Protein AF-A0A4V1S7K8-F1 (afdb_monomer_lite)

Foldseek 3Di:
DDDDDDDDDPPDPPDPQAAAAEFAEEEEEEPQLQVVQPHPLSSQQVLLLLQLVLQVVCVVVSVNYHYDHLYYHYFPDDDDDDPPAADLVPPPDPDDPRVCRQVVVCQVSQGLAYEYEHADDDPYDFDDNPPPQDRYGYDYSVCSSVQNFDQQLADPDDPDDSPNRVFASFARGRDDDDDDDPDDADPDQPDDDPNDGGDDDDDDDDDHDPDDPPPPDDDRRNHVSSSPGDHFAAAAPCVQWQWKWFAQDDWFAQAFQRWTATPRVRDWIKTKWFDDWIRPNQWIWWAKDFLPPRTIWIWGAWPQFLVAQKKKKKWWKAFQAFWAQWFQKWFDPAPQFIFTWTCAHGRANQKIWTWGHDPDIWIDMGSRHDDHPDIKIWMWIWHHPDPAKIKIWIDILLRTNDMTTDRGGSNSGGRHTIIGQHDSDSRTMGTRMTIGMMTMGNHGDHSSNSNNVSQVPGDDDDWPWEARAAQDVQGFQQAALGRIPVSGGAAQVTEYEHEQYEGEDHQEAEAEERHHVEYEYQHHEDEYHYAEEYEYEYAHYEYHHPHYEYYDPYQYEYEYEHAYEYAYQEYEYECPRYEYEDQHAYAYAHEYEFYDEEYEQNHQPQRYQYAYAADPQHQGEYEYAELRSLYHQHPAADQRSYEAQNYEYEYPAAYEDARARYHYEQEQQGYEYAYEAPYEYEYQYEYYFPQPDPDQPVDPDVPTDHTQAYEYDYAEEYEFAHLHHQTHAEYEYCEHEDEDAENGDDNSQEAQHEYEDQYEYHYHYLAHHEHNHEYAHAYEYEAHDAYEYEYAYQYQYAEEYEYHEHEDEQRHDAAAARADALRYQEYEWDAHYEYEYAAQRHGHDNLPRAHEYEFAANYEYEYEAQHEYEHAHYEYHNYEYAYDHHYHLQFRYEHQDLRGEYHYPAAYEYQGAQHADNDQNYAYEYEPPYEYHYNYEHEHGPPNHFGEYHYHYAEEYEAQEAYATAYEYEQAYHEYEYNEEYHLYHYEFEAHYEYEAAYEYNHEYEYDANGEYCYHPVAYEYEYEYEYEYEANYEYEKEQQELDQDPGRIHAYEYEHYEYYPRYEYEYHQQHVNGPFDLPDPSLVAKDKHWRYFYPFHHDDHDYDHYAAHNVRHGCVVFFDWDWDDDGTTIMIMTDGDDALLLVVLCVQPPPCSVPCCQNNQQHQNCPLPHGNVLCQQLVHRSNDNDPVQFKDWPPPDQFTKIKHFGPPSPPQKDKFKWKDLDPPGDTDGDPFPWDFPDQDPRITMITGPHGPDDPGDMDIHIDIDGND

pLDDT: mean 83.21, std 19.21, range [21.55, 98.88]

Secondary structure (DSSP, 8-state):
-PPP-------------PPPEEEEEEEEE-HHHHHHTTSHHHHHHHHHHHHHHHHHHHHHTT--EEEEEEEEEE--S-SS--SSSSGGGTSSSTT-HHHHHHHHHHHHTT-SEEEEE-PPPTTPPP-----SSPSEEEE-GGGGGG------SS-SSSS--GGGGSS--------------SS-----TT-EETTEE---------PPPS--TTSS----SHHHHH--S----PPP-GGGEEEEEE--PPSEEE-TT-EEE-TTTSS-EEEEESB-EEE-SSSEEEEEE-TTS-B-EEEEPTTSSTT-SSEEEEEEEEEEE--TT-EEEEEEBTBTEEEEEES-BTTBTT-EEEEEEESEEEEEEE-----TT-EEEEEEEEEEEETTEEEEEEEETTEEEEEEEESS-GGG----EEEES--SSTTSPEEEEEEEEEEEESS---HHHHHHHHHH-SSPPPPSEEB-SPPPTT---SSSSTTBTTSS---TT-EEE-TTS-EE--SSS--EE--SSEEEEESSEEEE--SS-EEEEEEEEEEESSSEEEEE-SSS-EEEEEEEEE-SSEEEEEE-SS-EEE-SEEEES-EEEEEESEEEE-S--TEE-S-EEE-SSS-EEEEESSGGGG-SPPSS-EEEEEEESSEEEEESS-EEE--TTEEEEE-TT-EEEEEPTT-EEEE-SPEE-S---S----S--TTSPPTT-EEEESSSEEEE--S-B---S-EEE-SSEEEEEET--SGGGEE-S-EEESSEEEEEESS-EEE-SPEESS--EEE-SSSEEEE-S-----S-EEE-SEEEEE-PPP-SS--TTTT-S-EEE-TTEEEEE-TT-SS-SSSTT---EEEETT-EEEEPTT--EE-SEEEEEB-EEEESSPPPTT-SEEE-STT-EEEEEE-EEE--SSEEE-STT-EEEE-TT-EEEE-S-B--BTTTB---EEEESSSEEEE-SB----SPEEE-SSEEEESSB--SS-EEE-TT-EEEES-EE-S-EEEPTT-EEEEBSSSEEEEE-S-EEE-TT-EEEEEB-SS--STTSBEEEEESEEEE-TT-EEEEEE--TT----TTSGGGGS-EEEEEEE-SEEEE-PEEEEEEEETTS--GGGTEEEEEEE-SSEEEEEEEE---HHHHHHHHHHGGGTT-TTTTSTT--SS-SS--HHHHHHHT--TTS--GGGS-EE-TTSSEEEEEEE--TT-TTEEEEEEEESSSSS--EE--S--EEEEEETTEEEEEEEEETT-SS--EEEEEEEE--

Structure (mmCIF, N/CA/C/O backbone):
data_AF-A0A4V1S7K8-F1
#
_entry.id   AF-A0A4V1S7K8-F1
#
loop_
_atom_site.group_PDB
_atom_site.id
_atom_site.type_symbol
_atom_site.label_atom_id
_atom_site.label_alt_id
_atom_site.label_comp_id
_atom_site.label_asym_id
_atom_site.label_entity_id
_atom_site.label_seq_id
_atom_site.pdbx_PDB_ins_code
_atom_site.Cartn_x
_atom_site.Cartn_y
_atom_site.Cartn_z
_atom_site.occupancy
_atom_site.B_iso_or_equiv
_atom_site.auth_seq_id
_atom_site.auth_comp_id
_atom_site.auth_asym_id
_atom_site.auth_atom_id
_atom_site.pdbx_PDB_model_num
ATOM 1 N N . MET A 1 1 ? -30.780 25.090 -18.021 1.00 28.34 1 MET A N 1
ATOM 2 C CA . MET A 1 1 ? -29.941 26.241 -18.429 1.00 28.34 1 MET A CA 1
ATOM 3 C C . MET A 1 1 ? -28.507 25.753 -18.573 1.00 28.34 1 MET A C 1
ATOM 5 O O . MET A 1 1 ? -28.071 24.972 -17.741 1.00 28.34 1 MET A O 1
ATOM 9 N N . LYS A 1 2 ? -27.842 26.122 -19.673 1.00 21.55 2 LYS A N 1
ATOM 10 C CA . LYS A 1 2 ? -26.495 25.679 -20.081 1.00 21.55 2 LYS A CA 1
ATOM 11 C C . LYS A 1 2 ? -25.410 26.123 -19.083 1.00 21.55 2 LYS A C 1
ATOM 13 O O . LYS A 1 2 ? -25.476 27.278 -18.666 1.00 21.55 2 LYS A O 1
ATOM 18 N N . PRO A 1 3 ? -24.364 25.320 -18.814 1.00 25.69 3 PRO A N 1
ATOM 19 C CA . PRO A 1 3 ? -23.077 25.842 -18.389 1.00 25.69 3 PRO A CA 1
ATOM 20 C C . PRO A 1 3 ? -22.149 26.021 -19.600 1.00 25.69 3 PRO A C 1
ATOM 22 O O . PRO A 1 3 ? -22.038 25.160 -20.473 1.00 25.69 3 PRO A O 1
ATOM 25 N N . ILE A 1 4 ? -21.507 27.183 -19.637 1.00 27.53 4 ILE A N 1
ATOM 26 C CA . ILE A 1 4 ? -20.377 27.525 -20.497 1.00 27.53 4 ILE A CA 1
ATOM 27 C C . ILE A 1 4 ? -19.124 26.967 -19.815 1.00 27.53 4 ILE A C 1
ATOM 29 O O . ILE A 1 4 ? -18.824 27.353 -18.689 1.00 27.53 4 ILE A O 1
ATOM 33 N N . PHE A 1 5 ? -18.398 26.080 -20.495 1.00 24.73 5 PHE A N 1
ATOM 34 C CA . PHE A 1 5 ? -17.022 25.718 -20.161 1.00 24.73 5 PHE A CA 1
ATOM 35 C C . PHE A 1 5 ? -16.119 26.251 -21.272 1.00 24.73 5 PHE A C 1
ATOM 37 O O . PHE A 1 5 ? -16.191 25.799 -22.412 1.00 24.73 5 PHE A O 1
ATOM 44 N N . LEU A 1 6 ? -15.277 27.223 -20.926 1.00 25.62 6 LEU A N 1
ATOM 45 C CA . LEU A 1 6 ? -14.125 27.625 -21.719 1.00 25.62 6 LEU A CA 1
ATOM 46 C C . LEU A 1 6 ? -12.957 27.845 -20.753 1.00 25.62 6 LEU A C 1
ATOM 48 O O . LEU A 1 6 ? -12.843 28.898 -20.138 1.00 25.62 6 LEU A O 1
ATOM 52 N N . PHE A 1 7 ? -12.108 26.832 -20.618 1.00 23.03 7 PHE A N 1
ATOM 53 C CA . PHE A 1 7 ? -10.706 26.997 -20.250 1.00 23.03 7 PHE A CA 1
ATOM 54 C C . PHE A 1 7 ? -9.919 25.991 -21.090 1.00 23.03 7 PHE A C 1
ATOM 56 O O . PHE A 1 7 ? -9.991 24.784 -20.869 1.00 23.03 7 PHE A O 1
ATOM 63 N N . LEU A 1 8 ? -9.231 26.505 -22.112 1.00 25.12 8 LEU A N 1
ATOM 64 C CA . LEU A 1 8 ? -8.219 25.766 -22.854 1.00 25.12 8 LEU A CA 1
ATOM 65 C C . LEU A 1 8 ? -7.056 25.467 -21.899 1.00 25.12 8 LEU A C 1
ATOM 67 O O . LEU A 1 8 ? -6.291 26.367 -21.560 1.00 25.12 8 LEU A O 1
ATOM 71 N N . ALA A 1 9 ? -6.905 24.206 -21.499 1.00 24.98 9 ALA A N 1
ATOM 72 C CA . ALA A 1 9 ? -5.618 23.684 -21.069 1.00 24.98 9 ALA A CA 1
ATOM 73 C C . ALA A 1 9 ? -4.877 23.208 -22.321 1.00 24.98 9 ALA A C 1
ATOM 75 O O . ALA A 1 9 ? -5.261 22.236 -22.969 1.00 24.98 9 ALA A O 1
ATOM 76 N N . LEU A 1 10 ? -3.825 23.939 -22.671 1.00 23.64 10 LEU A N 1
ATOM 77 C CA . LEU A 1 10 ? -2.829 23.552 -23.655 1.00 23.64 10 LEU A CA 1
ATOM 78 C C . LEU A 1 10 ? -1.983 22.412 -23.053 1.00 23.64 10 LEU A C 1
ATOM 80 O O . LEU A 1 10 ? -0.860 22.628 -22.609 1.00 23.64 10 LEU A O 1
ATOM 84 N N . SER A 1 11 ? -2.534 21.199 -22.975 1.00 22.08 11 SER A N 1
ATOM 85 C CA . SER A 1 11 ? -1.739 19.993 -22.748 1.00 22.08 11 SER A CA 1
ATOM 86 C C . SER A 1 11 ? -1.067 19.638 -24.069 1.00 22.08 11 SER A C 1
ATOM 88 O O . SER A 1 11 ? -1.681 19.036 -24.953 1.00 22.08 11 SER A O 1
ATOM 90 N N . ALA A 1 12 ? 0.187 20.057 -24.227 1.00 23.00 12 ALA A N 1
ATOM 91 C CA . ALA A 1 12 ? 1.062 19.478 -25.229 1.00 23.00 12 ALA A CA 1
ATOM 92 C C . ALA A 1 12 ? 1.043 17.954 -25.036 1.00 23.00 12 ALA A C 1
ATOM 94 O O . ALA A 1 12 ? 1.386 17.457 -23.964 1.00 23.00 12 ALA A O 1
ATOM 95 N N . PHE A 1 13 ? 0.589 17.233 -26.061 1.00 22.64 13 PHE A N 1
ATOM 96 C CA . PHE A 1 13 ? 0.745 15.790 -26.182 1.00 22.64 13 PHE A CA 1
ATOM 97 C C . PHE A 1 13 ? 2.244 15.471 -26.162 1.00 22.64 13 PHE A C 1
ATOM 99 O O . PHE A 1 13 ? 2.896 15.412 -27.203 1.00 22.64 13 PHE A O 1
ATOM 106 N N . VAL A 1 14 ? 2.810 15.276 -24.974 1.00 22.30 14 VAL A N 1
ATOM 107 C CA . VAL A 1 14 ? 4.036 14.500 -24.827 1.00 22.30 14 VAL A CA 1
ATOM 108 C C . VAL A 1 14 ? 3.588 13.056 -25.001 1.00 22.30 14 VAL A C 1
ATOM 110 O O . VAL A 1 14 ? 3.098 12.430 -24.064 1.00 22.30 14 VAL A O 1
ATOM 113 N N . SER A 1 15 ? 3.649 12.562 -26.240 1.00 22.80 15 SER A N 1
ATOM 114 C CA . SER A 1 15 ? 3.518 11.125 -26.477 1.00 22.80 15 SER A CA 1
ATOM 115 C C . SER A 1 15 ? 4.595 10.423 -25.646 1.00 22.80 15 SER A C 1
ATOM 117 O O . SER A 1 15 ? 5.742 10.885 -25.666 1.00 22.80 15 SER A O 1
ATOM 119 N N . PRO A 1 16 ? 4.272 9.345 -24.910 1.00 25.67 16 PRO A N 1
ATOM 120 C CA . PRO A 1 16 ? 5.308 8.508 -24.335 1.00 25.67 16 PRO A CA 1
ATOM 121 C C . PRO A 1 16 ? 6.162 8.014 -25.503 1.00 25.67 16 PRO A C 1
ATOM 123 O O . PRO A 1 16 ? 5.674 7.334 -26.402 1.00 25.67 16 PRO A O 1
ATOM 126 N N . VAL A 1 17 ? 7.427 8.425 -25.540 1.00 26.92 17 VAL A N 1
ATOM 127 C CA . VAL A 1 17 ? 8.394 7.847 -26.468 1.00 26.92 17 VAL A CA 1
ATOM 128 C C . VAL A 1 17 ? 8.598 6.416 -25.980 1.00 26.92 17 VAL A C 1
ATOM 130 O O . VAL A 1 17 ? 9.296 6.189 -24.992 1.00 26.92 17 VAL A O 1
ATOM 133 N N . PHE A 1 18 ? 7.891 5.468 -26.598 1.00 35.84 18 PHE A N 1
ATOM 134 C CA . PHE A 1 18 ? 8.078 4.044 -26.349 1.00 35.84 18 PHE A CA 1
ATOM 135 C C . PHE A 1 18 ? 9.550 3.692 -26.593 1.00 35.84 18 PHE A C 1
ATOM 137 O O . PHE A 1 18 ? 10.191 4.267 -27.476 1.00 35.84 18 PHE A O 1
ATOM 144 N N . ALA A 1 19 ? 10.105 2.792 -25.776 1.00 39.09 19 ALA A N 1
ATOM 145 C CA . ALA A 1 19 ? 11.486 2.353 -25.933 1.00 39.09 19 ALA A CA 1
ATOM 146 C C . ALA A 1 19 ? 11.677 1.806 -27.354 1.00 39.09 19 ALA A C 1
ATOM 148 O O . ALA A 1 19 ? 11.007 0.851 -27.745 1.00 39.09 19 ALA A O 1
ATOM 149 N N . ALA A 1 20 ? 12.548 2.454 -28.127 1.00 51.62 20 ALA A N 1
ATOM 150 C CA . ALA A 1 20 ? 12.859 2.025 -29.478 1.00 51.62 20 ALA A CA 1
ATOM 151 C C . ALA A 1 20 ? 13.471 0.620 -29.440 1.00 51.62 20 ALA A C 1
ATOM 153 O O . ALA A 1 20 ? 14.330 0.351 -28.602 1.00 51.62 20 ALA A O 1
ATOM 154 N N . ALA A 1 21 ? 13.010 -0.263 -30.320 1.00 55.75 21 ALA A N 1
ATOM 155 C CA . ALA A 1 21 ? 13.601 -1.580 -30.509 1.00 55.75 21 ALA A CA 1
ATOM 156 C C . ALA A 1 21 ? 14.238 -1.624 -31.894 1.00 55.75 21 ALA A C 1
ATOM 158 O O . ALA A 1 21 ? 13.578 -1.301 -32.879 1.00 55.75 21 ALA A O 1
ATOM 159 N N . GLU A 1 22 ? 15.503 -2.005 -31.980 1.00 66.00 22 GLU A N 1
ATOM 160 C CA . GLU A 1 22 ? 16.214 -2.226 -33.232 1.00 66.00 22 GLU A CA 1
ATOM 161 C C . GLU A 1 22 ? 16.497 -3.721 -33.403 1.00 66.00 22 GLU A C 1
ATOM 163 O O . GLU A 1 22 ? 17.024 -4.343 -32.487 1.00 66.00 22 GLU A O 1
ATOM 168 N N . ALA A 1 23 ? 16.173 -4.292 -34.566 1.00 69.50 23 ALA A N 1
ATOM 169 C CA . ALA A 1 23 ? 16.540 -5.665 -34.926 1.00 69.50 23 ALA A CA 1
ATOM 170 C C . ALA A 1 23 ? 17.452 -5.685 -36.160 1.00 69.50 23 ALA A C 1
ATOM 172 O O . ALA A 1 23 ? 17.212 -4.953 -37.128 1.00 69.50 23 ALA A O 1
ATOM 173 N N . ASP A 1 24 ? 18.467 -6.546 -36.146 1.00 75.62 24 ASP A N 1
ATOM 174 C CA . ASP A 1 24 ? 19.368 -6.783 -37.270 1.00 75.62 24 ASP A CA 1
ATOM 175 C C . ASP A 1 24 ? 18.796 -7.896 -38.186 1.00 75.62 24 ASP A C 1
ATOM 177 O O . ASP A 1 24 ? 18.644 -9.051 -37.795 1.00 75.62 24 ASP A O 1
ATOM 181 N N . LEU A 1 25 ? 18.451 -7.547 -39.430 1.00 79.06 25 LEU A N 1
ATOM 182 C CA . LEU A 1 25 ? 17.822 -8.426 -40.424 1.00 79.06 25 LEU A CA 1
ATOM 183 C C . LEU A 1 25 ? 18.822 -8.878 -41.492 1.00 79.06 25 LEU A C 1
ATOM 185 O O . LEU A 1 25 ? 19.308 -8.052 -42.263 1.00 79.06 25 LEU A O 1
ATOM 189 N N . LEU A 1 26 ? 19.063 -10.181 -41.630 1.00 84.81 26 LEU A N 1
ATOM 190 C CA . LEU A 1 26 ? 19.673 -10.711 -42.849 1.00 84.81 26 LEU A CA 1
ATOM 191 C C . LEU A 1 26 ? 18.600 -10.822 -43.938 1.00 84.81 26 LEU A C 1
ATOM 193 O O . LEU A 1 26 ? 17.587 -11.494 -43.737 1.00 84.81 26 LEU A O 1
ATOM 197 N N . VAL A 1 27 ? 18.831 -10.211 -45.101 1.00 85.62 27 VAL A N 1
ATOM 198 C CA . VAL A 1 27 ? 18.004 -10.457 -46.289 1.00 85.62 27 VAL A CA 1
ATOM 199 C C . VAL A 1 27 ? 18.727 -11.446 -47.191 1.00 85.62 27 VAL A C 1
ATOM 201 O O . VAL A 1 27 ? 19.685 -11.109 -47.881 1.00 85.62 27 VAL A O 1
ATOM 204 N N . ALA A 1 28 ? 18.266 -12.684 -47.172 1.00 84.56 28 ALA A N 1
ATOM 205 C CA . ALA A 1 28 ? 18.730 -13.729 -48.053 1.00 84.56 28 ALA A CA 1
ATOM 206 C C . ALA A 1 28 ? 17.822 -13.855 -49.287 1.00 84.56 28 ALA A C 1
ATOM 208 O O . ALA A 1 28 ? 16.632 -13.547 -49.239 1.00 84.56 28 ALA A O 1
ATOM 209 N N . TYR A 1 29 ? 18.371 -14.306 -50.406 1.00 82.50 29 TYR A N 1
ATOM 210 C CA . TYR A 1 29 ? 17.615 -14.517 -51.639 1.00 82.50 29 TYR A CA 1
ATOM 211 C C . TYR A 1 29 ? 18.268 -15.575 -52.526 1.00 82.50 29 TYR A C 1
ATOM 213 O O . TYR A 1 29 ? 19.425 -15.942 -52.321 1.00 82.50 29 TYR A O 1
ATOM 221 N N . ASP A 1 30 ? 17.530 -16.082 -53.508 1.00 79.56 30 ASP A N 1
ATOM 222 C CA . ASP A 1 30 ? 18.048 -17.013 -54.511 1.00 79.56 30 ASP A CA 1
ATOM 223 C C . ASP A 1 30 ? 18.144 -16.378 -55.910 1.00 79.56 30 ASP A C 1
ATOM 225 O O . ASP A 1 30 ? 17.763 -15.225 -56.138 1.00 79.56 30 ASP A O 1
ATOM 229 N N . ASN A 1 31 ? 18.645 -17.160 -56.871 1.00 81.62 31 ASN A N 1
ATOM 230 C CA . ASN A 1 31 ? 18.717 -16.762 -58.278 1.00 81.62 31 ASN A CA 1
ATOM 231 C C . ASN A 1 31 ? 17.364 -16.353 -58.867 1.00 81.62 31 ASN A C 1
ATOM 233 O O . ASN A 1 31 ? 17.322 -15.493 -59.736 1.00 81.62 31 ASN A O 1
ATOM 237 N N . SER A 1 32 ? 16.249 -16.934 -58.415 1.00 74.75 32 SER A N 1
ATOM 238 C CA . SER A 1 32 ? 14.942 -16.611 -58.992 1.00 74.75 32 SER A CA 1
ATOM 239 C C . SER A 1 32 ? 14.516 -15.174 -58.688 1.00 74.75 32 SER A C 1
ATOM 241 O O . SER A 1 32 ? 13.896 -14.528 -59.535 1.00 74.75 32 SER A O 1
ATOM 243 N N . PHE A 1 33 ? 14.874 -14.655 -57.508 1.00 79.50 33 PHE A N 1
ATOM 244 C CA . PHE A 1 33 ? 14.660 -13.250 -57.191 1.00 79.50 33 PHE A CA 1
ATOM 245 C C . PHE A 1 33 ? 15.642 -12.369 -57.952 1.00 79.50 33 PHE A C 1
ATOM 247 O O . PHE A 1 33 ? 15.203 -11.449 -58.640 1.00 79.50 33 PHE A O 1
ATOM 254 N N . SER A 1 34 ? 16.944 -12.662 -57.870 1.00 84.75 34 SER A N 1
ATOM 255 C CA . SER A 1 34 ? 17.947 -11.771 -58.445 1.00 84.75 34 SER A CA 1
ATOM 256 C C . SER A 1 34 ? 17.913 -11.722 -59.970 1.00 84.75 34 SER A C 1
ATOM 258 O O . SER A 1 34 ? 17.909 -10.629 -60.531 1.00 84.75 34 SER A O 1
ATOM 260 N N . ASP A 1 35 ? 17.738 -12.847 -60.664 1.00 84.38 35 ASP A N 1
ATOM 261 C CA . ASP A 1 35 ? 17.567 -12.861 -62.123 1.00 84.38 35 ASP A CA 1
ATOM 262 C C . ASP A 1 35 ? 16.275 -12.128 -62.538 1.00 84.38 35 ASP A C 1
ATOM 264 O O . ASP A 1 35 ? 16.256 -11.395 -63.529 1.00 84.38 35 ASP A O 1
ATOM 268 N N . GLY A 1 36 ? 15.203 -12.265 -61.746 1.00 79.00 36 GLY A N 1
ATOM 269 C CA . GLY A 1 36 ? 13.905 -11.628 -61.994 1.00 79.00 36 GLY A CA 1
ATOM 270 C C . GLY A 1 36 ? 13.909 -10.102 -61.864 1.00 79.00 36 GLY A C 1
ATOM 271 O O . GLY A 1 36 ? 13.056 -9.438 -62.454 1.00 79.00 36 GLY A O 1
ATOM 272 N N . VAL A 1 37 ? 14.872 -9.541 -61.129 1.00 80.31 37 VAL A N 1
ATOM 273 C CA . VAL A 1 37 ? 15.047 -8.088 -60.960 1.00 80.31 37 VAL A CA 1
ATOM 274 C C . VAL A 1 37 ? 16.286 -7.549 -61.682 1.00 80.31 37 VAL A C 1
ATOM 276 O O . VAL A 1 37 ? 16.614 -6.372 -61.548 1.00 80.31 37 VAL A O 1
ATOM 279 N N . GLY A 1 38 ? 16.950 -8.372 -62.499 1.00 82.38 38 GLY A N 1
ATOM 280 C CA . GLY A 1 38 ? 18.072 -7.950 -63.341 1.00 82.38 38 GLY A CA 1
ATOM 281 C C . GLY A 1 38 ? 19.441 -7.950 -62.652 1.00 82.38 38 GLY A C 1
ATOM 282 O O . GLY A 1 38 ? 20.323 -7.211 -63.081 1.00 82.38 38 GLY A O 1
ATOM 283 N N . GLY A 1 39 ? 19.625 -8.761 -61.611 1.00 85.69 39 GLY A N 1
ATOM 284 C CA . GLY A 1 39 ? 20.901 -9.018 -60.943 1.00 85.69 39 GLY A CA 1
ATOM 285 C C . GLY A 1 39 ? 20.844 -8.875 -59.421 1.00 85.69 39 GLY A C 1
ATOM 286 O O . GLY A 1 39 ? 19.876 -8.371 -58.850 1.00 85.69 39 GLY A O 1
ATOM 287 N N . ASP A 1 40 ? 21.920 -9.308 -58.763 1.00 84.88 40 ASP A N 1
ATOM 288 C CA . ASP A 1 40 ? 22.053 -9.302 -57.299 1.00 84.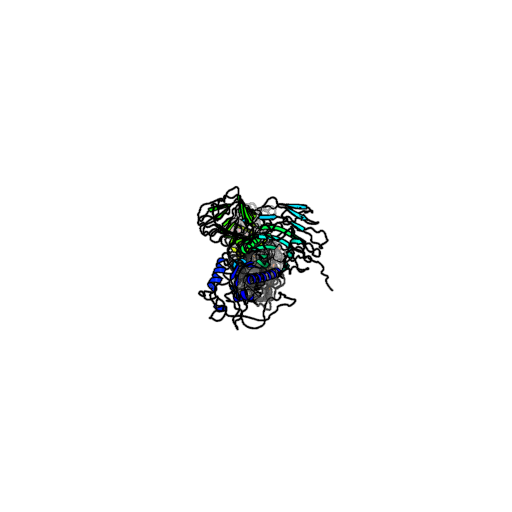88 40 ASP A CA 1
ATOM 289 C C . ASP A 1 40 ? 22.010 -7.870 -56.730 1.00 84.88 40 ASP A C 1
ATOM 291 O O . ASP A 1 40 ? 21.284 -7.603 -55.777 1.00 84.88 40 ASP A O 1
ATOM 295 N N . ASP A 1 41 ? 22.656 -6.905 -57.392 1.00 82.44 41 ASP A N 1
ATOM 296 C CA . ASP A 1 41 ? 22.646 -5.496 -56.965 1.00 82.44 41 ASP A CA 1
ATOM 297 C C . ASP A 1 41 ? 21.226 -4.898 -56.916 1.00 82.44 41 ASP A C 1
ATOM 299 O O . ASP A 1 41 ? 20.884 -4.125 -56.018 1.00 82.44 41 ASP A O 1
ATOM 303 N N . ASN A 1 42 ? 20.368 -5.262 -57.877 1.00 81.88 42 ASN A N 1
ATOM 304 C CA . ASN A 1 42 ? 18.976 -4.811 -57.897 1.00 81.88 42 ASN A CA 1
ATOM 305 C C . ASN A 1 42 ? 18.148 -5.491 -56.804 1.00 81.88 42 ASN A C 1
ATOM 307 O O . ASN A 1 42 ? 17.291 -4.841 -56.205 1.00 81.88 42 ASN A O 1
ATOM 311 N N . ALA A 1 43 ? 18.420 -6.765 -56.511 1.00 82.25 43 ALA A N 1
ATOM 312 C CA . ALA A 1 43 ? 17.785 -7.478 -55.408 1.00 82.25 43 ALA A CA 1
ATOM 313 C C . ALA A 1 43 ? 18.075 -6.797 -54.061 1.00 82.25 43 ALA A C 1
ATOM 315 O O . ALA A 1 43 ? 17.151 -6.573 -53.277 1.00 82.25 43 ALA A O 1
ATOM 316 N N . GLU A 1 44 ? 19.324 -6.394 -53.822 1.00 86.25 44 GLU A N 1
ATOM 317 C CA . GLU A 1 44 ? 19.734 -5.699 -52.596 1.00 86.25 44 GLU A CA 1
ATOM 318 C C . GLU A 1 44 ? 19.111 -4.305 -52.471 1.00 86.25 44 GLU A C 1
ATOM 320 O O . GLU A 1 44 ? 18.598 -3.955 -51.410 1.00 86.25 44 GLU A O 1
ATOM 325 N N . VAL A 1 45 ? 19.082 -3.521 -53.554 1.00 81.75 45 VAL A N 1
ATOM 326 C CA . VAL A 1 45 ? 18.447 -2.191 -53.564 1.00 81.75 45 VAL A CA 1
ATOM 327 C C . VAL A 1 45 ? 16.940 -2.282 -53.316 1.00 81.75 45 VAL A C 1
ATOM 329 O O . VAL A 1 45 ? 16.387 -1.520 -52.520 1.00 81.75 45 VAL A O 1
ATOM 332 N N . ILE A 1 46 ? 16.255 -3.222 -53.972 1.00 79.25 46 ILE A N 1
ATOM 333 C CA . ILE A 1 46 ? 14.822 -3.458 -53.745 1.00 79.25 46 ILE A CA 1
ATOM 334 C C . ILE A 1 46 ? 14.589 -3.845 -52.284 1.00 79.25 46 ILE A C 1
ATOM 336 O O . ILE A 1 46 ? 13.648 -3.349 -51.655 1.00 79.25 46 ILE A O 1
ATOM 340 N N . ALA A 1 47 ? 15.468 -4.681 -51.730 1.00 79.62 47 ALA A N 1
ATOM 341 C CA . ALA A 1 47 ? 15.375 -5.100 -50.347 1.00 79.62 47 ALA A CA 1
ATOM 342 C C . ALA A 1 47 ? 15.581 -3.941 -49.355 1.00 79.62 47 ALA A C 1
ATOM 344 O O . ALA A 1 47 ? 14.746 -3.738 -48.468 1.00 79.62 47 ALA A O 1
ATOM 345 N N . ALA A 1 48 ? 16.634 -3.140 -49.541 1.00 79.50 48 ALA A N 1
ATOM 346 C CA . ALA A 1 48 ? 16.905 -1.927 -48.771 1.00 79.50 48 ALA A CA 1
ATOM 347 C C . ALA A 1 48 ? 15.720 -0.960 -48.778 1.00 79.50 48 ALA A C 1
ATOM 349 O O . ALA A 1 48 ? 15.279 -0.498 -47.724 1.00 79.50 48 ALA A O 1
ATOM 350 N N . ASN A 1 49 ? 15.172 -0.682 -49.961 1.00 77.69 49 ASN A N 1
ATOM 351 C CA . ASN A 1 49 ? 14.069 0.258 -50.123 1.00 77.69 49 ASN A CA 1
ATOM 352 C C . ASN A 1 49 ? 12.789 -0.237 -49.436 1.00 77.69 49 ASN A C 1
ATOM 354 O O . ASN A 1 49 ? 12.085 0.556 -48.806 1.00 77.69 49 ASN A O 1
ATOM 358 N N . ALA A 1 50 ? 12.508 -1.542 -49.482 1.00 75.62 50 ALA A N 1
ATOM 359 C CA . ALA A 1 50 ? 11.380 -2.124 -48.760 1.00 75.62 50 ALA A CA 1
ATOM 360 C C . ALA A 1 50 ? 11.560 -2.038 -47.231 1.00 75.62 50 ALA A C 1
ATOM 362 O O . ALA A 1 50 ? 10.623 -1.654 -46.527 1.00 75.62 50 ALA A O 1
ATOM 363 N N . VAL A 1 51 ? 12.763 -2.305 -46.706 1.00 75.25 51 VAL A N 1
ATOM 364 C CA . VAL A 1 51 ? 13.065 -2.148 -45.270 1.00 75.25 51 VAL A CA 1
ATOM 365 C C . VAL A 1 51 ? 12.982 -0.682 -44.840 1.00 75.25 51 VAL A C 1
ATOM 367 O O . VAL A 1 51 ? 12.393 -0.372 -43.804 1.00 75.25 51 VAL A O 1
ATOM 370 N N . ALA A 1 52 ? 13.495 0.247 -45.645 1.00 73.00 52 ALA A N 1
ATOM 371 C CA . ALA A 1 52 ? 13.383 1.676 -45.379 1.00 73.00 52 ALA A CA 1
ATOM 372 C C . ALA A 1 52 ? 11.925 2.164 -45.389 1.00 73.00 52 ALA A C 1
ATOM 374 O O . ALA A 1 52 ? 11.545 2.972 -44.540 1.00 73.00 52 ALA A O 1
ATOM 375 N N . GLY A 1 53 ? 11.096 1.644 -46.299 1.00 70.00 53 GLY A N 1
ATOM 376 C CA . GLY A 1 53 ? 9.650 1.863 -46.296 1.00 70.00 53 GLY A CA 1
ATOM 377 C C . GLY A 1 53 ? 8.993 1.354 -45.009 1.00 70.00 53 GLY A C 1
ATOM 378 O O . GLY A 1 53 ? 8.228 2.086 -44.382 1.00 70.00 53 GLY A O 1
ATOM 379 N N . SER A 1 54 ? 9.360 0.150 -44.560 1.00 68.81 54 SER A N 1
ATOM 380 C CA . SER A 1 54 ? 8.895 -0.438 -43.293 1.00 68.81 54 SER A CA 1
ATOM 381 C C . SER A 1 54 ? 9.306 0.409 -42.076 1.00 68.81 54 SER A C 1
ATOM 383 O O . SER A 1 54 ? 8.481 0.738 -41.223 1.00 68.81 54 SER A O 1
ATOM 385 N N . ASN A 1 55 ? 10.554 0.880 -42.033 1.00 69.00 55 ASN A N 1
ATOM 386 C CA . ASN A 1 55 ? 11.047 1.795 -40.999 1.00 69.00 55 ASN A CA 1
ATOM 387 C C . ASN A 1 55 ? 10.318 3.145 -41.004 1.00 69.00 55 ASN A C 1
ATOM 389 O O . ASN A 1 55 ? 10.006 3.684 -39.945 1.00 69.00 55 ASN A O 1
ATOM 393 N N . ALA A 1 56 ? 10.011 3.695 -42.181 1.00 63.28 56 ALA A N 1
ATOM 394 C CA . ALA A 1 56 ? 9.249 4.935 -42.295 1.00 63.28 56 ALA A CA 1
ATOM 395 C C . ALA A 1 56 ? 7.804 4.773 -41.798 1.00 63.28 56 ALA A C 1
ATOM 397 O O . ALA A 1 56 ? 7.265 5.695 -41.184 1.00 63.28 56 ALA A O 1
ATOM 398 N N . ILE A 1 57 ? 7.186 3.609 -42.027 1.00 58.69 57 ILE A N 1
ATOM 399 C CA . ILE A 1 57 ? 5.875 3.266 -41.461 1.00 58.69 57 ILE A CA 1
ATOM 400 C C . ILE A 1 57 ? 5.970 3.216 -39.934 1.00 58.69 57 ILE A C 1
ATOM 402 O O . ILE A 1 57 ? 5.182 3.892 -39.277 1.00 58.69 57 ILE A O 1
ATOM 406 N N . ASN A 1 58 ? 6.971 2.524 -39.379 1.00 58.75 58 ASN A N 1
ATOM 407 C CA . ASN A 1 58 ? 7.189 2.449 -37.929 1.00 58.75 58 ASN A CA 1
ATOM 408 C C . ASN A 1 58 ? 7.420 3.825 -37.277 1.00 58.75 58 ASN A C 1
ATOM 410 O O . ASN A 1 58 ? 6.846 4.145 -36.232 1.00 58.75 58 ASN A O 1
ATOM 414 N N . ALA A 1 59 ? 8.212 4.684 -37.924 1.00 57.16 59 ALA A N 1
ATOM 415 C CA . ALA A 1 59 ? 8.450 6.050 -37.468 1.00 57.16 59 ALA A CA 1
ATOM 416 C C . ALA A 1 59 ? 7.161 6.893 -37.458 1.00 57.16 59 ALA A C 1
ATOM 418 O O . ALA A 1 59 ? 6.946 7.683 -36.541 1.00 57.16 59 ALA A O 1
ATOM 419 N N . ARG A 1 60 ? 6.275 6.705 -38.449 1.00 53.41 60 ARG A N 1
ATOM 420 C CA . ARG A 1 60 ? 4.962 7.375 -38.519 1.00 53.41 60 ARG A CA 1
ATOM 421 C C . ARG A 1 60 ? 3.946 6.796 -37.535 1.00 53.41 60 ARG A C 1
ATOM 423 O O . ARG A 1 60 ? 3.070 7.532 -37.095 1.00 53.41 60 ARG A O 1
ATOM 430 N N . SER A 1 61 ? 4.052 5.512 -37.187 1.00 49.22 61 SER A N 1
ATOM 431 C CA . SER A 1 61 ? 3.192 4.859 -36.194 1.00 49.22 61 SER A CA 1
ATOM 432 C C . SER A 1 61 ? 3.658 5.060 -34.754 1.00 49.22 61 SER A C 1
ATOM 434 O O . SER A 1 61 ? 3.024 4.531 -33.842 1.00 49.22 61 SER A O 1
ATOM 436 N N . SER A 1 62 ? 4.741 5.815 -34.520 1.00 47.84 62 SER A N 1
ATOM 437 C CA . SER A 1 62 ? 5.296 6.095 -33.184 1.00 47.84 62 SER A CA 1
ATOM 438 C C . SER A 1 62 ? 5.630 4.836 -32.365 1.00 47.84 62 SER A C 1
ATOM 440 O O . SER A 1 62 ? 5.714 4.892 -31.143 1.00 47.84 62 SER A O 1
ATOM 442 N N . THR A 1 63 ? 5.855 3.701 -33.038 1.00 49.31 63 THR A N 1
ATOM 443 C CA . THR A 1 63 ? 6.149 2.407 -32.394 1.00 49.31 63 THR A CA 1
ATOM 444 C C . THR A 1 63 ? 7.568 2.348 -31.837 1.00 49.31 63 THR A C 1
ATOM 446 O O . THR A 1 63 ? 7.855 1.516 -30.987 1.00 49.31 63 THR A O 1
ATOM 449 N N . GLY A 1 64 ? 8.473 3.197 -32.337 1.00 51.25 64 GLY A N 1
ATOM 450 C CA . GLY A 1 64 ? 9.893 3.176 -31.980 1.00 51.25 64 GLY A CA 1
ATOM 451 C C . GLY A 1 64 ? 10.666 1.978 -32.550 1.00 51.25 64 GLY A C 1
ATOM 452 O O . GLY A 1 64 ? 11.881 1.926 -32.401 1.00 51.25 64 GLY A O 1
ATOM 453 N N . ALA A 1 65 ? 10.004 1.031 -33.220 1.00 57.78 65 ALA A N 1
ATOM 454 C CA . ALA A 1 65 ? 10.656 -0.126 -33.821 1.00 57.78 65 ALA A CA 1
ATOM 455 C C . ALA A 1 65 ? 11.429 0.260 -35.094 1.00 57.78 65 ALA A C 1
ATOM 457 O O . ALA A 1 65 ? 10.937 1.021 -35.930 1.00 57.78 65 ALA A O 1
ATOM 458 N N . ARG A 1 66 ? 12.625 -0.298 -35.270 1.00 65.94 66 ARG A N 1
ATOM 459 C CA . ARG A 1 66 ? 13.466 -0.116 -36.452 1.00 65.94 66 ARG A CA 1
ATOM 460 C C . ARG A 1 66 ? 14.122 -1.437 -36.837 1.00 65.94 66 ARG A C 1
ATOM 462 O O . ARG A 1 66 ? 14.478 -2.255 -35.999 1.00 65.94 66 ARG A O 1
ATOM 469 N N . ILE A 1 67 ? 14.315 -1.629 -38.128 1.00 70.81 67 ILE A N 1
ATOM 470 C CA . ILE A 1 67 ? 15.095 -2.721 -38.693 1.00 70.81 67 ILE A CA 1
ATOM 471 C C . ILE A 1 67 ? 16.365 -2.122 -39.256 1.00 70.81 67 ILE A C 1
ATOM 473 O O . ILE A 1 67 ? 16.330 -1.117 -39.972 1.00 70.81 67 ILE A O 1
ATOM 477 N N . ARG A 1 68 ? 17.481 -2.776 -38.990 1.00 75.06 68 ARG A N 1
ATOM 478 C CA . ARG A 1 68 ? 18.723 -2.524 -39.703 1.00 75.06 68 ARG A CA 1
ATOM 479 C C . ARG A 1 68 ? 19.021 -3.754 -40.520 1.00 75.06 68 ARG A C 1
ATOM 481 O O . ARG A 1 68 ? 18.925 -4.867 -40.022 1.00 75.06 68 ARG A O 1
ATOM 488 N N . ILE A 1 69 ? 19.403 -3.574 -41.772 1.00 80.00 69 ILE A N 1
ATOM 489 C CA . ILE A 1 69 ? 19.882 -4.715 -42.541 1.00 80.00 69 ILE A CA 1
ATOM 490 C C . ILE A 1 69 ? 21.226 -5.141 -41.926 1.00 80.00 69 ILE A C 1
ATOM 492 O O . ILE A 1 69 ? 22.113 -4.323 -41.694 1.00 80.00 69 ILE A O 1
ATOM 496 N N . ALA A 1 70 ? 21.371 -6.404 -41.559 1.00 77.81 70 ALA A N 1
ATOM 497 C CA . ALA A 1 70 ? 22.616 -6.973 -41.049 1.00 77.81 70 ALA A CA 1
ATOM 498 C C . ALA A 1 70 ? 23.553 -7.346 -42.205 1.00 77.81 70 ALA A C 1
ATOM 500 O O . ALA A 1 70 ? 24.774 -7.312 -42.070 1.00 77.81 70 ALA A O 1
ATOM 501 N N . GLY A 1 71 ? 22.963 -7.679 -43.353 1.00 83.44 71 GLY A N 1
ATOM 502 C CA . GLY A 1 71 ? 23.649 -8.006 -44.591 1.00 83.44 71 GLY A CA 1
ATOM 503 C C . GLY A 1 71 ? 22.699 -8.628 -45.610 1.00 83.44 71 GLY A C 1
ATOM 504 O O . GLY A 1 71 ? 21.527 -8.888 -45.317 1.00 83.44 71 GLY A O 1
ATOM 505 N N . TYR A 1 72 ? 23.248 -8.887 -46.790 1.00 86.69 72 TYR A N 1
ATOM 506 C CA . TYR A 1 72 ? 22.598 -9.624 -47.864 1.00 86.69 72 TYR A CA 1
ATOM 507 C C . TYR A 1 72 ? 23.282 -10.971 -48.054 1.00 86.69 72 TYR A C 1
ATOM 509 O O . TYR A 1 72 ? 24.495 -11.078 -47.851 1.00 86.69 72 TYR A O 1
ATOM 517 N N . HIS A 1 73 ? 22.519 -11.996 -48.426 1.00 88.44 73 HIS A N 1
ATOM 518 C CA . HIS A 1 73 ? 23.083 -13.310 -48.726 1.00 88.44 73 HIS A CA 1
ATOM 519 C C . HIS A 1 73 ? 22.373 -13.979 -49.897 1.00 88.44 73 HIS A C 1
ATOM 521 O O . HIS A 1 73 ? 21.225 -14.408 -49.775 1.00 88.44 73 HIS A O 1
ATOM 527 N N . LYS A 1 74 ? 23.066 -14.119 -51.026 1.00 88.00 74 LYS A N 1
ATOM 528 C CA . LYS A 1 74 ? 22.598 -14.993 -52.099 1.00 88.00 74 LYS A CA 1
ATOM 529 C C . LYS A 1 74 ? 22.942 -16.435 -51.745 1.00 88.00 74 LYS A C 1
ATOM 531 O O . LYS A 1 74 ? 24.117 -16.753 -51.572 1.00 88.00 74 LYS A O 1
ATOM 536 N N . THR A 1 75 ? 21.941 -17.306 -51.659 1.00 78.44 75 THR A N 1
ATOM 537 C CA . THR A 1 75 ? 22.197 -18.728 -51.389 1.00 78.44 75 THR A CA 1
ATOM 538 C C . THR A 1 75 ? 22.993 -19.379 -52.525 1.00 78.44 75 THR A C 1
ATOM 540 O O . THR A 1 75 ? 22.804 -19.077 -53.704 1.00 78.44 75 THR A O 1
ATOM 543 N N . THR A 1 76 ? 23.896 -20.284 -52.157 1.00 73.75 76 THR A N 1
ATOM 544 C CA . THR A 1 76 ? 24.776 -21.023 -53.075 1.00 73.75 76 THR A CA 1
ATOM 545 C C . THR A 1 76 ? 24.129 -22.278 -53.677 1.00 73.75 76 THR A C 1
ATOM 547 O O . THR A 1 76 ? 24.673 -22.867 -54.615 1.00 73.75 76 THR A O 1
ATOM 550 N N . GLY A 1 77 ? 22.956 -22.688 -53.181 1.00 62.38 77 GLY A N 1
ATOM 551 C CA . GLY A 1 77 ? 22.209 -23.836 -53.693 1.00 62.38 77 GLY A CA 1
ATOM 552 C C . GLY A 1 77 ? 21.439 -23.515 -54.983 1.00 62.38 77 GLY A C 1
ATOM 553 O O . GLY A 1 77 ? 20.695 -22.542 -55.049 1.00 62.38 77 GLY A O 1
ATOM 554 N N . GLN A 1 78 ? 21.611 -24.337 -56.026 1.00 52.88 78 GLN A N 1
ATOM 555 C CA . GLN A 1 78 ? 21.098 -24.052 -57.374 1.00 52.88 78 GLN A CA 1
ATOM 556 C C . GLN A 1 78 ? 19.565 -23.929 -57.468 1.00 52.88 78 GLN A C 1
ATOM 558 O O . GLN A 1 78 ? 18.839 -24.837 -57.079 1.00 52.88 78 GLN A O 1
ATOM 563 N N . GLY A 1 79 ? 19.120 -22.836 -58.101 1.00 52.16 79 GLY A N 1
ATOM 564 C CA . GLY A 1 79 ? 17.950 -22.687 -58.981 1.00 52.16 79 GLY A CA 1
ATOM 565 C C . GLY A 1 79 ? 16.750 -23.633 -58.843 1.00 52.16 79 GLY A C 1
ATOM 566 O O . GLY A 1 79 ? 16.334 -24.215 -59.844 1.00 52.16 79 GLY A O 1
ATOM 567 N N . GLY A 1 80 ? 16.129 -23.720 -57.665 1.00 51.28 80 GLY A N 1
ATOM 568 C CA . GLY A 1 80 ? 14.731 -24.141 -57.549 1.00 51.28 80 GLY A CA 1
ATOM 569 C C . GLY A 1 80 ? 14.409 -25.163 -56.458 1.00 51.28 80 GLY A C 1
ATOM 570 O O . GLY A 1 80 ? 15.024 -26.215 -56.379 1.00 51.28 80 GLY A O 1
ATOM 571 N N . ARG A 1 81 ? 13.333 -24.837 -55.723 1.00 56.16 81 ARG A N 1
ATOM 572 C CA . ARG A 1 81 ? 12.264 -25.709 -55.184 1.00 56.16 81 ARG A CA 1
ATOM 573 C C . ARG A 1 81 ? 12.707 -26.985 -54.449 1.00 56.16 81 ARG A C 1
ATOM 575 O O . ARG A 1 81 ? 13.158 -27.937 -55.077 1.00 56.16 81 ARG A O 1
ATOM 582 N N . SER A 1 82 ? 12.422 -27.088 -53.146 1.00 42.94 82 SER A N 1
ATOM 583 C CA . SER A 1 82 ? 12.531 -28.386 -52.462 1.00 42.94 82 SER A CA 1
ATOM 584 C C . SER A 1 82 ? 11.497 -29.407 -52.949 1.00 42.94 82 SER A C 1
ATOM 586 O O . SER A 1 82 ? 10.405 -29.078 -53.415 1.00 42.94 82 SER A O 1
ATOM 588 N N . SER A 1 83 ? 11.860 -30.677 -52.795 1.00 42.41 83 SER A N 1
ATOM 589 C CA . SER A 1 83 ? 11.078 -31.867 -53.131 1.00 42.41 83 SER A CA 1
ATOM 590 C C . SER A 1 83 ? 10.042 -32.274 -52.066 1.00 42.41 83 SER A C 1
ATOM 592 O O . SER A 1 83 ? 9.423 -33.327 -52.211 1.00 42.41 83 SER A O 1
ATOM 594 N N . LEU A 1 84 ? 9.846 -31.482 -50.998 1.00 42.41 84 LEU A N 1
ATOM 595 C CA . LEU A 1 84 ? 9.138 -31.903 -49.772 1.00 42.41 84 LEU A CA 1
ATOM 596 C C . LEU A 1 84 ? 7.935 -31.026 -49.351 1.00 42.41 84 LEU A C 1
ATOM 598 O O . LEU A 1 84 ? 7.564 -31.019 -48.181 1.00 42.41 84 LEU A O 1
ATOM 602 N N . GLY A 1 85 ? 7.268 -30.345 -50.288 1.00 42.31 85 GLY A N 1
ATOM 603 C CA . GLY A 1 85 ? 5.900 -29.837 -50.071 1.00 42.31 85 GLY A CA 1
ATOM 604 C C . GLY A 1 85 ? 5.769 -28.525 -49.283 1.00 42.31 85 GLY A C 1
ATOM 605 O O . GLY A 1 85 ? 5.032 -28.463 -48.299 1.00 42.31 85 GLY A O 1
ATOM 606 N N . GLY A 1 86 ? 6.405 -27.456 -49.770 1.00 49.31 86 GLY A N 1
ATOM 607 C CA . GLY A 1 86 ? 6.175 -26.078 -49.318 1.00 49.31 86 GLY A CA 1
ATOM 608 C C . GLY A 1 86 ? 7.047 -25.579 -48.155 1.00 49.31 86 GLY A C 1
ATOM 609 O O . GLY A 1 86 ? 7.590 -26.344 -47.357 1.00 49.31 86 GLY A O 1
ATOM 610 N N . PHE A 1 87 ? 7.150 -24.245 -48.054 1.00 50.00 87 PHE A N 1
ATOM 611 C CA . PHE A 1 87 ? 8.078 -23.495 -47.187 1.00 50.00 87 PHE A CA 1
ATOM 612 C C . PHE A 1 87 ? 8.019 -23.835 -45.678 1.00 50.00 87 PHE A C 1
ATOM 614 O O . PHE A 1 87 ? 8.994 -23.609 -44.965 1.00 50.00 87 PHE A O 1
ATOM 621 N N . VAL A 1 88 ? 6.914 -24.409 -45.173 1.00 43.78 88 VAL A N 1
ATOM 622 C CA . VAL A 1 88 ? 6.742 -24.785 -43.749 1.00 43.78 88 VAL A CA 1
ATOM 623 C C . VAL A 1 88 ? 7.575 -26.020 -43.366 1.00 43.78 88 VAL A C 1
ATOM 625 O O . VAL A 1 88 ? 7.974 -26.166 -42.214 1.00 43.78 88 VAL A O 1
ATOM 628 N N . GLY A 1 89 ? 7.889 -26.897 -44.326 1.00 46.66 89 GLY A N 1
ATOM 629 C CA . GLY A 1 89 ? 8.738 -28.070 -44.088 1.00 46.66 89 GLY A CA 1
ATOM 630 C C . GLY A 1 89 ? 10.239 -27.758 -44.019 1.00 46.66 89 GLY A C 1
ATOM 631 O O . GLY A 1 89 ? 10.996 -28.583 -43.515 1.00 46.66 89 GLY A O 1
ATOM 632 N N . TRP A 1 90 ? 10.669 -26.583 -44.508 1.00 49.44 90 TRP A N 1
ATOM 633 C CA . TRP A 1 90 ? 12.086 -26.247 -44.728 1.00 49.44 90 TRP A CA 1
ATOM 634 C C . TRP A 1 90 ? 12.808 -25.759 -43.469 1.00 49.44 90 TRP A C 1
ATOM 636 O O . TRP A 1 90 ? 13.978 -26.066 -43.295 1.00 49.44 90 TRP A O 1
ATOM 646 N N . MET A 1 91 ? 12.141 -25.017 -42.574 1.00 47.53 91 MET A N 1
ATOM 647 C CA . MET A 1 91 ? 12.824 -24.420 -41.408 1.00 47.53 91 MET A CA 1
ATOM 648 C C . MET A 1 91 ? 12.754 -25.263 -40.124 1.00 47.53 91 MET A C 1
ATOM 650 O O . MET A 1 91 ? 13.335 -24.879 -39.113 1.00 47.53 91 MET A O 1
ATOM 654 N N . GLY A 1 92 ? 12.001 -26.371 -40.127 1.00 43.41 92 GLY A N 1
ATOM 655 C CA . GLY A 1 92 ? 11.792 -27.223 -38.947 1.00 43.41 92 GLY A CA 1
ATOM 656 C C . GLY A 1 92 ? 12.716 -28.443 -38.851 1.00 43.41 92 GLY A C 1
ATOM 657 O O . GLY A 1 92 ? 12.805 -29.041 -37.783 1.00 43.41 92 GLY A O 1
ATOM 658 N N . ASN A 1 93 ? 13.402 -28.820 -39.936 1.00 46.12 93 ASN A N 1
ATOM 659 C CA . ASN A 1 93 ? 14.283 -29.989 -39.980 1.00 46.12 93 ASN A CA 1
ATOM 660 C C . ASN A 1 93 ? 15.737 -29.560 -40.218 1.00 46.12 93 ASN A C 1
ATOM 662 O O . ASN A 1 93 ? 16.103 -29.176 -41.325 1.00 46.12 93 ASN A O 1
ATOM 666 N N . TYR A 1 94 ? 16.574 -29.669 -39.183 1.00 44.59 94 TYR A N 1
ATOM 667 C CA . TYR A 1 94 ? 18.032 -29.596 -39.310 1.00 44.59 94 TYR A CA 1
ATOM 668 C C . TYR A 1 94 ? 18.521 -30.704 -40.261 1.00 44.59 94 TYR A C 1
ATOM 670 O O . TYR A 1 94 ? 18.263 -31.882 -40.003 1.00 44.59 94 TYR A O 1
ATOM 678 N N . GLY A 1 95 ? 19.215 -30.342 -41.346 1.00 46.88 95 GLY A N 1
ATOM 679 C CA . GLY A 1 95 ? 19.762 -31.297 -42.324 1.00 46.88 95 GLY A CA 1
ATOM 680 C C . GLY A 1 95 ? 19.449 -31.013 -43.799 1.00 46.88 95 GLY A C 1
ATOM 681 O O . GLY A 1 95 ? 19.813 -31.826 -44.649 1.00 46.88 95 GLY A O 1
ATOM 682 N N . ASP A 1 96 ? 18.794 -29.894 -44.118 1.00 54.59 96 ASP A N 1
ATOM 683 C CA . ASP A 1 96 ? 18.665 -29.396 -45.490 1.00 54.59 96 ASP A CA 1
ATOM 684 C C . ASP A 1 96 ? 19.828 -28.433 -45.820 1.00 54.59 96 ASP A C 1
ATOM 686 O O . ASP A 1 96 ? 19.934 -27.342 -45.256 1.00 54.59 96 ASP A O 1
ATOM 690 N N . GLY A 1 97 ? 20.692 -28.825 -46.764 1.00 56.50 97 GLY A N 1
ATOM 691 C CA . GLY A 1 97 ? 21.878 -28.056 -47.160 1.00 56.50 97 GLY A CA 1
ATOM 692 C C . GLY A 1 97 ? 21.587 -26.663 -47.741 1.00 56.50 97 GLY A C 1
ATOM 693 O O . GLY A 1 97 ? 22.502 -25.845 -47.806 1.00 56.50 97 GLY A O 1
ATOM 694 N N . TYR A 1 98 ? 20.339 -26.363 -48.129 1.00 57.59 98 TYR A N 1
ATOM 695 C CA . TYR A 1 98 ? 19.925 -25.026 -48.578 1.00 57.59 98 TYR A CA 1
ATOM 696 C C . TYR A 1 98 ? 19.720 -24.043 -47.406 1.00 57.59 98 TYR A C 1
ATOM 698 O O . TYR A 1 98 ? 19.971 -22.845 -47.553 1.00 57.59 98 TYR A O 1
ATOM 706 N N . LEU A 1 99 ? 19.287 -24.533 -46.236 1.00 58.28 99 LEU A N 1
ATOM 707 C CA . LEU A 1 99 ? 19.007 -23.706 -45.054 1.00 58.28 99 LEU A CA 1
ATOM 708 C C . LEU A 1 99 ? 20.255 -23.486 -44.188 1.00 58.28 99 LEU A C 1
ATOM 710 O O . LEU A 1 99 ? 20.369 -22.441 -43.544 1.00 58.28 99 LEU A O 1
ATOM 714 N N . ASP A 1 100 ? 21.193 -24.436 -44.195 1.00 68.19 100 ASP A N 1
ATOM 715 C CA . ASP A 1 100 ? 22.455 -24.335 -43.454 1.00 68.19 100 ASP A CA 1
ATOM 716 C C . ASP A 1 100 ? 23.306 -23.153 -43.943 1.00 68.19 100 ASP A C 1
ATOM 718 O O . ASP A 1 100 ? 23.878 -22.439 -43.127 1.00 68.19 100 ASP A O 1
ATOM 722 N N . ASP A 1 101 ? 23.329 -22.882 -45.253 1.00 76.56 101 ASP A N 1
ATOM 723 C CA . ASP A 1 101 ? 24.047 -21.746 -45.853 1.00 76.56 101 ASP A CA 1
ATOM 724 C C . ASP A 1 101 ? 23.459 -20.392 -45.403 1.00 76.56 101 ASP A C 1
ATOM 726 O O . ASP A 1 101 ? 24.168 -19.523 -44.896 1.00 76.56 101 ASP A O 1
ATOM 730 N N . VAL A 1 102 ? 22.133 -20.232 -45.496 1.00 76.94 102 VAL A N 1
ATOM 731 C CA . VAL A 1 102 ? 21.434 -19.003 -45.075 1.00 76.94 102 VAL A CA 1
ATOM 732 C C . VAL A 1 102 ? 21.501 -18.808 -43.558 1.00 76.94 102 VAL A C 1
ATOM 734 O O . VAL A 1 102 ? 21.701 -17.690 -43.081 1.00 76.94 102 VAL A O 1
ATOM 737 N N . THR A 1 103 ? 21.353 -19.886 -42.787 1.00 73.94 103 THR A N 1
ATOM 738 C CA . THR A 1 103 ? 21.428 -19.841 -41.323 1.00 73.94 103 THR A CA 1
ATOM 739 C C . THR A 1 103 ? 22.847 -19.541 -40.856 1.00 73.94 103 THR A C 1
ATOM 741 O O . THR A 1 103 ? 23.023 -18.665 -40.014 1.00 73.94 103 THR A O 1
ATOM 744 N N . ALA A 1 104 ? 23.864 -20.166 -41.456 1.00 78.56 104 ALA A N 1
ATOM 745 C CA . ALA A 1 104 ? 25.262 -19.862 -41.171 1.00 78.56 104 ALA A CA 1
ATOM 746 C C . ALA A 1 104 ? 25.617 -18.419 -41.548 1.00 78.56 104 ALA A C 1
ATOM 748 O O . ALA A 1 104 ? 26.308 -17.747 -40.784 1.00 78.56 104 ALA A O 1
ATOM 749 N N . ALA A 1 105 ? 25.115 -17.907 -42.678 1.00 82.19 105 ALA A N 1
ATOM 750 C CA . ALA A 1 105 ? 25.283 -16.505 -43.051 1.00 82.19 105 ALA A CA 1
ATOM 751 C C . ALA A 1 105 ? 24.612 -15.561 -42.039 1.00 82.19 105 ALA A C 1
ATOM 753 O O . ALA A 1 105 ? 25.192 -14.540 -41.670 1.00 82.19 105 ALA A O 1
ATOM 754 N N . ALA A 1 106 ? 23.423 -15.908 -41.539 1.00 78.38 106 ALA A N 1
ATOM 755 C CA . ALA A 1 106 ? 22.721 -15.127 -40.524 1.00 78.38 106 ALA A CA 1
ATOM 756 C C . ALA A 1 106 ? 23.461 -15.131 -39.182 1.00 78.38 106 ALA A C 1
ATOM 758 O O . ALA A 1 106 ? 23.664 -14.070 -38.590 1.00 78.38 106 ALA A O 1
ATOM 759 N N . ASP A 1 107 ? 23.916 -16.299 -38.726 1.00 76.75 107 ASP A N 1
ATOM 760 C CA . ASP A 1 107 ? 24.712 -16.460 -37.507 1.00 76.75 107 ASP A CA 1
ATOM 761 C C . ASP A 1 107 ? 26.048 -15.713 -37.608 1.00 76.75 107 ASP A C 1
ATOM 763 O O . ASP A 1 107 ? 26.430 -14.992 -36.686 1.00 76.75 107 ASP A O 1
ATOM 767 N N . ALA A 1 108 ? 26.727 -15.794 -38.757 1.00 80.50 108 ALA A N 1
ATOM 768 C CA . ALA A 1 108 ? 27.981 -15.086 -39.018 1.00 80.50 108 ALA A CA 1
ATOM 769 C C . ALA A 1 108 ? 27.826 -13.557 -39.038 1.00 80.50 108 ALA A C 1
ATOM 771 O O . ALA A 1 108 ? 28.812 -12.835 -38.889 1.00 80.50 108 ALA A O 1
ATOM 772 N N . ARG A 1 109 ? 26.601 -13.055 -39.222 1.00 78.88 109 ARG A N 1
ATOM 773 C CA . ARG A 1 109 ? 26.252 -11.631 -39.144 1.00 78.88 109 ARG A CA 1
ATOM 774 C C . ARG A 1 109 ? 25.616 -11.245 -37.808 1.00 78.88 109 ARG A C 1
ATOM 776 O O . ARG A 1 109 ? 25.378 -10.062 -37.582 1.00 78.88 109 ARG A O 1
ATOM 783 N N . GLY A 1 110 ? 25.357 -12.212 -36.926 1.00 73.81 110 GLY A N 1
ATOM 784 C CA . GLY A 1 110 ? 24.618 -11.988 -35.687 1.00 73.81 110 GLY A CA 1
ATOM 785 C C . GLY A 1 110 ? 23.211 -11.449 -35.942 1.00 73.81 110 GLY A C 1
ATOM 786 O O . GLY A 1 110 ? 22.739 -10.636 -35.163 1.00 73.81 110 GLY A O 1
ATOM 787 N N . ALA A 1 111 ? 22.581 -11.841 -37.055 1.00 76.81 111 ALA A N 1
ATOM 788 C CA . ALA A 1 111 ? 21.266 -11.347 -37.441 1.00 76.81 111 ALA A CA 1
ATOM 789 C C . ALA A 1 111 ? 20.171 -11.946 -36.550 1.00 76.81 111 ALA A C 1
ATOM 791 O O . ALA A 1 111 ? 20.062 -13.169 -36.399 1.00 76.81 111 ALA A O 1
ATOM 792 N N . ASP A 1 112 ? 19.343 -11.072 -35.999 1.00 69.25 112 ASP A N 1
ATOM 793 C CA . ASP A 1 112 ? 18.202 -11.371 -35.136 1.00 69.25 112 ASP A CA 1
ATOM 794 C C . ASP A 1 112 ? 17.033 -11.968 -35.915 1.00 69.25 112 ASP A C 1
ATOM 796 O O . ASP A 1 112 ? 16.286 -12.813 -35.411 1.00 69.25 112 ASP A O 1
ATOM 800 N N . LEU A 1 113 ? 16.901 -11.522 -37.164 1.00 75.19 113 LEU A N 1
ATOM 801 C CA . LEU A 1 113 ? 15.850 -11.884 -38.098 1.00 75.19 113 LEU A CA 1
ATOM 802 C C . LEU A 1 113 ? 16.458 -12.299 -39.437 1.00 75.19 113 LEU A C 1
ATOM 804 O O . LEU A 1 113 ? 17.497 -11.784 -39.853 1.00 75.19 113 LEU A O 1
ATOM 808 N N . VAL A 1 114 ? 15.777 -13.192 -40.149 1.00 76.94 114 VAL A N 1
ATOM 809 C CA . VAL A 1 114 ? 16.162 -13.614 -41.499 1.00 76.94 114 VAL A CA 1
ATOM 810 C C . VAL A 1 114 ? 14.952 -13.564 -42.423 1.00 76.94 114 VAL A C 1
ATOM 812 O O . VAL A 1 114 ? 13.947 -14.226 -42.175 1.00 76.94 114 VAL A O 1
ATOM 815 N N . SER A 1 115 ? 15.055 -12.805 -43.511 1.00 77.94 115 SER A N 1
ATOM 816 C CA . SER A 1 115 ? 14.074 -12.783 -44.598 1.00 77.94 115 SER A CA 1
ATOM 817 C C . SER A 1 115 ? 14.663 -13.486 -45.809 1.00 77.94 115 SER A C 1
ATOM 819 O O . SER A 1 115 ? 15.733 -13.091 -46.251 1.00 77.94 115 SER A O 1
ATOM 821 N N . PHE A 1 116 ? 13.999 -14.504 -46.349 1.00 77.19 116 PHE A N 1
ATOM 822 C CA . PHE A 1 116 ? 14.454 -15.233 -47.532 1.00 77.19 116 PHE A CA 1
ATOM 823 C C . PHE A 1 116 ? 13.528 -14.996 -48.734 1.00 77.19 116 PHE A C 1
ATOM 825 O O . PHE A 1 116 ? 12.328 -15.244 -48.645 1.00 77.19 116 PHE A O 1
ATOM 832 N N . VAL A 1 117 ? 14.058 -14.524 -49.866 1.00 77.19 117 VAL A N 1
ATOM 833 C CA . VAL A 1 117 ? 13.268 -14.178 -51.064 1.00 77.19 117 VAL A CA 1
ATOM 834 C C . VAL A 1 117 ? 13.520 -15.160 -52.202 1.00 77.19 117 VAL A C 1
ATOM 836 O O . VAL A 1 117 ? 14.644 -15.282 -52.682 1.00 77.19 117 VAL A O 1
ATOM 839 N N . CYS A 1 118 ? 12.466 -15.834 -52.663 1.00 71.56 118 CYS A N 1
ATOM 840 C CA . CYS A 1 118 ? 12.525 -16.767 -53.793 1.00 71.56 118 CYS A CA 1
ATOM 841 C C . CYS A 1 118 ? 11.142 -16.959 -54.438 1.00 71.56 118 CYS A C 1
ATOM 843 O O . CYS A 1 118 ? 10.107 -16.755 -53.804 1.00 71.56 118 CYS A O 1
ATOM 845 N N . ALA A 1 119 ? 11.084 -17.337 -55.714 1.00 67.62 119 ALA A N 1
ATOM 846 C CA . ALA A 1 119 ? 9.833 -17.557 -56.434 1.00 67.62 119 ALA A CA 1
ATOM 847 C C . ALA A 1 119 ? 9.098 -18.821 -55.930 1.00 67.62 119 ALA A C 1
ATOM 849 O O . ALA A 1 119 ? 9.702 -19.895 -55.881 1.00 67.62 119 ALA A O 1
ATOM 850 N N . PRO A 1 120 ? 7.788 -18.744 -55.610 1.00 56.66 120 PRO A N 1
ATOM 851 C CA . PRO A 1 120 ? 7.020 -19.911 -55.169 1.00 56.66 120 PRO A CA 1
ATOM 852 C C . PRO A 1 120 ? 6.794 -20.918 -56.312 1.00 56.66 120 PRO A C 1
ATOM 854 O O . PRO A 1 120 ? 6.758 -20.543 -57.490 1.00 56.66 120 PRO A O 1
ATOM 857 N N . ALA A 1 121 ? 6.591 -22.204 -55.995 1.00 53.00 121 ALA A N 1
ATOM 858 C CA . ALA A 1 121 ? 6.101 -23.161 -56.988 1.00 53.00 121 ALA A CA 1
ATOM 859 C C . ALA A 1 121 ? 4.618 -22.900 -57.329 1.00 53.00 121 ALA A C 1
ATOM 861 O O . ALA A 1 121 ? 3.874 -22.290 -56.560 1.00 53.00 121 ALA A O 1
ATOM 862 N N . ALA A 1 122 ? 4.161 -23.368 -58.495 1.00 47.34 122 ALA A N 1
ATOM 863 C CA . ALA A 1 122 ? 2.761 -23.232 -58.896 1.00 47.34 122 ALA A CA 1
ATOM 864 C C . ALA A 1 122 ? 1.844 -23.966 -57.896 1.00 47.34 122 ALA A C 1
ATOM 866 O O . ALA A 1 122 ? 1.880 -25.191 -57.815 1.00 47.34 122 ALA A O 1
ATOM 867 N N . GLY A 1 123 ? 1.033 -23.211 -57.149 1.00 46.44 123 GLY A N 1
ATOM 868 C CA . GLY A 1 123 ? 0.134 -23.736 -56.112 1.00 46.44 123 GLY A CA 1
ATOM 869 C C . GLY A 1 123 ? 0.655 -23.614 -54.674 1.00 46.44 123 GLY A C 1
ATOM 870 O O . GLY A 1 123 ? -0.105 -23.878 -53.747 1.00 46.44 123 GLY A O 1
ATOM 871 N N . GLU A 1 124 ? 1.897 -23.169 -54.465 1.00 49.56 124 GLU A N 1
ATOM 872 C CA . GLU A 1 124 ? 2.454 -22.918 -53.131 1.00 49.56 124 GLU A CA 1
ATOM 873 C C . GLU A 1 124 ? 2.252 -21.445 -52.733 1.00 49.56 124 GLU A C 1
ATOM 875 O O . GLU A 1 124 ? 2.651 -20.526 -53.448 1.00 49.56 124 GLU A O 1
ATOM 880 N N . GLY A 1 125 ? 1.589 -21.204 -51.597 1.00 48.41 125 GLY A N 1
ATOM 881 C CA . GLY A 1 125 ? 1.487 -19.870 -50.995 1.00 48.41 125 GLY A CA 1
ATOM 882 C C . GLY A 1 125 ? 2.736 -19.522 -50.183 1.00 48.41 125 GLY A C 1
ATOM 883 O O . GLY A 1 125 ? 3.476 -20.415 -49.770 1.00 48.41 125 GLY A O 1
ATOM 884 N N . ALA A 1 126 ? 2.957 -18.230 -49.917 1.00 47.22 126 ALA A N 1
ATOM 885 C CA . ALA A 1 126 ? 3.954 -17.801 -48.938 1.00 47.22 126 ALA A CA 1
ATOM 886 C C . ALA A 1 126 ? 3.674 -18.504 -47.598 1.00 47.22 126 ALA A C 1
ATOM 888 O O . ALA A 1 126 ? 2.525 -18.541 -47.150 1.00 47.22 126 ALA A O 1
ATOM 889 N N . ALA A 1 127 ? 4.695 -19.094 -46.981 1.00 46.03 127 ALA A N 1
ATOM 890 C CA . ALA A 1 127 ? 4.533 -19.808 -45.723 1.00 46.03 127 ALA A CA 1
ATOM 891 C C . ALA A 1 127 ? 5.606 -19.387 -44.718 1.00 46.03 127 ALA A C 1
ATOM 893 O O . ALA A 1 127 ? 6.758 -19.154 -45.082 1.00 46.03 127 ALA A O 1
ATOM 894 N N . ALA A 1 128 ? 5.207 -19.290 -43.451 1.00 44.12 128 ALA A N 1
ATOM 895 C CA . ALA A 1 128 ? 6.108 -19.155 -42.315 1.00 44.12 128 ALA A CA 1
ATOM 896 C C . ALA A 1 128 ? 6.115 -20.451 -41.509 1.00 44.12 128 ALA A C 1
ATOM 898 O O . ALA A 1 128 ? 5.087 -21.116 -41.373 1.00 44.12 128 ALA A O 1
ATOM 899 N N . VAL A 1 129 ? 7.255 -20.772 -40.902 1.00 38.50 129 VAL A N 1
ATOM 900 C CA . VAL A 1 129 ? 7.276 -21.690 -39.763 1.00 38.50 129 VAL A CA 1
ATOM 901 C C . VAL A 1 129 ? 6.962 -20.871 -38.516 1.00 38.50 129 VAL A C 1
ATOM 903 O O . VAL A 1 129 ? 7.803 -20.150 -37.982 1.00 38.50 129 VAL A O 1
ATOM 906 N N . ALA A 1 130 ? 5.708 -20.955 -38.076 1.00 39.16 130 ALA A N 1
ATOM 907 C CA . ALA A 1 130 ? 5.241 -20.342 -36.843 1.00 39.16 130 ALA A CA 1
ATOM 908 C C . ALA A 1 130 ? 5.603 -21.236 -35.648 1.00 39.16 130 ALA A C 1
ATOM 910 O O . ALA A 1 130 ? 4.783 -22.007 -35.161 1.00 39.16 130 ALA A O 1
ATOM 911 N N . ASN A 1 131 ? 6.836 -21.110 -35.157 1.00 40.25 131 ASN A N 1
ATOM 912 C CA . ASN A 1 131 ? 7.090 -21.295 -33.731 1.00 40.25 131 ASN A CA 1
ATOM 913 C C . ASN A 1 131 ? 7.269 -19.889 -33.159 1.00 40.25 131 ASN A C 1
ATOM 915 O O . ASN A 1 131 ? 8.331 -19.280 -33.288 1.00 40.25 131 ASN A O 1
ATOM 919 N N . GLN A 1 132 ? 6.168 -19.299 -32.699 1.00 44.00 132 GLN A N 1
ATOM 920 C CA . GLN A 1 132 ? 6.133 -17.884 -32.341 1.00 44.00 132 GLN A CA 1
ATOM 921 C C . GLN A 1 132 ? 6.884 -17.655 -31.021 1.00 44.00 132 GLN A C 1
ATOM 923 O O . GLN A 1 132 ? 6.591 -18.359 -30.049 1.00 44.00 132 GLN A O 1
ATOM 928 N N . PRO A 1 133 ? 7.823 -16.682 -30.951 1.00 49.00 133 PRO A N 1
ATOM 929 C CA . PRO A 1 133 ? 8.280 -15.746 -31.995 1.00 49.00 133 PRO A CA 1
ATOM 930 C C . PRO A 1 133 ? 9.409 -16.311 -32.900 1.00 49.00 133 PRO A C 1
ATOM 932 O O . PRO A 1 133 ? 10.508 -16.638 -32.436 1.00 49.00 133 PRO A O 1
ATOM 935 N N . GLY A 1 134 ? 9.163 -16.374 -34.217 1.00 52.28 134 GLY A N 1
ATOM 936 C CA . GLY A 1 134 ? 10.048 -17.022 -35.201 1.00 52.28 134 GLY A CA 1
ATOM 937 C C . GLY A 1 134 ? 11.185 -16.128 -35.719 1.00 52.28 134 GLY A C 1
ATOM 938 O O . GLY A 1 134 ? 10.978 -14.951 -35.993 1.00 52.28 134 GLY A O 1
ATOM 939 N N . ARG A 1 135 ? 12.399 -16.684 -35.844 1.00 65.25 135 ARG A N 1
ATOM 940 C CA . ARG A 1 135 ? 13.624 -16.010 -36.333 1.00 65.25 135 ARG A CA 1
ATOM 941 C C . ARG A 1 135 ? 13.681 -15.837 -37.863 1.00 65.25 135 ARG A C 1
ATOM 943 O O . ARG A 1 135 ? 14.393 -14.955 -38.331 1.00 65.25 135 ARG A O 1
ATOM 950 N N . TYR A 1 136 ? 12.951 -16.642 -38.640 1.00 67.31 136 TYR A N 1
ATOM 951 C CA . TYR A 1 136 ? 13.038 -16.627 -40.107 1.00 67.31 136 TYR A CA 1
ATOM 952 C C . TYR A 1 136 ? 11.664 -16.508 -40.782 1.00 67.31 136 TYR A C 1
ATOM 954 O O . TYR A 1 136 ? 10.667 -17.024 -40.274 1.00 67.31 136 TYR A O 1
ATOM 962 N N . ALA A 1 137 ? 11.630 -15.860 -41.946 1.00 66.50 137 ALA A N 1
ATOM 963 C CA . ALA A 1 137 ? 10.468 -15.745 -42.824 1.00 66.50 137 ALA A CA 1
ATOM 964 C C . ALA A 1 137 ? 10.887 -15.867 -44.297 1.00 66.50 137 ALA A C 1
ATOM 966 O O . ALA A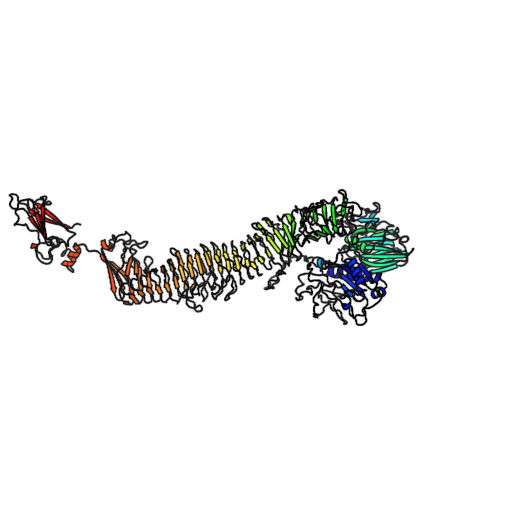 1 137 ? 11.986 -15.452 -44.661 1.00 66.50 137 ALA A O 1
ATOM 967 N N . ALA A 1 138 ? 10.007 -16.397 -45.150 1.00 67.44 138 ALA A N 1
ATOM 968 C CA . ALA A 1 138 ? 10.244 -16.523 -46.588 1.00 67.44 138 ALA A CA 1
ATOM 969 C C . ALA A 1 138 ? 9.130 -15.861 -47.417 1.00 67.44 138 ALA A C 1
ATOM 971 O O . ALA A 1 138 ? 7.951 -15.930 -47.054 1.00 67.44 138 ALA A O 1
ATOM 972 N N . TYR A 1 139 ? 9.500 -15.237 -48.541 1.00 66.44 139 TYR A N 1
ATOM 973 C CA . TYR A 1 139 ? 8.610 -14.442 -49.392 1.00 66.44 139 TYR A CA 1
ATOM 974 C C . TYR A 1 139 ? 8.820 -14.714 -50.883 1.00 66.44 139 TYR A C 1
ATOM 976 O O . TYR A 1 139 ? 9.945 -14.878 -51.351 1.00 66.44 139 TYR A O 1
ATOM 984 N N . GLY A 1 140 ? 7.727 -14.636 -51.646 1.00 64.88 140 GLY A N 1
ATOM 985 C CA . GLY A 1 140 ? 7.791 -14.461 -53.097 1.00 64.88 140 GLY A CA 1
ATOM 986 C C . GLY A 1 140 ? 8.337 -13.075 -53.486 1.00 64.88 140 GLY A C 1
ATOM 987 O O . GLY A 1 140 ? 8.103 -12.118 -52.741 1.00 64.88 140 GLY A O 1
ATOM 988 N N . PRO A 1 141 ? 8.964 -12.906 -54.672 1.00 66.38 141 PRO A N 1
ATOM 989 C CA . PRO A 1 141 ? 9.483 -11.619 -55.151 1.00 66.38 141 PRO A CA 1
ATOM 990 C C . PRO A 1 141 ? 8.468 -10.470 -55.082 1.00 66.38 141 PRO A C 1
ATOM 992 O O . PRO A 1 141 ? 8.787 -9.366 -54.655 1.00 66.38 141 PRO A O 1
ATOM 995 N N . GLY A 1 142 ? 7.210 -10.745 -55.441 1.00 61.34 142 GLY A N 1
ATOM 996 C CA . GLY A 1 142 ? 6.121 -9.764 -55.418 1.00 61.34 142 GLY A CA 1
ATOM 997 C C . GLY A 1 142 ? 5.516 -9.497 -54.037 1.00 61.34 142 GLY A C 1
ATOM 998 O O . GLY A 1 142 ? 4.567 -8.725 -53.951 1.00 61.34 142 GLY A O 1
ATOM 999 N N . SER A 1 143 ? 6.017 -10.131 -52.974 1.00 59.00 143 SER A N 1
ATOM 1000 C CA . SER A 1 143 ? 5.478 -10.049 -51.608 1.00 59.00 143 SER A CA 1
ATOM 1001 C C . SER A 1 143 ? 6.522 -9.634 -50.572 1.00 59.00 143 SER A C 1
ATOM 1003 O O . SER A 1 143 ? 6.183 -9.511 -49.403 1.00 59.00 143 SER A O 1
ATOM 1005 N N . PHE A 1 144 ? 7.772 -9.368 -50.966 1.00 62.66 144 PHE A N 1
ATOM 1006 C CA . PHE A 1 144 ? 8.821 -8.926 -50.039 1.00 62.66 144 PHE A CA 1
ATOM 1007 C C . PHE A 1 144 ? 8.492 -7.590 -49.344 1.00 62.66 144 PHE A C 1
ATOM 1009 O O . PHE A 1 144 ? 8.884 -7.354 -48.204 1.00 62.66 144 PHE A O 1
ATOM 1016 N N . TRP A 1 145 ? 7.698 -6.730 -49.985 1.00 54.88 145 TRP A N 1
ATOM 1017 C CA . TRP A 1 145 ? 7.172 -5.509 -49.363 1.00 54.88 145 TRP A CA 1
ATOM 1018 C C . TRP A 1 145 ? 6.242 -5.795 -48.168 1.00 54.88 145 TRP A C 1
ATOM 1020 O O . TRP A 1 145 ? 6.029 -4.911 -47.343 1.00 54.88 145 TRP A O 1
ATOM 1030 N N . ALA A 1 146 ? 5.718 -7.024 -48.048 1.00 52.00 146 ALA A N 1
ATOM 1031 C CA . ALA A 1 146 ? 4.896 -7.486 -46.933 1.00 52.00 146 ALA A CA 1
ATOM 1032 C C . ALA A 1 146 ? 5.712 -7.876 -45.690 1.00 52.00 146 ALA A C 1
ATOM 1034 O O . ALA A 1 146 ? 5.126 -8.372 -44.731 1.00 52.00 146 ALA A O 1
ATOM 1035 N N . ASN A 1 147 ? 7.020 -7.576 -45.644 1.00 52.19 147 ASN A N 1
ATOM 1036 C CA . ASN A 1 147 ? 7.758 -7.395 -44.386 1.00 52.19 147 ASN A CA 1
ATOM 1037 C C . ASN A 1 147 ? 7.196 -6.171 -43.612 1.00 52.19 147 ASN A C 1
ATOM 1039 O O . ASN A 1 147 ? 7.908 -5.227 -43.258 1.00 52.19 147 ASN A O 1
ATOM 1043 N N . ILE A 1 148 ? 5.884 -6.158 -43.374 1.00 48.78 148 ILE A N 1
ATOM 1044 C CA . ILE A 1 148 ? 5.229 -5.304 -42.401 1.00 48.78 148 ILE A CA 1
ATOM 1045 C C . ILE A 1 148 ? 5.529 -5.966 -41.069 1.00 48.78 148 ILE A C 1
ATOM 1047 O O . ILE A 1 148 ? 4.906 -6.950 -40.670 1.00 48.78 148 ILE A O 1
ATOM 1051 N N . ILE A 1 149 ? 6.541 -5.435 -40.402 1.00 52.31 149 ILE A N 1
ATOM 1052 C CA . ILE A 1 149 ? 6.828 -5.787 -39.024 1.00 52.31 149 ILE A CA 1
ATOM 1053 C C . ILE A 1 149 ? 5.734 -5.145 -38.184 1.00 52.31 149 ILE A C 1
ATOM 1055 O O . ILE A 1 149 ? 5.732 -3.939 -37.942 1.00 52.31 149 ILE A O 1
ATOM 1059 N N . ALA A 1 150 ? 4.754 -5.958 -37.807 1.00 44.84 150 ALA A N 1
ATOM 1060 C CA . ALA A 1 150 ? 3.697 -5.554 -36.909 1.00 44.84 150 ALA A CA 1
ATOM 1061 C C . ALA A 1 150 ? 4.166 -5.763 -35.467 1.00 44.84 150 ALA A C 1
ATOM 1063 O O . ALA A 1 150 ? 4.478 -6.876 -35.047 1.00 44.84 150 ALA A O 1
ATOM 1064 N N . HIS A 1 151 ? 4.149 -4.677 -34.701 1.00 40.97 151 HIS A N 1
ATOM 1065 C CA . HIS A 1 151 ? 3.770 -4.753 -33.302 1.00 40.97 151 HIS A CA 1
ATOM 1066 C C . HIS A 1 151 ? 2.319 -5.243 -33.268 1.00 40.97 151 HIS A C 1
ATOM 1068 O O . HIS A 1 151 ? 1.419 -4.520 -33.703 1.00 40.97 151 HIS A O 1
ATOM 1074 N N . GLU A 1 152 ? 2.071 -6.462 -32.799 1.00 35.62 152 GLU A N 1
ATOM 1075 C CA . GLU A 1 152 ? 0.733 -6.745 -32.299 1.00 35.62 152 GLU A CA 1
ATOM 1076 C C . GLU A 1 152 ? 0.577 -5.947 -31.007 1.00 35.62 152 GLU A C 1
ATOM 1078 O O . GLU A 1 152 ? 1.278 -6.207 -30.027 1.00 35.62 152 GLU A O 1
ATOM 1083 N N . THR A 1 153 ? -0.365 -5.002 -30.983 1.00 35.09 153 THR A N 1
ATOM 1084 C CA . THR A 1 153 ? -1.040 -4.654 -29.732 1.00 35.09 153 THR A CA 1
ATOM 1085 C C . THR A 1 153 ? -1.831 -5.892 -29.302 1.00 35.09 153 THR A C 1
ATOM 1087 O O . THR A 1 153 ? -3.026 -6.007 -29.548 1.00 35.09 153 THR A O 1
ATOM 1090 N N . GLY A 1 154 ? -1.122 -6.877 -28.754 1.00 34.78 154 GLY A N 1
ATOM 1091 C CA . GLY A 1 154 ? -1.670 -8.115 -28.210 1.00 34.78 154 GLY A CA 1
ATOM 1092 C C . GLY A 1 154 ? -0.972 -9.305 -28.829 1.00 34.78 154 GLY A C 1
ATOM 1093 O O . GLY A 1 154 ? -1.505 -9.904 -29.750 1.00 34.78 154 GLY A O 1
ATOM 1094 N N . GLY A 1 155 ? 0.230 -9.613 -28.339 1.00 33.09 155 GLY A N 1
ATOM 1095 C CA . GLY A 1 155 ? 0.998 -10.747 -28.831 1.00 33.09 155 GLY A CA 1
ATOM 1096 C C . GLY A 1 155 ? 0.218 -12.055 -28.729 1.00 33.09 155 GLY A C 1
ATOM 1097 O O . GLY A 1 155 ? -0.299 -12.407 -27.668 1.00 33.09 155 GLY A O 1
ATOM 1098 N N . HIS A 1 156 ? 0.222 -12.826 -29.806 1.00 32.91 156 HIS A N 1
ATOM 1099 C CA . HIS A 1 156 ? -0.026 -14.257 -29.740 1.00 32.91 156 HIS A CA 1
ATOM 1100 C C . HIS A 1 156 ? 1.121 -14.958 -28.991 1.00 32.91 156 HIS A C 1
ATOM 1102 O O . HIS A 1 156 ? 2.077 -15.441 -29.587 1.00 32.91 156 HIS A O 1
ATOM 1108 N N . ASN A 1 157 ? 1.033 -14.995 -27.658 1.00 33.41 157 ASN A N 1
ATOM 1109 C CA . ASN A 1 157 ? 1.447 -16.134 -26.834 1.00 33.41 157 ASN A CA 1
ATOM 1110 C C . ASN A 1 157 ? 0.881 -15.994 -25.406 1.00 33.41 157 ASN A C 1
ATOM 1112 O O . ASN A 1 157 ? 0.943 -14.919 -24.821 1.00 33.41 157 ASN A O 1
ATOM 1116 N N . TYR A 1 158 ? 0.375 -17.111 -24.860 1.00 34.69 158 TYR A N 1
ATOM 1117 C CA . TYR A 1 158 ? -0.280 -17.327 -23.544 1.00 34.69 158 TYR A CA 1
ATOM 1118 C C . TYR A 1 158 ? -1.821 -17.297 -23.457 1.00 34.69 158 TYR A C 1
ATOM 1120 O O . TYR A 1 158 ? -2.362 -17.263 -22.356 1.00 34.69 158 TYR A O 1
ATOM 1128 N N . GLY A 1 159 ? -2.561 -17.416 -24.563 1.00 34.06 159 GLY A N 1
ATOM 1129 C CA . GLY A 1 159 ? -3.991 -17.768 -24.488 1.00 34.06 159 GLY A CA 1
ATOM 1130 C C . GLY A 1 159 ? -4.928 -16.716 -23.867 1.00 34.06 159 GLY A C 1
ATOM 1131 O O . GLY A 1 159 ? -5.972 -17.090 -23.336 1.00 34.06 159 GLY A O 1
ATOM 1132 N N . CYS A 1 160 ? -4.602 -15.422 -23.947 1.00 32.16 160 CYS A N 1
ATOM 1133 C CA . CYS A 1 160 ? -5.521 -14.314 -23.647 1.00 32.16 160 CYS A CA 1
ATOM 1134 C C . CYS A 1 160 ? -5.858 -13.489 -24.909 1.00 32.16 160 CYS A C 1
ATOM 1136 O O . CYS A 1 160 ? -5.173 -13.599 -25.924 1.00 32.16 160 CYS A O 1
ATOM 1138 N N . ASP A 1 161 ? -6.966 -12.734 -24.870 1.00 38.47 161 ASP A N 1
ATOM 1139 C CA . ASP A 1 161 ? -7.528 -12.011 -26.022 1.00 38.47 161 ASP A CA 1
ATOM 1140 C C . ASP A 1 161 ? -6.789 -10.698 -26.373 1.00 38.47 161 ASP A C 1
ATOM 1142 O O . ASP A 1 161 ? -5.964 -10.187 -25.612 1.00 38.47 161 ASP A O 1
ATOM 1146 N N . HIS A 1 162 ? -7.105 -10.137 -27.548 1.00 36.69 162 HIS A N 1
ATOM 1147 C CA . HIS A 1 162 ? -6.467 -8.949 -28.139 1.00 36.69 162 HIS A CA 1
ATOM 1148 C C . HIS A 1 162 ? -6.487 -7.665 -27.279 1.00 36.69 162 HIS A C 1
ATOM 1150 O O . HIS A 1 162 ? -5.857 -6.689 -27.672 1.00 36.69 162 HIS A O 1
ATOM 1156 N N . ARG A 1 163 ? -7.166 -7.604 -26.121 1.00 37.56 163 ARG A N 1
ATOM 1157 C CA . ARG A 1 163 ? -7.124 -6.399 -25.263 1.00 37.56 163 ARG A CA 1
ATOM 1158 C C . ARG A 1 163 ? -5.811 -6.249 -24.493 1.00 37.56 163 ARG A C 1
ATOM 1160 O O . ARG A 1 163 ? -5.504 -5.158 -24.034 1.00 37.56 163 ARG A O 1
ATOM 1167 N N . GLY A 1 164 ? -5.031 -7.322 -24.351 1.00 36.16 164 GLY A N 1
ATOM 1168 C CA . GLY A 1 164 ? -3.833 -7.350 -23.507 1.00 36.16 164 GLY A CA 1
ATOM 1169 C C . GLY A 1 164 ? -2.570 -6.698 -24.075 1.00 36.16 164 GLY A C 1
ATOM 1170 O O . GLY A 1 164 ? -1.563 -6.675 -23.371 1.00 36.16 164 GLY A O 1
ATOM 1171 N N . GLY A 1 165 ? -2.563 -6.197 -25.315 1.00 36.50 165 GLY A N 1
ATOM 1172 C CA . GLY A 1 165 ? -1.368 -5.529 -25.846 1.00 36.50 165 GLY A CA 1
ATOM 1173 C C . GLY A 1 165 ? -1.537 -4.088 -26.279 1.00 36.50 165 GLY A C 1
ATOM 1174 O O . GLY A 1 165 ? -0.610 -3.550 -26.870 1.00 36.50 165 GLY A O 1
ATOM 1175 N N . ASP A 1 166 ? -2.626 -3.433 -25.883 1.00 34.50 166 ASP A N 1
ATOM 1176 C CA . ASP A 1 166 ? -2.635 -1.969 -25.805 1.00 34.50 166 ASP A CA 1
ATOM 1177 C C . ASP A 1 166 ? -1.598 -1.445 -24.778 1.00 34.50 166 ASP A C 1
ATOM 1179 O O . ASP A 1 166 ? -1.136 -0.312 -24.899 1.00 34.50 166 ASP A O 1
ATOM 1183 N N . ASP A 1 167 ? -1.154 -2.288 -23.829 1.00 37.06 167 ASP A N 1
ATOM 1184 C CA . ASP A 1 167 ? -0.346 -1.870 -22.674 1.00 37.06 167 ASP A CA 1
ATOM 1185 C C . ASP A 1 167 ? 1.156 -2.233 -22.727 1.00 37.06 167 ASP A C 1
ATOM 1187 O O . ASP A 1 167 ? 1.903 -1.775 -21.864 1.00 37.06 167 ASP A O 1
ATOM 1191 N N . ASN A 1 168 ? 1.651 -3.048 -23.680 1.00 36.19 168 ASN A N 1
ATOM 1192 C CA . ASN A 1 168 ? 3.060 -3.488 -23.648 1.00 36.19 168 ASN A CA 1
ATOM 1193 C C . ASN A 1 168 ? 3.656 -3.914 -25.020 1.00 36.19 168 ASN A C 1
ATOM 1195 O O . ASN A 1 168 ? 3.313 -4.991 -25.521 1.00 36.19 168 ASN A O 1
ATOM 1199 N N . PRO A 1 169 ? 4.604 -3.149 -25.607 1.00 38.03 169 PRO A N 1
ATOM 1200 C CA . PRO A 1 169 ? 5.293 -3.532 -26.836 1.00 38.03 169 PRO A CA 1
ATOM 1201 C C . PRO A 1 169 ? 6.401 -4.550 -26.574 1.00 38.03 169 PRO A C 1
ATOM 1203 O O . PRO A 1 169 ? 7.558 -4.197 -26.356 1.00 38.03 169 PRO A O 1
ATOM 1206 N N . LYS A 1 170 ? 6.047 -5.841 -26.575 1.00 45.62 170 LYS A N 1
ATOM 1207 C CA . LYS A 1 170 ? 6.960 -6.899 -26.105 1.00 45.62 170 LYS A CA 1
ATOM 1208 C C . LYS A 1 170 ? 7.902 -7.498 -27.160 1.00 45.62 170 LYS A C 1
ATOM 1210 O O . LYS A 1 170 ? 8.885 -8.105 -26.754 1.00 45.62 170 LYS A O 1
ATOM 1215 N N . THR A 1 171 ? 7.683 -7.348 -28.474 1.00 42.97 171 THR A N 1
ATOM 1216 C CA . THR A 1 171 ? 8.528 -8.016 -29.499 1.00 42.97 171 THR A CA 1
ATOM 1217 C C . THR A 1 171 ? 8.473 -7.360 -30.885 1.00 42.97 171 THR A C 1
ATOM 1219 O O . THR A 1 171 ? 7.391 -7.003 -31.346 1.00 42.97 171 THR A O 1
ATOM 1222 N N . ILE A 1 172 ? 9.609 -7.309 -31.598 1.00 47.31 172 ILE A N 1
ATOM 1223 C CA . ILE A 1 172 ? 9.655 -7.190 -33.069 1.00 47.31 172 ILE A CA 1
ATOM 1224 C C . ILE A 1 172 ? 9.423 -8.593 -33.647 1.00 47.31 172 ILE A C 1
ATOM 1226 O O . ILE A 1 172 ? 10.199 -9.503 -33.363 1.00 47.31 172 ILE A O 1
ATOM 1230 N N . MET A 1 173 ? 8.365 -8.788 -34.438 1.00 50.00 173 MET A N 1
ATOM 1231 C CA . MET A 1 173 ? 8.072 -10.072 -35.090 1.00 50.00 173 MET A CA 1
ATOM 1232 C C . MET A 1 173 ? 7.994 -9.918 -36.611 1.00 50.00 173 MET A C 1
ATOM 1234 O O . MET A 1 173 ? 7.459 -8.933 -37.121 1.00 50.00 173 MET A O 1
ATOM 1238 N N . MET A 1 174 ? 8.496 -10.916 -37.343 1.00 47.72 174 MET A N 1
ATOM 1239 C CA . MET A 1 174 ? 8.193 -11.072 -38.766 1.00 47.72 174 MET A CA 1
ATOM 1240 C C . MET A 1 174 ? 6.864 -11.813 -38.892 1.00 47.72 174 MET A C 1
ATOM 1242 O O . MET A 1 174 ? 6.749 -12.965 -38.476 1.00 47.72 174 MET A O 1
ATOM 1246 N N . HIS A 1 175 ? 5.851 -11.142 -39.435 1.00 47.12 175 HIS A N 1
ATOM 1247 C CA . HIS A 1 175 ? 4.531 -11.726 -39.628 1.00 47.12 175 HIS A CA 1
ATOM 1248 C C . HIS A 1 175 ? 4.396 -12.258 -41.059 1.00 47.12 175 HIS A C 1
ATOM 1250 O O . HIS A 1 175 ? 4.611 -11.518 -42.015 1.00 47.12 175 HIS A O 1
ATOM 1256 N N . ASN A 1 176 ? 3.983 -13.517 -41.215 1.00 41.97 176 ASN A N 1
ATOM 1257 C CA . ASN A 1 176 ? 3.459 -14.026 -42.481 1.00 41.97 176 ASN A CA 1
ATOM 1258 C C . ASN A 1 176 ? 2.193 -14.841 -42.185 1.00 41.97 176 ASN A C 1
ATOM 1260 O O . ASN A 1 176 ? 2.251 -15.842 -41.467 1.00 41.97 176 ASN A O 1
ATOM 1264 N N . TYR A 1 177 ? 1.041 -14.393 -42.686 1.00 44.41 177 TYR A N 1
ATOM 1265 C CA . TYR A 1 177 ? -0.217 -15.125 -42.538 1.00 44.41 177 TYR A CA 1
ATOM 1266 C C . TYR A 1 177 ? -0.239 -16.301 -43.523 1.00 44.41 177 TYR A C 1
ATOM 1268 O O . TYR A 1 177 ? -0.075 -16.122 -44.728 1.00 44.41 177 TYR A O 1
ATOM 1276 N N . CYS A 1 178 ? -0.437 -17.517 -43.008 1.00 33.25 178 CYS A N 1
ATOM 1277 C CA . CYS A 1 178 ? -0.481 -18.730 -43.819 1.00 33.25 178 CYS A CA 1
ATOM 1278 C C . CYS A 1 178 ? -1.732 -18.777 -44.715 1.00 33.25 178 CYS A C 1
ATOM 1280 O O . CYS A 1 178 ? -2.851 -18.709 -44.213 1.00 33.25 178 CYS A O 1
ATOM 1282 N N . GLY A 1 179 ? -1.531 -19.052 -46.009 1.00 33.53 179 GLY A N 1
ATOM 1283 C CA . GLY A 1 179 ? -2.455 -19.881 -46.793 1.00 33.53 179 GLY A CA 1
ATOM 1284 C C . GLY A 1 179 ? -3.235 -19.208 -47.927 1.00 33.53 179 GLY A C 1
ATOM 1285 O O . GLY A 1 179 ? -4.271 -18.596 -47.712 1.00 33.53 179 GLY A O 1
ATOM 1286 N N . GLY A 1 180 ? -2.761 -19.455 -49.154 1.00 35.91 180 GLY A N 1
ATOM 1287 C CA . GLY A 1 180 ? -3.547 -19.781 -50.354 1.00 35.91 180 GLY A CA 1
ATOM 1288 C C . GLY A 1 180 ? -4.905 -19.106 -50.567 1.00 35.91 180 GLY A C 1
ATOM 1289 O O . GLY A 1 180 ? -5.939 -19.643 -50.187 1.00 35.91 180 GLY A O 1
ATOM 1290 N N . GLY A 1 181 ? -4.919 -18.012 -51.322 1.00 33.28 181 GLY A N 1
ATOM 1291 C CA . GLY A 1 181 ? -6.144 -17.436 -51.870 1.00 33.28 181 GLY A CA 1
ATOM 1292 C C . GLY A 1 181 ? -5.967 -15.960 -52.178 1.00 33.28 181 GLY A C 1
ATOM 1293 O O . GLY A 1 181 ? -5.479 -15.201 -51.354 1.00 33.28 181 GLY A O 1
ATOM 1294 N N . SER A 1 182 ? -6.330 -15.562 -53.394 1.00 32.91 182 SER A N 1
ATOM 1295 C CA . SER A 1 182 ? -6.377 -14.168 -53.838 1.00 32.91 182 SER A CA 1
ATOM 1296 C C . SER A 1 182 ? -7.065 -13.274 -52.792 1.00 32.91 182 SER A C 1
ATOM 1298 O O . SER A 1 182 ? -8.215 -13.552 -52.465 1.00 32.91 182 SER A O 1
ATOM 1300 N N . GLN A 1 183 ? -6.390 -12.181 -52.398 1.00 33.91 183 GLN A N 1
ATOM 1301 C CA . GLN A 1 183 ? -6.803 -11.017 -51.576 1.00 33.91 183 GLN A CA 1
ATOM 1302 C C . GLN A 1 183 ? -6.054 -10.945 -50.228 1.00 33.91 183 GLN A C 1
ATOM 1304 O O . GLN A 1 183 ? -6.183 -11.813 -49.373 1.00 33.91 183 GLN A O 1
ATOM 1309 N N . GLY A 1 184 ? -5.238 -9.897 -50.057 1.00 33.66 184 GLY A N 1
ATOM 1310 C CA . GLY A 1 184 ? -4.435 -9.661 -48.853 1.00 33.66 184 GLY A CA 1
ATOM 1311 C C . GLY A 1 184 ? -5.278 -9.130 -47.692 1.00 33.66 184 GLY A C 1
ATOM 1312 O O . GLY A 1 184 ? -5.993 -8.141 -47.846 1.00 33.66 184 GLY A O 1
ATOM 1313 N N . PHE A 1 185 ? -5.175 -9.770 -46.527 1.00 36.16 185 PHE A N 1
ATOM 1314 C CA . PHE A 1 185 ? -5.885 -9.399 -45.301 1.00 36.16 185 PHE A CA 1
ATOM 1315 C C . PHE A 1 185 ? -4.889 -8.847 -44.260 1.00 36.16 185 PHE A C 1
ATOM 1317 O O . PHE A 1 185 ? -3.883 -9.490 -43.977 1.00 36.16 185 PHE A O 1
ATOM 1324 N N . PHE A 1 186 ? -5.165 -7.665 -43.687 1.00 39.66 186 PHE A N 1
ATOM 1325 C CA . PHE A 1 186 ? -4.331 -6.988 -42.672 1.00 39.66 186 PHE A CA 1
ATOM 1326 C C . PHE A 1 186 ? -5.210 -6.439 -41.525 1.00 39.66 186 PHE A C 1
ATOM 1328 O O . PHE A 1 186 ? -6.322 -5.972 -41.782 1.00 39.66 186 PHE A O 1
ATOM 1335 N N . SER A 1 187 ? -4.737 -6.480 -40.269 1.00 31.78 187 SER A N 1
ATOM 1336 C CA . SER A 1 187 ? -5.547 -6.237 -39.053 1.00 31.78 187 SER A CA 1
ATOM 1337 C C . SER A 1 187 ? -5.218 -4.970 -38.237 1.00 31.78 187 SER A C 1
ATOM 1339 O O . SER A 1 187 ? -5.716 -4.836 -37.122 1.00 31.78 187 SER A O 1
ATOM 1341 N N . ASN A 1 188 ? -4.472 -3.986 -38.763 1.00 36.28 188 ASN A N 1
ATOM 1342 C CA . ASN A 1 188 ? -4.324 -2.687 -38.079 1.00 36.28 188 ASN A CA 1
ATOM 1343 C C . ASN A 1 188 ? -5.334 -1.646 -38.616 1.00 36.28 188 ASN A C 1
ATOM 1345 O O . ASN A 1 188 ? -5.197 -1.217 -39.764 1.00 36.28 188 ASN A O 1
ATOM 1349 N N . PRO A 1 189 ? -6.305 -1.168 -37.807 1.00 35.25 189 PRO A N 1
ATOM 1350 C CA . PRO A 1 189 ? -7.335 -0.230 -38.261 1.00 35.25 189 PRO A CA 1
ATOM 1351 C C . PRO A 1 189 ? -6.828 1.191 -38.577 1.00 35.25 189 PRO A C 1
ATOM 1353 O O . PRO A 1 189 ? -7.613 1.985 -39.104 1.00 35.25 189 PRO A O 1
ATOM 1356 N N . ASN A 1 190 ? -5.560 1.512 -38.285 1.00 34.72 190 ASN A N 1
ATOM 1357 C CA . ASN A 1 190 ? -4.971 2.851 -38.422 1.00 34.72 190 ASN A CA 1
ATOM 1358 C C . ASN A 1 190 ? -3.946 2.989 -39.563 1.00 34.72 190 ASN A C 1
ATOM 1360 O O . ASN A 1 190 ? -3.345 4.054 -39.705 1.00 34.72 190 ASN A O 1
ATOM 1364 N N . ILE A 1 191 ? -3.740 1.960 -40.392 1.00 40.00 191 ILE A N 1
ATOM 1365 C CA . ILE A 1 191 ? -2.817 2.041 -41.534 1.00 40.00 191 ILE A CA 1
ATOM 1366 C C . ILE A 1 191 ? -3.584 2.428 -42.803 1.00 40.00 191 ILE A C 1
ATOM 1368 O O . ILE A 1 191 ? -4.535 1.762 -43.219 1.00 40.00 191 ILE A O 1
ATOM 1372 N N . TRP A 1 192 ? -3.139 3.524 -43.419 1.00 36.44 192 TRP A N 1
ATOM 1373 C CA . TRP A 1 192 ? -3.706 4.100 -44.635 1.00 36.44 192 TRP A CA 1
ATOM 1374 C C . TRP A 1 192 ? -2.666 4.064 -45.754 1.00 36.44 192 TRP A C 1
ATOM 1376 O O . TRP A 1 192 ? -1.560 4.577 -45.588 1.00 36.44 192 TRP A O 1
ATOM 1386 N N . LEU A 1 193 ? -3.028 3.494 -46.905 1.00 35.88 193 LEU A N 1
ATOM 1387 C CA . LEU A 1 193 ? -2.207 3.503 -48.120 1.00 35.88 193 LEU A CA 1
ATOM 1388 C C . LEU A 1 193 ? -3.056 4.013 -49.287 1.00 35.88 193 LEU A C 1
ATOM 1390 O O . LEU A 1 193 ? -4.176 3.551 -49.495 1.00 35.88 193 LEU A O 1
ATOM 1394 N N . ASN A 1 194 ? -2.542 4.999 -50.028 1.00 31.41 194 ASN A N 1
ATOM 1395 C CA . ASN A 1 194 ? -3.225 5.637 -51.165 1.00 31.41 194 ASN A CA 1
ATOM 1396 C C . ASN A 1 194 ? -4.667 6.099 -50.864 1.00 31.41 194 ASN A C 1
ATOM 1398 O O . ASN A 1 194 ? -5.562 5.968 -51.695 1.00 31.41 194 ASN A O 1
ATOM 1402 N N . GLY A 1 195 ? -4.909 6.620 -49.656 1.00 31.09 195 GLY A N 1
ATOM 1403 C CA . GLY A 1 195 ? -6.228 7.115 -49.237 1.00 31.09 195 GLY A CA 1
ATOM 1404 C C . GLY A 1 195 ? -7.255 6.027 -48.896 1.00 31.09 195 GLY A C 1
ATOM 1405 O O . GLY A 1 195 ? -8.365 6.361 -48.487 1.00 31.09 195 GLY A O 1
ATOM 1406 N N . GLY A 1 196 ? -6.895 4.744 -49.011 1.00 31.75 196 GLY A N 1
ATOM 1407 C CA . GLY A 1 196 ? -7.702 3.609 -48.570 1.00 31.75 196 GLY A CA 1
ATOM 1408 C C . GLY A 1 196 ? -7.292 3.123 -47.179 1.00 31.75 196 GLY A C 1
ATOM 1409 O O . GLY A 1 196 ? -6.107 2.942 -46.892 1.00 31.75 196 GLY A O 1
ATOM 1410 N N . ARG A 1 197 ? -8.284 2.901 -46.314 1.00 38.59 197 ARG A N 1
ATOM 1411 C CA . ARG A 1 197 ? -8.117 2.267 -45.001 1.00 38.59 197 ARG A CA 1
ATOM 1412 C C . ARG A 1 197 ? -8.083 0.749 -45.178 1.00 38.59 197 ARG A C 1
ATOM 1414 O O . ARG A 1 197 ? -9.006 0.185 -45.761 1.00 38.59 197 ARG A O 1
ATOM 1421 N N . LEU A 1 198 ? -7.040 0.090 -44.680 1.00 39.97 198 LEU A N 1
ATOM 1422 C CA . LEU A 1 198 ? -6.920 -1.368 -44.749 1.00 39.97 198 LEU A CA 1
ATOM 1423 C C . LEU A 1 198 ? -7.702 -2.000 -43.580 1.00 39.97 198 LEU A C 1
ATOM 1425 O O . LEU A 1 198 ? -7.326 -1.833 -42.424 1.00 39.97 198 LEU A O 1
ATOM 1429 N N . GLN A 1 199 ? -8.823 -2.679 -43.858 1.00 36.53 199 GLN A N 1
ATOM 1430 C CA . GLN A 1 199 ? -9.671 -3.343 -42.851 1.00 36.53 199 GLN A CA 1
ATOM 1431 C C . GLN A 1 199 ? -9.994 -4.789 -43.263 1.00 36.53 199 GLN A C 1
ATOM 1433 O O . GLN A 1 199 ? -10.482 -5.011 -44.368 1.00 36.53 199 GLN A O 1
ATOM 1438 N N . GLY A 1 200 ? -9.792 -5.756 -42.359 1.00 34.94 200 GLY A N 1
ATOM 1439 C CA . GLY A 1 200 ? -10.235 -7.149 -42.510 1.00 34.94 200 GLY A CA 1
ATOM 1440 C C . GLY A 1 200 ? -10.936 -7.688 -41.253 1.00 34.94 200 GLY A C 1
ATOM 1441 O O . GLY A 1 200 ? -10.609 -7.289 -40.138 1.00 34.94 200 GLY A O 1
ATOM 1442 N N . THR A 1 201 ? -11.914 -8.585 -41.434 1.00 34.19 201 THR A N 1
ATOM 1443 C CA . THR A 1 201 ? -12.742 -9.211 -40.381 1.00 34.19 201 THR A CA 1
ATOM 1444 C C . THR A 1 201 ? -12.528 -10.737 -40.369 1.00 34.19 201 THR A C 1
ATOM 1446 O O . THR A 1 201 ? -13.126 -11.420 -41.198 1.00 34.19 201 THR A O 1
ATOM 1449 N N . GLY A 1 202 ? -11.705 -11.319 -39.482 1.00 33.84 202 GLY A N 1
ATOM 1450 C CA . GLY A 1 202 ? -11.601 -12.792 -39.418 1.00 33.84 202 GLY A CA 1
ATOM 1451 C C . GLY A 1 202 ? -10.616 -13.399 -38.407 1.00 33.84 202 GLY A C 1
ATOM 1452 O O . GLY A 1 202 ? -9.531 -12.874 -38.198 1.00 33.84 202 GLY A O 1
ATOM 1453 N N . THR A 1 203 ? -11.029 -14.521 -37.804 1.00 35.22 203 THR A N 1
ATOM 1454 C CA . THR A 1 203 ? -10.425 -15.287 -36.691 1.00 35.22 203 THR A CA 1
ATOM 1455 C C . THR A 1 203 ? -9.564 -16.467 -37.169 1.00 35.22 203 THR A C 1
ATOM 1457 O O . THR A 1 203 ? -10.087 -17.337 -37.865 1.00 35.22 203 THR A O 1
ATOM 1460 N N . CYS A 1 204 ? -8.296 -16.563 -36.745 1.00 32.00 204 CYS A N 1
ATOM 1461 C CA . CYS A 1 204 ? -7.410 -17.708 -37.024 1.00 32.00 204 CYS A CA 1
ATOM 1462 C C . CYS A 1 204 ? -6.828 -18.295 -35.721 1.00 32.00 204 CYS A C 1
ATOM 1464 O O . CYS A 1 204 ? -6.010 -17.659 -35.067 1.00 32.00 204 CYS A O 1
ATOM 1466 N N . LEU A 1 205 ? -7.232 -19.518 -35.354 1.00 28.28 205 LEU A N 1
ATOM 1467 C CA . LEU A 1 205 ? -6.652 -20.327 -34.269 1.00 28.28 205 LEU A CA 1
ATOM 1468 C C . LEU A 1 205 ? -6.226 -21.682 -34.856 1.00 28.28 205 LEU A C 1
ATOM 1470 O O . LEU A 1 205 ? -7.070 -22.538 -35.114 1.00 28.28 205 LEU A O 1
ATOM 1474 N N . GLY A 1 206 ? -4.924 -21.864 -35.089 1.00 26.81 206 GLY A N 1
ATOM 1475 C CA . GLY A 1 206 ? -4.305 -23.153 -35.413 1.00 26.81 206 GLY A CA 1
ATOM 1476 C C . GLY A 1 206 ? -3.490 -23.657 -34.220 1.00 26.81 206 GLY A C 1
ATOM 1477 O O . GLY A 1 206 ? -2.802 -22.871 -33.578 1.00 26.81 206 GLY A O 1
ATOM 1478 N N . ALA A 1 207 ? -3.615 -24.944 -33.894 1.00 26.70 207 ALA A N 1
ATOM 1479 C CA . ALA A 1 207 ? -3.073 -25.573 -32.688 1.00 26.70 207 ALA A CA 1
ATOM 1480 C C . ALA A 1 207 ? -1.554 -25.367 -32.504 1.00 26.70 207 ALA A C 1
ATOM 1482 O O . ALA A 1 207 ? -0.762 -25.676 -33.392 1.00 26.70 207 ALA A O 1
ATOM 1483 N N . ALA A 1 208 ? -1.165 -24.887 -31.320 1.00 28.97 208 ALA A N 1
ATOM 1484 C CA . ALA A 1 208 ? 0.224 -24.703 -30.913 1.00 28.97 208 ALA A CA 1
ATOM 1485 C C . ALA A 1 208 ? 0.948 -26.053 -30.763 1.00 28.97 208 ALA A C 1
ATOM 1487 O O . ALA A 1 208 ? 0.473 -26.956 -30.069 1.00 28.97 208 ALA A O 1
ATOM 1488 N N . VAL A 1 209 ? 2.114 -26.180 -31.400 1.00 27.17 209 VAL A N 1
ATOM 1489 C CA . VAL A 1 209 ? 3.022 -27.322 -31.244 1.00 27.17 209 VAL A CA 1
ATOM 1490 C C . VAL A 1 209 ? 3.775 -27.168 -29.920 1.00 27.17 209 VAL A C 1
ATOM 1492 O O . VAL A 1 209 ? 4.382 -26.138 -29.640 1.00 27.17 209 VAL A O 1
ATOM 1495 N N . ASN A 1 210 ? 3.706 -28.201 -29.086 1.00 26.38 210 ASN A N 1
ATOM 1496 C CA . ASN A 1 210 ? 4.345 -28.268 -27.776 1.00 26.38 210 ASN A CA 1
ATOM 1497 C C . ASN A 1 210 ? 5.867 -28.475 -27.951 1.00 26.38 210 ASN A C 1
ATOM 1499 O O . ASN A 1 210 ? 6.262 -29.495 -28.514 1.00 26.38 210 ASN A O 1
ATOM 1503 N N . GLY A 1 211 ? 6.707 -27.538 -27.482 1.00 30.59 211 GLY A N 1
ATOM 1504 C CA . GLY A 1 211 ? 8.169 -27.730 -27.388 1.00 30.59 211 GLY A CA 1
ATOM 1505 C C . GLY A 1 211 ? 9.103 -26.709 -28.065 1.00 30.59 211 GLY A C 1
ATOM 1506 O O . GLY A 1 211 ? 10.246 -27.056 -28.336 1.00 30.59 211 GLY A O 1
ATOM 1507 N N . GLY A 1 212 ? 8.674 -25.474 -28.355 1.00 27.98 212 GLY A N 1
ATOM 1508 C CA . GLY A 1 212 ? 9.560 -24.433 -28.906 1.00 27.98 212 GLY A CA 1
ATOM 1509 C C . GLY A 1 212 ? 10.484 -23.768 -27.876 1.00 27.98 212 GLY A C 1
ATOM 1510 O O . GLY A 1 212 ? 10.055 -23.507 -26.756 1.00 27.98 212 GLY A O 1
ATOM 1511 N N . ASP A 1 213 ? 11.711 -23.444 -28.299 1.00 30.61 213 ASP A N 1
ATOM 1512 C CA . ASP A 1 213 ? 12.902 -22.904 -27.594 1.00 30.61 213 ASP A CA 1
ATOM 1513 C C . ASP A 1 213 ? 12.727 -21.678 -26.659 1.00 30.61 213 ASP A C 1
ATOM 1515 O O . ASP A 1 213 ? 13.693 -21.111 -26.152 1.00 30.61 213 ASP A O 1
ATOM 1519 N N . ASN A 1 214 ? 11.496 -21.243 -26.394 1.00 34.50 214 ASN A N 1
ATOM 1520 C CA . ASN A 1 214 ? 11.178 -20.053 -25.609 1.00 34.50 214 ASN A CA 1
ATOM 1521 C C . ASN A 1 214 ? 10.836 -20.333 -24.136 1.00 34.50 214 ASN A C 1
ATOM 1523 O O . ASN A 1 214 ? 10.456 -19.416 -23.409 1.00 34.50 214 ASN A O 1
ATOM 1527 N N . SER A 1 215 ? 10.992 -21.568 -23.651 1.00 28.83 215 SER A N 1
ATOM 1528 C CA . SER A 1 215 ? 10.698 -21.904 -22.251 1.00 28.83 215 SER A CA 1
ATOM 1529 C C . SER A 1 215 ? 11.729 -21.381 -21.241 1.00 28.83 215 SER A C 1
ATOM 1531 O O . SER A 1 215 ? 11.548 -21.611 -20.048 1.00 28.83 215 SER A O 1
ATOM 1533 N N . TYR A 1 216 ? 12.808 -20.709 -21.672 1.00 30.91 216 TYR A N 1
ATOM 1534 C CA . TYR A 1 216 ? 13.913 -20.362 -20.765 1.00 30.91 216 TYR A CA 1
ATOM 1535 C C . TYR A 1 216 ? 14.536 -18.963 -20.889 1.00 30.91 216 TYR A C 1
ATOM 1537 O O . TYR A 1 216 ? 15.425 -18.639 -20.101 1.00 30.91 216 TYR A O 1
ATOM 1545 N N . LEU A 1 217 ? 14.077 -18.095 -21.797 1.00 33.22 217 LEU A N 1
ATOM 1546 C CA . LEU A 1 217 ? 14.629 -16.740 -21.935 1.00 33.22 217 LEU A CA 1
ATOM 1547 C C . LEU A 1 217 ? 13.507 -15.699 -21.983 1.00 33.22 217 LEU A C 1
ATOM 1549 O O . LEU A 1 217 ? 12.903 -15.428 -23.014 1.00 33.22 217 LEU A O 1
ATOM 1553 N N . ILE A 1 218 ? 13.221 -15.128 -20.812 1.00 38.16 218 ILE A N 1
ATOM 1554 C CA . ILE A 1 218 ? 12.156 -14.150 -20.576 1.00 38.16 218 ILE A CA 1
ATOM 1555 C C . ILE A 1 218 ? 12.797 -12.758 -20.599 1.00 38.16 218 ILE A C 1
ATOM 1557 O O . ILE A 1 218 ? 13.159 -12.210 -19.557 1.00 38.16 218 ILE A O 1
ATOM 1561 N N . SER A 1 219 ? 13.005 -12.220 -21.799 1.00 34.84 219 SER A N 1
ATOM 1562 C CA . SER A 1 219 ? 13.291 -10.797 -21.983 1.00 34.84 219 SER A CA 1
ATOM 1563 C C . SER A 1 219 ? 11.981 -10.060 -22.263 1.00 34.84 219 SER A C 1
ATOM 1565 O O . SER A 1 219 ? 11.199 -10.480 -23.111 1.00 34.84 219 SER A O 1
ATOM 1567 N N . THR A 1 220 ? 11.716 -8.992 -21.519 1.00 35.97 220 THR A N 1
ATOM 1568 C CA . THR A 1 220 ? 10.477 -8.189 -21.554 1.00 35.97 220 THR A CA 1
ATOM 1569 C C . THR A 1 220 ? 10.677 -6.814 -22.190 1.00 35.97 220 THR A C 1
ATOM 1571 O O . THR A 1 220 ? 9.724 -6.045 -22.285 1.00 35.97 220 THR A O 1
ATOM 1574 N N . THR A 1 221 ? 11.891 -6.496 -22.647 1.00 42.44 221 THR A N 1
ATOM 1575 C CA . THR A 1 221 ? 12.123 -5.369 -23.552 1.00 42.44 221 THR A CA 1
ATOM 1576 C C . THR A 1 221 ? 12.115 -5.885 -24.985 1.00 42.44 221 THR A C 1
ATOM 1578 O O . THR A 1 221 ? 12.753 -6.896 -25.289 1.00 42.44 221 THR A O 1
ATOM 1581 N N . ALA A 1 222 ? 11.428 -5.176 -25.886 1.00 46.31 222 ALA A N 1
ATOM 1582 C CA . ALA A 1 222 ? 11.453 -5.497 -27.312 1.00 46.31 222 ALA A CA 1
ATOM 1583 C C . ALA A 1 222 ? 12.893 -5.592 -27.858 1.00 46.31 222 ALA A C 1
ATOM 1585 O O . ALA A 1 222 ? 13.156 -6.433 -28.713 1.00 46.31 222 ALA A O 1
ATOM 1586 N N . GLN A 1 223 ? 13.832 -4.820 -27.291 1.00 48.91 223 GLN A N 1
ATOM 1587 C CA . GLN A 1 223 ? 15.257 -4.891 -27.623 1.00 48.91 223 GLN A CA 1
ATOM 1588 C C . GLN A 1 223 ? 15.911 -6.222 -27.218 1.00 48.91 223 GLN A C 1
ATOM 1590 O O . GLN A 1 223 ? 16.620 -6.812 -28.016 1.00 48.91 223 GLN A O 1
ATOM 1595 N N . GLY A 1 224 ? 15.659 -6.759 -26.020 1.00 50.50 224 GLY A N 1
ATOM 1596 C CA . GLY A 1 224 ? 16.306 -8.010 -25.607 1.00 50.50 224 GLY A CA 1
ATOM 1597 C C . GLY A 1 224 ? 15.714 -9.274 -26.249 1.00 50.50 224 GLY A C 1
ATOM 1598 O O . GLY A 1 224 ? 16.318 -10.335 -26.137 1.00 50.50 224 GLY A O 1
ATOM 1599 N N . VAL A 1 225 ? 14.534 -9.189 -26.880 1.00 48.72 225 VAL A N 1
ATOM 1600 C CA . VAL A 1 225 ? 14.017 -10.247 -27.774 1.00 48.72 225 VAL A CA 1
ATOM 1601 C C . VAL A 1 225 ? 14.518 -10.056 -29.207 1.00 48.72 225 VAL A C 1
ATOM 1603 O O . VAL A 1 225 ? 14.696 -11.050 -29.914 1.00 48.72 225 VAL A O 1
ATOM 1606 N N . ALA A 1 226 ? 14.762 -8.809 -29.629 1.00 51.00 226 ALA A N 1
ATOM 1607 C CA . ALA A 1 226 ? 15.483 -8.531 -30.863 1.00 51.00 226 ALA A CA 1
ATOM 1608 C C . ALA A 1 226 ? 16.898 -9.123 -30.770 1.00 51.00 226 ALA A C 1
ATOM 1610 O O . ALA A 1 226 ? 17.189 -10.022 -31.538 1.00 51.00 226 ALA A O 1
ATOM 1611 N N . ASP A 1 227 ? 17.680 -8.798 -29.738 1.00 56.12 227 ASP A N 1
ATOM 1612 C CA . ASP A 1 227 ? 19.088 -9.202 -29.573 1.00 56.12 227 ASP A CA 1
ATOM 1613 C C . ASP A 1 227 ? 19.295 -10.674 -29.124 1.00 56.12 227 ASP A C 1
ATOM 1615 O O . ASP A 1 227 ? 20.037 -10.961 -28.178 1.00 56.12 227 ASP A O 1
ATOM 1619 N N . ARG A 1 228 ? 18.627 -11.647 -29.763 1.00 58.31 228 ARG A N 1
ATOM 1620 C CA . ARG A 1 228 ? 18.815 -13.085 -29.464 1.00 58.31 228 ARG A CA 1
ATOM 1621 C C . ARG A 1 228 ? 20.193 -13.596 -29.882 1.00 58.31 228 ARG A C 1
ATOM 1623 O O . ARG A 1 228 ? 20.676 -14.566 -29.298 1.00 58.31 228 ARG A O 1
ATOM 1630 N N . ASN A 1 229 ? 20.818 -12.959 -30.871 1.00 61.44 229 ASN A N 1
ATOM 1631 C CA . ASN A 1 229 ? 22.126 -13.349 -31.380 1.00 61.44 229 ASN A CA 1
ATOM 1632 C C . ASN A 1 229 ? 23.200 -12.348 -30.963 1.00 61.44 229 ASN A C 1
ATOM 1634 O O . ASN A 1 229 ? 22.955 -11.159 -30.777 1.00 61.44 229 ASN A O 1
ATOM 1638 N N . ASN A 1 230 ? 24.435 -12.832 -30.802 1.00 59.62 230 ASN A N 1
ATOM 1639 C CA . ASN A 1 230 ? 25.545 -11.934 -30.522 1.00 59.62 230 ASN A CA 1
ATOM 1640 C C . ASN A 1 230 ? 25.822 -11.106 -31.781 1.00 59.62 230 ASN A C 1
ATOM 1642 O O . ASN A 1 230 ? 26.407 -11.612 -32.739 1.00 59.62 230 ASN A O 1
ATOM 1646 N N . ARG A 1 231 ? 25.403 -9.841 -31.751 1.00 62.72 231 ARG A N 1
ATOM 1647 C CA . ARG A 1 231 ? 25.613 -8.859 -32.814 1.00 62.72 231 ARG A CA 1
ATOM 1648 C C . ARG A 1 231 ? 27.048 -8.900 -33.333 1.00 62.72 231 ARG A C 1
ATOM 1650 O O . ARG A 1 231 ? 28.004 -8.831 -32.557 1.00 62.72 231 ARG A O 1
ATOM 1657 N N . VAL A 1 232 ? 27.195 -8.965 -34.652 1.00 70.38 232 VAL A N 1
ATOM 1658 C CA . VAL A 1 232 ? 28.499 -8.856 -35.311 1.00 70.38 232 VAL A CA 1
ATOM 1659 C C . VAL A 1 232 ? 28.683 -7.418 -35.769 1.00 70.38 232 VAL A C 1
ATOM 1661 O O . VAL A 1 232 ? 27.888 -6.868 -36.530 1.00 70.38 232 VAL A O 1
ATOM 1664 N N . ILE A 1 233 ? 29.725 -6.773 -35.253 1.00 71.56 233 ILE A N 1
ATOM 1665 C CA . ILE A 1 233 ? 29.966 -5.345 -35.451 1.00 71.56 233 ILE A CA 1
ATOM 1666 C C . ILE A 1 233 ? 31.110 -5.175 -36.444 1.00 71.56 233 ILE A C 1
ATOM 1668 O O . ILE A 1 233 ? 32.157 -5.807 -36.324 1.00 71.56 233 ILE A O 1
ATOM 1672 N N . THR A 1 234 ? 30.901 -4.312 -37.436 1.00 79.38 234 THR A N 1
ATOM 1673 C CA . THR A 1 234 ? 31.956 -3.884 -38.360 1.00 79.38 234 THR A CA 1
ATOM 1674 C C . THR A 1 234 ? 32.588 -2.603 -37.831 1.00 79.38 234 THR A C 1
ATOM 1676 O O . THR A 1 234 ? 31.876 -1.702 -37.386 1.00 79.38 234 THR A O 1
ATOM 1679 N N . ALA A 1 235 ? 33.920 -2.524 -37.861 1.00 76.94 235 ALA A N 1
ATOM 1680 C CA . ALA A 1 235 ? 34.639 -1.330 -37.430 1.00 76.94 235 ALA A CA 1
ATOM 1681 C C . ALA A 1 235 ? 34.391 -0.168 -38.408 1.00 76.94 235 ALA A C 1
ATOM 1683 O O . ALA A 1 235 ? 34.399 -0.396 -39.624 1.00 76.94 235 ALA A O 1
ATOM 1684 N N . PRO A 1 236 ? 34.229 1.075 -37.916 1.00 80.31 236 PRO A N 1
ATOM 1685 C CA . PRO A 1 236 ? 34.280 2.257 -38.769 1.00 80.31 236 PRO A CA 1
ATOM 1686 C C . PRO A 1 236 ? 35.605 2.308 -39.541 1.00 80.31 236 PRO A C 1
ATOM 1688 O O . PRO A 1 236 ? 36.671 2.083 -38.965 1.00 80.31 236 PRO A O 1
ATOM 1691 N N . LYS A 1 237 ? 35.562 2.621 -40.841 1.00 85.81 237 LYS A N 1
ATOM 1692 C CA . LYS A 1 237 ? 36.760 2.652 -41.703 1.00 85.81 237 LYS A CA 1
ATOM 1693 C C . LYS A 1 237 ? 37.272 4.077 -41.911 1.00 85.81 237 LYS A C 1
ATOM 1695 O O . LYS A 1 237 ? 37.229 4.631 -43.012 1.00 85.81 237 LYS A O 1
ATOM 1700 N N . LEU A 1 238 ? 37.718 4.684 -40.814 1.00 81.38 238 LEU A N 1
ATOM 1701 C CA . LEU A 1 238 ? 38.139 6.089 -40.780 1.00 81.38 238 LEU A CA 1
ATOM 1702 C C . LEU A 1 238 ? 39.574 6.326 -41.269 1.00 81.38 238 LEU A C 1
ATOM 1704 O O . LEU A 1 238 ? 39.895 7.433 -41.680 1.00 81.38 238 LEU A O 1
ATOM 1708 N N . ASP A 1 239 ? 40.423 5.300 -41.263 1.00 81.81 239 ASP A N 1
ATOM 1709 C CA . ASP A 1 239 ? 41.804 5.341 -41.770 1.00 81.81 239 ASP A CA 1
ATOM 1710 C C . ASP A 1 239 ? 41.889 5.678 -43.269 1.00 81.81 239 ASP A C 1
ATOM 1712 O O . ASP A 1 239 ? 42.885 6.222 -43.740 1.00 81.81 239 ASP A O 1
ATOM 1716 N N . SER A 1 240 ? 40.825 5.378 -44.015 1.00 88.88 240 SER A N 1
ATOM 1717 C CA . SER A 1 240 ? 40.698 5.699 -45.439 1.00 88.88 240 SER A CA 1
ATOM 1718 C C . SER A 1 240 ? 40.199 7.118 -45.733 1.00 88.88 240 SER A C 1
ATOM 1720 O O . SER A 1 240 ? 40.191 7.528 -46.897 1.00 88.88 240 SER A O 1
ATOM 1722 N N . VAL A 1 241 ? 39.769 7.868 -44.708 1.00 90.69 241 VAL A N 1
ATOM 1723 C CA . VAL A 1 241 ? 39.264 9.237 -44.862 1.00 90.69 241 VAL A CA 1
ATOM 1724 C C . VAL A 1 241 ? 40.441 10.168 -45.134 1.00 90.69 241 VAL A C 1
ATOM 1726 O O . VAL A 1 241 ? 41.330 10.339 -44.307 1.00 90.69 241 VAL A O 1
ATOM 1729 N N . VAL A 1 242 ? 40.427 10.797 -46.303 1.00 93.31 242 VAL A N 1
ATOM 1730 C CA . VAL A 1 242 ? 41.474 11.699 -46.801 1.00 93.31 242 VAL A CA 1
ATOM 1731 C C . VAL A 1 242 ? 41.070 13.174 -46.751 1.00 93.31 242 VAL A C 1
ATOM 1733 O O . VAL A 1 242 ? 41.942 14.036 -46.838 1.00 93.31 242 VAL A O 1
ATOM 1736 N N . ARG A 1 243 ? 39.772 13.481 -46.597 1.00 93.94 243 ARG A N 1
ATOM 1737 C CA . ARG A 1 243 ? 39.241 14.836 -46.345 1.00 93.94 243 ARG A CA 1
ATOM 1738 C C . ARG A 1 243 ? 38.108 14.781 -45.325 1.00 93.94 243 ARG A C 1
ATOM 1740 O O . ARG A 1 243 ? 37.274 13.880 -45.405 1.00 93.94 243 ARG A O 1
ATOM 1747 N N . ARG A 1 244 ? 38.022 15.763 -44.427 1.00 93.06 244 ARG A N 1
ATOM 1748 C CA . ARG A 1 244 ? 36.942 15.872 -43.437 1.00 93.06 244 ARG A CA 1
ATOM 1749 C C . ARG A 1 244 ? 36.647 17.323 -43.059 1.00 93.06 244 ARG A C 1
ATOM 1751 O O . ARG A 1 244 ? 37.532 18.023 -42.579 1.00 93.06 244 ARG A O 1
ATOM 1758 N N . TRP A 1 245 ? 35.393 17.749 -43.190 1.00 94.44 245 TRP A N 1
ATOM 1759 C CA . TRP A 1 245 ? 34.918 19.059 -42.729 1.00 94.44 245 TRP A CA 1
ATOM 1760 C C . TRP A 1 245 ? 33.796 18.900 -41.711 1.00 94.44 245 TRP A C 1
ATOM 1762 O O . TRP A 1 245 ? 32.764 18.312 -42.028 1.00 94.44 245 TRP A O 1
ATOM 1772 N N . SER A 1 246 ? 33.988 19.470 -40.521 1.00 91.75 246 SER A N 1
ATOM 1773 C CA . SER A 1 246 ? 33.007 19.470 -39.430 1.00 91.75 246 SER A CA 1
ATOM 1774 C C . SER A 1 246 ? 32.416 20.864 -39.230 1.00 91.75 246 SER A C 1
ATOM 1776 O O . SER A 1 246 ? 33.144 21.861 -39.167 1.00 91.75 246 SER A O 1
ATOM 1778 N N . PHE A 1 247 ? 31.094 20.933 -39.086 1.00 93.56 247 PHE A N 1
ATOM 1779 C CA . PHE A 1 247 ? 30.343 22.187 -38.972 1.00 93.56 247 PHE A CA 1
ATOM 1780 C C . PHE A 1 247 ? 29.811 22.435 -37.546 1.00 93.56 247 PHE A C 1
ATOM 1782 O O . PHE A 1 247 ? 28.746 23.016 -37.348 1.00 93.56 247 PHE A O 1
ATOM 1789 N N . ASN A 1 248 ? 30.538 21.961 -36.532 1.00 87.50 248 ASN A N 1
ATOM 1790 C CA . ASN A 1 248 ? 30.165 21.984 -35.111 1.00 87.50 248 ASN A CA 1
ATOM 1791 C C . ASN A 1 248 ? 30.603 23.248 -34.354 1.00 87.50 248 ASN A C 1
ATOM 1793 O O . ASN A 1 248 ? 30.819 23.213 -33.143 1.00 87.50 248 ASN A O 1
ATOM 1797 N N . GLN A 1 249 ? 30.772 24.369 -35.051 1.00 92.12 249 GLN A N 1
ATOM 1798 C CA . GLN A 1 249 ? 31.108 25.633 -34.407 1.00 92.12 249 GLN A CA 1
ATOM 1799 C C . GLN A 1 249 ? 29.961 26.077 -33.488 1.00 92.12 249 GLN A C 1
ATOM 1801 O O . GLN A 1 249 ? 28.794 25.747 -33.720 1.00 92.12 249 GLN A O 1
ATOM 1806 N N . ALA A 1 250 ? 30.298 26.836 -32.442 1.00 90.56 250 ALA A N 1
ATOM 1807 C CA . ALA A 1 250 ? 29.324 27.363 -31.490 1.00 90.56 250 ALA A CA 1
ATOM 1808 C C . ALA A 1 250 ? 28.186 28.120 -32.198 1.00 90.56 250 ALA A C 1
ATOM 1810 O O . ALA A 1 250 ? 28.393 28.744 -33.240 1.00 90.56 250 ALA A O 1
ATOM 1811 N N . ALA A 1 251 ? 26.981 28.062 -31.627 1.00 93.75 251 ALA A N 1
ATOM 1812 C CA . ALA A 1 251 ? 25.793 28.637 -32.248 1.00 93.75 251 ALA A CA 1
ATOM 1813 C C . ALA A 1 251 ? 25.955 30.145 -32.523 1.00 93.75 251 ALA A C 1
ATOM 1815 O O . ALA A 1 251 ? 26.369 30.903 -31.645 1.00 93.75 251 ALA A O 1
ATOM 1816 N N . GLY A 1 252 ? 25.620 30.584 -33.739 1.00 94.69 252 GLY A N 1
ATOM 1817 C CA . GLY A 1 252 ? 25.860 31.961 -34.182 1.00 94.69 252 GLY A CA 1
ATOM 1818 C C . GLY A 1 252 ? 25.722 32.162 -35.693 1.00 94.69 252 GLY A C 1
ATOM 1819 O O . GLY A 1 252 ? 25.352 31.247 -36.424 1.00 94.69 252 GLY A O 1
ATOM 1820 N N . ALA A 1 253 ? 26.001 33.372 -36.182 1.00 94.75 253 ALA A N 1
ATOM 1821 C CA . ALA A 1 253 ? 25.946 33.685 -37.613 1.00 94.75 253 ALA A CA 1
ATOM 1822 C C . ALA A 1 253 ? 27.151 33.105 -38.380 1.00 94.75 253 ALA A C 1
ATOM 1824 O O . ALA A 1 253 ? 28.275 33.150 -37.887 1.00 94.75 253 ALA A O 1
ATOM 1825 N N . ALA A 1 254 ? 26.920 32.627 -39.606 1.00 95.94 254 ALA A N 1
ATOM 1826 C CA . ALA A 1 254 ? 27.951 32.151 -40.531 1.00 95.94 254 ALA A CA 1
ATOM 1827 C C . ALA A 1 254 ? 27.899 32.983 -41.832 1.00 95.94 254 ALA A C 1
ATOM 1829 O O . ALA A 1 254 ? 27.249 32.583 -42.801 1.00 95.94 254 ALA A O 1
ATOM 1830 N N . PRO A 1 255 ? 28.498 34.189 -41.860 1.00 95.88 255 PRO A N 1
ATOM 1831 C CA . PRO A 1 255 ? 28.437 35.074 -43.024 1.00 95.88 255 PRO A CA 1
ATOM 1832 C C . PRO A 1 255 ? 29.143 34.482 -44.255 1.00 95.88 255 PRO A C 1
ATOM 1834 O O . PRO A 1 255 ? 29.992 33.594 -44.142 1.00 95.88 255 PRO A O 1
ATOM 1837 N N . ALA A 1 256 ? 28.824 35.010 -45.441 1.00 96.12 256 ALA A N 1
ATOM 1838 C CA . ALA A 1 256 ? 29.521 34.663 -46.681 1.00 96.12 256 ALA A CA 1
ATOM 1839 C C . ALA A 1 256 ? 31.043 34.836 -46.522 1.00 96.12 256 ALA A C 1
ATOM 1841 O O . ALA A 1 256 ? 31.504 35.823 -45.952 1.00 96.12 256 ALA A O 1
ATOM 1842 N N . GLY A 1 257 ? 31.817 33.878 -47.027 1.00 95.44 257 GLY A N 1
ATOM 1843 C CA . GLY A 1 257 ? 33.270 33.822 -46.862 1.00 95.44 257 GLY A CA 1
ATOM 1844 C C . GLY A 1 257 ? 33.744 33.102 -45.595 1.00 95.44 257 GLY A C 1
ATOM 1845 O O . GLY A 1 257 ? 34.948 32.930 -45.432 1.00 95.44 257 GLY A O 1
ATOM 1846 N N . THR A 1 258 ? 32.843 32.642 -44.717 1.00 96.94 258 THR A N 1
ATOM 1847 C CA . THR A 1 258 ? 33.220 31.779 -43.582 1.00 96.94 258 THR A CA 1
ATOM 1848 C C . THR A 1 258 ? 33.857 30.494 -44.106 1.00 96.94 258 THR A C 1
ATOM 1850 O O . THR A 1 258 ? 33.252 29.809 -44.929 1.00 96.94 258 THR A O 1
ATOM 1853 N N . THR A 1 259 ? 35.064 30.166 -43.643 1.00 95.31 259 THR A N 1
ATOM 1854 C CA . THR A 1 259 ? 35.834 29.003 -44.104 1.00 95.31 259 THR A CA 1
ATOM 1855 C C . THR A 1 259 ? 35.890 27.897 -43.053 1.00 95.31 259 THR A C 1
ATOM 1857 O O . THR A 1 259 ? 35.881 28.158 -41.851 1.00 95.31 259 THR A O 1
ATOM 1860 N N . PHE A 1 260 ? 35.973 26.654 -43.523 1.00 93.19 260 PHE A N 1
ATOM 1861 C CA . PHE A 1 260 ? 36.162 25.452 -42.720 1.00 93.19 260 PHE A CA 1
ATOM 1862 C C . PHE A 1 260 ? 37.375 24.704 -43.238 1.00 93.19 260 PHE A C 1
ATOM 1864 O O . PHE A 1 260 ? 37.405 24.284 -44.398 1.00 93.19 260 PHE A O 1
ATOM 1871 N N . THR A 1 261 ? 38.366 24.523 -42.378 1.00 93.62 261 THR A N 1
ATOM 1872 C CA . THR A 1 261 ? 39.564 23.766 -42.722 1.00 93.62 261 THR A CA 1
ATOM 1873 C C . THR A 1 261 ? 39.279 22.272 -42.673 1.00 93.62 261 THR A C 1
ATOM 1875 O O . THR A 1 261 ? 38.664 21.779 -41.730 1.00 93.62 261 THR A O 1
ATOM 1878 N N . ASP A 1 262 ? 39.747 21.559 -43.692 1.00 92.38 262 ASP A N 1
ATOM 1879 C CA . ASP A 1 262 ? 39.791 20.103 -43.719 1.00 92.38 262 ASP A CA 1
ATOM 1880 C C . ASP A 1 262 ? 40.689 19.592 -42.588 1.00 92.38 262 ASP A C 1
ATOM 1882 O O . ASP A 1 262 ? 41.893 19.858 -42.580 1.00 92.38 262 ASP A O 1
ATOM 1886 N N . SER A 1 263 ? 40.120 18.843 -41.646 1.00 89.12 263 SER A N 1
ATOM 1887 C CA . SER A 1 263 ? 40.844 18.360 -40.471 1.00 89.12 263 SER A CA 1
ATOM 1888 C C . SER A 1 263 ? 41.841 17.239 -40.778 1.00 89.12 263 SER A C 1
ATOM 1890 O O . SER A 1 263 ? 42.642 16.913 -39.909 1.00 89.12 263 SER A O 1
ATOM 1892 N N . VAL A 1 264 ? 41.793 16.629 -41.971 1.00 87.94 264 VAL A N 1
ATOM 1893 C CA . VAL A 1 264 ? 42.733 15.571 -42.378 1.00 87.94 264 VAL A CA 1
ATOM 1894 C C . VAL A 1 264 ? 43.940 16.158 -43.105 1.00 87.94 264 VAL A C 1
ATOM 1896 O O . VAL A 1 264 ? 45.074 15.905 -42.712 1.00 87.94 264 VAL A O 1
ATOM 1899 N N . SER A 1 265 ? 43.729 16.972 -44.146 1.00 87.25 265 SER A N 1
ATOM 1900 C CA . SER A 1 265 ? 44.850 17.575 -44.892 1.00 87.25 265 SER A CA 1
ATOM 1901 C C . SER A 1 265 ? 45.393 18.877 -44.302 1.00 87.25 265 SER A C 1
ATOM 1903 O O . SER A 1 265 ? 46.442 19.353 -44.740 1.00 87.25 265 SER A O 1
ATOM 1905 N N . GLY A 1 266 ? 44.643 19.519 -43.402 1.00 86.06 266 GLY A N 1
ATOM 1906 C CA . GLY A 1 266 ? 44.979 20.806 -42.792 1.00 86.06 266 GLY A CA 1
ATOM 1907 C C . GLY A 1 266 ? 44.947 22.019 -43.731 1.00 86.06 266 GLY A C 1
ATOM 1908 O O . GLY A 1 266 ? 45.227 23.127 -43.281 1.00 86.06 266 GLY A O 1
ATOM 1909 N N . THR A 1 267 ? 44.638 21.849 -45.023 1.00 86.19 267 THR A N 1
ATOM 1910 C CA . THR A 1 267 ? 44.847 22.902 -46.043 1.00 86.19 267 THR A CA 1
ATOM 1911 C C . THR A 1 267 ? 43.661 23.144 -46.974 1.00 86.19 267 THR A C 1
ATOM 1913 O O . THR A 1 267 ? 43.501 24.256 -47.474 1.00 86.19 267 THR A O 1
ATOM 1916 N N . ALA A 1 268 ? 42.804 22.150 -47.215 1.00 90.38 268 ALA A N 1
ATOM 1917 C CA . ALA A 1 268 ? 41.646 22.313 -48.091 1.00 90.38 268 ALA A CA 1
ATOM 1918 C C . ALA A 1 268 ? 40.480 23.021 -47.373 1.00 90.38 268 ALA A C 1
ATOM 1920 O O . ALA A 1 268 ? 40.108 22.639 -46.264 1.00 90.38 268 ALA A O 1
ATOM 1921 N N . LEU A 1 269 ? 39.877 24.036 -48.001 1.00 94.00 269 LEU A N 1
ATOM 1922 C CA . LEU A 1 269 ? 38.832 24.860 -47.381 1.00 94.00 269 LEU A CA 1
ATOM 1923 C C . LEU A 1 269 ? 37.451 24.592 -47.987 1.00 94.00 269 LEU A C 1
ATOM 1925 O O . LEU A 1 269 ? 37.268 24.730 -49.196 1.00 94.00 269 LEU A O 1
ATOM 1929 N N . ALA A 1 270 ? 36.463 24.303 -47.142 1.00 96.12 270 ALA A N 1
ATOM 1930 C CA . ALA A 1 270 ? 35.061 24.524 -47.484 1.00 96.12 270 ALA A CA 1
ATOM 1931 C C . ALA A 1 270 ? 34.691 25.974 -47.142 1.00 96.12 270 ALA A C 1
ATOM 1933 O O . ALA A 1 270 ? 35.218 26.532 -46.185 1.00 96.12 270 ALA A O 1
ATOM 1934 N N . THR A 1 271 ? 33.819 26.622 -47.911 1.00 97.19 271 THR A N 1
ATOM 1935 C CA . THR A 1 271 ? 33.463 28.036 -47.707 1.00 97.19 271 THR A CA 1
ATOM 1936 C C . THR A 1 271 ? 31.960 28.247 -47.813 1.00 97.19 271 THR A C 1
ATOM 1938 O O . THR A 1 271 ? 31.326 27.751 -48.744 1.00 97.19 271 THR A O 1
ATOM 1941 N N . VAL A 1 272 ? 31.383 29.018 -46.891 1.00 97.94 272 VAL A N 1
ATOM 1942 C CA . VAL A 1 272 ? 30.003 29.503 -47.003 1.00 97.94 272 VAL A CA 1
ATOM 1943 C C . VAL A 1 272 ? 29.934 30.559 -48.096 1.00 97.94 272 VAL A C 1
ATOM 1945 O O . VAL A 1 272 ? 30.651 31.557 -48.060 1.00 97.94 272 VAL A O 1
ATOM 1948 N N . GLN A 1 273 ? 29.043 30.364 -49.052 1.00 96.56 273 GLN A N 1
ATOM 1949 C CA . GLN A 1 273 ? 28.724 31.325 -50.102 1.00 96.56 273 GLN A CA 1
ATOM 1950 C C . GLN A 1 273 ? 27.278 31.783 -49.926 1.00 96.56 273 GLN A C 1
ATOM 1952 O O . GLN A 1 273 ? 26.469 31.003 -49.444 1.00 96.56 273 GLN A O 1
ATOM 1957 N N . GLY A 1 274 ? 26.933 33.010 -50.327 1.00 94.69 274 GLY A N 1
ATOM 1958 C CA . GLY A 1 274 ? 25.573 33.555 -50.165 1.00 94.69 274 GLY A CA 1
ATOM 1959 C C . GLY A 1 274 ? 25.217 33.952 -48.722 1.00 94.69 274 GLY A C 1
ATOM 1960 O O . GLY A 1 274 ? 26.049 33.887 -47.819 1.00 94.69 274 GLY A O 1
ATOM 1961 N N . ALA A 1 275 ? 23.986 34.419 -48.501 1.00 94.94 275 ALA A N 1
ATOM 1962 C CA . ALA A 1 275 ? 23.569 35.040 -47.238 1.00 94.94 275 ALA A CA 1
ATOM 1963 C C . ALA A 1 275 ? 22.638 34.160 -46.382 1.00 94.94 275 ALA A C 1
ATOM 1965 O O . ALA A 1 275 ? 21.838 33.381 -46.900 1.00 94.94 275 ALA A O 1
ATOM 1966 N N . GLY A 1 276 ? 22.707 34.343 -45.057 1.00 94.88 276 GLY A N 1
ATOM 1967 C CA . GLY A 1 276 ? 21.725 33.813 -44.102 1.00 94.88 276 GLY A CA 1
ATOM 1968 C C . GLY A 1 276 ? 22.043 32.454 -43.471 1.00 94.88 276 GLY A C 1
ATOM 1969 O O . GLY A 1 276 ? 21.146 31.863 -42.876 1.00 94.88 276 GLY A O 1
ATOM 1970 N N . ALA A 1 277 ? 23.277 31.947 -43.576 1.00 96.88 277 ALA A N 1
ATOM 1971 C CA . ALA A 1 277 ? 23.667 30.733 -42.860 1.00 96.88 277 ALA A CA 1
ATOM 1972 C C . ALA A 1 277 ? 23.944 30.990 -41.366 1.00 96.88 277 ALA A C 1
ATOM 1974 O O . ALA A 1 277 ? 24.405 32.066 -40.970 1.00 96.88 277 ALA A O 1
ATOM 1975 N N . THR A 1 278 ? 23.693 29.979 -40.534 1.00 97.44 278 THR A N 1
ATOM 1976 C CA . THR A 1 278 ? 23.900 30.027 -39.078 1.00 97.44 278 THR A CA 1
ATOM 1977 C C . THR A 1 278 ? 24.439 28.705 -38.546 1.00 97.44 278 THR A C 1
ATOM 1979 O O . THR A 1 278 ? 23.961 27.643 -38.942 1.00 97.44 278 THR A O 1
ATOM 1982 N N . PHE A 1 279 ? 25.358 28.759 -37.589 1.00 96.44 279 PHE A N 1
ATOM 1983 C CA . PHE A 1 279 ? 25.753 27.612 -36.782 1.00 96.44 279 PHE A CA 1
ATOM 1984 C C . PHE A 1 279 ? 24.726 27.315 -35.699 1.00 96.44 279 PHE A C 1
ATOM 1986 O O . PHE A 1 279 ? 24.184 28.225 -35.069 1.00 96.44 279 PHE A O 1
ATOM 1993 N N . THR A 1 280 ? 24.508 26.031 -35.442 1.00 93.00 280 THR A N 1
ATOM 1994 C CA . THR A 1 280 ? 23.612 25.548 -34.381 1.00 93.00 280 THR A CA 1
ATOM 1995 C C . THR A 1 280 ? 24.360 24.984 -33.173 1.00 93.00 280 THR A C 1
ATOM 1997 O O . THR A 1 280 ? 23.722 24.513 -32.236 1.00 93.00 280 THR A O 1
ATOM 2000 N N . GLY A 1 281 ? 25.697 24.980 -33.184 1.00 87.50 281 GLY A N 1
ATOM 2001 C CA . GLY A 1 281 ? 26.516 24.209 -32.239 1.00 87.50 281 GLY A CA 1
ATOM 2002 C C . GLY A 1 281 ? 26.804 22.779 -32.708 1.00 87.50 281 GLY A C 1
ATOM 2003 O O . GLY A 1 281 ? 27.757 22.163 -32.250 1.00 87.50 281 GLY A O 1
ATOM 2004 N N . THR A 1 282 ? 25.999 22.240 -33.630 1.00 86.69 282 THR A N 1
ATOM 2005 C CA . THR A 1 282 ? 26.113 20.851 -34.122 1.00 86.69 282 THR A CA 1
ATOM 2006 C C . THR A 1 282 ? 26.065 20.737 -35.648 1.00 86.69 282 THR A C 1
ATOM 2008 O O . THR A 1 282 ? 26.180 19.640 -36.189 1.00 86.69 282 THR A O 1
ATOM 2011 N N . GLY A 1 283 ? 25.922 21.856 -36.355 1.00 93.94 283 GLY A N 1
ATOM 2012 C CA . GLY A 1 283 ? 25.914 21.910 -37.809 1.00 93.94 283 GLY A CA 1
ATOM 2013 C C . GLY A 1 283 ? 25.820 23.341 -38.340 1.00 93.94 283 GLY A C 1
ATOM 2014 O O . GLY A 1 283 ? 25.555 24.291 -37.596 1.00 93.94 283 GLY A O 1
ATOM 2015 N N . LEU A 1 284 ? 25.992 23.474 -39.653 1.00 97.31 284 LEU A N 1
ATOM 2016 C CA . LEU A 1 284 ? 25.772 24.692 -40.424 1.00 97.31 284 LEU A CA 1
ATOM 2017 C C . LEU A 1 284 ? 24.399 24.623 -41.095 1.00 97.31 284 LEU A C 1
ATOM 2019 O O . LEU A 1 284 ? 24.182 23.829 -42.011 1.00 97.31 284 LEU A O 1
ATOM 2023 N N . ARG A 1 285 ? 23.480 25.485 -40.666 1.00 97.44 285 ARG A N 1
ATOM 2024 C CA . ARG A 1 285 ? 22.160 25.646 -41.275 1.00 97.44 285 ARG A CA 1
ATOM 2025 C C . ARG A 1 285 ? 22.209 26.671 -42.397 1.00 97.44 285 ARG A C 1
ATOM 2027 O O . ARG A 1 285 ? 22.630 27.804 -42.177 1.00 97.44 285 ARG A O 1
ATOM 2034 N N . ILE A 1 286 ? 21.721 26.283 -43.569 1.00 97.31 286 ILE A N 1
ATOM 2035 C CA . ILE A 1 286 ? 21.480 27.153 -44.717 1.00 97.31 286 ILE A CA 1
ATOM 2036 C C . ILE A 1 286 ? 19.971 27.416 -44.878 1.00 97.31 286 ILE A C 1
ATOM 2038 O O . ILE A 1 286 ? 19.161 26.521 -44.627 1.00 97.31 286 ILE A O 1
ATOM 2042 N N . PRO A 1 287 ? 19.563 28.638 -45.264 1.00 95.50 287 PRO A N 1
ATOM 2043 C CA . PRO A 1 287 ? 18.181 29.098 -45.087 1.00 95.50 287 PRO A CA 1
ATOM 2044 C C . PRO A 1 287 ? 17.201 28.624 -46.174 1.00 95.50 287 PRO A C 1
ATOM 2046 O O . PRO A 1 287 ? 15.988 28.723 -45.990 1.00 95.50 287 PRO A O 1
ATOM 2049 N N . GLY A 1 288 ? 17.703 28.113 -47.302 1.00 93.56 288 GLY A N 1
ATOM 2050 C CA . GLY A 1 288 ? 16.918 27.881 -48.516 1.00 93.56 288 GLY A CA 1
ATOM 2051 C C . GLY A 1 288 ? 16.445 29.166 -49.200 1.00 93.56 288 GLY A C 1
ATOM 2052 O O . GLY A 1 288 ? 16.667 30.277 -48.719 1.00 93.56 288 GLY A O 1
ATOM 2053 N N . GLY A 1 289 ? 15.817 29.018 -50.365 1.00 92.00 289 GLY A N 1
ATOM 2054 C CA . GLY A 1 289 ? 15.328 30.138 -51.174 1.00 92.00 289 GLY A CA 1
ATOM 2055 C C . GLY A 1 289 ? 15.230 29.783 -52.656 1.00 92.00 289 GLY A C 1
ATOM 2056 O O . GLY A 1 289 ? 15.728 28.745 -53.081 1.00 92.00 289 GLY A O 1
ATOM 2057 N N . THR A 1 290 ? 14.582 30.626 -53.461 1.00 90.81 290 THR A N 1
ATOM 2058 C CA . THR A 1 290 ? 14.490 30.417 -54.919 1.00 90.81 290 THR A CA 1
ATOM 2059 C C . THR A 1 290 ? 15.871 30.500 -55.581 1.00 90.81 290 THR A C 1
ATOM 2061 O O . THR A 1 290 ? 16.770 31.141 -55.046 1.00 90.81 290 THR A O 1
ATOM 2064 N N . GLY A 1 291 ? 16.062 29.907 -56.765 1.00 79.12 291 GLY A N 1
ATOM 2065 C CA . GLY A 1 291 ? 17.374 29.844 -57.442 1.00 79.12 291 GLY A CA 1
ATOM 2066 C C . GLY A 1 291 ? 18.070 31.191 -57.713 1.00 79.12 291 GLY A C 1
ATOM 2067 O O . GLY A 1 291 ? 19.274 31.226 -57.957 1.00 79.12 291 GLY A O 1
ATOM 2068 N N . ALA A 1 292 ? 17.349 32.313 -57.603 1.00 82.25 292 ALA A N 1
ATOM 2069 C CA . ALA A 1 292 ? 17.874 33.674 -57.740 1.00 82.25 292 ALA A CA 1
ATOM 2070 C C . ALA A 1 292 ? 18.015 34.444 -56.406 1.00 82.25 292 ALA A C 1
ATOM 2072 O O . ALA A 1 292 ? 18.393 35.613 -56.418 1.00 82.25 292 ALA A O 1
ATOM 2073 N N . SER A 1 293 ? 17.704 33.837 -55.255 1.00 87.69 293 SER A N 1
ATOM 2074 C CA . SER A 1 293 ? 17.587 34.552 -53.974 1.00 87.69 293 SER A CA 1
ATOM 2075 C C . SER A 1 293 ? 18.920 34.955 -53.333 1.00 87.69 293 SER A C 1
ATOM 2077 O O . SER A 1 293 ? 18.919 35.720 -52.371 1.00 87.69 293 SER A O 1
ATOM 2079 N N . GLY A 1 294 ? 20.051 34.418 -53.805 1.00 90.31 294 GLY A N 1
ATOM 2080 C CA . GLY A 1 294 ? 21.360 34.612 -53.165 1.00 90.31 294 GLY A CA 1
ATOM 2081 C C . GLY A 1 294 ? 21.490 33.935 -51.791 1.00 90.31 294 GLY A C 1
ATOM 2082 O O . GLY A 1 294 ? 22.355 34.319 -50.998 1.00 90.31 294 GLY A O 1
ATOM 2083 N N . ALA A 1 295 ? 20.629 32.952 -51.498 1.00 95.69 295 ALA A N 1
ATOM 2084 C CA . ALA A 1 295 ? 20.652 32.193 -50.250 1.00 95.69 295 ALA A CA 1
ATOM 2085 C C . ALA A 1 295 ? 21.971 31.431 -50.063 1.00 95.69 295 ALA A C 1
ATOM 2087 O O . ALA A 1 295 ? 22.660 31.088 -51.030 1.00 95.69 295 ALA A O 1
ATOM 2088 N N . ALA A 1 296 ? 22.325 31.185 -48.800 1.00 97.38 296 ALA A N 1
ATOM 2089 C CA . ALA A 1 296 ? 23.587 30.546 -48.487 1.00 97.38 296 ALA A CA 1
ATOM 2090 C C . ALA A 1 296 ? 23.666 29.077 -48.943 1.00 97.38 296 ALA A C 1
ATOM 2092 O O . ALA A 1 296 ? 22.680 28.344 -48.900 1.00 97.38 296 ALA A O 1
ATOM 2093 N N . TYR A 1 297 ? 24.864 28.651 -49.341 1.00 97.50 297 TYR A N 1
ATOM 2094 C CA . TYR A 1 297 ? 25.233 27.277 -49.692 1.00 97.50 297 TYR A CA 1
ATOM 2095 C C . TYR A 1 297 ? 26.706 27.022 -49.334 1.00 97.50 297 TYR A C 1
ATOM 2097 O O . TYR A 1 297 ? 27.448 27.964 -49.041 1.00 97.50 297 TYR A O 1
ATOM 2105 N N . VAL A 1 298 ? 27.147 25.762 -49.354 1.00 97.88 298 VAL A N 1
ATOM 2106 C CA . VAL A 1 298 ? 28.549 25.412 -49.056 1.00 97.88 298 VAL A CA 1
ATOM 2107 C C . VAL A 1 298 ? 29.293 25.091 -50.345 1.00 97.88 298 VAL A C 1
ATOM 2109 O O . VAL A 1 298 ? 28.858 24.244 -51.121 1.00 97.88 298 VAL A O 1
ATOM 2112 N N . GLN A 1 299 ? 30.427 25.755 -50.555 1.00 97.50 299 GLN A N 1
ATOM 2113 C CA . GLN A 1 299 ? 31.395 25.455 -51.605 1.00 97.50 299 GLN A CA 1
ATOM 2114 C C . GLN A 1 299 ? 32.511 24.578 -51.035 1.00 97.50 299 GLN A C 1
ATOM 2116 O O . GLN A 1 299 ? 33.210 24.998 -50.116 1.00 97.50 299 GLN A O 1
ATOM 2121 N N . LEU A 1 300 ? 32.716 23.399 -51.612 1.00 97.44 300 LEU A N 1
ATOM 2122 C CA . LEU A 1 300 ? 33.884 22.549 -51.385 1.00 97.44 300 LEU A CA 1
ATOM 2123 C C . LEU A 1 300 ? 34.971 22.835 -52.448 1.00 97.44 300 LEU A C 1
ATOM 2125 O O . LEU A 1 300 ? 34.658 23.408 -53.499 1.00 97.44 300 LEU A O 1
ATOM 2129 N N . PRO A 1 301 ? 36.244 22.462 -52.206 1.00 95.44 301 PRO A N 1
ATOM 2130 C CA . PRO A 1 301 ? 37.333 22.672 -53.165 1.00 95.44 301 PRO A CA 1
ATOM 2131 C C . PRO A 1 301 ? 37.068 22.016 -54.526 1.00 95.44 301 PRO A C 1
ATOM 2133 O O . PRO A 1 301 ? 36.456 20.952 -54.576 1.00 95.44 301 PRO A O 1
ATOM 2136 N N . ALA A 1 302 ? 37.561 22.610 -55.616 1.00 93.75 302 ALA A N 1
ATOM 2137 C CA . ALA A 1 302 ? 37.566 21.984 -56.944 1.00 93.75 302 ALA A CA 1
ATOM 2138 C C . ALA A 1 302 ? 38.555 20.802 -57.004 1.00 93.75 302 ALA A C 1
ATOM 2140 O O . ALA A 1 302 ? 39.541 20.792 -56.263 1.00 93.75 302 ALA A O 1
ATOM 2141 N N . GLY A 1 303 ? 38.320 19.828 -57.889 1.00 92.56 303 GLY A N 1
ATOM 2142 C CA . GLY A 1 303 ? 39.176 18.636 -57.995 1.00 92.56 303 GLY A CA 1
ATOM 2143 C C . GLY A 1 303 ? 39.094 17.710 -56.773 1.00 92.56 303 GLY A C 1
ATOM 2144 O O . GLY A 1 303 ? 40.053 17.008 -56.451 1.00 92.56 303 GLY A O 1
ATOM 2145 N N . LEU A 1 304 ? 37.978 17.758 -56.040 1.00 93.31 304 LEU A N 1
ATOM 2146 C CA . 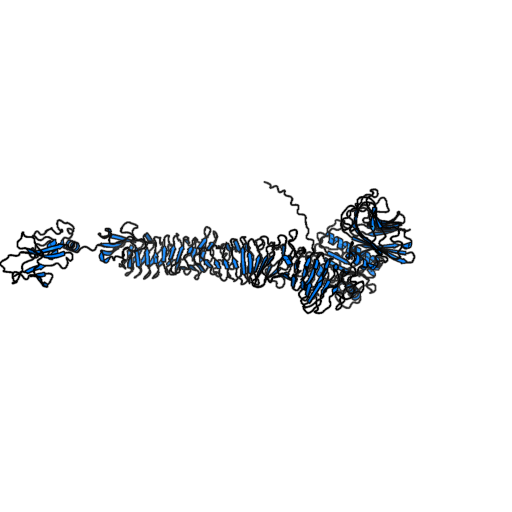LEU A 1 304 ? 37.728 16.992 -54.825 1.00 93.31 304 LEU A CA 1
ATOM 2147 C C . LEU A 1 304 ? 37.677 15.479 -55.061 1.00 93.31 304 LEU A C 1
ATOM 2149 O O . LEU A 1 304 ? 38.121 14.733 -54.190 1.00 93.31 304 LEU A O 1
ATOM 2153 N N . ILE A 1 305 ? 37.116 15.030 -56.186 1.00 93.38 305 ILE A N 1
ATOM 2154 C CA . ILE A 1 305 ? 36.827 13.614 -56.458 1.00 93.38 305 ILE A CA 1
ATOM 2155 C C . ILE A 1 305 ? 37.604 13.050 -57.653 1.00 93.38 305 ILE A C 1
ATOM 2157 O O . ILE A 1 305 ? 37.865 11.848 -57.687 1.00 93.38 305 ILE A O 1
ATOM 2161 N N . SER A 1 306 ? 38.023 13.888 -58.605 1.00 93.19 306 SER A N 1
ATOM 2162 C CA . SER A 1 306 ? 38.688 13.436 -59.838 1.00 93.19 306 SER A CA 1
ATOM 2163 C C . SER A 1 306 ? 40.081 12.828 -59.621 1.00 93.19 306 SER A C 1
ATOM 2165 O O . SER A 1 306 ? 40.572 12.089 -60.470 1.00 93.19 306 SER A O 1
ATOM 2167 N N . GLY A 1 307 ? 40.714 13.068 -58.468 1.00 91.38 307 GLY A N 1
ATOM 2168 C CA . GLY A 1 307 ? 42.033 12.519 -58.128 1.00 91.38 307 GLY A CA 1
ATOM 2169 C C . GLY A 1 307 ? 42.057 11.037 -57.727 1.00 91.38 307 GLY A C 1
ATOM 2170 O O . GLY A 1 307 ? 43.139 10.506 -57.479 1.00 91.38 307 GLY A O 1
ATOM 2171 N N . TYR A 1 308 ? 40.906 10.363 -57.633 1.00 93.94 308 TYR A N 1
ATOM 2172 C CA . TYR A 1 308 ? 40.812 9.002 -57.095 1.00 93.94 308 TYR A CA 1
ATOM 2173 C C . TYR A 1 308 ? 40.369 7.972 -58.138 1.00 93.94 308 TYR A C 1
ATOM 2175 O O . TYR A 1 308 ? 39.617 8.271 -59.058 1.00 93.94 308 TYR A O 1
ATOM 2183 N N . THR A 1 309 ? 40.811 6.721 -57.974 1.00 94.38 309 THR A N 1
ATOM 2184 C CA . THR A 1 309 ? 40.318 5.580 -58.772 1.00 94.38 309 THR A CA 1
ATOM 2185 C C . THR A 1 309 ? 39.029 5.000 -58.193 1.00 94.38 309 THR A C 1
ATOM 2187 O O . THR A 1 309 ? 38.106 4.683 -58.935 1.00 94.38 309 THR A O 1
ATOM 2190 N N . ASN A 1 310 ? 38.971 4.890 -56.867 1.00 96.12 310 ASN A N 1
ATOM 2191 C CA . ASN A 1 310 ? 37.788 4.525 -56.099 1.00 96.12 310 ASN A CA 1
ATOM 2192 C C . ASN A 1 310 ? 37.616 5.568 -55.002 1.00 96.12 310 ASN A C 1
ATOM 2194 O O . ASN A 1 310 ? 38.618 6.040 -54.463 1.00 96.12 310 ASN A O 1
ATOM 2198 N N . MET A 1 311 ? 36.385 5.922 -54.650 1.00 96.31 311 MET A N 1
ATOM 2199 C CA . MET A 1 311 ? 36.168 6.911 -53.599 1.00 96.31 311 MET A CA 1
ATOM 2200 C C . MET A 1 311 ? 34.827 6.754 -52.901 1.00 96.31 311 MET A C 1
ATOM 2202 O O . MET A 1 311 ? 33.929 6.080 -53.402 1.00 96.31 311 MET A O 1
ATOM 2206 N N . THR A 1 312 ? 34.715 7.387 -51.739 1.00 98.06 312 THR A N 1
ATOM 2207 C CA . THR A 1 312 ? 33.462 7.528 -51.000 1.00 98.06 312 THR A CA 1
ATOM 2208 C C . THR A 1 312 ? 33.313 8.966 -50.538 1.00 98.06 312 THR A C 1
ATOM 2210 O O . THR A 1 312 ? 34.255 9.529 -49.990 1.00 98.06 312 THR A O 1
ATOM 2213 N N . LEU A 1 313 ? 32.141 9.552 -50.738 1.00 97.56 313 LEU A N 1
ATOM 2214 C CA . LEU A 1 313 ? 31.729 10.838 -50.192 1.00 97.56 313 LEU A CA 1
ATOM 2215 C C . LEU A 1 313 ? 30.619 10.590 -49.174 1.00 97.56 313 LEU A C 1
ATOM 2217 O O . LEU A 1 313 ? 29.581 10.062 -49.547 1.00 97.56 313 LEU A O 1
ATOM 2221 N N . GLU A 1 314 ? 30.807 10.994 -47.924 1.00 97.56 314 GLU A N 1
ATOM 2222 C CA . GLU A 1 314 ? 29.801 10.902 -46.859 1.00 97.56 314 GLU A CA 1
ATOM 2223 C C . GLU A 1 314 ? 29.370 12.312 -46.441 1.00 97.56 314 GLU A C 1
ATOM 2225 O O . GLU A 1 314 ? 30.213 13.187 -46.241 1.00 97.56 314 GLU A O 1
ATOM 2230 N N . VAL A 1 315 ? 28.067 12.550 -46.298 1.00 97.38 315 VAL A N 1
ATOM 2231 C CA . VAL A 1 315 ? 27.472 13.836 -45.918 1.00 97.38 315 VAL A CA 1
ATOM 2232 C C . VAL A 1 315 ? 26.364 13.597 -44.897 1.00 97.38 315 VAL A C 1
ATOM 2234 O O . VAL A 1 315 ? 25.378 12.918 -45.182 1.00 97.38 315 VAL A O 1
ATOM 2237 N N . TRP A 1 316 ? 26.476 14.212 -43.721 1.00 97.25 316 TRP A N 1
ATOM 2238 C CA . TRP A 1 316 ? 25.383 14.249 -42.748 1.00 97.25 316 TRP A CA 1
ATOM 2239 C C . TRP A 1 316 ? 24.573 15.519 -42.952 1.00 97.25 316 TRP A C 1
ATOM 2241 O O . TRP A 1 316 ? 25.072 16.621 -42.702 1.00 97.25 316 TRP A O 1
ATOM 2251 N N . ALA A 1 317 ? 23.334 15.362 -43.412 1.00 96.12 317 ALA A N 1
ATOM 2252 C CA . ALA A 1 317 ? 22.461 16.477 -43.745 1.00 96.12 317 ALA A CA 1
ATOM 2253 C C . ALA A 1 317 ? 21.037 16.273 -43.222 1.00 96.12 317 ALA A C 1
ATOM 2255 O O . ALA A 1 317 ? 20.470 15.180 -43.266 1.00 96.12 317 ALA A O 1
ATOM 2256 N N . LYS A 1 318 ? 20.444 17.372 -42.765 1.00 93.56 318 LYS A N 1
ATOM 2257 C CA . LYS A 1 318 ? 19.083 17.468 -42.248 1.00 93.56 318 LYS A CA 1
ATOM 2258 C C . LYS A 1 318 ? 18.301 18.465 -43.089 1.00 93.56 318 LYS A C 1
ATOM 2260 O O . LYS A 1 318 ? 18.525 19.667 -42.974 1.00 93.56 318 LYS A O 1
ATOM 2265 N N . THR A 1 319 ? 17.358 18.000 -43.901 1.00 93.69 319 THR A N 1
ATOM 2266 C CA . THR A 1 319 ? 16.455 18.903 -44.631 1.00 93.69 319 THR A CA 1
ATOM 2267 C C . THR A 1 319 ? 15.442 19.493 -43.655 1.00 93.69 319 THR A C 1
ATOM 2269 O O . THR A 1 319 ? 14.662 18.758 -43.061 1.00 93.69 319 THR A O 1
ATOM 2272 N N . ILE A 1 320 ? 15.446 20.811 -43.462 1.00 94.69 320 ILE A N 1
ATOM 2273 C CA . ILE A 1 320 ? 14.562 21.509 -42.514 1.00 94.69 320 ILE A CA 1
ATOM 2274 C C . ILE A 1 320 ? 13.183 21.742 -43.133 1.00 94.69 320 ILE A C 1
ATOM 2276 O O . ILE A 1 320 ? 12.165 21.571 -42.468 1.00 94.69 320 ILE A O 1
ATOM 2280 N N . SER A 1 321 ? 13.141 22.112 -44.413 1.00 93.56 321 SER A N 1
ATOM 2281 C CA . SER A 1 321 ? 11.904 22.205 -45.190 1.00 93.56 321 SER A CA 1
ATOM 2282 C C . SER A 1 321 ? 12.159 21.877 -46.656 1.00 93.56 321 SER A C 1
ATOM 2284 O O . SER A 1 321 ? 13.268 22.063 -47.164 1.00 93.56 321 SER A O 1
ATOM 2286 N N . VAL A 1 322 ? 11.131 21.368 -47.337 1.00 92.75 322 VAL A N 1
ATOM 2287 C CA . VAL A 1 322 ? 11.229 21.028 -48.756 1.00 92.75 322 VAL A CA 1
ATOM 2288 C C . VAL A 1 322 ? 11.351 22.285 -49.610 1.00 92.75 322 VAL A C 1
ATOM 2290 O O . VAL A 1 322 ? 10.701 23.297 -49.358 1.00 92.75 322 VAL A O 1
ATOM 2293 N N . GLN A 1 323 ? 12.203 22.214 -50.625 1.00 94.38 323 GLN A N 1
ATOM 2294 C CA . GLN A 1 323 ? 12.460 23.289 -51.574 1.00 94.38 323 GLN A CA 1
ATOM 2295 C C . GLN A 1 323 ? 12.467 22.687 -52.979 1.00 94.38 323 GLN A C 1
ATOM 2297 O O . GLN A 1 323 ? 12.958 21.571 -53.160 1.00 94.38 323 GLN A O 1
ATOM 2302 N N . ASN A 1 324 ? 11.908 23.411 -53.954 1.00 95.12 324 ASN A N 1
ATOM 2303 C CA . ASN A 1 324 ? 11.725 22.916 -55.319 1.00 95.12 324 ASN A CA 1
ATOM 2304 C C . ASN A 1 324 ? 13.056 22.449 -55.928 1.00 95.12 324 ASN A C 1
ATOM 2306 O O . ASN A 1 324 ? 13.928 23.280 -56.174 1.00 95.12 324 ASN A O 1
ATOM 2310 N N . TRP A 1 325 ? 13.204 21.144 -56.170 1.00 95.06 325 TRP A N 1
ATOM 2311 C CA . TRP A 1 325 ? 14.419 20.545 -56.735 1.00 95.06 325 TRP A CA 1
ATOM 2312 C C . TRP A 1 325 ? 15.708 20.850 -55.949 1.00 95.06 325 TRP A C 1
ATOM 2314 O O . TRP A 1 325 ? 16.809 20.825 -56.499 1.00 95.06 325 TRP A O 1
ATOM 2324 N N . ALA A 1 326 ? 15.622 21.121 -54.647 1.00 93.81 326 ALA A N 1
ATOM 2325 C CA . ALA A 1 326 ? 16.816 21.421 -53.865 1.00 93.81 326 ALA A CA 1
ATOM 2326 C C . ALA A 1 326 ? 17.799 20.242 -53.807 1.00 93.81 326 ALA A C 1
ATOM 2328 O O . ALA A 1 326 ? 17.407 19.074 -53.787 1.00 93.81 326 ALA A O 1
ATOM 2329 N N . ARG A 1 327 ? 19.098 20.552 -53.768 1.00 95.19 327 ARG A N 1
ATOM 2330 C CA . ARG A 1 327 ? 20.183 19.559 -53.748 1.00 95.19 327 ARG A CA 1
ATOM 2331 C C . ARG A 1 327 ? 20.647 19.258 -52.332 1.00 95.19 327 ARG A C 1
ATOM 2333 O O . ARG A 1 327 ? 20.804 20.180 -51.538 1.00 95.19 327 ARG A O 1
ATOM 2340 N N . VAL A 1 328 ? 20.927 17.987 -52.050 1.00 95.94 328 VAL A N 1
ATOM 2341 C CA . VAL A 1 328 ? 21.811 17.617 -50.934 1.00 95.94 328 VAL A CA 1
ATOM 2342 C C . VAL A 1 328 ? 23.245 17.953 -51.342 1.00 95.94 328 VAL A C 1
ATOM 2344 O O . VAL A 1 328 ? 23.945 18.674 -50.635 1.00 95.94 328 VAL A O 1
ATOM 2347 N N . LEU A 1 329 ? 23.640 17.516 -52.541 1.00 97.06 329 LEU A N 1
ATOM 2348 C CA . LEU A 1 329 ? 24.914 17.854 -53.171 1.00 97.06 329 LEU A CA 1
ATOM 2349 C C . LEU A 1 329 ? 24.784 17.908 -54.697 1.00 97.06 329 LEU A C 1
ATOM 2351 O O . LEU A 1 329 ? 23.924 17.241 -55.281 1.00 97.06 329 LEU A O 1
ATOM 2355 N N . ASP A 1 330 ? 25.650 18.697 -55.323 1.00 97.06 330 ASP A N 1
ATOM 2356 C CA . ASP A 1 330 ? 25.764 18.838 -56.774 1.00 97.06 330 ASP A CA 1
ATOM 2357 C C . ASP A 1 330 ? 27.220 19.178 -57.119 1.00 97.06 330 ASP A C 1
ATOM 2359 O O . ASP A 1 330 ? 27.702 20.272 -56.806 1.00 97.06 330 ASP A O 1
ATOM 2363 N N . PHE A 1 331 ? 27.946 18.207 -57.679 1.00 97.38 331 PHE A N 1
ATOM 2364 C CA . PHE A 1 331 ? 29.339 18.365 -58.103 1.00 97.38 331 PHE A CA 1
ATOM 2365 C C . PHE A 1 331 ? 29.372 18.419 -59.623 1.00 97.38 331 PHE A C 1
ATOM 2367 O O . PHE A 1 331 ? 29.038 17.435 -60.284 1.00 97.38 331 PHE A O 1
ATOM 2374 N N . ASN A 1 332 ? 29.731 19.572 -60.184 1.00 95.75 332 ASN A N 1
ATOM 2375 C CA . ASN A 1 332 ? 29.496 19.857 -61.594 1.00 95.75 332 ASN A CA 1
ATOM 2376 C C . ASN A 1 332 ? 30.567 20.727 -62.257 1.00 95.75 332 ASN A C 1
ATOM 2378 O O . ASN A 1 332 ? 31.374 21.396 -61.615 1.00 95.75 332 ASN A O 1
ATOM 2382 N N . ASN A 1 333 ? 30.486 20.784 -63.582 1.00 95.00 333 ASN A N 1
ATOM 2383 C CA . ASN A 1 333 ? 31.036 21.855 -64.403 1.00 95.00 333 ASN A CA 1
ATOM 2384 C C . ASN A 1 333 ? 29.911 22.395 -65.299 1.00 95.00 333 ASN A C 1
ATOM 2386 O O . ASN A 1 333 ? 29.858 22.143 -66.507 1.00 95.00 333 ASN A O 1
ATOM 2390 N N . GLY A 1 334 ? 28.945 23.062 -64.661 1.00 91.44 334 GLY A N 1
ATOM 2391 C CA . GLY A 1 334 ? 27.687 23.476 -65.280 1.00 91.44 334 GLY A CA 1
ATOM 2392 C C . GLY A 1 334 ? 26.725 22.305 -65.517 1.00 91.44 334 GLY A C 1
ATOM 2393 O O . GLY A 1 334 ? 26.926 21.195 -65.041 1.00 91.44 334 GLY A O 1
ATOM 2394 N N . THR A 1 335 ? 25.666 22.526 -66.296 1.00 92.50 335 THR A N 1
ATOM 2395 C CA . THR A 1 335 ? 24.620 21.513 -66.572 1.00 92.50 335 THR A CA 1
ATOM 2396 C C . THR A 1 335 ? 25.022 20.472 -67.631 1.00 92.50 335 THR A C 1
ATOM 2398 O O . THR A 1 335 ? 24.239 19.587 -67.994 1.00 92.50 335 THR A O 1
ATOM 2401 N N . GLY A 1 336 ? 26.241 20.582 -68.168 1.00 90.12 336 GLY A N 1
ATOM 2402 C CA . GLY A 1 336 ? 26.801 19.645 -69.140 1.00 90.12 336 GLY A CA 1
ATOM 2403 C C . GLY A 1 336 ? 27.388 18.392 -68.496 1.00 90.12 336 GLY A C 1
ATOM 2404 O O . GLY A 1 336 ? 27.248 17.317 -69.072 1.00 90.12 336 GLY A O 1
ATOM 2405 N N . ASN A 1 337 ? 27.996 18.531 -67.311 1.00 93.69 337 ASN A N 1
ATOM 2406 C CA . ASN A 1 337 ? 28.674 17.449 -66.600 1.00 93.69 337 ASN A CA 1
ATOM 2407 C C . ASN A 1 337 ? 28.447 17.583 -65.092 1.00 93.69 337 ASN A C 1
ATOM 2409 O O . ASN A 1 337 ? 28.781 18.630 -64.534 1.00 93.69 337 ASN A O 1
ATOM 2413 N N . TYR A 1 338 ? 27.890 16.561 -64.445 1.00 95.88 338 TYR A N 1
ATOM 2414 C CA . TYR A 1 338 ? 27.581 16.592 -63.015 1.00 95.88 338 TYR A CA 1
ATOM 2415 C C . TYR A 1 338 ? 27.350 15.204 -62.415 1.00 95.88 338 TYR A C 1
ATOM 2417 O O . TYR A 1 338 ? 27.048 14.243 -63.118 1.00 95.88 338 TYR A O 1
ATOM 2425 N N . ILE A 1 339 ? 27.460 15.133 -61.093 1.00 96.88 339 ILE A N 1
ATOM 2426 C CA . ILE A 1 339 ? 26.890 14.095 -60.243 1.00 96.88 339 ILE A CA 1
ATOM 2427 C C . ILE A 1 339 ? 26.072 14.822 -59.181 1.00 96.88 339 ILE A C 1
ATOM 2429 O O . ILE A 1 339 ? 26.573 15.727 -58.508 1.00 96.88 339 ILE A O 1
ATOM 2433 N N . LEU A 1 340 ? 24.793 14.478 -59.073 1.00 96.56 340 LEU A N 1
ATOM 2434 C CA . LEU A 1 340 ? 23.879 15.143 -58.153 1.00 96.56 340 LEU A CA 1
ATOM 2435 C C . LEU A 1 340 ? 23.075 14.145 -57.338 1.00 96.56 340 LEU A C 1
ATOM 2437 O O . LEU A 1 340 ? 22.753 13.047 -57.795 1.00 96.56 340 LEU A O 1
ATOM 2441 N N . LEU A 1 341 ? 22.704 14.592 -56.142 1.00 97.25 341 LEU A N 1
ATOM 2442 C CA . LEU A 1 341 ? 21.663 13.984 -55.331 1.00 97.25 341 LEU A CA 1
ATOM 2443 C C . LEU A 1 341 ? 20.686 15.078 -54.895 1.00 97.25 341 LEU A C 1
ATOM 2445 O O . LEU A 1 341 ? 21.033 15.981 -54.124 1.00 97.25 341 LEU A O 1
ATOM 2449 N N . SER A 1 342 ? 19.454 15.019 -55.398 1.00 95.50 342 SER A N 1
ATOM 2450 C CA . SER A 1 342 ? 18.401 15.951 -54.986 1.00 95.50 342 SER A CA 1
ATOM 2451 C C . SER A 1 342 ? 17.796 15.536 -53.643 1.00 95.50 342 SER A C 1
ATOM 2453 O O . SER A 1 342 ? 17.521 14.359 -53.440 1.00 95.50 342 SER A O 1
ATOM 2455 N N . GLY A 1 343 ? 17.475 16.492 -52.772 1.00 89.81 343 GLY A N 1
ATOM 2456 C CA . GLY A 1 343 ? 16.678 16.234 -51.567 1.00 89.81 343 GLY A CA 1
ATOM 2457 C C . GLY A 1 343 ? 15.180 16.047 -51.846 1.00 89.81 343 GLY A C 1
ATOM 2458 O O . GLY A 1 343 ? 14.483 15.469 -51.017 1.00 89.81 343 GLY A O 1
ATOM 2459 N N . ALA A 1 344 ? 14.693 16.534 -52.993 1.00 92.44 344 ALA A N 1
ATOM 2460 C CA . ALA A 1 344 ? 13.334 16.329 -53.494 1.00 92.44 344 ALA A CA 1
ATOM 2461 C C . ALA A 1 344 ? 13.303 16.444 -55.033 1.00 92.44 344 ALA A C 1
ATOM 2463 O O . ALA A 1 344 ? 13.980 17.324 -55.575 1.00 92.44 344 ALA A O 1
ATOM 2464 N N . ARG A 1 345 ? 12.485 15.649 -55.742 1.00 93.56 345 ARG A N 1
ATOM 2465 C CA . ARG A 1 345 ? 12.064 15.989 -57.118 1.00 93.56 345 ARG A CA 1
ATOM 2466 C C . ARG A 1 345 ? 10.849 16.911 -57.025 1.00 93.56 345 ARG A C 1
ATOM 2468 O O . ARG A 1 345 ? 9.806 16.535 -56.493 1.00 93.56 345 ARG A O 1
ATOM 2475 N N . GLY A 1 346 ? 10.976 18.145 -57.506 1.00 93.06 346 GLY A N 1
ATOM 2476 C CA . GLY A 1 346 ? 9.962 19.166 -57.243 1.00 93.06 346 GLY A CA 1
ATOM 2477 C C . GLY A 1 346 ? 9.864 19.454 -55.743 1.00 93.06 346 GLY A C 1
ATOM 2478 O O . GLY A 1 346 ? 10.869 19.774 -55.114 1.00 93.06 346 GLY A O 1
ATOM 2479 N N . THR A 1 347 ? 8.668 19.335 -55.165 1.00 92.06 347 THR A N 1
ATOM 2480 C CA . THR A 1 347 ? 8.390 19.674 -53.757 1.00 92.06 347 THR A CA 1
ATOM 2481 C C . THR A 1 347 ? 7.962 18.480 -52.895 1.00 92.06 347 THR A C 1
ATOM 2483 O O . THR A 1 347 ? 7.406 18.692 -51.819 1.00 92.06 347 THR A O 1
ATOM 2486 N N . ASP A 1 348 ? 8.196 17.240 -53.335 1.00 91.25 348 ASP A N 1
ATOM 2487 C CA . ASP A 1 348 ? 7.900 16.035 -52.545 1.00 91.25 348 ASP A CA 1
ATOM 2488 C C . ASP A 1 348 ? 9.186 15.405 -51.991 1.00 91.25 348 ASP A C 1
ATOM 2490 O O . ASP A 1 348 ? 9.993 14.855 -52.743 1.00 91.25 348 ASP A O 1
ATOM 2494 N N . LEU A 1 349 ? 9.357 15.461 -50.662 1.00 88.06 349 LEU A N 1
ATOM 2495 C CA . LEU A 1 349 ? 10.504 14.869 -49.959 1.00 88.06 349 LEU A CA 1
ATOM 2496 C C . LEU A 1 349 ? 10.557 13.350 -50.060 1.00 88.06 349 LEU A C 1
ATOM 2498 O O . LEU A 1 349 ? 11.614 12.792 -49.799 1.00 88.06 349 LEU A O 1
ATOM 2502 N N . ASN A 1 350 ? 9.469 12.669 -50.415 1.00 87.12 350 ASN A N 1
ATOM 2503 C CA . ASN A 1 350 ? 9.511 11.223 -50.614 1.00 87.12 350 ASN A CA 1
ATOM 2504 C C . ASN A 1 350 ? 10.107 10.843 -51.964 1.00 87.12 350 ASN A C 1
ATOM 2506 O O . ASN A 1 350 ? 10.251 9.662 -52.212 1.00 87.12 350 ASN A O 1
ATOM 2510 N N . THR A 1 351 ? 10.454 11.808 -52.816 1.00 90.06 351 THR A N 1
ATOM 2511 C CA . THR A 1 351 ? 11.019 11.531 -54.134 1.00 90.06 351 THR A CA 1
ATOM 2512 C C . THR A 1 351 ? 12.398 12.155 -54.259 1.00 90.06 351 THR A C 1
ATOM 2514 O O . THR A 1 351 ? 12.566 13.336 -53.980 1.00 90.06 351 THR A O 1
ATOM 2517 N N . GLN A 1 352 ? 13.403 11.408 -54.695 1.00 93.12 352 GLN A N 1
ATOM 2518 C CA . GLN A 1 352 ? 14.755 11.916 -54.927 1.00 93.12 352 GLN A CA 1
ATOM 2519 C C . GLN A 1 352 ? 15.273 11.432 -56.274 1.00 93.12 352 GLN A C 1
ATOM 2521 O O . GLN A 1 352 ? 14.837 10.414 -56.804 1.00 93.12 352 GLN A O 1
ATOM 2526 N N . ARG A 1 353 ? 16.219 12.183 -56.825 1.00 95.06 353 ARG A N 1
ATOM 2527 C CA . ARG A 1 353 ? 16.936 11.865 -58.047 1.00 95.06 353 ARG A CA 1
ATOM 2528 C C . ARG A 1 353 ? 18.416 11.735 -57.750 1.00 95.06 353 ARG A C 1
ATOM 2530 O O . ARG A 1 353 ? 19.028 12.669 -57.223 1.00 95.06 353 ARG A O 1
ATOM 2537 N N . PHE A 1 354 ? 18.960 10.595 -58.147 1.00 97.00 354 PHE A N 1
ATOM 2538 C CA . PHE A 1 354 ? 20.383 10.351 -58.256 1.00 97.00 354 PHE A CA 1
ATOM 2539 C C . PHE A 1 354 ? 20.752 10.315 -59.735 1.00 97.00 354 PHE A C 1
ATOM 2541 O O . PHE A 1 354 ? 20.221 9.510 -60.498 1.00 97.00 354 PHE A O 1
ATOM 2548 N N . GLU A 1 355 ? 21.609 11.231 -60.174 1.00 96.94 355 GLU A N 1
ATOM 2549 C CA . GLU A 1 355 ? 21.880 11.393 -61.600 1.00 96.94 355 GLU A CA 1
ATOM 2550 C C . GLU A 1 355 ? 23.333 11.760 -61.859 1.00 96.94 355 GLU A C 1
ATOM 2552 O O . GLU A 1 355 ? 23.896 12.637 -61.200 1.00 96.94 355 GLU A O 1
ATOM 2557 N N . SER A 1 356 ? 23.910 11.100 -62.859 1.00 95.88 356 SER A N 1
ATOM 2558 C CA . SER A 1 356 ? 25.241 11.376 -63.371 1.00 95.88 356 SER A CA 1
ATOM 2559 C C . SER A 1 356 ? 25.177 11.754 -64.844 1.00 95.88 356 SER A C 1
ATOM 2561 O O . SER A 1 356 ? 24.442 11.151 -65.629 1.00 95.88 356 SER A O 1
ATOM 2563 N N . LYS A 1 357 ? 25.990 12.730 -65.236 1.00 94.56 357 LYS A N 1
ATOM 2564 C CA . LYS A 1 357 ? 26.193 13.113 -66.626 1.00 94.56 357 LYS A CA 1
ATOM 2565 C C . LYS A 1 357 ? 27.659 13.440 -66.873 1.00 94.56 357 LYS A C 1
ATOM 2567 O O . LYS A 1 357 ? 28.212 14.341 -66.253 1.00 94.56 357 LYS A O 1
ATOM 2572 N N . ASN A 1 358 ? 28.262 12.734 -67.820 1.00 90.88 358 ASN A N 1
ATOM 2573 C CA . ASN A 1 358 ? 29.547 13.070 -68.434 1.00 90.88 358 ASN A CA 1
ATOM 2574 C C . ASN A 1 358 ? 29.543 12.431 -69.831 1.00 90.88 358 ASN A C 1
ATOM 2576 O O . ASN A 1 358 ? 29.898 11.266 -70.001 1.00 90.88 358 ASN A O 1
ATOM 2580 N N . GLY A 1 359 ? 28.963 13.145 -70.799 1.00 87.31 359 GLY A N 1
ATOM 2581 C CA . GLY A 1 359 ? 28.466 12.562 -72.050 1.00 87.31 359 GLY A CA 1
ATOM 2582 C C . GLY A 1 359 ? 26.984 12.177 -71.950 1.00 87.31 359 GLY A C 1
ATOM 2583 O O . GLY A 1 359 ? 26.119 13.040 -72.106 1.00 87.31 359 GLY A O 1
ATOM 2584 N N . ALA A 1 360 ? 26.683 10.898 -71.702 1.00 89.94 360 ALA A N 1
ATOM 2585 C CA . ALA A 1 360 ? 25.310 10.412 -71.523 1.00 89.94 360 ALA A CA 1
ATOM 2586 C C . ALA A 1 360 ? 24.782 10.699 -70.106 1.00 89.94 360 ALA A C 1
ATOM 2588 O O . ALA A 1 360 ? 25.541 10.649 -69.137 1.00 89.94 360 ALA A O 1
ATOM 2589 N N . THR A 1 361 ? 23.483 10.985 -69.994 1.00 94.56 361 THR A N 1
ATOM 2590 C CA . THR A 1 361 ? 22.793 11.102 -68.702 1.00 94.56 361 THR A CA 1
ATOM 2591 C C . THR A 1 361 ? 22.337 9.720 -68.246 1.00 94.56 361 THR A C 1
ATOM 2593 O O . THR A 1 361 ? 21.644 9.027 -68.990 1.00 94.56 361 THR A O 1
ATOM 2596 N N . VAL A 1 362 ? 22.703 9.345 -67.023 1.00 95.50 362 VAL A N 1
ATOM 2597 C CA . VAL A 1 362 ? 22.239 8.131 -66.346 1.00 95.50 362 VAL A CA 1
ATOM 2598 C C . VAL A 1 362 ? 21.523 8.561 -65.072 1.00 95.50 362 VAL A C 1
ATOM 2600 O O . VAL A 1 362 ? 22.113 9.235 -64.226 1.00 95.50 362 VAL A O 1
ATOM 2603 N N . THR A 1 363 ? 20.254 8.186 -64.949 1.00 94.50 363 THR A N 1
ATOM 2604 C CA . THR A 1 363 ? 19.357 8.651 -63.886 1.00 94.50 363 THR A CA 1
ATOM 2605 C C . THR A 1 363 ? 18.732 7.460 -63.184 1.00 94.50 363 THR A C 1
ATOM 2607 O O . THR A 1 363 ? 18.204 6.566 -63.845 1.00 94.50 363 THR A O 1
ATOM 2610 N N . LEU A 1 364 ? 18.707 7.499 -61.855 1.00 92.62 364 LEU A N 1
ATOM 2611 C CA . LEU A 1 364 ? 17.841 6.654 -61.051 1.00 92.62 364 LEU A CA 1
ATOM 2612 C C . LEU A 1 364 ? 17.066 7.522 -60.065 1.00 92.62 364 LEU A C 1
ATOM 2614 O O . LEU A 1 364 ? 17.633 8.341 -59.339 1.00 92.62 364 LEU A O 1
ATOM 2618 N N . ASP A 1 365 ? 15.756 7.331 -60.051 1.00 90.88 365 ASP A N 1
ATOM 2619 C CA . ASP A 1 365 ? 14.886 7.981 -59.089 1.00 90.88 365 ASP A CA 1
ATOM 2620 C C . ASP A 1 365 ? 14.585 7.021 -57.938 1.00 90.88 365 ASP A C 1
ATOM 2622 O O . ASP A 1 365 ? 14.464 5.813 -58.134 1.00 90.88 365 ASP A O 1
ATOM 2626 N N . SER A 1 366 ? 14.465 7.574 -56.738 1.00 85.94 366 SER A N 1
ATOM 2627 C CA . SER A 1 366 ? 14.048 6.846 -55.549 1.00 85.94 366 SER A CA 1
ATOM 2628 C C . SER A 1 366 ? 12.799 7.490 -54.978 1.00 85.94 366 SER A C 1
ATOM 2630 O O . SER A 1 366 ? 12.694 8.716 -54.938 1.00 85.94 366 SER A O 1
ATOM 2632 N N . ASP A 1 367 ? 11.871 6.657 -54.521 1.00 84.38 367 ASP A N 1
ATOM 2633 C CA . ASP A 1 367 ? 10.687 7.090 -53.783 1.00 84.38 367 ASP A CA 1
ATOM 2634 C C . ASP A 1 367 ? 10.838 6.777 -52.279 1.00 84.38 367 ASP A C 1
ATOM 2636 O O . ASP A 1 367 ? 9.869 6.505 -51.560 1.00 84.38 367 ASP A O 1
ATOM 2640 N N . ILE A 1 368 ? 12.088 6.751 -51.797 1.00 81.62 368 ILE A N 1
ATOM 2641 C CA . ILE A 1 368 ? 12.390 6.428 -50.409 1.00 81.62 368 ILE A CA 1
ATOM 2642 C C . ILE A 1 368 ? 11.877 7.566 -49.495 1.00 81.62 368 ILE A C 1
ATOM 2644 O O . ILE A 1 368 ? 12.233 8.739 -49.680 1.00 81.62 368 ILE A O 1
ATOM 2648 N N . PRO A 1 369 ? 11.037 7.273 -48.481 1.00 81.69 369 PRO A N 1
ATOM 2649 C CA . PRO A 1 369 ? 10.462 8.319 -47.639 1.00 81.69 369 PRO A CA 1
ATOM 2650 C C . PRO A 1 369 ? 11.534 9.132 -46.904 1.00 81.69 369 PRO A C 1
ATOM 2652 O O . PRO A 1 369 ? 12.482 8.557 -46.358 1.00 81.69 369 PRO A O 1
ATOM 2655 N N . THR A 1 370 ? 11.368 10.458 -46.848 1.00 80.94 370 THR A N 1
ATOM 2656 C CA . THR A 1 370 ? 12.281 11.375 -46.139 1.00 80.94 370 THR A CA 1
ATOM 2657 C C . THR A 1 370 ? 11.484 12.344 -45.271 1.00 80.94 370 THR A C 1
ATOM 2659 O O . THR A 1 370 ? 10.640 13.095 -45.756 1.00 80.94 370 THR A O 1
ATOM 2662 N N . ALA A 1 371 ? 11.756 12.334 -43.966 1.00 83.69 371 ALA A N 1
ATOM 2663 C CA . ALA A 1 371 ? 11.152 13.256 -43.006 1.00 83.69 371 ALA A CA 1
ATOM 2664 C C . ALA A 1 371 ? 11.982 14.541 -42.844 1.00 83.69 371 ALA A C 1
ATOM 2666 O O . ALA A 1 371 ? 13.199 14.481 -42.666 1.00 83.69 371 ALA A O 1
ATOM 2667 N N . ALA A 1 372 ? 11.316 15.698 -42.855 1.00 86.75 372 ALA A N 1
ATOM 2668 C CA . ALA A 1 372 ? 11.945 16.976 -42.530 1.00 86.75 372 ALA A CA 1
ATOM 2669 C C . ALA A 1 372 ? 12.397 17.018 -41.055 1.00 86.75 372 ALA A C 1
ATOM 2671 O O . ALA A 1 372 ? 11.765 16.428 -40.183 1.00 86.75 372 ALA A O 1
ATOM 2672 N N . GLY A 1 373 ? 13.494 17.718 -40.770 1.00 84.62 373 GLY A N 1
ATOM 2673 C CA . GLY A 1 373 ? 14.073 17.858 -39.430 1.00 84.62 373 GLY A CA 1
ATOM 2674 C C . GLY A 1 373 ? 14.923 16.671 -38.958 1.00 84.62 373 GLY A C 1
ATOM 2675 O O . GLY A 1 373 ? 15.610 16.797 -37.944 1.00 84.62 373 GLY A O 1
ATOM 2676 N N . VAL A 1 374 ? 14.948 15.561 -39.705 1.00 85.88 374 VAL A N 1
ATOM 2677 C CA . VAL A 1 374 ? 15.758 14.371 -39.401 1.00 85.88 374 VAL A CA 1
ATOM 2678 C C . VAL A 1 374 ? 17.126 14.462 -40.079 1.00 85.88 374 VAL A C 1
ATOM 2680 O O . VAL A 1 374 ? 17.224 14.844 -41.243 1.00 85.88 374 VAL A O 1
ATOM 2683 N N . MET A 1 375 ? 18.185 14.135 -39.334 1.00 89.19 375 MET A N 1
ATOM 2684 C CA . MET A 1 375 ? 19.540 14.003 -39.873 1.00 89.19 375 MET A CA 1
ATOM 2685 C C . MET A 1 375 ? 19.679 12.637 -40.540 1.00 89.19 375 MET A C 1
ATOM 2687 O O . MET A 1 375 ? 19.477 11.624 -39.876 1.00 89.19 375 MET A O 1
ATOM 2691 N N . TYR A 1 376 ? 20.063 12.618 -41.811 1.00 90.25 376 TYR A N 1
ATOM 2692 C CA . TYR A 1 376 ? 20.397 11.390 -42.530 1.00 90.25 376 TYR A CA 1
ATOM 2693 C C . TYR A 1 376 ? 21.880 11.375 -42.887 1.00 90.25 376 TYR A C 1
ATOM 2695 O O . TYR A 1 376 ? 22.485 12.427 -43.122 1.00 90.25 376 TYR A O 1
ATOM 2703 N N . HIS A 1 377 ? 22.448 10.175 -42.955 1.00 93.62 377 HIS A N 1
ATOM 2704 C CA . HIS A 1 377 ? 23.768 9.943 -43.524 1.00 93.62 377 HIS A CA 1
ATOM 2705 C C . HIS A 1 377 ? 23.622 9.613 -45.013 1.00 93.62 377 HIS A C 1
ATOM 2707 O O . HIS A 1 377 ? 23.161 8.530 -45.365 1.00 93.62 377 HIS A O 1
ATOM 2713 N N . TYR A 1 378 ? 24.000 10.540 -45.889 1.00 95.44 378 TYR A N 1
ATOM 2714 C CA . TYR A 1 378 ? 24.042 10.328 -47.334 1.00 95.44 378 TYR A CA 1
ATOM 2715 C C . TYR A 1 378 ? 25.461 9.954 -47.741 1.00 95.44 378 TYR A C 1
ATOM 2717 O O . TYR A 1 378 ? 26.379 10.734 -47.505 1.00 95.44 378 TYR A O 1
ATOM 2725 N N . ALA A 1 379 ? 25.644 8.803 -48.380 1.00 96.94 379 ALA A N 1
ATOM 2726 C CA . ALA A 1 379 ? 26.949 8.395 -48.881 1.00 96.94 379 ALA A CA 1
ATOM 2727 C C . ALA A 1 379 ? 26.900 8.055 -50.373 1.00 96.94 379 ALA A C 1
ATOM 2729 O O . ALA A 1 379 ? 25.974 7.394 -50.826 1.00 96.94 379 ALA A O 1
ATOM 2730 N N . LEU A 1 380 ? 27.891 8.505 -51.140 1.00 97.38 380 LEU A N 1
ATOM 2731 C CA . LEU A 1 380 ? 28.087 8.154 -52.544 1.00 97.38 380 LEU A CA 1
ATOM 2732 C C . LEU A 1 380 ? 29.432 7.450 -52.694 1.00 97.38 380 LEU A C 1
ATOM 2734 O O . LEU A 1 380 ? 30.463 8.042 -52.382 1.00 97.38 380 LEU A O 1
ATOM 2738 N N . THR A 1 381 ? 29.446 6.218 -53.190 1.00 97.38 381 THR A N 1
ATOM 2739 C CA . THR A 1 381 ? 30.684 5.526 -53.563 1.00 97.38 381 THR A CA 1
ATOM 2740 C C . THR A 1 381 ? 30.869 5.556 -55.070 1.00 97.38 381 THR A C 1
ATOM 2742 O O . THR A 1 381 ? 29.896 5.513 -55.820 1.00 97.38 381 THR A O 1
ATOM 2745 N N . PHE A 1 382 ? 32.120 5.596 -55.517 1.00 97.38 382 PHE A N 1
ATOM 2746 C CA . PHE A 1 382 ? 32.493 5.276 -56.886 1.00 97.38 382 PHE A CA 1
ATOM 2747 C C . PHE A 1 382 ? 33.480 4.115 -56.878 1.00 97.38 382 PHE A C 1
ATOM 2749 O O . PHE A 1 382 ? 34.558 4.224 -56.286 1.00 97.38 382 PHE A O 1
ATOM 2756 N N . ALA A 1 383 ? 33.123 3.030 -57.557 1.00 95.94 383 ALA A N 1
ATOM 2757 C CA . ALA A 1 383 ? 33.995 1.889 -57.795 1.00 95.94 383 ALA A CA 1
ATOM 2758 C C . ALA A 1 383 ? 34.348 1.812 -59.284 1.00 95.94 383 ALA A C 1
ATOM 2760 O O . ALA A 1 383 ? 33.464 1.785 -60.141 1.00 95.94 383 ALA A O 1
ATOM 2761 N N . SER A 1 384 ? 35.638 1.771 -59.604 1.00 94.19 384 SER A N 1
ATOM 2762 C CA . SER A 1 384 ? 36.103 1.543 -60.971 1.00 94.19 384 SER A CA 1
ATOM 2763 C C . SER A 1 384 ? 35.764 0.116 -61.411 1.00 94.19 384 SER A C 1
ATOM 2765 O O . SER A 1 384 ? 36.107 -0.845 -60.724 1.00 94.19 384 SER A O 1
ATOM 2767 N N . THR A 1 385 ? 35.103 -0.024 -62.561 1.00 90.25 385 THR A N 1
ATOM 2768 C CA . THR A 1 385 ? 34.737 -1.325 -63.156 1.00 90.25 385 THR A CA 1
ATOM 2769 C C . THR A 1 385 ? 35.586 -1.658 -64.386 1.00 90.25 385 THR A C 1
ATOM 2771 O O . THR A 1 385 ? 35.456 -2.733 -64.967 1.00 90.25 385 THR A O 1
ATOM 2774 N N . GLY A 1 386 ? 36.480 -0.747 -64.779 1.00 86.56 386 GLY A N 1
ATOM 2775 C CA . GLY A 1 386 ? 37.353 -0.859 -65.941 1.00 86.56 386 GLY A CA 1
ATOM 2776 C C . GLY A 1 386 ? 38.179 0.414 -66.147 1.00 86.56 386 GLY A C 1
ATOM 2777 O O . GLY A 1 386 ? 38.082 1.371 -65.385 1.00 86.56 386 GLY A O 1
ATOM 2778 N N . ALA A 1 387 ? 39.004 0.461 -67.198 1.00 83.19 387 ALA A N 1
ATOM 2779 C CA . ALA A 1 387 ? 39.896 1.605 -67.445 1.00 83.19 387 ALA A CA 1
ATOM 2780 C C . ALA A 1 387 ? 39.152 2.935 -67.711 1.00 83.19 387 ALA A C 1
ATOM 2782 O O . ALA A 1 387 ? 39.681 4.012 -67.435 1.00 83.19 387 ALA A O 1
ATOM 2783 N N . SER A 1 388 ? 37.928 2.864 -68.239 1.00 87.94 388 SER A N 1
ATOM 2784 C CA . SER A 1 388 ? 37.096 4.019 -68.602 1.00 87.94 388 SER A CA 1
ATOM 2785 C C . SER A 1 388 ? 35.629 3.834 -68.206 1.00 87.94 388 SER A C 1
ATOM 2787 O O . SER A 1 388 ? 34.750 4.435 -68.815 1.00 87.94 388 SER A O 1
ATOM 2789 N N . THR A 1 389 ? 35.350 2.971 -67.232 1.00 92.88 389 THR A N 1
ATOM 2790 C CA . THR A 1 389 ? 33.999 2.694 -66.735 1.00 92.88 389 THR A CA 1
ATOM 2791 C C . THR A 1 389 ? 34.023 2.642 -65.218 1.00 92.88 389 THR A C 1
ATOM 2793 O O . THR A 1 389 ? 35.026 2.268 -64.606 1.00 92.88 389 THR A O 1
ATOM 2796 N N . GLY A 1 390 ? 32.908 2.989 -64.597 1.00 93.81 390 GLY A N 1
ATOM 2797 C CA . GLY A 1 390 ? 32.756 2.833 -63.162 1.00 93.81 390 GLY A CA 1
ATOM 2798 C C . GLY A 1 390 ? 31.305 2.835 -62.743 1.00 93.81 390 GLY A C 1
ATOM 2799 O O . GLY A 1 390 ? 30.405 3.020 -63.560 1.00 93.81 390 GLY A O 1
ATOM 2800 N N . ARG A 1 391 ? 31.098 2.616 -61.452 1.00 94.38 391 ARG A N 1
ATOM 2801 C CA . ARG A 1 391 ? 29.784 2.556 -60.834 1.00 94.38 391 ARG A CA 1
ATOM 2802 C C . ARG A 1 391 ? 29.710 3.544 -59.694 1.00 94.38 391 ARG A C 1
ATOM 2804 O O . ARG A 1 391 ? 30.487 3.451 -58.746 1.00 94.38 391 ARG A O 1
ATOM 2811 N N . TRP A 1 392 ? 28.735 4.435 -59.768 1.00 95.88 392 TRP A N 1
ATOM 2812 C CA . TRP A 1 392 ? 28.297 5.206 -58.618 1.00 95.88 392 TRP A CA 1
ATOM 2813 C C . TRP A 1 392 ? 27.268 4.415 -57.821 1.00 95.88 392 TRP A C 1
ATOM 2815 O O . TRP A 1 392 ? 26.353 3.858 -58.416 1.00 95.88 392 TRP A O 1
ATOM 2825 N N . THR A 1 393 ? 27.361 4.411 -56.496 1.00 93.81 393 THR A N 1
ATOM 2826 C CA . THR A 1 393 ? 26.325 3.841 -55.622 1.00 93.81 393 THR A CA 1
ATOM 2827 C C . THR A 1 393 ? 25.956 4.849 -54.546 1.00 93.81 393 THR A C 1
ATOM 2829 O O . THR A 1 393 ? 26.826 5.359 -53.845 1.00 93.81 393 THR A O 1
ATOM 2832 N N . TRP A 1 394 ? 24.669 5.148 -54.419 1.00 94.25 394 TRP A N 1
ATOM 2833 C CA . TRP A 1 394 ? 24.113 5.977 -53.360 1.00 94.25 394 TRP A CA 1
ATOM 2834 C C . TRP A 1 394 ? 23.627 5.099 -52.208 1.00 94.25 394 TRP A C 1
ATOM 2836 O O . TRP A 1 394 ? 22.873 4.150 -52.411 1.00 94.25 394 TRP A O 1
ATOM 2846 N N . PHE A 1 395 ? 24.028 5.463 -50.994 1.00 92.12 395 PHE A N 1
ATOM 2847 C CA . PHE A 1 395 ? 23.587 4.892 -49.735 1.00 92.12 395 PHE A CA 1
ATOM 2848 C C . PHE A 1 395 ? 22.908 5.945 -48.853 1.00 92.12 395 PHE A C 1
ATOM 2850 O O . PHE A 1 395 ? 23.286 7.124 -48.849 1.00 92.12 395 PHE A O 1
ATOM 2857 N N . ARG A 1 396 ? 21.948 5.503 -48.038 1.00 89.00 396 ARG A N 1
ATOM 2858 C CA . ARG A 1 396 ? 21.343 6.294 -46.964 1.00 89.00 396 ARG A CA 1
ATOM 2859 C C . ARG A 1 396 ? 21.366 5.499 -45.665 1.00 89.00 396 ARG A C 1
ATOM 2861 O O . ARG A 1 396 ? 20.912 4.363 -45.632 1.00 89.00 396 ARG A O 1
ATOM 2868 N N . ASP A 1 397 ? 21.932 6.082 -44.613 1.00 84.19 397 ASP A N 1
ATOM 2869 C CA . ASP A 1 397 ? 22.107 5.458 -43.290 1.00 84.19 397 ASP A CA 1
ATOM 2870 C C . ASP A 1 397 ? 22.856 4.110 -43.320 1.00 84.19 397 ASP A C 1
ATOM 2872 O O . ASP A 1 397 ? 22.725 3.285 -42.419 1.00 84.19 397 ASP A O 1
ATOM 2876 N N . GLY A 1 398 ? 23.687 3.915 -44.349 1.00 84.31 398 GLY A N 1
ATOM 2877 C CA . GLY A 1 398 ? 24.455 2.692 -44.574 1.00 84.31 398 GLY A CA 1
ATOM 2878 C C . GLY A 1 398 ? 23.812 1.692 -45.533 1.00 84.31 398 GLY A C 1
ATOM 2879 O O . GLY A 1 398 ? 24.497 0.760 -45.925 1.00 84.31 398 GLY A O 1
ATOM 2880 N N . ASP A 1 399 ? 22.561 1.880 -45.961 1.00 83.06 399 ASP A N 1
ATOM 2881 C CA . ASP A 1 399 ? 21.875 0.977 -46.896 1.00 83.06 399 ASP A CA 1
ATOM 2882 C C . ASP A 1 399 ? 21.903 1.509 -48.331 1.00 83.06 399 ASP A C 1
ATOM 2884 O O . ASP A 1 399 ? 21.745 2.710 -48.548 1.00 83.06 399 ASP A O 1
ATOM 2888 N N . ALA A 1 400 ? 22.118 0.627 -49.312 1.00 85.31 400 ALA A N 1
ATOM 2889 C CA . ALA A 1 400 ? 22.167 0.993 -50.727 1.00 85.31 400 ALA A CA 1
ATOM 2890 C C . ALA A 1 400 ? 20.772 1.389 -51.233 1.00 85.31 400 ALA A C 1
ATOM 2892 O O . ALA A 1 400 ? 19.810 0.652 -51.047 1.00 85.31 400 ALA A O 1
ATOM 2893 N N . VAL A 1 401 ? 20.664 2.541 -51.892 1.00 86.88 401 VAL A N 1
ATOM 2894 C CA . VAL A 1 401 ? 19.395 3.090 -52.403 1.00 86.88 401 VAL A CA 1
ATOM 2895 C C . VAL A 1 401 ? 19.323 3.023 -53.925 1.00 86.88 401 VAL A C 1
ATOM 2897 O O . VAL A 1 401 ? 18.254 2.795 -54.486 1.00 86.88 401 VAL A O 1
ATOM 2900 N N . ALA A 1 402 ? 20.446 3.272 -54.597 1.00 88.88 402 ALA A N 1
ATOM 2901 C CA . ALA A 1 402 ? 20.525 3.399 -56.046 1.00 88.88 402 ALA A CA 1
ATOM 2902 C C . ALA A 1 402 ? 21.961 3.195 -56.530 1.00 88.88 402 ALA A C 1
ATOM 2904 O O . ALA A 1 402 ? 22.903 3.527 -55.812 1.00 88.88 402 ALA A O 1
ATOM 2905 N N . TRP A 1 403 ? 22.141 2.763 -57.775 1.00 90.38 403 TRP A N 1
ATOM 2906 C CA . TRP A 1 403 ? 23.442 2.775 -58.439 1.00 90.38 403 TRP A CA 1
ATOM 2907 C C . TRP A 1 403 ? 23.320 3.230 -59.896 1.00 90.38 403 TRP A C 1
ATOM 2909 O O . TRP A 1 403 ? 22.251 3.150 -60.497 1.00 90.38 403 TRP A O 1
ATOM 2919 N N . LEU A 1 404 ? 24.416 3.754 -60.444 1.00 93.25 404 LEU A N 1
ATOM 2920 C CA . LEU A 1 404 ? 24.532 4.234 -61.820 1.00 93.25 404 LEU A CA 1
ATOM 2921 C C . LEU A 1 404 ? 25.822 3.670 -62.418 1.00 93.25 404 LEU A C 1
ATOM 2923 O O . LEU A 1 404 ? 26.916 4.043 -61.985 1.00 93.25 404 LEU A O 1
ATOM 2927 N N . ASP A 1 405 ? 25.703 2.808 -63.425 1.00 92.06 405 ASP A N 1
ATOM 2928 C CA . ASP A 1 405 ? 26.845 2.432 -64.258 1.00 92.06 405 ASP A CA 1
ATOM 2929 C C . ASP A 1 405 ? 27.126 3.539 -65.268 1.00 92.06 405 ASP A C 1
ATOM 2931 O O . ASP A 1 405 ? 26.239 3.993 -65.994 1.00 92.06 405 ASP A O 1
ATOM 2935 N N . VAL A 1 406 ? 28.376 3.992 -65.304 1.00 93.94 406 VAL A N 1
ATOM 2936 C CA . VAL A 1 406 ? 28.803 5.119 -66.127 1.00 93.94 406 VAL A CA 1
ATOM 2937 C C . VAL A 1 406 ? 29.980 4.745 -67.019 1.00 93.94 406 VAL A C 1
ATOM 2939 O O . VAL A 1 406 ? 30.895 4.015 -66.633 1.00 93.94 406 VAL A O 1
ATOM 2942 N N . ALA A 1 407 ? 29.978 5.293 -68.232 1.00 94.06 407 ALA A N 1
ATOM 2943 C CA . ALA A 1 407 ? 31.014 5.072 -69.240 1.00 94.06 407 ALA A CA 1
ATOM 2944 C C . ALA A 1 407 ? 32.170 6.087 -69.130 1.00 94.06 407 ALA A C 1
ATOM 2946 O O . ALA A 1 407 ? 32.629 6.627 -70.136 1.00 94.06 407 ALA A O 1
ATOM 2947 N N . TYR A 1 408 ? 32.601 6.392 -67.903 1.00 93.69 408 TYR A N 1
ATOM 2948 C CA . TYR A 1 408 ? 33.764 7.238 -67.637 1.00 93.69 408 TYR A CA 1
ATOM 2949 C C . TYR A 1 408 ? 34.483 6.811 -66.348 1.00 93.69 408 TYR A C 1
ATOM 2951 O O . TYR A 1 408 ? 33.906 6.142 -65.492 1.00 93.69 408 TYR A O 1
ATOM 2959 N N . SER A 1 409 ? 35.743 7.230 -66.191 1.00 93.12 409 SER A N 1
ATOM 2960 C CA . SER A 1 409 ? 36.490 7.135 -64.928 1.00 93.12 409 SER A CA 1
ATOM 2961 C C . SER A 1 409 ? 36.540 8.492 -64.220 1.00 93.12 409 SER A C 1
ATOM 2963 O O . SER A 1 409 ? 36.488 9.539 -64.875 1.00 93.12 409 SER A O 1
ATOM 2965 N N . LEU A 1 410 ? 36.679 8.505 -62.891 1.00 93.50 410 LEU A N 1
ATOM 2966 C CA . LEU A 1 410 ? 36.741 9.749 -62.106 1.00 93.50 410 LEU A CA 1
ATOM 2967 C C . LEU A 1 410 ? 37.837 10.718 -62.564 1.00 93.50 410 LEU A C 1
ATOM 2969 O O . LEU A 1 410 ? 37.606 11.921 -62.556 1.00 93.50 410 LEU A O 1
ATOM 2973 N N . ALA A 1 411 ? 38.975 10.211 -63.047 1.00 91.69 411 ALA A N 1
ATOM 2974 C CA . ALA A 1 411 ? 40.066 11.032 -63.580 1.00 91.69 411 ALA A CA 1
ATOM 2975 C C . ALA A 1 411 ? 39.638 11.954 -64.737 1.00 91.69 411 ALA A C 1
ATOM 2977 O O . ALA A 1 411 ? 40.272 12.975 -64.989 1.00 91.69 411 ALA A O 1
ATOM 2978 N N . THR A 1 412 ? 38.565 11.595 -65.446 1.00 91.50 412 THR A N 1
ATOM 2979 C CA . THR A 1 412 ? 38.003 12.372 -66.564 1.00 91.50 412 THR A CA 1
ATOM 2980 C C . THR A 1 412 ? 36.776 13.197 -66.174 1.00 91.50 412 THR A C 1
ATOM 2982 O O . THR A 1 412 ? 36.201 13.878 -67.022 1.00 91.50 412 THR A O 1
ATOM 2985 N N . PHE A 1 413 ? 36.341 13.130 -64.914 1.00 92.31 413 PHE A N 1
ATOM 2986 C CA . PHE A 1 413 ? 35.151 13.821 -64.439 1.00 92.31 413 PHE A CA 1
ATOM 2987 C C . PHE A 1 413 ? 35.492 15.265 -64.017 1.00 92.31 413 PHE A C 1
ATOM 2989 O O . PHE A 1 413 ? 36.334 15.454 -63.141 1.00 92.31 413 PHE A O 1
ATOM 2996 N N . PRO A 1 414 ? 34.870 16.301 -64.611 1.00 89.56 414 PRO A N 1
ATOM 2997 C CA . PRO A 1 414 ? 35.229 17.693 -64.347 1.00 89.56 414 PRO A CA 1
ATOM 2998 C C . PRO A 1 414 ? 34.482 18.258 -63.123 1.00 89.56 414 PRO A C 1
ATOM 3000 O O . PRO A 1 414 ? 33.442 18.899 -63.257 1.00 89.56 414 PRO A O 1
ATOM 3003 N N . ASP A 1 415 ? 35.017 18.054 -61.922 1.00 92.19 415 ASP A N 1
ATOM 3004 C CA . ASP A 1 415 ? 34.437 18.504 -60.648 1.00 92.19 415 ASP A CA 1
ATOM 3005 C C . ASP A 1 415 ? 34.932 19.903 -60.219 1.00 92.19 415 ASP A C 1
ATOM 3007 O O . ASP A 1 415 ? 35.747 20.073 -59.307 1.00 92.19 415 ASP A O 1
ATOM 3011 N N . VAL A 1 416 ? 34.442 20.933 -60.916 1.00 94.94 416 VAL A N 1
ATOM 3012 C CA . VAL A 1 416 ? 34.834 22.341 -60.706 1.00 94.94 416 VAL A CA 1
ATOM 3013 C C . VAL A 1 416 ? 34.036 22.983 -59.568 1.00 94.94 416 VAL A C 1
ATOM 3015 O O . VAL A 1 416 ? 34.593 23.606 -58.664 1.00 94.94 416 VAL A O 1
ATOM 3018 N N . ASN A 1 417 ? 32.717 22.828 -59.613 1.00 95.81 417 ASN A N 1
ATOM 3019 C CA . ASN A 1 417 ? 31.766 23.369 -58.657 1.00 95.81 417 ASN A CA 1
ATOM 3020 C C . ASN A 1 417 ? 31.260 22.246 -57.760 1.00 95.81 417 ASN A C 1
ATOM 3022 O O . ASN A 1 417 ? 30.347 21.521 -58.141 1.00 95.81 417 ASN A O 1
ATOM 3026 N N . ASN A 1 418 ? 31.833 22.122 -56.567 1.00 97.12 418 ASN A N 1
ATOM 3027 C CA . ASN A 1 418 ? 31.437 21.099 -55.607 1.00 97.12 418 ASN A CA 1
ATOM 3028 C C . ASN A 1 418 ? 30.555 21.734 -54.533 1.00 97.12 418 ASN A C 1
ATOM 3030 O O . ASN A 1 418 ? 31.058 22.341 -53.587 1.00 97.12 418 ASN A O 1
ATOM 3034 N N . TRP A 1 419 ? 29.235 21.678 -54.715 1.00 97.69 419 TRP A N 1
ATOM 3035 C CA . TRP A 1 419 ? 28.280 22.401 -53.877 1.00 97.69 419 TRP A CA 1
ATOM 3036 C C . TRP A 1 419 ? 27.464 21.486 -52.973 1.00 97.69 419 TRP A C 1
ATOM 3038 O O . TRP A 1 419 ? 27.035 20.409 -53.382 1.00 97.69 419 TRP A O 1
ATOM 3048 N N . LEU A 1 420 ? 27.169 21.975 -51.768 1.00 97.81 420 LEU A N 1
ATOM 3049 C CA . LEU A 1 420 ? 26.098 21.458 -50.916 1.00 97.81 420 LEU A CA 1
ATOM 3050 C C . LEU A 1 420 ? 24.975 22.488 -50.844 1.00 97.81 420 LEU A C 1
ATOM 3052 O O . LEU A 1 420 ? 25.222 23.666 -50.573 1.00 97.81 420 LEU A O 1
ATOM 3056 N N . GLY A 1 421 ? 23.737 22.052 -51.068 1.00 95.88 421 GLY A N 1
ATOM 3057 C CA . GLY A 1 421 ? 22.559 22.915 -50.974 1.00 95.88 421 GLY A CA 1
ATOM 3058 C C . GLY A 1 421 ? 22.286 23.825 -52.174 1.00 95.88 421 GLY A C 1
ATOM 3059 O O . GLY A 1 421 ? 21.367 24.640 -52.099 1.00 95.88 421 GLY A O 1
ATOM 3060 N N . ARG A 1 422 ? 23.037 23.697 -53.275 1.00 95.19 422 ARG A N 1
ATOM 3061 C CA . ARG A 1 422 ? 22.855 24.476 -54.513 1.00 95.19 422 ARG A CA 1
ATOM 3062 C C . ARG A 1 422 ? 22.849 23.561 -55.739 1.00 95.19 422 ARG A C 1
ATOM 3064 O O . ARG A 1 422 ? 23.597 22.595 -55.768 1.00 95.19 422 ARG A O 1
ATOM 3071 N N . SER A 1 423 ? 22.029 23.896 -56.737 1.00 94.50 423 SER A N 1
ATOM 3072 C CA . SER A 1 423 ? 21.936 23.208 -58.036 1.00 94.50 423 SER A CA 1
ATOM 3073 C C . SER A 1 423 ? 22.727 23.922 -59.133 1.00 94.50 423 SER A C 1
ATOM 3075 O O . SER A 1 423 ? 22.811 25.155 -59.141 1.00 94.50 423 SER A O 1
ATOM 3077 N N . ALA A 1 424 ? 23.242 23.157 -60.099 1.00 92.56 424 ALA A N 1
ATOM 3078 C CA . ALA A 1 424 ? 23.743 23.687 -61.371 1.00 92.56 424 ALA A CA 1
ATOM 3079 C C . ALA A 1 424 ? 22.636 24.316 -62.245 1.00 92.56 424 ALA A C 1
ATOM 3081 O O . ALA A 1 424 ? 22.920 25.153 -63.105 1.00 92.56 424 ALA A O 1
ATOM 3082 N N . PHE A 1 425 ? 21.374 23.934 -62.033 1.00 93.00 425 PHE A N 1
ATOM 3083 C CA . PHE A 1 425 ? 20.227 24.431 -62.787 1.00 93.00 425 PHE A CA 1
ATOM 3084 C C . PHE A 1 425 ? 19.630 25.663 -62.103 1.00 93.00 425 PHE A C 1
ATOM 3086 O O . PHE A 1 425 ? 19.121 25.588 -60.989 1.00 93.00 425 PHE A O 1
ATOM 3093 N N . ALA A 1 426 ? 19.644 26.806 -62.792 1.00 88.12 426 ALA A N 1
ATOM 3094 C CA . ALA A 1 426 ? 19.219 28.092 -62.228 1.00 88.12 426 ALA A CA 1
ATOM 3095 C C . ALA A 1 426 ? 17.731 28.162 -61.814 1.00 88.12 426 ALA A C 1
ATOM 3097 O O . ALA A 1 426 ? 17.356 29.049 -61.050 1.00 88.12 426 ALA A O 1
ATOM 3098 N N . GLY A 1 427 ? 16.885 27.258 -62.326 1.00 89.62 427 GLY A N 1
ATOM 3099 C CA . GLY A 1 427 ? 15.465 27.158 -61.962 1.00 89.62 427 GLY A CA 1
ATOM 3100 C C . GLY A 1 427 ? 15.197 26.416 -60.647 1.00 89.62 427 GLY A C 1
ATOM 3101 O O . GLY A 1 427 ? 14.085 26.497 -60.122 1.00 89.62 427 GLY A O 1
ATOM 3102 N N . ASP A 1 428 ? 16.197 25.722 -60.104 1.00 95.38 428 ASP A N 1
ATOM 3103 C CA . ASP A 1 428 ? 16.067 24.954 -58.869 1.00 95.38 428 ASP A CA 1
ATOM 3104 C C . ASP A 1 428 ? 16.325 25.845 -57.645 1.00 95.38 428 ASP A C 1
ATOM 3106 O O . ASP A 1 428 ? 17.144 26.766 -57.676 1.00 95.38 428 ASP A O 1
ATOM 3110 N N . SER A 1 429 ? 15.635 25.563 -56.542 1.00 96.25 429 SER A N 1
ATOM 3111 C CA . SER A 1 429 ? 15.800 26.289 -55.283 1.00 96.25 429 SER A CA 1
ATOM 3112 C C . SER A 1 429 ? 17.054 25.854 -54.515 1.00 96.25 429 SER A C 1
ATOM 3114 O O . SER A 1 429 ? 17.497 24.706 -54.583 1.00 96.25 429 SER A O 1
ATOM 3116 N N . TYR A 1 430 ? 17.589 26.764 -53.702 1.00 96.62 430 TYR A N 1
ATOM 3117 C CA . TYR A 1 430 ? 18.566 26.449 -52.663 1.00 96.62 430 TYR A CA 1
ATOM 3118 C C . TYR A 1 430 ? 17.923 25.586 -51.576 1.00 96.62 430 TYR A C 1
ATOM 3120 O O . TYR A 1 430 ? 16.759 25.786 -51.213 1.00 96.62 430 TYR A O 1
ATOM 3128 N N . ALA A 1 431 ? 18.684 24.651 -51.013 1.00 96.38 431 ALA A N 1
ATOM 3129 C CA . ALA A 1 431 ? 18.193 23.797 -49.942 1.00 96.38 431 ALA A CA 1
ATOM 3130 C C . ALA A 1 431 ? 18.009 24.579 -48.636 1.00 96.38 431 ALA A C 1
ATOM 3132 O O . ALA A 1 431 ? 18.868 25.363 -48.240 1.00 96.38 431 ALA A O 1
ATOM 3133 N N . ASN A 1 432 ? 16.901 24.323 -47.941 1.00 96.88 432 ASN A N 1
ATOM 3134 C CA . ASN A 1 432 ? 16.753 24.684 -46.535 1.00 96.88 432 ASN A CA 1
ATOM 3135 C C . ASN A 1 432 ? 17.162 23.468 -45.701 1.00 96.88 432 ASN A C 1
ATOM 3137 O O . ASN A 1 432 ? 16.363 22.551 -45.486 1.00 96.88 432 ASN A O 1
ATOM 3141 N N . ALA A 1 433 ? 18.433 23.420 -45.320 1.00 96.75 433 ALA A N 1
ATOM 3142 C CA . ALA A 1 433 ? 19.054 22.240 -44.739 1.00 96.75 433 ALA A CA 1
ATOM 3143 C C . ALA A 1 433 ? 20.124 22.611 -43.710 1.00 96.75 433 ALA A C 1
ATOM 3145 O O . ALA A 1 433 ? 20.632 23.726 -43.683 1.00 96.75 433 ALA A O 1
ATOM 3146 N N . GLU A 1 434 ? 20.482 21.658 -42.866 1.00 97.50 434 GLU A N 1
ATOM 3147 C CA . GLU A 1 434 ? 21.578 21.756 -41.911 1.00 97.50 434 GLU A CA 1
ATOM 3148 C C . GLU A 1 434 ? 22.580 20.636 -42.183 1.00 97.50 434 GLU A C 1
ATOM 3150 O O . GLU A 1 434 ? 22.199 19.469 -42.207 1.00 97.50 434 GLU A O 1
ATOM 3155 N N . TYR A 1 435 ? 23.844 20.993 -42.407 1.00 97.75 435 TYR A N 1
ATOM 3156 C CA . TYR A 1 435 ? 24.936 20.050 -42.642 1.00 97.75 435 TYR A CA 1
ATOM 3157 C C . TYR A 1 435 ? 25.767 19.915 -41.376 1.00 97.75 435 TYR A C 1
ATOM 3159 O O . TYR A 1 435 ? 26.196 20.920 -40.813 1.00 97.75 435 TYR A O 1
ATOM 3167 N N . ALA A 1 436 ? 26.006 18.686 -40.932 1.00 95.81 436 ALA A N 1
ATOM 3168 C CA . ALA A 1 436 ? 26.805 18.416 -39.743 1.00 95.81 436 ALA A CA 1
ATOM 3169 C C . ALA A 1 436 ? 28.266 18.119 -40.094 1.00 95.81 436 ALA A C 1
ATOM 3171 O O . ALA A 1 436 ? 29.162 18.688 -39.477 1.00 95.81 436 ALA A O 1
ATOM 3172 N N . GLU A 1 437 ? 28.511 17.282 -41.104 1.00 95.56 437 GLU A N 1
ATOM 3173 C CA . GLU A 1 437 ? 29.865 16.885 -41.497 1.00 95.56 437 GLU A CA 1
ATOM 3174 C C . GLU A 1 437 ? 29.919 16.390 -42.953 1.00 95.56 437 GLU A C 1
ATOM 3176 O O . GLU A 1 437 ? 28.916 15.896 -43.476 1.00 95.56 437 GLU A O 1
ATOM 3181 N N . VAL A 1 438 ? 31.095 16.491 -43.580 1.00 96.12 438 VAL A N 1
ATOM 3182 C CA . VAL A 1 438 ? 31.439 15.874 -44.872 1.00 96.12 438 VAL A CA 1
ATOM 3183 C C . VAL A 1 438 ? 32.738 15.081 -44.736 1.00 96.12 438 VAL A C 1
ATOM 3185 O O . VAL A 1 438 ? 33.722 15.625 -44.231 1.00 96.12 438 VAL A O 1
ATOM 3188 N N . ARG A 1 439 ? 32.780 13.845 -45.246 1.00 95.31 439 ARG A N 1
ATOM 3189 C CA . ARG A 1 439 ? 34.000 13.025 -45.362 1.00 95.31 439 ARG A CA 1
ATOM 3190 C C . ARG A 1 439 ? 34.239 12.601 -46.805 1.00 95.31 439 ARG A C 1
ATOM 3192 O O . ARG A 1 439 ? 33.293 12.335 -47.541 1.00 95.31 439 ARG A O 1
ATOM 3199 N N . VAL A 1 440 ? 35.508 12.502 -47.188 1.00 95.88 440 VAL A N 1
ATOM 3200 C CA . VAL A 1 440 ? 35.938 11.895 -48.453 1.00 95.88 440 VAL A CA 1
ATOM 3201 C C . VAL A 1 440 ? 36.956 10.808 -48.152 1.00 95.88 440 VAL A C 1
ATOM 3203 O O . VAL A 1 440 ? 37.979 11.104 -47.537 1.00 95.88 440 VAL A O 1
ATOM 3206 N N . SER A 1 441 ? 36.708 9.589 -48.624 1.00 96.06 441 SER A N 1
ATOM 3207 C CA . SER A 1 441 ? 37.627 8.452 -48.521 1.00 96.06 441 SER A CA 1
ATOM 3208 C C . SER A 1 441 ? 38.176 8.048 -49.884 1.00 96.06 441 SER A C 1
ATOM 3210 O O . SER A 1 441 ? 37.474 8.125 -50.892 1.00 96.06 441 SER A O 1
ATOM 3212 N N . ASN A 1 442 ? 39.422 7.573 -49.918 1.00 94.94 442 ASN A N 1
ATOM 3213 C CA . ASN A 1 442 ? 40.127 7.154 -51.142 1.00 94.94 442 ASN A CA 1
ATOM 3214 C C . ASN A 1 442 ? 39.866 5.688 -51.551 1.00 94.94 442 ASN A C 1
ATOM 3216 O O . ASN A 1 442 ? 40.622 5.096 -52.323 1.00 94.94 442 ASN A O 1
ATOM 3220 N N . VAL A 1 443 ? 38.807 5.092 -51.008 1.00 96.19 443 VAL A N 1
ATOM 3221 C CA . VAL A 1 443 ? 38.327 3.747 -51.323 1.00 96.19 443 VAL A CA 1
ATOM 3222 C C . VAL A 1 443 ? 36.816 3.801 -51.522 1.00 96.19 443 VAL A C 1
ATOM 3224 O O . VAL A 1 443 ? 36.147 4.663 -50.948 1.00 96.19 443 VAL A O 1
ATOM 3227 N N . ALA A 1 444 ? 36.265 2.865 -52.292 1.00 94.62 444 ALA A N 1
ATOM 3228 C CA . ALA A 1 444 ? 34.832 2.594 -52.273 1.00 94.62 444 ALA A CA 1
ATOM 3229 C C . ALA A 1 444 ? 34.526 1.779 -51.008 1.00 94.62 444 ALA A C 1
ATOM 3231 O O . ALA A 1 444 ? 34.929 0.619 -50.905 1.00 94.62 444 ALA A O 1
ATOM 3232 N N . LEU A 1 445 ? 33.896 2.406 -50.013 1.00 94.12 445 LEU A N 1
ATOM 3233 C CA . LEU A 1 445 ? 33.522 1.733 -48.776 1.00 94.12 445 LEU A CA 1
ATOM 3234 C C . LEU A 1 445 ? 32.419 0.714 -49.052 1.00 94.12 445 LEU A C 1
ATOM 3236 O O . LEU A 1 445 ? 31.501 0.949 -49.836 1.00 94.12 445 LEU A O 1
ATOM 3240 N N . THR A 1 446 ? 32.521 -0.428 -48.383 1.00 89.44 446 THR A N 1
ATOM 3241 C CA . THR A 1 446 ? 31.450 -1.428 -48.390 1.00 89.44 446 THR A CA 1
ATOM 3242 C C . THR A 1 446 ? 30.250 -0.921 -47.593 1.00 89.44 446 THR A C 1
ATOM 3244 O O . THR A 1 446 ? 30.386 -0.067 -46.713 1.00 89.44 446 THR A O 1
ATOM 3247 N N . ARG A 1 447 ? 29.083 -1.516 -47.846 1.00 84.62 447 ARG A N 1
ATOM 3248 C CA . ARG A 1 447 ? 27.845 -1.293 -47.091 1.00 84.62 447 ARG A CA 1
ATOM 3249 C C . ARG A 1 447 ? 28.077 -1.321 -45.574 1.00 84.62 447 ARG A C 1
ATOM 3251 O O . ARG A 1 447 ? 27.666 -0.405 -44.871 1.00 84.62 447 ARG A O 1
ATOM 3258 N N . ASP A 1 448 ? 28.779 -2.333 -45.064 1.00 82.25 448 ASP A N 1
ATOM 3259 C CA . ASP A 1 448 ? 28.959 -2.511 -43.615 1.00 82.25 448 ASP A CA 1
ATOM 3260 C C . ASP A 1 448 ? 29.884 -1.460 -42.993 1.00 82.25 448 ASP A C 1
ATOM 3262 O O . ASP A 1 448 ? 29.668 -1.030 -41.860 1.00 82.25 448 ASP A O 1
ATOM 3266 N N . GLN A 1 449 ? 30.882 -0.993 -43.748 1.00 87.50 449 GLN A N 1
ATOM 3267 C CA . GLN A 1 449 ? 31.749 0.113 -43.332 1.00 87.50 449 GLN A CA 1
ATOM 3268 C C . GLN A 1 449 ? 30.987 1.442 -43.321 1.00 87.50 449 GLN A C 1
ATOM 3270 O O . GLN A 1 449 ? 31.138 2.220 -42.383 1.00 87.50 449 GLN A O 1
ATOM 3275 N N . LEU A 1 450 ? 30.128 1.681 -44.317 1.00 89.44 450 LEU A N 1
ATOM 3276 C CA . LEU A 1 450 ? 29.247 2.850 -44.356 1.00 89.44 450 LEU A CA 1
ATOM 3277 C C . LEU A 1 450 ? 28.213 2.823 -43.235 1.00 89.44 450 LEU A C 1
ATOM 3279 O O . LEU A 1 450 ? 27.977 3.847 -42.606 1.00 89.44 450 LEU A O 1
ATOM 3283 N N . ALA A 1 451 ? 27.621 1.665 -42.945 1.00 82.19 451 ALA A N 1
ATOM 3284 C CA . ALA A 1 451 ? 26.708 1.498 -41.820 1.00 82.19 451 ALA A CA 1
ATOM 3285 C C . ALA A 1 451 ? 27.422 1.729 -40.477 1.00 82.19 451 ALA A C 1
ATOM 3287 O O . ALA A 1 451 ? 26.865 2.369 -39.585 1.00 82.19 451 ALA A O 1
ATOM 3288 N N . ALA A 1 452 ? 28.670 1.269 -40.332 1.00 79.81 452 ALA A N 1
ATOM 3289 C CA . ALA A 1 452 ? 29.488 1.544 -39.152 1.00 79.81 452 ALA A CA 1
ATOM 3290 C C . ALA A 1 452 ? 29.809 3.043 -39.003 1.00 79.81 452 ALA A C 1
ATOM 3292 O O . ALA A 1 452 ? 29.641 3.602 -37.920 1.00 79.81 452 ALA A O 1
ATOM 3293 N N . ASN A 1 453 ? 30.193 3.719 -40.089 1.00 85.75 453 ASN A N 1
ATOM 3294 C CA . ASN A 1 453 ? 30.421 5.165 -40.097 1.00 85.75 453 ASN A CA 1
ATOM 3295 C C . ASN A 1 453 ? 29.130 5.961 -39.833 1.00 85.75 453 ASN A C 1
ATOM 3297 O O . ASN A 1 453 ? 29.162 6.952 -39.104 1.00 85.75 453 ASN A O 1
ATOM 3301 N N . ALA A 1 454 ? 27.994 5.518 -40.382 1.00 83.69 454 ALA A N 1
ATOM 3302 C CA . ALA A 1 454 ? 26.678 6.116 -40.161 1.00 83.69 454 ALA A CA 1
ATOM 3303 C C . ALA A 1 454 ? 26.288 6.063 -38.680 1.00 83.69 454 ALA A C 1
ATOM 3305 O O . ALA A 1 454 ? 25.854 7.073 -38.129 1.00 83.69 454 ALA A O 1
ATOM 3306 N N . ARG A 1 455 ? 26.489 4.898 -38.043 1.00 75.81 455 ARG A N 1
ATOM 3307 C CA . ARG A 1 455 ? 26.260 4.675 -36.605 1.00 75.81 455 ARG A CA 1
ATOM 3308 C C . ARG A 1 455 ? 27.169 5.546 -35.742 1.00 75.81 455 ARG A C 1
ATOM 3310 O O . ARG A 1 455 ? 26.702 6.089 -34.751 1.00 75.81 455 ARG A O 1
ATOM 3317 N N . LEU A 1 456 ? 28.431 5.713 -36.141 1.00 76.69 456 LEU A N 1
ATOM 3318 C CA . LEU A 1 456 ? 29.365 6.620 -35.470 1.00 76.69 456 LEU A CA 1
ATOM 3319 C C . LEU A 1 456 ? 28.885 8.081 -35.530 1.00 76.69 456 LEU A C 1
ATOM 3321 O O . LEU A 1 456 ? 29.092 8.848 -34.594 1.00 76.69 456 LEU A O 1
ATOM 3325 N N . GLY A 1 457 ? 28.243 8.470 -36.631 1.00 81.25 457 GLY A N 1
ATOM 3326 C CA . GLY A 1 457 ? 27.669 9.798 -36.805 1.00 81.25 457 GLY A CA 1
ATOM 3327 C C . GLY A 1 457 ? 28.696 10.911 -37.081 1.00 81.25 457 GLY A C 1
ATOM 3328 O O . GLY A 1 457 ? 29.899 10.657 -37.248 1.00 81.25 457 GLY A O 1
ATOM 3329 N N . PRO A 1 458 ? 28.219 12.167 -37.181 1.00 86.19 458 PRO A N 1
ATOM 3330 C CA . PRO A 1 458 ? 29.047 13.333 -37.473 1.00 86.19 458 PRO A CA 1
ATOM 3331 C C . PRO A 1 458 ? 29.658 13.968 -36.210 1.00 86.19 458 PRO A C 1
ATOM 3333 O O . PRO A 1 458 ? 29.270 13.677 -35.084 1.00 86.19 458 PRO A O 1
ATOM 3336 N N . ASN A 1 459 ? 30.579 14.912 -36.411 1.00 75.12 459 ASN A N 1
ATOM 3337 C CA . ASN A 1 459 ? 31.180 15.820 -35.429 1.00 75.12 459 ASN A CA 1
ATOM 3338 C C . ASN A 1 459 ? 31.921 15.160 -34.262 1.00 75.12 459 ASN A C 1
ATOM 3340 O O . ASN A 1 459 ? 32.133 15.779 -33.218 1.00 75.12 459 ASN A O 1
ATOM 3344 N N . ARG A 1 460 ? 32.353 13.913 -34.444 1.00 70.81 460 ARG A N 1
ATOM 3345 C CA . ARG A 1 460 ? 33.024 13.141 -33.402 1.00 70.81 460 ARG A CA 1
ATOM 3346 C C . ARG A 1 460 ? 34.515 13.453 -33.314 1.00 70.81 460 ARG A C 1
ATOM 3348 O O . ARG A 1 460 ? 35.214 13.389 -34.332 1.00 70.81 460 ARG A O 1
ATOM 3355 N N . ALA A 1 461 ? 34.990 13.758 -32.107 1.00 63.75 461 ALA A N 1
ATOM 3356 C CA . ALA A 1 461 ? 36.416 13.856 -31.810 1.00 63.75 461 ALA A CA 1
ATOM 3357 C C . ALA A 1 461 ? 37.066 12.473 -31.966 1.00 63.75 461 ALA A C 1
ATOM 3359 O O . ALA A 1 461 ? 36.497 11.469 -31.544 1.00 63.75 461 ALA A O 1
ATOM 3360 N N . THR A 1 462 ? 38.229 12.407 -32.607 1.00 63.47 462 THR A N 1
ATOM 3361 C CA . THR A 1 462 ? 38.985 11.159 -32.756 1.00 63.47 462 THR A CA 1
ATOM 3362 C C . THR A 1 462 ? 39.685 10.828 -31.441 1.00 63.47 462 THR A C 1
ATOM 3364 O O . THR A 1 462 ? 40.470 11.647 -30.962 1.00 63.47 462 THR A O 1
ATOM 3367 N N . ALA A 1 463 ? 39.422 9.652 -30.866 1.00 77.94 463 ALA A N 1
ATOM 3368 C CA . ALA A 1 463 ? 40.283 9.098 -29.823 1.00 77.94 463 ALA A CA 1
ATOM 3369 C C . ALA A 1 463 ? 41.656 8.727 -30.414 1.00 77.94 463 ALA A C 1
ATOM 3371 O O . ALA A 1 463 ? 41.772 8.456 -31.613 1.00 77.94 463 ALA A O 1
ATOM 3372 N N . ASP A 1 464 ? 42.693 8.718 -29.575 1.00 87.81 464 ASP A N 1
ATOM 3373 C CA . ASP A 1 464 ? 44.073 8.448 -29.996 1.00 87.81 464 ASP A CA 1
ATOM 3374 C C . ASP A 1 464 ? 44.277 6.981 -30.402 1.00 87.81 464 ASP A C 1
ATOM 3376 O O . ASP A 1 464 ? 45.090 6.678 -31.277 1.00 87.81 464 ASP A O 1
ATOM 3380 N N . ALA A 1 465 ? 43.539 6.065 -29.770 1.00 88.88 465 ALA A N 1
ATOM 3381 C CA . ALA A 1 465 ? 43.522 4.648 -30.106 1.00 88.88 465 ALA A CA 1
ATOM 3382 C C . ALA A 1 465 ? 42.109 4.074 -29.967 1.00 88.88 465 ALA A C 1
ATOM 3384 O O . ALA A 1 465 ? 41.388 4.362 -29.011 1.00 88.88 465 ALA A O 1
ATOM 3385 N N . ASN A 1 466 ? 41.725 3.228 -30.919 1.00 87.56 466 ASN A N 1
ATOM 3386 C CA . ASN A 1 466 ? 40.381 2.673 -30.998 1.00 87.56 466 ASN A CA 1
ATOM 3387 C C . ASN A 1 466 ? 40.417 1.148 -31.015 1.00 87.56 466 ASN A C 1
ATOM 3389 O O . ASN A 1 466 ? 41.345 0.553 -31.566 1.00 87.56 466 ASN A O 1
ATOM 3393 N N . LEU A 1 467 ? 39.414 0.504 -30.427 1.00 88.75 467 LEU A N 1
ATOM 3394 C CA . LEU A 1 467 ? 39.278 -0.943 -30.489 1.00 88.75 467 LEU A CA 1
ATOM 3395 C C . LEU A 1 467 ? 38.842 -1.339 -31.905 1.00 88.75 467 LEU A C 1
ATOM 3397 O O . LEU A 1 467 ? 37.908 -0.768 -32.465 1.00 88.75 467 LEU A O 1
ATOM 3401 N N . THR A 1 468 ? 39.543 -2.301 -32.499 1.00 86.44 468 THR A N 1
ATOM 3402 C CA . THR A 1 468 ? 39.347 -2.682 -33.911 1.00 86.44 468 THR A CA 1
ATOM 3403 C C . THR A 1 468 ? 38.393 -3.861 -34.107 1.00 86.44 468 THR A C 1
ATOM 3405 O O . THR A 1 468 ? 37.884 -4.060 -35.208 1.00 86.44 468 THR A O 1
ATOM 3408 N N . ALA A 1 469 ? 38.144 -4.640 -33.051 1.00 86.06 469 ALA A N 1
ATOM 3409 C CA . ALA A 1 469 ? 37.160 -5.717 -32.994 1.00 86.06 469 ALA A CA 1
ATOM 3410 C C . ALA A 1 469 ? 36.908 -6.124 -31.531 1.00 86.06 469 ALA A C 1
ATOM 3412 O O . ALA A 1 469 ? 37.739 -5.847 -30.666 1.00 86.06 469 ALA A O 1
ATOM 3413 N N . ASP A 1 470 ? 35.820 -6.854 -31.268 1.00 85.88 470 ASP A N 1
ATOM 3414 C CA . ASP A 1 470 ? 35.549 -7.477 -29.963 1.00 85.88 470 ASP A CA 1
ATOM 3415 C C . ASP A 1 470 ? 36.766 -8.242 -29.443 1.00 85.88 470 ASP A C 1
ATOM 3417 O O . ASP A 1 470 ? 37.389 -8.994 -30.192 1.00 85.88 470 ASP A O 1
ATOM 3421 N N . ASP A 1 471 ? 37.068 -8.157 -28.150 1.00 90.06 471 ASP A N 1
ATOM 3422 C CA . ASP A 1 471 ? 38.043 -9.076 -27.568 1.00 90.06 471 ASP A CA 1
ATOM 3423 C C . ASP A 1 471 ? 37.555 -10.535 -27.745 1.00 90.06 471 ASP A C 1
ATOM 3425 O O . ASP A 1 471 ? 36.365 -10.829 -27.613 1.00 90.06 471 ASP A O 1
ATOM 3429 N N . PRO A 1 472 ? 38.419 -11.506 -28.057 1.00 86.25 472 PRO A N 1
ATOM 3430 C CA . PRO A 1 472 ? 38.021 -12.907 -28.009 1.00 86.25 472 PRO A CA 1
ATOM 3431 C C . PRO A 1 472 ? 37.758 -13.370 -26.575 1.00 86.25 472 PRO A C 1
ATOM 3433 O O . PRO A 1 472 ? 38.214 -12.772 -25.599 1.00 86.25 472 PRO A O 1
ATOM 3436 N N . VAL A 1 473 ? 37.060 -14.494 -26.423 1.00 78.06 473 VAL A N 1
ATOM 3437 C CA . VAL A 1 473 ? 36.949 -15.152 -25.115 1.00 78.06 473 VAL A CA 1
ATOM 3438 C C . VAL A 1 473 ? 38.358 -15.484 -24.598 1.00 78.06 473 VAL A C 1
ATOM 3440 O O . VAL A 1 473 ? 39.185 -16.015 -25.333 1.00 78.06 473 VAL A O 1
ATOM 3443 N N . ASN A 1 474 ? 38.624 -15.167 -23.327 1.00 80.00 474 ASN A N 1
ATOM 3444 C CA . ASN A 1 474 ? 39.919 -15.336 -22.642 1.00 80.00 474 ASN A CA 1
ATOM 3445 C C . ASN A 1 474 ? 41.070 -14.444 -23.149 1.00 80.00 474 ASN A C 1
ATOM 3447 O O . ASN A 1 474 ? 42.191 -14.569 -22.661 1.00 80.00 474 ASN A O 1
ATOM 3451 N N . GLN A 1 475 ? 40.804 -13.521 -24.069 1.00 90.19 475 GLN A N 1
ATOM 3452 C CA . GLN A 1 475 ? 41.712 -12.431 -24.419 1.00 90.19 475 GLN A CA 1
ATOM 3453 C C . GLN A 1 475 ? 41.144 -11.107 -23.894 1.00 90.19 475 GLN A C 1
ATOM 3455 O O . GLN A 1 475 ? 39.970 -11.026 -23.530 1.00 90.19 475 GLN A O 1
ATOM 3460 N N . ASN A 1 476 ? 41.994 -10.088 -23.785 1.00 93.38 476 ASN A N 1
ATOM 3461 C CA . ASN A 1 476 ? 41.613 -8.782 -23.259 1.00 93.38 476 ASN A CA 1
ATOM 3462 C C . ASN A 1 476 ? 42.450 -7.673 -23.899 1.00 93.38 476 ASN A C 1
ATOM 3464 O O . ASN A 1 476 ? 43.585 -7.928 -24.299 1.00 93.38 476 ASN A O 1
ATOM 3468 N N . SER A 1 477 ? 41.908 -6.457 -23.911 1.00 95.06 477 SER A N 1
ATOM 3469 C CA . SER A 1 477 ? 42.613 -5.233 -24.311 1.00 95.06 477 SER A CA 1
ATOM 3470 C C . SER A 1 477 ? 42.727 -4.205 -23.169 1.00 95.06 477 SER A C 1
ATOM 3472 O O . SER A 1 477 ? 43.254 -3.115 -23.367 1.00 95.06 477 SER A O 1
ATOM 3474 N N . PHE A 1 478 ? 42.277 -4.523 -21.945 1.00 93.81 478 PHE A N 1
ATOM 3475 C CA . PHE A 1 478 ? 42.147 -3.539 -20.855 1.00 93.81 478 PHE A CA 1
ATOM 3476 C C . PHE A 1 478 ? 43.461 -2.854 -20.439 1.00 93.81 478 PHE A C 1
ATOM 3478 O O . PHE A 1 478 ? 43.434 -1.683 -20.110 1.00 93.81 478 PHE A O 1
ATOM 3485 N N . ASN A 1 479 ? 44.606 -3.543 -20.446 1.00 94.12 479 ASN A N 1
ATOM 3486 C CA . ASN A 1 479 ? 45.927 -2.960 -20.123 1.00 94.12 479 ASN A CA 1
ATOM 3487 C C . ASN A 1 479 ? 47.067 -3.667 -20.881 1.00 94.12 479 ASN A C 1
ATOM 3489 O O . ASN A 1 479 ? 48.202 -3.761 -20.418 1.00 94.12 479 ASN A O 1
ATOM 3493 N N . VAL A 1 480 ? 46.745 -4.223 -22.043 1.00 94.38 480 VAL A N 1
ATOM 3494 C CA . VAL A 1 480 ? 47.676 -4.917 -22.938 1.00 94.38 480 VAL A CA 1
ATOM 3495 C C . VAL A 1 480 ? 47.432 -4.414 -24.358 1.00 94.38 480 VAL A C 1
ATOM 3497 O O . VAL A 1 480 ? 46.403 -3.792 -24.606 1.00 94.38 480 VAL A O 1
ATOM 3500 N N . ALA A 1 481 ? 48.358 -4.676 -25.284 1.00 92.31 481 ALA A N 1
ATOM 3501 C CA . ALA A 1 481 ? 48.232 -4.221 -26.673 1.00 92.31 481 ALA A CA 1
ATOM 3502 C C . ALA A 1 481 ? 46.912 -4.662 -27.324 1.00 92.31 481 ALA A C 1
ATOM 3504 O O . ALA A 1 481 ? 46.225 -3.853 -27.941 1.00 92.31 481 ALA A O 1
ATOM 3505 N N . GLY A 1 482 ? 46.534 -5.930 -27.115 1.00 91.50 482 GLY A N 1
ATOM 3506 C CA . GLY A 1 482 ? 45.221 -6.448 -27.486 1.00 91.50 482 GLY A CA 1
ATOM 3507 C C . GLY A 1 482 ? 44.828 -6.095 -28.924 1.00 91.50 482 GLY A C 1
ATOM 3508 O O . GLY A 1 482 ? 45.573 -6.385 -29.860 1.00 91.50 482 GLY A O 1
ATOM 3509 N N . ARG A 1 483 ? 43.651 -5.481 -29.082 1.00 91.69 483 ARG A N 1
ATOM 3510 C CA . ARG A 1 483 ? 43.059 -5.071 -30.367 1.00 91.69 483 ARG A CA 1
ATOM 3511 C C . ARG A 1 483 ? 43.001 -3.551 -30.562 1.00 91.69 483 ARG A C 1
ATOM 3513 O O . ARG A 1 483 ? 42.170 -3.072 -31.340 1.00 91.69 483 ARG A O 1
ATOM 3520 N N . TRP A 1 484 ? 43.853 -2.790 -29.874 1.00 92.31 484 TRP A N 1
ATOM 3521 C CA . TRP A 1 484 ? 43.958 -1.344 -30.087 1.00 92.31 484 TRP A CA 1
ATOM 3522 C C . TRP A 1 484 ? 44.567 -1.027 -31.456 1.00 92.31 484 TRP A C 1
ATOM 3524 O O . TRP A 1 484 ? 45.492 -1.699 -31.906 1.00 92.31 484 TRP A O 1
ATOM 3534 N N . SER A 1 485 ? 44.047 0.003 -32.127 1.00 86.38 485 SER A N 1
ATOM 3535 C CA . SER A 1 485 ? 44.415 0.376 -33.500 1.00 86.38 485 SER A CA 1
ATOM 3536 C C . SER A 1 485 ? 45.882 0.768 -33.680 1.00 86.38 485 SER A C 1
ATOM 3538 O O . SER A 1 485 ? 46.398 0.698 -34.789 1.00 86.38 485 SER A O 1
ATOM 3540 N N . ASP A 1 486 ? 46.558 1.186 -32.609 1.00 86.56 486 ASP A N 1
ATOM 3541 C CA . ASP A 1 486 ? 47.989 1.497 -32.608 1.00 86.56 486 ASP A CA 1
ATOM 3542 C C . ASP A 1 486 ? 48.872 0.293 -32.232 1.00 86.56 486 ASP A C 1
ATOM 3544 O O . ASP A 1 486 ? 50.097 0.396 -32.277 1.00 86.56 486 ASP A O 1
ATOM 3548 N N . GLY A 1 487 ? 48.266 -0.845 -31.874 1.00 89.50 487 GLY A N 1
ATOM 3549 C CA . GLY A 1 487 ? 48.960 -2.066 -31.473 1.00 89.50 487 GLY A CA 1
ATOM 3550 C C . GLY A 1 487 ? 49.740 -1.946 -30.162 1.00 89.50 487 GLY A C 1
ATOM 3551 O O . GLY A 1 487 ? 50.624 -2.769 -29.912 1.00 89.50 487 GLY A O 1
ATOM 3552 N N . LEU A 1 488 ? 49.458 -0.935 -29.331 1.00 93.94 488 LEU A N 1
ATOM 3553 C CA . LEU A 1 488 ? 50.186 -0.665 -28.089 1.00 93.94 488 LEU A CA 1
ATOM 3554 C C . LEU A 1 488 ? 49.281 -0.805 -26.854 1.00 93.94 488 LEU A C 1
ATOM 3556 O O . LEU A 1 488 ? 48.072 -0.595 -26.936 1.00 93.94 488 LEU A O 1
ATOM 3560 N N . PRO A 1 489 ? 49.834 -1.170 -25.679 1.00 94.31 489 PRO A N 1
ATOM 3561 C CA . PRO A 1 489 ? 49.070 -1.152 -24.436 1.00 94.31 489 PRO A CA 1
ATOM 3562 C C . PRO A 1 489 ? 48.581 0.263 -24.082 1.00 94.31 489 PRO A C 1
ATOM 3564 O O . PRO A 1 489 ? 49.308 1.230 -24.344 1.00 94.31 489 PRO A O 1
ATOM 3567 N N . PRO A 1 490 ? 47.418 0.394 -23.412 1.00 96.38 490 PRO A N 1
ATOM 3568 C CA . PRO A 1 490 ? 46.921 1.679 -22.943 1.00 96.38 490 PRO A CA 1
ATOM 3569 C C . PRO A 1 490 ? 47.941 2.501 -22.141 1.00 96.38 490 PRO A C 1
ATOM 3571 O O . PRO A 1 490 ? 48.703 1.959 -21.340 1.00 96.38 490 PRO A O 1
ATOM 3574 N N . SER A 1 491 ? 47.947 3.823 -22.336 1.00 95.12 491 SER A N 1
ATOM 3575 C CA . SER A 1 491 ? 48.887 4.756 -21.698 1.00 95.12 491 SER A CA 1
ATOM 3576 C C . SER A 1 491 ? 48.243 6.097 -21.341 1.00 95.12 491 SER A C 1
ATOM 3578 O O . SER A 1 491 ? 47.353 6.583 -22.041 1.00 95.12 491 SER A O 1
ATOM 3580 N N . GLY A 1 492 ? 48.728 6.726 -20.266 1.00 92.62 492 GLY A N 1
ATOM 3581 C CA . GLY A 1 492 ? 48.080 7.892 -19.649 1.00 92.62 492 GLY A CA 1
ATOM 3582 C C . GLY A 1 492 ? 48.097 9.180 -20.476 1.00 92.62 492 GLY A C 1
ATOM 3583 O O . GLY A 1 492 ? 47.531 10.176 -20.043 1.00 92.62 492 GLY A O 1
ATOM 3584 N N . ALA A 1 493 ? 48.743 9.171 -21.645 1.00 90.88 493 ALA A N 1
ATOM 3585 C CA . ALA A 1 493 ? 48.795 10.296 -22.580 1.00 90.88 493 ALA A CA 1
ATOM 3586 C C . ALA A 1 493 ? 47.744 10.208 -23.701 1.00 90.88 493 ALA A C 1
ATOM 3588 O O . ALA A 1 493 ? 47.691 11.101 -24.539 1.00 90.88 493 ALA A O 1
ATOM 3589 N N . LYS A 1 494 ? 46.969 9.118 -23.752 1.00 92.88 494 LYS A N 1
ATOM 3590 C CA . LYS A 1 494 ? 46.057 8.806 -24.854 1.00 92.88 494 LYS A CA 1
ATOM 3591 C C . LYS A 1 494 ? 44.631 8.576 -24.366 1.00 92.88 494 LYS A C 1
ATOM 3593 O O . LYS A 1 494 ? 44.412 7.968 -23.315 1.00 92.88 494 LYS A O 1
ATOM 3598 N N . ASN A 1 495 ? 43.676 9.008 -25.172 1.00 92.56 495 ASN A N 1
ATOM 3599 C CA . ASN A 1 495 ? 42.254 8.729 -25.044 1.00 92.56 495 ASN A CA 1
ATOM 3600 C C . ASN A 1 495 ? 41.911 7.477 -25.854 1.00 92.56 495 ASN A C 1
ATOM 3602 O O . ASN A 1 495 ? 42.362 7.333 -26.991 1.00 92.56 495 ASN A O 1
ATOM 3606 N N . TYR A 1 496 ? 41.123 6.581 -25.264 1.00 93.56 496 TYR A N 1
ATOM 3607 C CA . TYR A 1 496 ? 40.789 5.286 -25.852 1.00 93.56 496 TYR A CA 1
ATOM 3608 C C . TYR A 1 496 ? 39.301 5.171 -26.111 1.00 93.56 496 TYR A C 1
ATOM 3610 O O . TYR A 1 496 ? 38.485 5.661 -25.331 1.00 93.56 496 TYR A O 1
ATOM 3618 N N . GLU A 1 497 ? 38.942 4.460 -27.170 1.00 90.00 497 GLU A N 1
ATOM 3619 C CA . GLU A 1 497 ? 37.549 4.252 -27.531 1.00 90.00 497 GLU A CA 1
ATOM 3620 C C . GLU A 1 497 ? 37.260 2.832 -28.006 1.00 90.00 497 GLU A C 1
ATOM 3622 O O . GLU A 1 497 ? 37.975 2.267 -28.822 1.00 90.00 497 GLU A O 1
ATOM 3627 N N . THR A 1 498 ? 36.162 2.262 -27.524 1.00 88.50 498 THR A N 1
ATOM 3628 C CA . THR A 1 498 ? 35.730 0.909 -27.907 1.00 88.50 498 THR A CA 1
ATOM 3629 C C . THR A 1 498 ? 34.734 0.876 -29.066 1.00 88.50 498 THR A C 1
ATOM 3631 O O . THR A 1 498 ? 34.493 -0.194 -29.616 1.00 88.50 498 THR A O 1
ATOM 3634 N N . TYR A 1 499 ? 34.158 2.015 -29.462 1.00 80.88 499 TYR A N 1
ATOM 3635 C CA . TYR A 1 499 ? 32.995 2.069 -30.355 1.00 80.88 499 TYR A CA 1
ATOM 3636 C C . TYR A 1 499 ? 31.858 1.179 -29.834 1.00 80.88 499 TYR A C 1
ATOM 3638 O O . TYR A 1 499 ? 31.496 1.287 -28.668 1.00 80.88 499 TYR A O 1
ATOM 3646 N N . GLY A 1 500 ? 31.319 0.300 -30.684 1.00 77.69 500 GLY A N 1
ATOM 3647 C CA . GLY A 1 500 ? 30.357 -0.729 -30.305 1.00 77.69 500 GLY A CA 1
ATOM 3648 C C . GLY A 1 500 ? 30.996 -2.046 -29.859 1.00 77.69 500 GLY A C 1
ATOM 3649 O O . GLY A 1 500 ? 30.275 -3.004 -29.611 1.00 77.69 500 GLY A O 1
ATOM 3650 N N . PHE A 1 501 ? 32.323 -2.150 -29.787 1.00 85.56 501 PHE A N 1
ATOM 3651 C CA . PHE A 1 501 ? 32.988 -3.422 -29.520 1.00 85.56 501 PHE A CA 1
ATOM 3652 C C . PHE A 1 501 ? 33.048 -3.776 -28.033 1.00 85.56 501 PHE A C 1
ATOM 3654 O O . PHE A 1 501 ? 33.024 -2.929 -27.139 1.00 85.56 501 PHE A O 1
ATOM 3661 N N . ARG A 1 502 ? 33.168 -5.073 -27.759 1.00 88.69 502 ARG A N 1
ATOM 3662 C CA . ARG A 1 502 ? 33.313 -5.628 -26.418 1.00 88.69 502 ARG A CA 1
ATOM 3663 C C . ARG A 1 502 ? 34.764 -5.590 -25.945 1.00 88.69 502 ARG A C 1
ATOM 3665 O O . ARG A 1 502 ? 35.593 -6.379 -26.404 1.00 88.69 502 ARG A O 1
ATOM 3672 N N . LEU A 1 503 ? 35.031 -4.759 -24.942 1.00 93.94 503 LEU A N 1
ATOM 3673 C CA . LEU A 1 503 ? 36.279 -4.742 -24.182 1.00 93.94 503 LEU A CA 1
ATOM 3674 C C . LEU A 1 503 ? 36.191 -5.731 -23.013 1.00 93.94 503 LEU A C 1
ATOM 3676 O O . LEU A 1 503 ? 35.263 -5.668 -22.205 1.00 93.94 503 LEU A O 1
ATOM 3680 N N . ARG A 1 504 ? 37.167 -6.632 -22.885 1.00 93.19 504 ARG A N 1
ATOM 3681 C CA . ARG A 1 504 ? 37.275 -7.565 -21.754 1.00 93.19 504 ARG A CA 1
ATOM 3682 C C . ARG A 1 504 ? 38.381 -7.154 -20.799 1.00 93.19 504 ARG A C 1
ATOM 3684 O O . ARG A 1 504 ? 39.384 -6.570 -21.200 1.00 93.19 504 ARG A O 1
ATOM 3691 N N . THR A 1 505 ? 38.220 -7.519 -19.532 1.00 92.25 505 THR A N 1
ATOM 3692 C CA . THR A 1 505 ? 39.306 -7.530 -18.546 1.00 92.25 505 THR A CA 1
ATOM 3693 C C . THR A 1 505 ? 40.033 -8.881 -18.541 1.00 92.25 505 THR A C 1
ATOM 3695 O O . THR A 1 505 ? 39.471 -9.886 -18.988 1.00 92.25 505 THR A O 1
ATOM 3698 N N . PRO A 1 506 ? 41.256 -8.966 -17.985 1.00 88.38 506 PRO A N 1
ATOM 3699 C CA . PRO A 1 506 ? 41.831 -10.243 -17.568 1.00 88.38 506 PRO A CA 1
ATOM 3700 C C . PRO A 1 506 ? 40.881 -11.022 -16.649 1.00 88.38 506 PRO A C 1
ATOM 3702 O O . PRO A 1 506 ? 40.164 -10.427 -15.838 1.00 88.38 506 PRO A O 1
ATOM 3705 N N . ALA A 1 507 ? 40.891 -12.352 -16.773 1.00 85.06 507 ALA A N 1
ATOM 3706 C CA . ALA A 1 507 ? 40.004 -13.242 -16.030 1.00 85.06 507 ALA A CA 1
ATOM 3707 C C . ALA A 1 507 ? 40.640 -13.771 -14.730 1.00 85.06 507 ALA A C 1
ATOM 3709 O O . ALA A 1 507 ? 40.727 -14.978 -14.512 1.00 85.06 507 ALA A O 1
ATOM 3710 N N . ASP A 1 508 ? 41.147 -12.864 -13.895 1.00 84.44 508 ASP A N 1
ATOM 3711 C CA . ASP A 1 508 ? 41.819 -13.188 -12.634 1.00 84.44 508 ASP A CA 1
ATOM 3712 C C . ASP A 1 508 ? 41.287 -12.339 -11.461 1.00 84.44 508 ASP A C 1
ATOM 3714 O O . ASP A 1 508 ? 40.416 -11.481 -11.616 1.00 84.44 508 ASP A O 1
ATOM 3718 N N . GLY A 1 509 ? 41.789 -12.608 -10.254 1.00 84.12 509 GLY A N 1
ATOM 3719 C CA . GLY A 1 509 ? 41.386 -11.917 -9.026 1.00 84.12 509 GLY A CA 1
ATOM 3720 C C . GLY A 1 509 ? 42.121 -10.601 -8.747 1.00 84.12 509 GLY A C 1
ATOM 3721 O O . GLY A 1 509 ? 41.978 -10.068 -7.653 1.00 84.12 509 GLY A O 1
ATOM 3722 N N . THR A 1 510 ? 42.926 -10.071 -9.670 1.00 90.62 510 THR A N 1
ATOM 3723 C CA . THR A 1 510 ? 43.788 -8.909 -9.401 1.00 90.62 510 THR A CA 1
ATOM 3724 C C . THR A 1 510 ? 43.089 -7.589 -9.731 1.00 90.62 510 THR A C 1
ATOM 3726 O O . THR A 1 510 ? 42.576 -7.398 -10.835 1.00 90.62 510 THR A O 1
ATOM 3729 N N . SER A 1 511 ? 43.109 -6.650 -8.781 1.00 94.44 511 SER A N 1
ATOM 3730 C CA . SER A 1 511 ? 42.630 -5.277 -8.983 1.00 94.44 511 SER A CA 1
ATOM 3731 C C . SER A 1 511 ? 43.531 -4.501 -9.949 1.00 94.44 511 SER A C 1
ATOM 3733 O O . SER A 1 511 ? 44.754 -4.638 -9.898 1.00 94.44 511 SER A O 1
ATOM 3735 N N . ARG A 1 512 ? 42.952 -3.674 -10.828 1.00 94.38 512 ARG A N 1
ATOM 3736 C CA . ARG A 1 512 ? 43.688 -2.936 -11.873 1.00 94.38 512 ARG A CA 1
ATOM 3737 C C . ARG A 1 512 ? 43.120 -1.542 -12.111 1.00 94.38 512 ARG A C 1
ATOM 3739 O O . ARG A 1 512 ? 41.918 -1.342 -12.032 1.00 94.38 512 ARG A O 1
ATOM 3746 N N . THR A 1 513 ? 43.974 -0.607 -12.510 1.00 96.94 513 THR A N 1
ATOM 3747 C CA . THR A 1 513 ? 43.556 0.701 -13.037 1.00 96.94 513 THR A CA 1
ATOM 3748 C C . THR A 1 513 ? 43.783 0.723 -14.543 1.00 96.94 513 THR A C 1
ATOM 3750 O O . THR A 1 513 ? 44.861 0.323 -14.981 1.00 96.94 513 THR A O 1
ATOM 3753 N N . PHE A 1 514 ? 42.799 1.160 -15.331 1.00 97.25 514 PHE A N 1
ATOM 3754 C CA . PHE A 1 514 ? 42.970 1.392 -16.766 1.00 97.25 514 PHE A CA 1
ATOM 3755 C C . PHE A 1 514 ? 44.072 2.430 -16.981 1.00 97.25 514 PHE A C 1
ATOM 3757 O O . PHE A 1 514 ? 44.011 3.520 -16.415 1.00 97.25 514 PHE A O 1
ATOM 3764 N N . ALA A 1 515 ? 45.095 2.082 -17.757 1.00 96.44 515 ALA A N 1
ATOM 3765 C CA . ALA A 1 515 ? 46.279 2.919 -17.912 1.00 96.44 515 ALA A CA 1
ATOM 3766 C C . ALA A 1 515 ? 46.060 4.113 -18.856 1.00 96.44 515 ALA A C 1
ATOM 3768 O O . ALA A 1 515 ? 46.869 5.037 -18.841 1.00 96.44 515 ALA A O 1
ATOM 3769 N N . GLY A 1 516 ? 44.992 4.105 -19.663 1.00 95.69 516 GLY A N 1
ATOM 3770 C CA . GLY A 1 516 ? 44.632 5.211 -20.550 1.00 95.69 516 GLY A CA 1
ATOM 3771 C C . GLY A 1 516 ? 44.178 6.475 -19.813 1.00 95.69 516 GLY A C 1
ATOM 3772 O O . GLY A 1 516 ? 43.695 6.410 -18.682 1.00 95.69 516 GLY A O 1
ATOM 3773 N N . GLN A 1 517 ? 44.296 7.634 -20.469 1.00 94.88 517 GLN A N 1
ATOM 3774 C CA . GLN A 1 517 ? 43.810 8.916 -19.938 1.00 94.88 517 GLN A CA 1
ATOM 3775 C C . GLN A 1 517 ? 42.287 8.908 -19.756 1.00 94.88 517 GLN A C 1
ATOM 3777 O O . GLN A 1 517 ? 41.766 9.383 -18.743 1.00 94.88 517 GLN A O 1
ATOM 3782 N N . SER A 1 518 ? 41.581 8.372 -20.749 1.00 94.88 518 SER A N 1
ATOM 3783 C CA . SER A 1 518 ? 40.134 8.188 -20.750 1.00 94.88 518 SER A CA 1
ATOM 3784 C C . SER A 1 518 ? 39.753 6.943 -21.544 1.00 94.88 518 SER A C 1
ATOM 3786 O O . SER A 1 518 ? 40.517 6.482 -22.397 1.00 94.88 518 SER A O 1
ATOM 3788 N N . LEU A 1 519 ? 38.576 6.402 -21.242 1.00 95.06 519 LEU A N 1
ATOM 3789 C CA . LEU A 1 519 ? 37.931 5.341 -22.003 1.00 95.06 519 LEU A CA 1
ATOM 3790 C C . LEU A 1 519 ? 36.532 5.812 -22.399 1.00 95.06 519 LEU A C 1
ATOM 3792 O O . LEU A 1 519 ? 35.730 6.158 -21.535 1.00 95.06 519 LEU A O 1
ATOM 3796 N N . ASN A 1 520 ? 36.229 5.806 -23.690 1.00 91.56 520 ASN A N 1
ATOM 3797 C CA . ASN A 1 520 ? 34.903 6.084 -24.221 1.00 91.56 520 ASN A CA 1
ATOM 3798 C C . ASN A 1 520 ? 34.280 4.801 -24.790 1.00 91.56 520 ASN A C 1
ATOM 3800 O O . ASN A 1 520 ? 34.906 4.061 -25.556 1.00 91.56 520 ASN A O 1
ATOM 3804 N N . MET A 1 521 ? 33.038 4.530 -24.412 1.00 89.44 521 MET A N 1
ATOM 3805 C CA . MET A 1 521 ? 32.190 3.511 -25.024 1.00 89.44 521 MET A CA 1
ATOM 3806 C C . MET A 1 521 ? 31.041 4.198 -25.741 1.00 89.44 521 MET A C 1
ATOM 3808 O O . MET A 1 521 ? 30.404 5.065 -25.153 1.00 89.44 521 MET A O 1
ATOM 3812 N N . ASP A 1 522 ? 30.771 3.814 -26.983 1.00 78.38 522 ASP A N 1
ATOM 3813 C CA . ASP A 1 522 ? 29.698 4.386 -27.806 1.00 78.38 522 ASP A CA 1
ATOM 3814 C C . ASP A 1 522 ? 28.810 3.262 -28.327 1.00 78.38 522 ASP A C 1
ATOM 3816 O O . ASP A 1 522 ? 28.696 3.018 -29.528 1.00 78.38 522 ASP A O 1
ATOM 3820 N N . GLY A 1 523 ? 28.259 2.520 -27.370 1.00 76.38 523 GLY A N 1
ATOM 3821 C CA . GLY A 1 523 ? 27.741 1.171 -27.551 1.00 76.38 523 GLY A CA 1
ATOM 3822 C C . GLY A 1 523 ? 28.721 0.099 -27.065 1.00 76.38 523 GLY A C 1
ATOM 3823 O O . GLY A 1 523 ? 29.754 0.384 -26.454 1.00 76.38 523 GLY A O 1
ATOM 3824 N N . GLY A 1 524 ? 28.381 -1.162 -27.317 1.00 78.56 524 GLY A N 1
ATOM 3825 C CA . GLY A 1 524 ? 29.228 -2.296 -26.955 1.00 78.56 524 GLY A CA 1
ATOM 3826 C C . GLY A 1 524 ? 29.211 -2.619 -25.469 1.00 78.56 524 GLY A C 1
ATOM 3827 O O . GLY A 1 524 ? 28.328 -2.196 -24.729 1.00 78.56 524 GLY A O 1
ATOM 3828 N N . SER A 1 525 ? 30.182 -3.412 -25.008 1.00 87.75 525 SER A N 1
ATOM 3829 C CA . SER A 1 525 ? 30.195 -3.845 -23.606 1.00 87.75 525 SER A CA 1
ATOM 3830 C C . SER A 1 525 ? 31.574 -3.846 -22.963 1.00 87.75 525 SER A C 1
ATOM 3832 O O . SER A 1 525 ? 32.559 -4.286 -23.550 1.00 87.75 525 SER A O 1
ATOM 3834 N N . PHE A 1 526 ? 31.628 -3.416 -21.706 1.00 93.81 526 PHE A N 1
ATOM 3835 C CA . PHE A 1 526 ? 32.773 -3.600 -20.833 1.00 93.81 526 PHE A CA 1
ATOM 3836 C C . PHE A 1 526 ? 32.520 -4.811 -19.941 1.00 93.81 526 PHE A C 1
ATOM 3838 O O . PHE A 1 526 ? 31.695 -4.781 -19.027 1.00 93.81 526 PHE A O 1
ATOM 3845 N N . THR A 1 527 ? 33.201 -5.910 -20.257 1.00 92.94 527 THR A N 1
ATOM 3846 C CA . THR A 1 527 ? 32.967 -7.219 -19.647 1.00 92.94 527 THR A CA 1
ATOM 3847 C C . THR A 1 527 ? 34.076 -7.577 -18.670 1.00 92.94 527 THR A C 1
ATOM 3849 O O . THR A 1 527 ? 35.237 -7.743 -19.055 1.00 92.94 527 THR A O 1
ATOM 3852 N N . TRP A 1 528 ? 33.694 -7.802 -17.419 1.00 93.75 528 TRP A N 1
ATOM 3853 C CA . TRP A 1 528 ? 34.558 -8.361 -16.391 1.00 93.75 528 TRP A CA 1
ATOM 3854 C C . TRP A 1 528 ? 34.290 -9.858 -16.194 1.00 93.75 528 TRP A C 1
ATOM 3856 O O . TRP A 1 528 ? 33.143 -10.309 -16.239 1.00 93.75 528 TRP A O 1
ATOM 3866 N N . LYS A 1 529 ? 35.350 -10.646 -15.966 1.00 85.62 529 LYS A N 1
ATOM 3867 C CA . LYS A 1 529 ? 35.276 -12.106 -15.765 1.00 85.62 529 LYS A CA 1
ATOM 3868 C C . LYS A 1 529 ? 36.192 -12.570 -14.625 1.00 85.62 529 LYS A C 1
ATOM 3870 O O . LYS A 1 529 ? 37.180 -13.244 -14.873 1.00 85.62 529 LYS A O 1
ATOM 3875 N N . GLY A 1 530 ? 35.886 -12.234 -13.376 1.00 85.31 530 GLY A N 1
ATOM 3876 C CA . GLY A 1 530 ? 36.625 -12.736 -12.210 1.00 85.31 530 GLY A CA 1
ATOM 3877 C C . GLY A 1 530 ? 35.793 -13.654 -11.310 1.00 85.31 530 GLY A C 1
ATOM 3878 O O . GLY A 1 530 ? 34.563 -13.669 -11.344 1.00 85.31 530 GLY A O 1
ATOM 3879 N N . THR A 1 531 ? 36.472 -14.445 -10.485 1.00 86.31 531 THR A N 1
ATOM 3880 C CA . THR A 1 531 ? 35.836 -15.361 -9.517 1.00 86.31 531 THR A CA 1
ATOM 3881 C C . THR A 1 531 ? 35.967 -14.883 -8.071 1.00 86.31 531 THR A C 1
ATOM 3883 O O . THR A 1 531 ? 35.181 -15.290 -7.223 1.00 86.31 531 THR A O 1
ATOM 3886 N N . SER A 1 532 ? 36.932 -14.003 -7.792 1.00 89.69 532 SER A N 1
ATOM 3887 C CA . SER A 1 532 ? 37.189 -13.404 -6.477 1.00 89.69 532 SER A CA 1
ATOM 3888 C C . SER A 1 532 ? 36.871 -11.911 -6.495 1.00 89.69 532 SER A C 1
ATOM 3890 O O . SER A 1 532 ? 36.843 -11.297 -7.562 1.00 89.69 532 SER A O 1
ATOM 3892 N N . ALA A 1 533 ? 36.658 -11.319 -5.318 1.00 92.19 533 ALA A N 1
ATOM 3893 C CA . ALA A 1 533 ? 36.415 -9.885 -5.210 1.00 92.19 533 ALA A CA 1
ATOM 3894 C C . ALA A 1 533 ? 37.647 -9.075 -5.645 1.00 92.19 533 ALA A C 1
ATOM 3896 O O . ALA A 1 533 ? 38.749 -9.315 -5.152 1.00 92.19 533 ALA A O 1
ATOM 3897 N N . ASN A 1 534 ? 37.462 -8.117 -6.554 1.00 93.81 534 ASN A N 1
ATOM 3898 C CA . ASN A 1 534 ? 38.517 -7.206 -6.996 1.00 93.81 534 ASN A CA 1
ATOM 3899 C C . ASN A 1 534 ? 37.942 -5.857 -7.453 1.00 93.81 534 ASN A C 1
ATOM 3901 O O . ASN A 1 534 ? 36.727 -5.692 -7.605 1.00 93.81 534 ASN A O 1
ATOM 3905 N N . THR A 1 535 ? 38.836 -4.894 -7.669 1.00 95.94 535 THR A N 1
ATOM 3906 C CA . THR A 1 535 ? 38.483 -3.534 -8.082 1.00 95.94 535 THR A CA 1
ATOM 3907 C C . THR A 1 535 ? 39.131 -3.193 -9.412 1.00 95.94 535 THR A C 1
ATOM 3909 O O . THR A 1 535 ? 40.348 -3.301 -9.559 1.00 95.94 535 THR A O 1
ATOM 3912 N N . TYR A 1 536 ? 38.327 -2.742 -10.369 1.00 95.88 536 TYR A N 1
ATOM 3913 C CA . TYR A 1 536 ? 38.811 -2.129 -11.599 1.00 95.88 536 TYR A CA 1
ATOM 3914 C C . TYR A 1 536 ? 38.519 -0.634 -11.562 1.00 95.88 536 TYR A C 1
ATOM 3916 O O . TYR A 1 536 ? 37.376 -0.233 -11.368 1.00 95.88 536 TYR A O 1
ATOM 3924 N N . THR A 1 537 ? 39.545 0.189 -11.745 1.00 97.06 537 THR A N 1
ATOM 3925 C CA . THR A 1 537 ? 39.431 1.650 -11.714 1.00 97.06 537 THR A CA 1
ATOM 3926 C C . THR A 1 537 ? 39.588 2.216 -13.120 1.00 97.06 537 THR A C 1
ATOM 3928 O O . THR A 1 537 ? 40.596 1.954 -13.773 1.00 97.06 537 THR A O 1
ATOM 3931 N N . ILE A 1 538 ? 38.633 3.022 -13.584 1.00 97.00 538 ILE A N 1
ATOM 3932 C CA . ILE A 1 538 ? 38.762 3.829 -14.805 1.00 97.00 538 ILE A CA 1
ATOM 3933 C C . ILE A 1 538 ? 38.572 5.293 -14.409 1.00 97.00 538 ILE A C 1
ATOM 3935 O O . ILE A 1 538 ? 37.486 5.697 -14.002 1.00 97.00 538 ILE A O 1
ATOM 3939 N N . ASN A 1 539 ? 39.636 6.092 -14.502 1.00 95.00 539 ASN A N 1
ATOM 3940 C CA . ASN A 1 539 ? 39.625 7.463 -13.981 1.00 95.00 539 ASN A CA 1
ATOM 3941 C C . ASN A 1 539 ? 38.599 8.357 -14.694 1.00 95.00 539 ASN A C 1
ATOM 3943 O O . ASN A 1 539 ? 37.874 9.086 -14.022 1.00 95.00 539 ASN A O 1
ATOM 3947 N N . ASN A 1 540 ? 38.528 8.254 -16.027 1.00 94.81 540 ASN A N 1
ATOM 3948 C CA . ASN A 1 540 ? 37.612 9.006 -16.884 1.00 94.81 540 ASN A CA 1
ATOM 3949 C C . ASN A 1 540 ? 36.913 8.042 -17.851 1.00 94.81 540 ASN A C 1
ATOM 3951 O O . ASN A 1 540 ? 37.449 7.732 -18.916 1.00 94.81 540 ASN A O 1
ATOM 3955 N N . PHE A 1 541 ? 35.746 7.534 -17.464 1.00 95.94 541 PHE A N 1
ATOM 3956 C CA . PHE A 1 541 ? 34.959 6.603 -18.266 1.00 95.94 541 PHE A CA 1
ATOM 3957 C C . PHE A 1 541 ? 33.708 7.301 -18.801 1.00 95.94 541 PHE A C 1
ATOM 3959 O O . PHE A 1 541 ? 32.953 7.880 -18.029 1.00 95.94 541 PHE A O 1
ATOM 3966 N N . THR A 1 542 ? 33.464 7.258 -20.106 1.00 94.50 542 THR A N 1
ATOM 3967 C CA . THR A 1 542 ? 32.223 7.769 -20.704 1.00 94.50 542 THR A CA 1
ATOM 3968 C C . THR A 1 542 ? 31.434 6.621 -21.323 1.00 94.50 542 THR A C 1
ATOM 3970 O O . THR A 1 542 ? 31.989 5.819 -22.072 1.00 94.50 542 THR A O 1
ATOM 3973 N N . LEU A 1 543 ? 30.141 6.550 -21.001 1.00 92.31 543 LEU A N 1
ATOM 3974 C CA . LEU A 1 543 ? 29.181 5.584 -21.533 1.00 92.31 543 LEU A CA 1
ATOM 3975 C C . LEU A 1 543 ? 28.170 6.323 -22.421 1.00 92.31 543 LEU A C 1
ATOM 3977 O O . LEU A 1 543 ? 27.219 6.937 -21.931 1.00 92.31 543 LEU A O 1
ATOM 3981 N N . GLY A 1 544 ? 28.409 6.298 -23.727 1.00 81.94 544 GLY A N 1
ATOM 3982 C CA . GLY A 1 544 ? 27.605 6.904 -24.788 1.00 81.94 544 GLY A CA 1
ATOM 3983 C C . GLY A 1 544 ? 27.033 5.875 -25.769 1.00 81.94 544 GLY A C 1
ATOM 3984 O O . GLY A 1 544 ? 27.126 4.669 -25.545 1.00 81.94 544 GLY A O 1
ATOM 3985 N N . GLY A 1 545 ? 26.434 6.370 -26.853 1.00 70.44 545 GLY A N 1
ATOM 3986 C CA . GLY A 1 545 ? 25.911 5.557 -27.958 1.00 70.44 545 GLY A CA 1
ATOM 3987 C C . GLY A 1 545 ? 24.627 4.803 -27.634 1.00 70.44 545 GLY A C 1
ATOM 3988 O O . GLY A 1 545 ? 24.138 4.831 -26.506 1.00 70.44 545 GLY A O 1
ATOM 3989 N N . THR A 1 546 ? 24.042 4.141 -28.628 1.00 64.69 546 THR A N 1
ATOM 3990 C CA . THR A 1 546 ? 22.966 3.168 -28.398 1.00 64.69 546 THR A CA 1
ATOM 3991 C C . THR A 1 546 ? 23.607 1.843 -27.963 1.00 64.69 546 THR A C 1
ATOM 3993 O O . THR A 1 546 ? 24.571 1.404 -28.586 1.00 64.69 546 THR A O 1
ATOM 3996 N N . ASP A 1 547 ? 23.090 1.212 -26.905 1.00 68.62 547 ASP A N 1
ATOM 3997 C CA . ASP A 1 547 ? 23.451 -0.157 -26.473 1.00 68.62 547 ASP A CA 1
ATOM 3998 C C . ASP A 1 547 ? 24.764 -0.321 -25.675 1.00 68.62 547 ASP A C 1
ATOM 4000 O O . ASP A 1 547 ? 25.442 -1.342 -25.794 1.00 68.62 547 ASP A O 1
ATOM 4004 N N . ALA A 1 548 ? 25.157 0.652 -24.845 1.00 82.38 548 ALA A N 1
ATOM 4005 C CA . ALA A 1 548 ? 26.304 0.469 -23.948 1.00 82.38 548 ALA A CA 1
ATOM 4006 C C . ALA A 1 548 ? 25.963 -0.453 -22.757 1.00 82.38 548 ALA A C 1
ATOM 4008 O O . ALA A 1 548 ? 24.939 -0.281 -22.092 1.00 82.38 548 ALA A O 1
ATOM 4009 N N . GLU A 1 549 ? 26.846 -1.406 -22.443 1.00 88.62 549 GLU A N 1
ATOM 4010 C CA . GLU A 1 549 ? 26.673 -2.356 -21.338 1.00 88.62 549 GLU A CA 1
ATOM 4011 C C . GLU A 1 549 ? 27.918 -2.486 -20.442 1.00 88.62 549 GLU A C 1
ATOM 4013 O O . GLU A 1 549 ? 29.043 -2.668 -20.901 1.00 88.62 549 GLU A O 1
ATOM 4018 N N . ILE A 1 550 ? 27.709 -2.489 -19.129 1.00 94.56 550 ILE A N 1
ATOM 4019 C CA . ILE A 1 550 ? 28.666 -2.958 -18.127 1.00 94.56 550 ILE A CA 1
ATOM 4020 C C . ILE A 1 550 ? 28.231 -4.358 -17.699 1.00 94.56 550 ILE A C 1
ATOM 4022 O O . ILE A 1 550 ? 27.121 -4.533 -17.200 1.00 94.56 550 ILE A O 1
ATOM 4026 N N . LEU A 1 551 ? 29.102 -5.354 -17.856 1.00 93.00 551 LEU A N 1
ATOM 4027 C CA . LEU A 1 551 ? 28.765 -6.759 -17.629 1.00 93.00 551 LEU A CA 1
ATOM 4028 C C . LEU A 1 551 ? 29.699 -7.415 -16.610 1.00 93.00 551 LEU A C 1
ATOM 4030 O O . LEU A 1 551 ? 30.897 -7.557 -16.854 1.00 93.00 551 LEU A O 1
ATOM 4034 N N . ASN A 1 552 ? 29.130 -7.919 -15.512 1.00 93.69 552 ASN A N 1
ATOM 4035 C CA . ASN A 1 552 ? 29.781 -8.928 -14.681 1.00 93.69 552 ASN A CA 1
ATOM 4036 C C . ASN A 1 552 ? 29.432 -10.332 -15.200 1.00 93.69 552 ASN A C 1
ATOM 4038 O O . ASN A 1 552 ? 28.395 -10.897 -14.845 1.00 93.69 552 ASN A O 1
ATOM 4042 N N . ALA A 1 553 ? 30.309 -10.897 -16.030 1.00 89.69 553 ALA A N 1
ATOM 4043 C CA . ALA A 1 553 ? 30.205 -12.277 -16.505 1.00 89.69 553 ALA A CA 1
ATOM 4044 C C . ALA A 1 553 ? 30.879 -13.290 -15.555 1.00 89.69 553 ALA A C 1
ATOM 4046 O O . ALA A 1 553 ? 30.810 -14.497 -15.793 1.00 89.69 553 ALA A O 1
ATOM 4047 N N . GLY A 1 554 ? 31.550 -12.822 -14.499 1.00 86.75 554 GLY A N 1
ATOM 4048 C CA . GLY A 1 554 ? 32.201 -13.645 -13.483 1.00 86.75 554 GLY A CA 1
ATOM 4049 C C . GLY A 1 554 ? 31.311 -13.912 -12.264 1.00 86.75 554 GLY A C 1
ATOM 4050 O O . GLY A 1 554 ? 30.283 -13.275 -12.072 1.00 86.75 554 GLY A O 1
ATOM 4051 N N . SER A 1 555 ? 31.701 -14.867 -11.422 1.00 88.25 555 SER A N 1
ATOM 4052 C CA . SER A 1 555 ? 30.951 -15.213 -10.203 1.00 88.25 555 SER A CA 1
ATOM 4053 C C . SER A 1 555 ? 31.343 -14.376 -8.978 1.00 88.25 555 SER A C 1
ATOM 4055 O O . SER A 1 555 ? 30.702 -14.483 -7.937 1.00 88.25 555 SER A O 1
ATOM 4057 N N . GLY A 1 556 ? 32.428 -13.597 -9.057 1.00 89.94 556 GLY A N 1
ATOM 4058 C CA . GLY A 1 556 ? 32.923 -12.784 -7.944 1.00 89.94 556 GLY A CA 1
ATOM 4059 C C . GLY A 1 556 ? 32.249 -11.412 -7.829 1.00 89.94 556 GLY A C 1
ATOM 4060 O O . GLY A 1 556 ? 31.576 -10.943 -8.750 1.00 89.94 556 GLY A O 1
ATOM 4061 N N . ASN A 1 557 ? 32.490 -10.742 -6.699 1.00 92.56 557 ASN A N 1
ATOM 4062 C CA . ASN A 1 557 ? 32.024 -9.376 -6.454 1.00 92.56 557 ASN A CA 1
ATOM 4063 C C . ASN A 1 557 ? 32.948 -8.367 -7.140 1.00 92.56 557 ASN A C 1
ATOM 4065 O O . ASN A 1 557 ? 34.073 -8.133 -6.693 1.00 92.56 557 ASN A O 1
ATOM 4069 N N . TRP A 1 558 ? 32.470 -7.751 -8.214 1.00 95.94 558 TRP A N 1
ATOM 4070 C CA . TRP A 1 558 ? 33.256 -6.795 -8.979 1.00 95.94 558 TRP A CA 1
ATOM 4071 C C . TRP A 1 558 ? 33.013 -5.367 -8.493 1.00 95.94 558 TRP A C 1
ATOM 4073 O O . TRP A 1 558 ? 31.877 -4.906 -8.490 1.00 95.94 558 TRP A O 1
ATOM 4083 N N . THR A 1 559 ? 34.069 -4.645 -8.114 1.00 96.94 559 THR A N 1
ATOM 4084 C CA . THR A 1 559 ? 33.988 -3.198 -7.867 1.00 96.94 559 THR A CA 1
ATOM 4085 C C . THR A 1 559 ? 34.499 -2.424 -9.079 1.00 96.94 559 THR A C 1
ATOM 4087 O O . THR A 1 559 ? 35.647 -2.599 -9.487 1.00 96.94 559 THR A O 1
ATOM 4090 N N . LEU A 1 560 ? 33.671 -1.541 -9.632 1.00 96.94 560 LEU A N 1
ATOM 4091 C CA . LEU A 1 560 ? 34.082 -0.545 -10.618 1.00 96.94 560 LEU A CA 1
ATOM 4092 C C . LEU A 1 560 ? 34.271 0.798 -9.900 1.00 96.94 560 LEU A C 1
ATOM 4094 O O . LEU A 1 560 ? 33.355 1.269 -9.228 1.00 96.94 560 LEU A O 1
ATOM 4098 N N . ALA A 1 561 ? 35.454 1.397 -10.027 1.00 97.06 561 ALA A N 1
ATOM 4099 C CA . ALA A 1 561 ? 35.852 2.640 -9.364 1.00 97.06 561 ALA A CA 1
ATOM 4100 C C . ALA A 1 561 ? 36.341 3.705 -10.366 1.00 97.06 561 ALA A C 1
ATOM 4102 O O . ALA A 1 561 ? 36.601 3.403 -11.530 1.00 97.06 561 ALA A O 1
ATOM 4103 N N . GLY A 1 562 ? 36.469 4.955 -9.908 1.00 95.88 562 GLY A N 1
ATOM 4104 C CA . GLY A 1 562 ? 36.845 6.109 -10.735 1.00 95.88 562 GLY A CA 1
ATOM 4105 C C . GLY A 1 562 ? 35.654 7.019 -11.047 1.00 95.88 562 GLY A C 1
ATOM 4106 O O . GLY A 1 562 ? 34.830 7.253 -10.162 1.00 95.88 562 GLY A O 1
ATOM 4107 N N . SER A 1 563 ? 35.553 7.529 -12.275 1.00 95.25 563 SER A N 1
ATOM 4108 C CA . SER A 1 563 ? 34.465 8.435 -12.685 1.00 95.25 563 SER A CA 1
ATOM 4109 C C . SER A 1 563 ? 33.778 7.912 -13.938 1.00 95.25 563 SER A C 1
ATOM 4111 O O . SER A 1 563 ? 34.458 7.524 -14.887 1.00 95.25 563 SER A O 1
ATOM 4113 N N . VAL A 1 564 ? 32.444 7.923 -13.944 1.00 96.44 564 VAL A N 1
ATOM 4114 C CA . VAL A 1 564 ? 31.619 7.466 -15.069 1.00 96.44 564 VAL A CA 1
ATOM 4115 C C . VAL A 1 564 ? 30.649 8.569 -15.473 1.00 96.44 564 VAL A C 1
ATOM 4117 O O . VAL A 1 564 ? 29.822 9.007 -14.676 1.00 96.44 564 VAL A O 1
ATOM 4120 N N . GLU A 1 565 ? 30.724 9.002 -16.724 1.00 96.31 565 GLU A N 1
ATOM 4121 C CA . GLU A 1 565 ? 29.770 9.923 -17.336 1.00 96.31 565 GLU A CA 1
ATOM 4122 C C . GLU A 1 565 ? 28.802 9.146 -18.235 1.00 96.31 565 GLU A C 1
ATOM 4124 O O . GLU A 1 565 ? 29.196 8.570 -19.250 1.00 96.31 565 GLU A O 1
ATOM 4129 N N . VAL A 1 566 ? 27.524 9.111 -17.859 1.00 95.12 566 VAL A N 1
ATOM 4130 C CA . VAL A 1 566 ? 26.461 8.398 -18.576 1.00 95.12 566 VAL A CA 1
ATOM 4131 C C . VAL A 1 566 ? 25.757 9.372 -19.521 1.00 95.12 566 VAL A C 1
ATOM 4133 O O . VAL A 1 566 ? 25.008 10.250 -19.087 1.00 95.12 566 VAL A O 1
ATOM 4136 N N . LYS A 1 567 ? 26.002 9.220 -20.824 1.00 89.06 567 LYS A N 1
ATOM 4137 C CA . LYS A 1 567 ? 25.411 10.034 -21.905 1.00 89.06 567 LYS A CA 1
ATOM 4138 C C . LYS A 1 567 ? 24.431 9.259 -22.775 1.00 89.06 567 LYS A C 1
ATOM 4140 O O . LYS A 1 567 ? 23.604 9.869 -23.447 1.00 89.06 567 LYS A O 1
ATOM 4145 N N . SER A 1 568 ? 24.541 7.933 -22.798 1.00 78.31 568 SER A N 1
ATOM 4146 C CA . SER A 1 568 ? 23.638 7.083 -23.569 1.00 78.31 568 SER A CA 1
ATOM 4147 C C . SER A 1 568 ? 22.191 7.234 -23.077 1.00 78.31 568 SER A C 1
ATOM 4149 O O . SER A 1 568 ? 21.972 7.298 -21.864 1.00 78.31 568 SER A O 1
ATOM 4151 N N . PRO A 1 569 ? 21.182 7.229 -23.972 1.00 76.75 569 PRO A N 1
ATOM 4152 C CA . PRO A 1 569 ? 19.778 7.189 -23.564 1.00 76.75 569 PRO A CA 1
ATOM 4153 C C . PRO A 1 569 ? 19.471 6.067 -22.558 1.00 76.75 569 PRO A C 1
ATOM 4155 O O . PRO A 1 569 ? 18.656 6.275 -21.650 1.00 76.75 569 PRO A O 1
ATOM 4158 N N . LEU A 1 570 ? 20.149 4.915 -22.686 1.00 81.62 570 LEU A N 1
ATOM 4159 C CA . LEU A 1 570 ? 20.034 3.762 -21.794 1.00 81.62 570 LEU A CA 1
ATOM 4160 C C . LEU A 1 570 ? 21.323 2.919 -21.785 1.00 81.62 570 LEU A C 1
ATOM 4162 O O . LEU A 1 570 ? 21.724 2.382 -22.813 1.00 81.62 570 LEU A O 1
ATOM 4166 N N . VAL A 1 571 ? 21.918 2.738 -20.606 1.00 86.75 571 VAL A N 1
ATOM 4167 C CA . VAL A 1 571 ? 23.067 1.856 -20.363 1.00 86.75 571 VAL A CA 1
ATOM 4168 C C . VAL A 1 571 ? 22.638 0.658 -19.527 1.00 86.75 571 VAL A C 1
ATOM 4170 O O . VAL A 1 571 ? 22.086 0.821 -18.440 1.00 86.75 571 VAL A O 1
ATOM 4173 N N . SER A 1 572 ? 22.948 -0.548 -19.992 1.00 89.50 572 SER A N 1
ATOM 4174 C CA . SER A 1 572 ? 22.781 -1.789 -19.229 1.00 89.50 572 SER A CA 1
ATOM 4175 C C . SER A 1 572 ? 23.902 -1.934 -18.194 1.00 89.50 572 SER A C 1
ATOM 4177 O O . SER A 1 572 ? 25.079 -1.841 -18.526 1.00 89.50 572 SER A O 1
ATOM 4179 N N . VAL A 1 573 ? 23.568 -2.197 -16.934 1.00 95.00 573 VAL A N 1
ATOM 4180 C CA . VAL A 1 573 ? 24.509 -2.653 -15.904 1.00 95.00 573 VAL A CA 1
ATOM 4181 C C . VAL A 1 573 ? 24.051 -4.033 -15.458 1.00 95.00 573 VAL A C 1
ATOM 4183 O O . VAL A 1 573 ? 23.180 -4.190 -14.599 1.00 95.00 573 VAL A O 1
ATOM 4186 N N . ARG A 1 574 ? 24.627 -5.056 -16.084 1.00 92.56 574 ARG A N 1
ATOM 4187 C CA . ARG A 1 574 ? 24.231 -6.446 -15.909 1.00 92.56 574 ARG A CA 1
ATOM 4188 C C . ARG A 1 574 ? 25.154 -7.153 -14.929 1.00 92.56 574 ARG A C 1
ATOM 4190 O O . ARG A 1 574 ? 26.240 -7.620 -15.278 1.00 92.56 574 ARG A O 1
ATOM 4197 N N . ALA A 1 575 ? 24.676 -7.314 -13.703 1.00 93.19 575 ALA A N 1
ATOM 4198 C CA . ALA A 1 575 ? 25.297 -8.147 -12.683 1.00 93.19 575 ALA A CA 1
ATOM 4199 C C . ALA A 1 575 ? 24.937 -9.629 -12.931 1.00 93.19 575 ALA A C 1
ATOM 4201 O O . ALA A 1 575 ? 24.221 -10.248 -12.146 1.00 93.19 575 ALA A O 1
ATOM 4202 N N . ALA A 1 576 ? 25.342 -10.186 -14.081 1.00 87.88 576 ALA A N 1
ATOM 4203 C CA . ALA A 1 576 ? 24.782 -11.439 -14.605 1.00 87.88 576 ALA A CA 1
ATOM 4204 C C . ALA A 1 576 ? 25.026 -12.639 -13.678 1.00 87.88 576 ALA A C 1
ATOM 4206 O O . ALA A 1 576 ? 24.079 -13.332 -13.317 1.00 87.88 576 ALA A O 1
ATOM 4207 N N . ASN A 1 577 ? 26.281 -12.839 -13.266 1.00 87.81 577 ASN A N 1
ATOM 4208 C CA . ASN A 1 577 ? 26.706 -14.014 -12.495 1.00 87.81 577 ASN A CA 1
ATOM 4209 C C . ASN A 1 577 ? 27.181 -13.679 -11.068 1.00 87.81 577 ASN A C 1
ATOM 4211 O O . ASN A 1 577 ? 27.276 -14.573 -10.230 1.00 87.81 577 ASN A O 1
ATOM 4215 N N . GLY A 1 578 ? 27.457 -12.406 -10.785 1.00 90.31 578 GLY A N 1
ATOM 4216 C CA . GLY A 1 578 ? 27.932 -11.911 -9.496 1.00 90.31 578 GLY A CA 1
ATOM 4217 C C . GLY A 1 578 ? 27.577 -10.438 -9.307 1.00 90.31 578 GLY A C 1
ATOM 4218 O O . GLY A 1 578 ? 27.165 -9.761 -10.252 1.00 90.31 578 GLY A O 1
ATOM 4219 N N . GLN A 1 579 ? 27.717 -9.936 -8.080 1.00 95.56 579 GLN A N 1
ATOM 4220 C CA . GLN A 1 579 ? 27.362 -8.556 -7.734 1.00 95.56 579 GLN A CA 1
ATOM 4221 C C . GLN A 1 579 ? 28.294 -7.538 -8.404 1.00 95.56 579 GLN A C 1
ATOM 4223 O O . GLN A 1 579 ? 29.469 -7.820 -8.657 1.00 95.56 579 GLN A O 1
ATOM 4228 N N . ILE A 1 580 ? 27.774 -6.335 -8.651 1.00 97.44 580 ILE A N 1
ATOM 4229 C CA . ILE A 1 580 ? 28.566 -5.180 -9.090 1.00 97.44 580 ILE A CA 1
ATOM 4230 C C . ILE A 1 580 ? 28.489 -4.108 -8.008 1.00 97.44 580 ILE A C 1
ATOM 4232 O O . ILE A 1 580 ? 27.404 -3.719 -7.596 1.00 97.44 580 ILE A O 1
ATOM 4236 N N . ASN A 1 581 ? 29.627 -3.593 -7.566 1.00 96.50 581 ASN A N 1
ATOM 4237 C CA . ASN A 1 581 ? 29.705 -2.404 -6.734 1.00 96.50 581 ASN A CA 1
ATOM 4238 C C . ASN A 1 581 ? 30.193 -1.229 -7.588 1.00 96.50 581 ASN A C 1
ATOM 4240 O O . ASN A 1 581 ? 31.366 -1.165 -7.955 1.00 96.50 581 ASN A O 1
ATOM 4244 N N . LEU A 1 582 ? 29.291 -0.311 -7.928 1.00 96.38 582 LEU A N 1
ATOM 4245 C CA . LEU A 1 582 ? 29.631 0.944 -8.587 1.00 96.38 582 LEU A CA 1
ATOM 4246 C C . LEU A 1 582 ? 30.067 1.951 -7.519 1.00 96.38 582 LEU A C 1
ATOM 4248 O O . LEU A 1 582 ? 29.277 2.753 -7.012 1.00 96.38 582 LEU A O 1
ATOM 4252 N N . SER A 1 583 ? 31.356 1.909 -7.186 1.00 95.31 583 SER A N 1
ATOM 4253 C CA . SER A 1 583 ? 32.001 2.929 -6.358 1.00 95.31 583 SER A CA 1
ATOM 4254 C C . SER A 1 583 ? 32.475 4.131 -7.181 1.00 95.31 583 SER A C 1
ATOM 4256 O O . SER A 1 583 ? 33.172 4.999 -6.661 1.00 95.31 583 SER A O 1
ATOM 4258 N N . THR A 1 584 ? 32.146 4.163 -8.474 1.00 91.12 584 THR A N 1
ATOM 4259 C CA . THR A 1 584 ? 32.412 5.277 -9.384 1.00 91.12 584 THR A CA 1
ATOM 4260 C C . THR A 1 584 ? 31.566 6.493 -9.044 1.00 91.12 584 THR A C 1
ATOM 4262 O O . THR A 1 584 ? 30.382 6.341 -8.749 1.00 91.12 584 THR A O 1
ATOM 4265 N N . ASN A 1 585 ? 32.116 7.693 -9.208 1.00 94.94 585 ASN A N 1
ATOM 4266 C CA . ASN A 1 585 ? 31.310 8.911 -9.222 1.00 94.94 585 ASN A CA 1
ATOM 4267 C C . ASN A 1 585 ? 30.532 8.979 -10.542 1.00 94.94 585 ASN A C 1
ATOM 4269 O O . ASN A 1 585 ? 31.141 9.106 -11.609 1.00 94.94 585 ASN A O 1
ATOM 4273 N N . LEU A 1 586 ? 29.206 8.851 -10.473 1.00 96.50 586 LEU A N 1
ATOM 4274 C CA . LEU A 1 586 ? 28.323 8.951 -11.632 1.00 96.50 586 LEU A CA 1
ATOM 4275 C C . LEU A 1 586 ? 28.047 10.421 -11.979 1.00 96.50 586 LEU A C 1
ATOM 4277 O O . LEU A 1 586 ? 27.845 11.266 -11.104 1.00 96.50 586 LEU A O 1
ATOM 4281 N N . SER A 1 587 ? 27.987 10.710 -13.275 1.00 96.44 587 SER A N 1
ATOM 4282 C CA . SER A 1 587 ? 27.602 12.005 -13.840 1.00 96.44 587 SER A CA 1
ATOM 4283 C C . SER A 1 587 ? 26.839 11.826 -15.155 1.00 96.44 587 SER A C 1
ATOM 4285 O O . SER A 1 587 ? 26.749 10.712 -15.671 1.00 96.44 587 SER A O 1
ATOM 4287 N N . GLY A 1 588 ? 26.270 12.905 -15.693 1.00 95.19 588 GLY A N 1
ATOM 4288 C CA . GLY A 1 588 ? 25.516 12.879 -16.950 1.00 95.19 588 GLY A CA 1
ATOM 4289 C C . GLY A 1 588 ? 24.007 12.701 -16.755 1.00 95.19 588 GLY A C 1
ATOM 4290 O O . GLY A 1 588 ? 23.498 12.714 -15.631 1.00 95.19 588 GLY A O 1
ATOM 4291 N N . ASN A 1 589 ? 23.280 12.602 -17.867 1.00 92.31 589 ASN A N 1
ATOM 4292 C CA . ASN A 1 589 ? 21.812 12.584 -17.928 1.00 92.31 589 ASN A CA 1
ATOM 4293 C C . ASN A 1 589 ? 21.235 11.296 -18.545 1.00 92.31 589 ASN A C 1
ATOM 4295 O O . ASN A 1 589 ? 20.016 11.166 -18.660 1.00 92.31 589 ASN A O 1
ATOM 4299 N N . GLY A 1 590 ? 22.092 10.356 -18.946 1.00 90.62 590 GLY A N 1
ATOM 4300 C CA . GLY A 1 590 ? 21.689 9.070 -19.502 1.00 90.62 590 GLY A CA 1
ATOM 4301 C C . GLY A 1 590 ? 21.113 8.114 -18.456 1.00 90.62 590 GLY A C 1
ATOM 4302 O O . GLY A 1 590 ? 21.406 8.228 -17.268 1.00 90.62 590 GLY A O 1
ATOM 4303 N N . SER A 1 591 ? 20.285 7.160 -18.879 1.00 91.25 591 SER A N 1
ATOM 4304 C CA . SER A 1 591 ? 19.617 6.231 -17.952 1.00 91.25 591 SER A CA 1
ATOM 4305 C C . SER A 1 591 ? 20.478 4.993 -17.676 1.00 91.25 591 SER A C 1
ATOM 4307 O O . SER A 1 591 ? 21.152 4.505 -18.578 1.00 91.25 591 SER A O 1
ATOM 4309 N N . LEU A 1 592 ? 20.410 4.433 -16.467 1.00 94.81 592 LEU A N 1
ATOM 4310 C CA . LEU A 1 592 ? 21.036 3.154 -16.104 1.00 94.81 592 LEU A CA 1
ATOM 4311 C C . LEU A 1 592 ? 19.962 2.091 -15.854 1.00 94.81 592 LEU A C 1
ATOM 4313 O O . LEU A 1 592 ? 19.076 2.301 -15.030 1.00 94.81 592 LEU A O 1
ATOM 4317 N N . LEU A 1 593 ? 20.066 0.947 -16.530 1.00 91.25 593 LEU A N 1
ATOM 4318 C CA . LEU A 1 593 ? 19.228 -0.238 -16.347 1.00 91.25 593 LEU A CA 1
ATOM 4319 C C . LEU A 1 593 ? 20.010 -1.325 -15.606 1.00 91.25 593 LEU A C 1
ATOM 4321 O O . LEU A 1 593 ? 20.926 -1.926 -16.158 1.00 91.25 593 LEU A O 1
ATOM 4325 N N . LEU A 1 594 ? 19.641 -1.589 -14.358 1.00 95.88 594 LEU A N 1
ATOM 4326 C CA . LEU A 1 594 ? 20.296 -2.555 -13.480 1.00 95.88 594 LEU A CA 1
ATOM 4327 C C . LEU A 1 594 ? 19.608 -3.913 -13.596 1.00 95.88 594 LEU A C 1
ATOM 4329 O O . LEU A 1 594 ? 18.390 -4.001 -13.429 1.00 95.88 594 LEU A O 1
ATOM 4333 N N . LEU A 1 595 ? 20.381 -4.966 -13.863 1.00 85.06 595 LEU A N 1
ATOM 4334 C CA . LEU A 1 595 ? 19.856 -6.291 -14.196 1.00 85.06 595 LEU A CA 1
ATOM 4335 C C . LEU A 1 595 ? 20.518 -7.408 -13.376 1.00 85.06 595 LEU A C 1
ATOM 4337 O O . LEU A 1 595 ? 21.733 -7.387 -13.167 1.00 85.06 595 LEU A O 1
ATOM 4341 N N . ASN A 1 596 ? 19.729 -8.434 -13.034 1.00 88.44 596 ASN A N 1
ATOM 4342 C CA . ASN A 1 596 ? 20.141 -9.689 -12.389 1.00 88.44 596 ASN A CA 1
ATOM 4343 C C . ASN A 1 596 ? 20.553 -9.557 -10.907 1.00 88.44 596 ASN A C 1
ATOM 4345 O O . ASN A 1 596 ? 19.705 -9.365 -10.042 1.00 88.44 596 ASN A O 1
ATOM 4349 N N . ASN A 1 597 ? 21.824 -9.747 -10.554 1.00 93.12 597 ASN A N 1
ATOM 4350 C CA . ASN A 1 597 ? 22.243 -9.662 -9.153 1.00 93.12 597 ASN A CA 1
ATOM 4351 C C . ASN A 1 597 ? 22.235 -8.208 -8.655 1.00 93.12 597 ASN A C 1
ATOM 4353 O O . ASN A 1 597 ? 21.985 -7.261 -9.400 1.00 93.12 597 ASN A O 1
ATOM 4357 N N . THR A 1 598 ? 22.500 -8.024 -7.364 1.00 95.94 598 THR A N 1
ATOM 4358 C CA . THR A 1 598 ? 22.534 -6.690 -6.764 1.00 95.94 598 THR A CA 1
ATOM 4359 C C . THR A 1 598 ? 23.654 -5.836 -7.355 1.00 95.94 598 THR A C 1
ATOM 4361 O O . THR A 1 598 ? 24.821 -6.242 -7.377 1.00 95.94 598 THR A O 1
ATOM 4364 N N . VAL A 1 599 ? 23.287 -4.625 -7.767 1.00 97.81 599 VAL A N 1
ATOM 4365 C CA . VAL A 1 599 ? 24.203 -3.527 -8.057 1.00 97.81 599 VAL A CA 1
ATOM 4366 C C . VAL A 1 599 ? 24.204 -2.566 -6.865 1.00 97.81 599 VAL A C 1
ATOM 4368 O O . VAL A 1 599 ? 23.177 -1.990 -6.514 1.00 97.81 599 VAL A O 1
ATOM 4371 N N . THR A 1 600 ? 25.350 -2.385 -6.222 1.00 97.50 600 THR A N 1
ATOM 4372 C CA . THR A 1 600 ? 25.511 -1.444 -5.107 1.00 97.50 600 THR A CA 1
ATOM 4373 C C . THR A 1 600 ? 26.004 -0.108 -5.638 1.00 97.50 600 THR A C 1
ATOM 4375 O O . THR A 1 600 ? 26.997 -0.073 -6.360 1.00 97.50 600 THR A O 1
ATOM 4378 N N . TYR A 1 601 ? 25.342 0.995 -5.286 1.00 96.81 601 TYR A N 1
ATOM 4379 C CA . TYR A 1 601 ? 25.861 2.338 -5.553 1.00 96.81 601 TYR A CA 1
ATOM 4380 C C . TYR A 1 601 ? 26.536 2.879 -4.295 1.00 96.81 601 TYR A C 1
ATOM 4382 O O . TYR A 1 601 ? 25.885 3.057 -3.265 1.00 96.81 601 TYR A O 1
ATOM 4390 N N . SER A 1 602 ? 27.833 3.174 -4.386 1.00 94.25 602 SER A N 1
ATOM 4391 C CA . SER A 1 602 ? 28.610 3.709 -3.259 1.00 94.25 602 SER A CA 1
ATOM 4392 C C . SER A 1 602 ? 29.462 4.937 -3.605 1.00 94.25 602 SER A C 1
ATOM 4394 O O . SER A 1 602 ? 30.148 5.464 -2.727 1.00 94.25 602 SER A O 1
ATOM 4396 N N . GLY A 1 603 ? 29.449 5.399 -4.861 1.00 92.25 603 GLY A N 1
ATOM 4397 C CA . GLY A 1 603 ? 30.138 6.619 -5.304 1.00 92.25 603 GLY A CA 1
ATOM 4398 C C . GLY A 1 603 ? 29.404 7.920 -4.952 1.00 92.25 603 GLY A C 1
ATOM 4399 O O . GLY A 1 603 ? 28.261 7.896 -4.482 1.00 92.25 603 GLY A O 1
ATOM 4400 N N . ASN A 1 604 ? 30.065 9.067 -5.146 1.00 92.69 604 ASN A N 1
ATOM 4401 C CA . ASN A 1 604 ? 29.434 10.385 -5.030 1.00 92.69 604 ASN A CA 1
ATOM 4402 C C . ASN A 1 604 ? 28.775 10.756 -6.364 1.00 92.69 604 ASN A C 1
ATOM 4404 O O . ASN A 1 604 ? 29.465 11.087 -7.328 1.00 92.69 604 ASN A O 1
ATOM 4408 N N . ASN A 1 605 ? 27.444 10.725 -6.396 1.00 95.94 605 ASN A N 1
ATOM 4409 C CA . ASN A 1 605 ? 26.668 10.855 -7.628 1.00 95.94 605 ASN A CA 1
ATOM 4410 C C . ASN A 1 605 ? 25.978 12.222 -7.753 1.00 95.94 605 ASN A C 1
ATOM 4412 O O . ASN A 1 605 ? 25.055 12.372 -8.543 1.00 95.94 605 ASN A O 1
ATOM 4416 N N . ALA A 1 606 ? 26.433 13.250 -7.029 1.00 94.25 606 ALA A N 1
ATOM 4417 C CA . ALA A 1 606 ? 25.817 14.584 -7.028 1.00 94.25 606 ALA A CA 1
ATOM 4418 C C . ALA A 1 606 ? 25.746 15.278 -8.410 1.00 94.25 606 ALA A C 1
ATOM 4420 O O . ALA A 1 606 ? 25.066 16.288 -8.552 1.00 94.25 606 ALA A O 1
ATOM 4421 N N . SER A 1 607 ? 26.443 14.771 -9.430 1.00 94.69 607 SER A N 1
ATOM 4422 C CA . SER A 1 607 ? 26.387 15.279 -10.811 1.00 94.69 607 SER A CA 1
ATOM 4423 C C . SER A 1 607 ? 25.612 14.368 -11.771 1.00 94.69 607 SER A C 1
ATOM 4425 O O . SER A 1 607 ? 25.572 14.635 -12.973 1.00 94.69 607 SER A O 1
ATOM 4427 N N . PHE A 1 608 ? 25.014 13.285 -11.272 1.00 96.38 608 PHE A N 1
ATOM 4428 C CA . PHE A 1 608 ? 24.162 12.391 -12.047 1.00 96.38 608 PHE A CA 1
ATOM 4429 C C . PHE A 1 608 ? 22.712 12.875 -11.994 1.00 96.38 608 PHE A C 1
ATOM 4431 O O . PHE A 1 608 ? 22.149 13.070 -10.920 1.00 96.38 608 PHE A O 1
ATOM 4438 N N . THR A 1 609 ? 22.110 13.069 -13.163 1.00 94.88 609 THR A N 1
ATOM 4439 C CA . THR A 1 609 ? 20.709 13.504 -13.339 1.00 94.88 609 THR A CA 1
ATOM 4440 C C . THR A 1 609 ? 19.889 12.496 -14.143 1.00 94.88 609 THR A C 1
ATOM 4442 O O . THR A 1 609 ? 18.703 12.705 -14.395 1.00 94.88 609 THR A O 1
ATOM 4445 N N . GLY A 1 610 ? 20.525 11.400 -14.556 1.00 93.50 610 GLY A N 1
ATOM 4446 C CA . GLY A 1 610 ? 19.901 10.326 -15.305 1.00 93.50 610 GLY A CA 1
ATOM 4447 C C . GLY A 1 610 ? 18.960 9.466 -14.468 1.00 93.50 610 GLY A C 1
ATOM 4448 O O . GLY A 1 610 ? 18.955 9.515 -13.235 1.00 93.50 610 GLY A O 1
ATOM 4449 N N . ARG A 1 611 ? 18.149 8.661 -15.155 1.00 94.38 611 ARG A N 1
ATOM 4450 C CA . ARG A 1 611 ? 17.204 7.738 -14.514 1.00 94.38 611 ARG A CA 1
ATOM 4451 C C . ARG A 1 611 ? 17.916 6.480 -14.025 1.00 94.38 611 ARG A C 1
ATOM 4453 O O . ARG A 1 611 ? 18.819 5.977 -14.692 1.00 94.38 611 ARG A O 1
ATOM 4460 N N . THR A 1 612 ? 17.452 5.926 -12.912 1.00 97.06 612 THR A N 1
ATOM 4461 C CA . THR A 1 612 ? 17.860 4.602 -12.429 1.00 97.06 612 THR A CA 1
ATOM 4462 C C . THR A 1 612 ? 16.683 3.648 -12.559 1.00 97.06 612 THR A C 1
ATOM 4464 O O . THR A 1 612 ? 15.652 3.817 -11.913 1.00 97.06 612 THR A O 1
ATOM 4467 N N . ILE A 1 613 ? 16.834 2.635 -13.401 1.00 94.00 613 ILE A N 1
ATOM 4468 C CA . ILE A 1 613 ? 15.823 1.620 -13.678 1.00 94.00 613 ILE A CA 1
ATOM 4469 C C . ILE A 1 613 ? 16.359 0.300 -13.143 1.00 94.00 613 ILE A C 1
ATOM 4471 O O . ILE A 1 613 ? 17.451 -0.123 -13.507 1.00 94.00 613 ILE A O 1
ATOM 4475 N N . VAL A 1 614 ? 15.613 -0.351 -12.262 1.00 95.12 614 VAL A N 1
ATOM 4476 C CA . VAL A 1 614 ? 16.015 -1.605 -11.627 1.00 95.12 614 VAL A CA 1
ATOM 4477 C C . VAL A 1 614 ? 15.070 -2.697 -12.079 1.00 95.12 614 VAL A C 1
ATOM 4479 O O . VAL A 1 614 ? 13.890 -2.707 -11.722 1.00 95.12 614 VAL A O 1
ATOM 4482 N N . GLY A 1 615 ? 15.620 -3.626 -12.847 1.00 79.81 615 GLY A N 1
ATOM 4483 C CA . GLY A 1 615 ? 14.874 -4.700 -13.468 1.00 79.81 615 GLY A CA 1
ATOM 4484 C C . GLY A 1 615 ? 14.089 -4.243 -14.689 1.00 79.81 615 GLY A C 1
ATOM 4485 O O . GLY A 1 615 ? 13.703 -3.088 -14.854 1.00 79.81 615 GLY A O 1
ATOM 4486 N N . ASP A 1 616 ? 13.865 -5.203 -15.567 1.00 68.31 616 ASP A N 1
ATOM 4487 C CA . ASP A 1 616 ? 13.054 -5.087 -16.771 1.00 68.31 616 ASP A CA 1
ATOM 4488 C C . ASP A 1 616 ? 11.803 -5.972 -16.695 1.00 68.31 616 ASP A C 1
ATOM 4490 O O . ASP A 1 616 ? 11.024 -6.006 -17.639 1.00 68.31 616 ASP A O 1
ATOM 4494 N N . GLY A 1 617 ? 11.575 -6.652 -15.569 1.00 62.25 617 GLY A N 1
ATOM 4495 C CA . GLY A 1 617 ? 10.695 -7.817 -15.456 1.00 62.25 617 GLY A CA 1
ATOM 4496 C C . GLY A 1 617 ? 11.438 -9.060 -14.958 1.00 62.25 617 GLY A C 1
ATOM 4497 O O . GLY A 1 617 ? 10.806 -10.049 -14.595 1.00 62.25 617 GLY A O 1
ATOM 4498 N N . ARG A 1 618 ? 12.772 -9.008 -14.866 1.00 69.62 618 ARG A N 1
ATOM 4499 C CA . ARG A 1 618 ? 13.606 -9.961 -14.118 1.00 69.62 618 ARG A CA 1
ATOM 4500 C C . ARG A 1 618 ? 13.945 -9.416 -12.733 1.00 69.62 618 ARG A C 1
ATOM 4502 O O . ARG A 1 618 ? 14.170 -8.215 -12.580 1.00 69.62 618 ARG A O 1
ATOM 4509 N N . PHE A 1 619 ? 14.059 -10.304 -11.742 1.00 77.94 619 PHE A N 1
ATOM 4510 C CA . PHE A 1 619 ? 14.567 -9.924 -10.421 1.00 77.94 619 PHE A CA 1
ATOM 4511 C C . PHE A 1 619 ? 15.947 -9.288 -10.549 1.00 77.94 619 PHE A C 1
ATOM 4513 O O . PHE A 1 619 ? 16.869 -9.906 -11.083 1.00 77.94 619 PHE A O 1
ATOM 4520 N N . SER A 1 620 ? 16.037 -8.041 -10.093 1.00 87.00 620 SER A N 1
ATOM 4521 C CA . SER A 1 620 ? 17.239 -7.218 -10.186 1.00 87.00 620 SER A CA 1
ATOM 4522 C C . SER A 1 620 ? 17.366 -6.361 -8.940 1.00 87.00 620 SER A C 1
ATOM 4524 O O . SER A 1 620 ? 16.368 -5.830 -8.466 1.00 87.00 620 SER A O 1
ATOM 4526 N N . GLY A 1 621 ? 18.564 -6.252 -8.371 1.00 95.00 621 GLY A N 1
ATOM 4527 C CA . GLY A 1 621 ? 18.767 -5.565 -7.096 1.00 95.00 621 GLY A CA 1
ATOM 4528 C C . GLY A 1 621 ? 19.504 -4.243 -7.245 1.00 95.00 621 GLY A C 1
ATOM 4529 O O . GLY A 1 621 ? 20.493 -4.172 -7.969 1.00 95.00 621 GLY A O 1
ATOM 4530 N N . ILE A 1 622 ? 19.094 -3.235 -6.482 1.00 98.12 622 ILE A N 1
ATOM 4531 C CA . ILE A 1 622 ? 19.916 -2.067 -6.169 1.00 98.12 622 ILE A CA 1
ATOM 4532 C C . ILE A 1 622 ? 20.137 -1.988 -4.658 1.00 98.12 622 ILE A C 1
ATOM 4534 O O . ILE A 1 622 ? 19.200 -2.185 -3.889 1.00 98.12 622 ILE A O 1
ATOM 4538 N N . SER A 1 623 ? 21.360 -1.696 -4.221 1.00 97.62 623 SER A N 1
ATOM 4539 C CA . SER A 1 623 ? 21.667 -1.405 -2.816 1.00 97.62 623 SER A CA 1
ATOM 4540 C C . SER A 1 623 ? 22.198 0.016 -2.674 1.00 97.62 623 SER A C 1
ATOM 4542 O O . SER A 1 623 ? 23.159 0.381 -3.353 1.00 97.62 623 SER A O 1
ATOM 4544 N N . ILE A 1 624 ? 21.600 0.793 -1.769 1.00 96.62 624 ILE A N 1
ATOM 4545 C CA . ILE A 1 624 ? 21.989 2.177 -1.459 1.00 96.62 624 ILE A CA 1
ATOM 4546 C C . ILE A 1 624 ? 21.956 2.429 0.053 1.00 96.62 624 ILE A C 1
ATOM 4548 O O . ILE A 1 624 ? 21.251 1.745 0.795 1.00 96.62 624 ILE A O 1
ATOM 4552 N N . ASP A 1 625 ? 22.727 3.418 0.502 1.00 95.25 625 ASP A N 1
ATOM 4553 C CA . ASP A 1 625 ? 22.794 3.879 1.898 1.00 95.25 625 ASP A CA 1
ATOM 4554 C C . ASP A 1 625 ? 22.195 5.289 2.103 1.00 95.25 625 ASP A C 1
ATOM 4556 O O . ASP A 1 625 ? 22.030 5.741 3.232 1.00 95.25 625 ASP A O 1
ATOM 4560 N N . SER A 1 626 ? 21.888 6.002 1.018 1.00 94.88 626 SER A N 1
ATOM 4561 C CA . SER A 1 626 ? 21.352 7.366 1.015 1.00 94.88 626 SER A CA 1
ATOM 4562 C C . SER A 1 626 ? 20.739 7.696 -0.350 1.00 94.88 626 SER A C 1
ATOM 4564 O O . SER A 1 626 ? 21.144 7.124 -1.366 1.00 94.88 626 SER A O 1
ATOM 4566 N N . GLU A 1 627 ? 19.785 8.631 -0.401 1.00 95.31 627 GLU A N 1
ATOM 4567 C CA . GLU A 1 627 ? 19.207 9.095 -1.673 1.00 95.31 627 GLU A CA 1
ATOM 4568 C C . GLU A 1 627 ? 20.254 9.716 -2.602 1.00 95.31 627 GLU A C 1
ATOM 4570 O O . GLU A 1 627 ? 20.174 9.531 -3.812 1.00 95.31 627 GLU A O 1
ATOM 4575 N N . ALA A 1 628 ? 21.295 10.350 -2.052 1.00 94.25 628 ALA A N 1
ATOM 4576 C CA . ALA A 1 628 ? 22.387 10.947 -2.823 1.00 94.25 628 ALA A CA 1
ATOM 4577 C C . ALA A 1 628 ? 23.093 9.947 -3.762 1.00 94.25 628 ALA A C 1
ATOM 4579 O O . ALA A 1 628 ? 23.732 10.350 -4.737 1.00 94.25 628 ALA A O 1
ATOM 4580 N N . ARG A 1 629 ? 22.970 8.634 -3.511 1.00 95.94 629 ARG A N 1
ATOM 4581 C CA . ARG A 1 629 ? 23.455 7.593 -4.429 1.00 95.94 629 ARG A CA 1
ATOM 4582 C C . ARG A 1 629 ? 22.676 7.555 -5.744 1.00 95.94 629 ARG A C 1
ATOM 4584 O O . ARG A 1 629 ? 23.249 7.156 -6.749 1.00 95.94 629 ARG A O 1
ATOM 4591 N N . LEU A 1 630 ? 21.417 7.985 -5.775 1.00 95.75 630 LEU A N 1
ATOM 4592 C CA . LEU A 1 630 ? 20.563 8.015 -6.971 1.00 95.75 630 LEU A CA 1
ATOM 4593 C C . LEU A 1 630 ? 20.764 9.264 -7.844 1.00 95.75 630 LEU A C 1
ATOM 4595 O O . LEU A 1 630 ? 20.112 9.394 -8.882 1.00 95.75 630 LEU A O 1
ATOM 4599 N N . GLY A 1 631 ? 21.638 10.183 -7.438 1.00 95.75 631 GLY A N 1
ATOM 4600 C CA . GLY A 1 631 ? 21.933 11.404 -8.180 1.00 95.75 631 GLY A CA 1
ATOM 4601 C C . GLY A 1 631 ? 21.415 12.678 -7.518 1.00 95.75 631 GLY A C 1
ATOM 4602 O O . GLY A 1 631 ? 20.887 12.646 -6.411 1.00 95.75 631 GLY A O 1
ATOM 4603 N N . ALA A 1 632 ? 21.553 13.805 -8.213 1.00 94.12 632 ALA A N 1
ATOM 4604 C CA . ALA A 1 632 ? 20.955 15.075 -7.808 1.00 94.12 632 ALA A CA 1
ATOM 4605 C C . ALA A 1 632 ? 19.438 15.090 -8.039 1.00 94.12 632 ALA A C 1
ATOM 4607 O O . ALA A 1 632 ? 18.938 14.407 -8.940 1.00 94.12 632 ALA A O 1
ATOM 4608 N N . ASN A 1 633 ? 18.728 15.927 -7.277 1.00 94.94 633 ASN A N 1
ATOM 4609 C CA . ASN A 1 633 ? 17.323 16.245 -7.516 1.00 94.94 633 ASN A CA 1
ATOM 4610 C C . ASN A 1 633 ? 17.118 16.694 -8.980 1.00 94.94 633 ASN A C 1
ATOM 4612 O O . ASN A 1 633 ? 17.786 17.643 -9.412 1.00 94.94 633 ASN A O 1
ATOM 4616 N N . PRO A 1 634 ? 16.219 16.058 -9.754 1.00 94.12 634 PRO A N 1
ATOM 4617 C CA . PRO A 1 634 ? 15.938 16.472 -11.125 1.00 94.12 634 PRO A CA 1
ATOM 4618 C C . PRO A 1 634 ? 15.543 17.954 -11.230 1.00 94.12 634 PRO A C 1
ATOM 4620 O O . PRO A 1 634 ? 14.910 18.519 -10.336 1.00 94.12 634 PRO A O 1
ATOM 4623 N N . ALA A 1 635 ? 15.873 18.601 -12.352 1.00 91.56 635 ALA A N 1
ATOM 4624 C CA . ALA A 1 635 ? 15.543 20.016 -12.571 1.00 91.56 635 ALA A CA 1
ATOM 4625 C C . ALA A 1 635 ? 14.025 20.278 -12.665 1.00 91.56 635 ALA A C 1
ATOM 4627 O O . ALA A 1 635 ? 13.565 21.382 -12.384 1.00 91.56 635 ALA A O 1
ATOM 4628 N N . ALA A 1 636 ? 13.256 19.260 -13.056 1.00 93.44 636 ALA A N 1
ATOM 4629 C CA . ALA A 1 636 ? 11.800 19.256 -13.097 1.00 93.44 636 ALA A CA 1
ATOM 4630 C C . ALA A 1 636 ? 11.280 17.877 -12.679 1.00 93.44 636 ALA A C 1
ATOM 4632 O O . ALA A 1 636 ? 11.984 16.875 -12.842 1.00 93.44 636 ALA A O 1
ATOM 4633 N N . PHE A 1 637 ? 10.056 17.831 -12.146 1.00 94.00 637 PHE A N 1
ATOM 4634 C CA . PHE A 1 637 ? 9.460 16.586 -11.670 1.00 94.00 637 PHE A CA 1
ATOM 4635 C C . PHE A 1 637 ? 9.466 15.500 -12.753 1.00 94.00 637 PHE A C 1
ATOM 4637 O O . PHE A 1 637 ? 8.896 15.682 -13.829 1.00 94.00 637 PHE A O 1
ATOM 4644 N N . THR A 1 638 ? 10.095 14.367 -12.441 1.00 92.31 638 THR A N 1
ATOM 4645 C CA . THR A 1 638 ? 10.218 13.210 -13.334 1.00 92.31 638 THR A CA 1
ATOM 4646 C C . THR A 1 638 ? 9.681 11.972 -12.623 1.00 92.31 638 THR A C 1
ATOM 4648 O O . THR A 1 638 ? 10.314 11.448 -11.708 1.00 92.31 638 THR A O 1
ATOM 4651 N N . ALA A 1 639 ? 8.490 11.517 -13.024 1.00 86.56 639 ALA A N 1
ATOM 4652 C CA . ALA A 1 639 ? 7.716 10.494 -12.311 1.00 86.56 639 ALA A CA 1
ATOM 4653 C C . ALA A 1 639 ? 8.415 9.124 -12.192 1.00 86.56 639 ALA A C 1
ATOM 4655 O O . ALA A 1 639 ? 8.131 8.372 -11.261 1.00 86.56 639 ALA A O 1
ATOM 4656 N N . ASP A 1 640 ? 9.312 8.805 -13.126 1.00 89.88 640 ASP A N 1
ATOM 4657 C CA . ASP A 1 640 ? 10.008 7.524 -13.272 1.00 89.88 640 ASP A CA 1
ATOM 4658 C C . ASP A 1 640 ? 11.528 7.635 -13.062 1.00 89.88 640 ASP A C 1
ATOM 4660 O O . ASP A 1 640 ? 12.284 6.773 -13.519 1.00 89.88 640 ASP A O 1
ATOM 4664 N N . GLN A 1 641 ? 11.981 8.680 -12.356 1.00 95.44 641 GLN A N 1
ATOM 4665 C CA . GLN A 1 641 ? 13.405 8.924 -12.106 1.00 95.44 641 GLN A CA 1
ATOM 4666 C C . GLN A 1 641 ? 14.090 7.734 -11.417 1.00 95.44 641 GLN A C 1
ATOM 4668 O O . GLN A 1 641 ? 15.218 7.383 -11.767 1.00 95.44 641 GLN A O 1
ATOM 4673 N N . LEU A 1 642 ? 13.400 7.104 -10.463 1.00 96.94 642 LEU A N 1
ATOM 4674 C CA . LEU A 1 642 ? 13.712 5.765 -9.973 1.00 96.94 642 LEU A CA 1
ATOM 4675 C C . LEU A 1 642 ? 12.587 4.822 -10.396 1.00 96.94 642 LEU A C 1
ATOM 4677 O O . LEU A 1 642 ? 11.448 5.021 -9.993 1.00 96.94 642 LEU A O 1
ATOM 4681 N N . THR A 1 643 ? 12.890 3.773 -11.154 1.00 93.75 643 THR A N 1
ATOM 4682 C CA . THR A 1 643 ? 11.909 2.752 -11.549 1.00 93.75 643 THR A CA 1
ATOM 4683 C C . THR A 1 643 ? 12.296 1.389 -10.987 1.00 93.75 643 THR A C 1
ATOM 4685 O O . THR A 1 643 ? 13.442 0.974 -11.121 1.00 93.75 643 THR A O 1
ATOM 4688 N N . LEU A 1 644 ? 11.341 0.666 -10.399 1.00 91.69 644 LEU A N 1
ATOM 4689 C CA . LEU A 1 644 ? 11.515 -0.699 -9.894 1.00 91.69 644 LEU A CA 1
ATOM 4690 C C . LEU A 1 644 ? 10.548 -1.644 -10.625 1.00 91.69 644 LEU A C 1
ATOM 4692 O O . LEU A 1 644 ? 9.351 -1.590 -10.373 1.00 91.69 644 LEU A O 1
ATOM 4696 N N . ASN A 1 645 ? 11.041 -2.509 -11.517 1.00 82.06 645 ASN A N 1
ATOM 4697 C CA . ASN A 1 645 ? 10.235 -3.450 -12.311 1.00 82.06 645 ASN A CA 1
ATOM 4698 C C . ASN A 1 645 ? 10.737 -4.894 -12.110 1.00 82.06 645 ASN A C 1
ATOM 4700 O O . ASN A 1 645 ? 11.648 -5.352 -12.799 1.00 82.06 645 ASN A O 1
ATOM 4704 N N . ARG A 1 646 ? 10.208 -5.572 -11.081 1.00 80.00 646 ARG A N 1
ATOM 4705 C CA . ARG A 1 646 ? 10.914 -6.608 -10.285 1.00 80.00 646 ARG A CA 1
ATOM 4706 C C . ARG A 1 646 ? 12.253 -6.129 -9.732 1.00 80.00 646 ARG A C 1
ATOM 4708 O O . ARG A 1 646 ? 13.149 -6.924 -9.441 1.00 80.00 646 ARG A O 1
ATOM 4715 N N . GLY A 1 647 ? 12.362 -4.816 -9.562 1.00 87.25 647 GLY A N 1
ATOM 4716 C CA . GLY A 1 647 ? 13.473 -4.177 -8.889 1.00 87.25 647 GLY A CA 1
ATOM 4717 C C . GLY A 1 647 ? 13.358 -4.371 -7.385 1.00 87.25 647 GLY A C 1
ATOM 4718 O O . GLY A 1 647 ? 12.311 -4.091 -6.801 1.00 87.25 647 GLY A O 1
ATOM 4719 N N . VAL A 1 648 ? 14.438 -4.839 -6.768 1.00 95.88 648 VAL A N 1
ATOM 4720 C CA . VAL A 1 648 ? 14.595 -4.953 -5.322 1.00 95.88 648 VAL A CA 1
ATOM 4721 C C . VAL A 1 648 ? 15.466 -3.803 -4.841 1.00 95.88 648 VAL A C 1
ATOM 4723 O O . VAL A 1 648 ? 16.647 -3.738 -5.176 1.00 95.88 648 VAL A O 1
ATOM 4726 N N . LEU A 1 649 ? 14.896 -2.904 -4.047 1.00 98.06 649 LEU A N 1
ATOM 4727 C CA . LEU A 1 649 ? 15.633 -1.864 -3.343 1.00 98.06 649 LEU A CA 1
ATOM 4728 C C . LEU A 1 649 ? 16.067 -2.396 -1.973 1.00 98.06 649 LEU A C 1
ATOM 4730 O O . LEU A 1 649 ? 15.234 -2.602 -1.090 1.00 98.06 649 LEU A O 1
ATOM 4734 N N . PHE A 1 650 ? 17.368 -2.625 -1.813 1.00 97.56 650 PHE A N 1
ATOM 4735 C CA . PHE A 1 650 ? 18.003 -3.012 -0.559 1.00 97.56 650 PHE A CA 1
ATOM 4736 C C . PHE A 1 650 ? 18.501 -1.777 0.192 1.00 97.56 650 PHE A C 1
ATOM 4738 O O . PHE A 1 650 ? 19.239 -0.958 -0.361 1.00 97.56 650 PHE A O 1
ATOM 4745 N N . THR A 1 651 ? 18.152 -1.683 1.474 1.00 95.12 651 THR A N 1
ATOM 4746 C CA . THR A 1 651 ? 18.652 -0.631 2.371 1.00 95.12 651 THR A CA 1
ATOM 4747 C C . THR A 1 651 ? 19.177 -1.243 3.663 1.00 95.12 651 THR A C 1
ATOM 4749 O O . THR A 1 651 ? 18.453 -1.973 4.345 1.00 95.12 651 THR A O 1
ATOM 4752 N N . THR A 1 652 ? 20.418 -0.925 4.026 1.00 92.81 652 THR A N 1
ATOM 4753 C CA . THR A 1 652 ? 21.097 -1.437 5.235 1.00 92.81 652 THR A CA 1
ATOM 4754 C C . THR A 1 652 ? 21.114 -0.442 6.395 1.00 92.81 652 THR A C 1
ATOM 4756 O O . THR A 1 652 ? 21.532 -0.788 7.496 1.00 92.81 652 THR A O 1
ATOM 4759 N N . VAL A 1 653 ? 20.641 0.781 6.161 1.00 96.38 653 VAL A N 1
ATOM 4760 C CA . VAL A 1 653 ? 20.584 1.884 7.125 1.00 96.38 653 VAL A CA 1
ATOM 4761 C C . VAL A 1 653 ? 19.206 2.539 7.087 1.00 96.38 653 VAL A C 1
ATOM 4763 O O . VAL A 1 653 ? 18.426 2.304 6.162 1.00 96.38 653 VAL A O 1
ATOM 4766 N N . THR A 1 654 ? 18.889 3.348 8.097 1.00 98.00 654 THR A N 1
ATOM 4767 C CA . THR A 1 654 ? 17.711 4.221 8.039 1.00 98.00 654 THR A CA 1
ATOM 4768 C C . THR A 1 654 ? 17.980 5.356 7.061 1.00 98.00 654 THR A C 1
ATOM 4770 O O . THR A 1 654 ? 18.985 6.050 7.197 1.00 98.00 654 THR A O 1
ATOM 4773 N N . MET A 1 655 ? 17.090 5.546 6.090 1.00 97.56 655 MET A N 1
ATOM 4774 C CA . MET A 1 655 ? 17.238 6.564 5.053 1.00 97.56 655 MET A CA 1
ATOM 4775 C C . MET A 1 655 ? 15.886 7.035 4.511 1.00 97.56 655 MET A C 1
ATOM 4777 O O . MET A 1 655 ? 14.860 6.371 4.679 1.00 97.56 655 MET A O 1
ATOM 4781 N N . THR A 1 656 ? 15.912 8.171 3.823 1.00 98.12 656 THR A N 1
ATOM 4782 C CA . THR A 1 656 ? 14.754 8.789 3.174 1.00 98.12 656 THR A CA 1
ATOM 4783 C C . THR A 1 656 ? 15.064 9.018 1.697 1.00 98.12 656 THR A C 1
ATOM 4785 O O . THR A 1 656 ? 16.214 9.285 1.359 1.00 98.12 656 THR A O 1
ATOM 4788 N N . ILE A 1 657 ? 14.046 8.876 0.846 1.00 97.81 657 ILE A N 1
ATOM 4789 C CA . ILE A 1 657 ? 14.001 9.370 -0.537 1.00 97.81 657 ILE A CA 1
ATOM 4790 C C . ILE A 1 657 ? 13.036 10.569 -0.533 1.00 97.81 657 ILE A C 1
ATOM 4792 O O . ILE A 1 657 ? 11.829 10.345 -0.378 1.00 97.81 657 ILE A O 1
ATOM 4796 N N . ASP A 1 658 ? 13.543 11.804 -0.598 1.00 96.62 658 ASP A N 1
ATOM 4797 C CA . ASP A 1 658 ? 12.794 13.063 -0.433 1.00 96.62 658 ASP A CA 1
ATOM 4798 C C . ASP A 1 658 ? 13.094 14.171 -1.464 1.00 96.62 658 ASP A C 1
ATOM 4800 O O . ASP A 1 658 ? 12.548 15.276 -1.348 1.00 96.62 658 ASP A O 1
ATOM 4804 N N . ASP A 1 659 ? 13.854 13.891 -2.523 1.00 96.31 659 ASP A N 1
ATOM 4805 C CA . ASP A 1 659 ? 14.064 14.843 -3.615 1.00 96.31 659 ASP A CA 1
ATOM 4806 C C . ASP A 1 659 ? 12.728 15.273 -4.255 1.00 96.31 659 ASP A C 1
ATOM 4808 O O . ASP A 1 659 ? 12.034 14.498 -4.913 1.00 96.31 659 ASP A O 1
ATOM 4812 N N . THR A 1 660 ? 12.381 16.556 -4.124 1.00 93.81 660 THR A N 1
ATOM 4813 C CA . THR A 1 660 ? 11.069 17.111 -4.529 1.00 93.81 660 THR A CA 1
ATOM 4814 C C . THR A 1 660 ? 10.664 16.873 -5.988 1.00 93.81 660 THR A C 1
ATOM 4816 O O . THR A 1 660 ? 9.470 16.807 -6.282 1.00 93.81 660 THR A O 1
ATOM 4819 N N . ASN A 1 661 ? 11.625 16.739 -6.906 1.00 95.12 661 ASN A N 1
ATOM 4820 C CA . ASN A 1 661 ? 11.366 16.485 -8.324 1.00 95.12 661 ASN A CA 1
ATOM 4821 C C . ASN A 1 661 ? 11.657 15.032 -8.739 1.00 95.12 661 ASN A C 1
ATOM 4823 O O . ASN A 1 661 ? 11.548 14.694 -9.921 1.00 95.12 661 ASN A O 1
ATOM 4827 N N . ARG A 1 662 ? 12.021 14.155 -7.802 1.00 95.94 662 ARG A N 1
ATOM 4828 C CA . ARG A 1 662 ? 12.236 12.734 -8.069 1.00 95.94 662 ARG A CA 1
ATOM 4829 C C . ARG A 1 662 ? 10.924 11.989 -7.874 1.00 95.94 662 ARG A C 1
ATOM 4831 O O . ARG A 1 662 ? 10.326 12.049 -6.813 1.00 95.94 662 ARG A O 1
ATOM 4838 N N . GLY A 1 663 ? 10.466 11.274 -8.891 1.00 94.94 663 GLY A N 1
ATOM 4839 C CA . GLY A 1 663 ? 9.398 10.289 -8.752 1.00 94.94 663 GLY A CA 1
ATOM 4840 C C . GLY A 1 663 ? 9.960 8.879 -8.596 1.00 94.94 663 GLY A C 1
ATOM 4841 O O . GLY A 1 663 ? 11.013 8.551 -9.156 1.00 94.94 663 GLY A O 1
ATOM 4842 N N . LEU A 1 664 ? 9.238 8.044 -7.849 1.00 95.69 664 LEU A N 1
ATOM 4843 C CA . LEU A 1 664 ? 9.455 6.601 -7.811 1.00 95.69 664 LEU A CA 1
ATOM 4844 C C . LEU A 1 664 ? 8.351 5.917 -8.615 1.00 95.69 664 LEU A C 1
ATOM 4846 O O . LEU A 1 664 ? 7.169 6.067 -8.315 1.00 95.69 664 LEU A O 1
ATOM 4850 N N . ARG A 1 665 ? 8.722 5.113 -9.608 1.00 90.62 665 ARG A N 1
ATOM 4851 C CA . ARG A 1 665 ? 7.791 4.304 -10.389 1.00 90.62 665 ARG A CA 1
ATOM 4852 C C . ARG A 1 665 ? 7.886 2.829 -10.012 1.00 90.62 665 ARG A C 1
ATOM 4854 O O . ARG A 1 665 ? 8.924 2.194 -10.180 1.00 90.62 665 ARG A O 1
ATOM 4861 N N . ILE A 1 666 ? 6.775 2.268 -9.554 1.00 86.94 666 ILE A N 1
ATOM 4862 C CA . ILE A 1 666 ? 6.549 0.827 -9.486 1.00 86.94 666 ILE A CA 1
ATOM 4863 C C . ILE A 1 666 ? 6.225 0.360 -10.908 1.00 86.94 666 ILE A C 1
ATOM 4865 O O . ILE A 1 666 ? 5.238 0.779 -11.511 1.00 86.94 666 ILE A O 1
ATOM 4869 N N . GLY A 1 667 ? 7.099 -0.463 -11.475 1.00 77.38 667 GLY A N 1
ATOM 4870 C CA . GLY A 1 667 ? 6.930 -1.040 -12.801 1.00 77.38 667 GLY A CA 1
ATOM 4871 C C . GLY A 1 667 ? 5.815 -2.082 -12.845 1.00 77.38 667 GLY A C 1
ATOM 4872 O O . GLY A 1 667 ? 5.283 -2.505 -11.820 1.00 77.38 667 GLY A O 1
ATOM 4873 N N . GLU A 1 668 ? 5.485 -2.532 -14.053 1.00 72.00 668 GLU A N 1
ATOM 4874 C CA . GLU A 1 668 ? 4.434 -3.530 -14.284 1.00 72.00 668 GLU A CA 1
ATOM 4875 C C . GLU A 1 668 ? 4.655 -4.808 -13.479 1.00 72.00 668 GLU A C 1
ATOM 4877 O O . GLU A 1 668 ? 3.717 -5.360 -12.934 1.00 72.00 668 GLU A O 1
ATOM 4882 N N . SER A 1 669 ? 5.893 -5.260 -13.312 1.00 69.25 669 SER A N 1
ATOM 4883 C CA . SER A 1 669 ? 6.183 -6.530 -12.648 1.00 69.25 669 SER A CA 1
ATOM 4884 C C . SER A 1 669 ? 6.479 -6.386 -11.145 1.00 69.25 669 SER A C 1
ATOM 4886 O O . SER A 1 669 ? 7.171 -7.228 -10.590 1.00 69.25 669 SER A O 1
ATOM 4888 N N . ALA A 1 670 ? 5.954 -5.357 -10.472 1.00 79.88 670 ALA A N 1
ATOM 4889 C CA . ALA A 1 670 ? 6.117 -5.066 -9.037 1.00 79.88 670 ALA A CA 1
ATOM 4890 C C . ALA A 1 670 ? 7.425 -4.374 -8.616 1.00 79.88 670 ALA A C 1
ATOM 4892 O O . ALA A 1 670 ? 8.448 -4.430 -9.298 1.00 79.88 670 ALA A O 1
ATOM 4893 N N . ALA A 1 671 ? 7.390 -3.765 -7.432 1.00 90.06 671 ALA A N 1
ATOM 4894 C CA . ALA A 1 671 ? 8.540 -3.213 -6.725 1.00 90.06 671 ALA A CA 1
ATOM 4895 C C . ALA A 1 671 ? 8.736 -3.950 -5.398 1.00 90.06 671 ALA A C 1
ATOM 4897 O O . ALA A 1 671 ? 7.783 -4.118 -4.636 1.00 90.06 671 ALA A O 1
ATOM 4898 N N . LEU A 1 672 ? 9.970 -4.361 -5.108 1.00 94.00 672 LEU A N 1
ATOM 4899 C CA . LEU A 1 672 ? 10.329 -5.006 -3.851 1.00 94.00 672 LEU A CA 1
ATOM 4900 C C . LEU A 1 672 ? 11.178 -4.064 -3.001 1.00 94.00 672 LEU A C 1
ATOM 4902 O O . LEU A 1 672 ? 12.233 -3.599 -3.423 1.00 94.00 672 LEU A O 1
ATOM 4906 N N . PHE A 1 673 ? 10.748 -3.834 -1.770 1.00 97.69 673 PHE A N 1
ATOM 4907 C CA . PHE A 1 673 ? 11.471 -3.051 -0.780 1.00 97.69 673 PHE A CA 1
ATOM 4908 C C . PHE A 1 673 ? 12.006 -3.990 0.291 1.00 97.69 673 PHE A C 1
ATOM 4910 O O . PHE A 1 673 ? 11.260 -4.497 1.134 1.00 97.69 673 PHE A O 1
ATOM 4917 N N . ASN A 1 674 ? 13.311 -4.232 0.244 1.00 97.31 674 ASN A N 1
ATOM 4918 C CA . ASN A 1 674 ? 14.016 -5.080 1.184 1.00 97.31 674 ASN A CA 1
ATOM 4919 C C . ASN A 1 674 ? 14.713 -4.204 2.234 1.00 97.31 674 ASN A C 1
ATOM 4921 O O . ASN A 1 674 ? 15.832 -3.723 2.042 1.00 97.31 674 ASN A O 1
ATOM 4925 N N . VAL A 1 675 ? 14.009 -3.980 3.346 1.00 98.19 675 VAL A N 1
ATOM 4926 C CA . VAL A 1 675 ? 14.465 -3.091 4.421 1.00 98.19 675 VAL A CA 1
ATOM 4927 C C . VAL A 1 675 ? 15.065 -3.923 5.551 1.00 98.19 675 VAL A C 1
ATOM 4929 O O . VAL A 1 675 ? 14.385 -4.780 6.127 1.00 98.19 675 VAL A O 1
ATOM 4932 N N . ALA A 1 676 ? 16.339 -3.679 5.868 1.00 96.81 676 ALA A N 1
ATOM 4933 C CA . ALA A 1 676 ? 17.061 -4.392 6.918 1.00 96.81 676 ALA A CA 1
ATOM 4934 C C . ALA A 1 676 ? 16.376 -4.291 8.295 1.00 96.81 676 ALA A C 1
ATOM 4936 O O . ALA A 1 676 ? 15.654 -3.345 8.603 1.00 96.81 676 ALA A O 1
ATOM 4937 N N . ASN A 1 677 ? 16.597 -5.294 9.146 1.00 96.88 677 ASN A N 1
ATOM 4938 C CA . ASN A 1 677 ? 16.008 -5.320 10.483 1.00 96.88 677 ASN A CA 1
ATOM 4939 C C . ASN A 1 677 ? 16.468 -4.109 11.318 1.00 96.88 677 ASN A C 1
ATOM 4941 O O . ASN A 1 677 ? 17.648 -3.764 11.312 1.00 96.88 677 ASN A O 1
ATOM 4945 N N . GLY A 1 678 ? 15.540 -3.480 12.039 1.00 96.38 678 GLY A N 1
ATOM 4946 C CA . GLY A 1 678 ? 15.813 -2.304 12.868 1.00 96.38 678 GLY A CA 1
ATOM 4947 C C . GLY A 1 678 ? 16.015 -0.990 12.103 1.00 96.38 678 GLY A C 1
ATOM 4948 O O . GLY A 1 678 ? 16.258 0.029 12.745 1.00 96.38 678 GLY A O 1
ATOM 4949 N N . THR A 1 679 ? 15.899 -0.974 10.770 1.00 98.00 679 THR A N 1
ATOM 4950 C CA . THR A 1 679 ? 16.021 0.249 9.961 1.00 98.00 679 THR A CA 1
ATOM 4951 C C . THR A 1 679 ? 14.685 0.680 9.356 1.00 98.00 679 THR A C 1
ATOM 4953 O O . THR A 1 679 ? 13.722 -0.090 9.301 1.00 98.00 679 THR A O 1
ATOM 4956 N N . THR A 1 680 ? 14.606 1.945 8.932 1.00 98.38 680 THR A N 1
ATOM 4957 C CA . THR A 1 680 ? 13.438 2.506 8.233 1.00 98.38 680 THR A CA 1
ATOM 4958 C C . THR A 1 680 ? 13.839 3.098 6.885 1.00 98.38 680 THR A C 1
ATOM 4960 O O . THR A 1 680 ? 14.716 3.955 6.830 1.00 98.38 680 THR A O 1
ATOM 4963 N N . LEU A 1 681 ? 13.163 2.685 5.813 1.00 98.62 681 LEU A N 1
ATOM 4964 C CA . LEU A 1 681 ? 13.181 3.364 4.519 1.00 98.62 681 LEU A CA 1
ATOM 4965 C C . LEU A 1 681 ? 11.930 4.239 4.414 1.00 98.62 681 LEU A C 1
ATOM 4967 O O . LEU A 1 681 ? 10.815 3.716 4.385 1.00 98.62 681 LEU A O 1
ATOM 4971 N N . THR A 1 682 ? 12.108 5.555 4.340 1.00 98.44 682 THR A N 1
ATOM 4972 C CA . THR A 1 682 ? 11.008 6.503 4.123 1.00 98.44 682 THR A CA 1
ATOM 4973 C C . THR A 1 682 ? 10.938 6.904 2.653 1.00 98.44 682 THR A C 1
ATOM 4975 O O . THR A 1 682 ? 11.899 7.440 2.108 1.00 98.44 682 THR A O 1
ATOM 4978 N N . ILE A 1 683 ? 9.792 6.677 2.016 1.00 97.56 683 ILE A N 1
ATOM 4979 C CA . ILE A 1 683 ? 9.476 7.178 0.678 1.00 97.56 683 ILE A CA 1
ATOM 4980 C C . ILE A 1 683 ? 8.628 8.441 0.848 1.00 97.56 683 ILE A C 1
ATOM 4982 O O . ILE A 1 683 ? 7.424 8.373 1.118 1.00 97.56 683 ILE A O 1
ATOM 4986 N N . ALA A 1 684 ? 9.286 9.593 0.726 1.00 97.25 684 ALA A N 1
ATOM 4987 C CA . ALA A 1 684 ? 8.691 10.922 0.845 1.00 97.25 684 ALA A CA 1
ATOM 4988 C C . ALA A 1 684 ? 8.472 11.602 -0.516 1.00 97.25 684 ALA A C 1
ATOM 4990 O O . ALA A 1 684 ? 8.069 12.760 -0.568 1.00 97.25 684 ALA A O 1
ATOM 4991 N N . VAL A 1 685 ? 8.677 10.869 -1.608 1.00 96.00 685 VAL A N 1
ATOM 4992 C CA . VAL A 1 685 ? 8.429 11.304 -2.984 1.00 96.00 685 VAL A CA 1
ATOM 4993 C C . VAL A 1 685 ? 7.133 10.716 -3.551 1.00 96.00 685 VAL A C 1
ATOM 4995 O O . VAL A 1 685 ? 6.667 9.684 -3.057 1.00 96.00 685 VAL A O 1
ATOM 4998 N N . PRO A 1 686 ? 6.546 11.315 -4.606 1.00 94.06 686 PRO A N 1
ATOM 4999 C CA . PRO A 1 686 ? 5.411 10.718 -5.293 1.00 94.06 686 PRO A CA 1
ATOM 5000 C C . PRO A 1 686 ? 5.728 9.325 -5.844 1.00 94.06 686 PRO A C 1
ATOM 5002 O O . PRO A 1 686 ? 6.726 9.142 -6.549 1.00 94.06 686 PRO A O 1
ATOM 5005 N N . THR A 1 687 ? 4.837 8.366 -5.582 1.00 92.31 687 THR A N 1
ATOM 5006 C CA . THR A 1 687 ? 4.896 7.037 -6.206 1.00 92.31 687 THR A CA 1
ATOM 5007 C C . THR A 1 687 ? 3.896 6.917 -7.363 1.00 92.31 687 THR A C 1
ATOM 5009 O O . THR A 1 687 ? 2.744 7.367 -7.277 1.00 92.31 687 THR A O 1
ATOM 5012 N N . SER A 1 688 ? 4.355 6.366 -8.487 1.00 89.00 688 SER A N 1
ATOM 5013 C CA . SER A 1 688 ? 3.578 6.138 -9.711 1.00 89.00 688 SER A CA 1
ATOM 5014 C C . SER A 1 688 ? 3.741 4.705 -10.226 1.00 89.00 688 SER A C 1
ATOM 5016 O O . SER A 1 688 ? 4.609 3.963 -9.779 1.00 89.00 688 SER A O 1
ATOM 5018 N N . GLY A 1 689 ? 2.838 4.255 -11.092 1.00 77.69 689 GLY A N 1
ATOM 5019 C CA . GLY A 1 689 ? 2.741 2.861 -11.514 1.00 77.69 689 GLY A CA 1
ATOM 5020 C C . GLY A 1 689 ? 1.718 2.705 -12.630 1.00 77.69 689 GLY A C 1
ATOM 5021 O O . GLY A 1 689 ? 1.097 3.700 -13.013 1.00 77.69 689 GLY A O 1
ATOM 5022 N N . PRO A 1 690 ? 1.583 1.505 -13.215 1.00 68.88 690 PRO A N 1
ATOM 5023 C CA . PRO A 1 690 ? 0.622 1.277 -14.288 1.00 68.88 690 PRO A CA 1
ATOM 5024 C C . PRO A 1 690 ? -0.797 1.605 -13.809 1.00 68.88 690 PRO A C 1
ATOM 5026 O O . PRO A 1 690 ? -1.132 1.380 -12.644 1.00 68.88 690 PRO A O 1
ATOM 5029 N N . SER A 1 691 ? -1.633 2.144 -14.700 1.00 54.78 691 SER A N 1
ATOM 5030 C CA . SER A 1 691 ? -3.046 2.373 -14.402 1.00 54.78 691 SER A CA 1
ATOM 5031 C C . SER A 1 691 ? -3.681 1.054 -13.978 1.00 54.78 691 SER A C 1
ATOM 5033 O O . SER A 1 691 ? -3.679 0.092 -14.745 1.00 54.78 691 SER A O 1
ATOM 5035 N N . SER A 1 692 ? -4.206 0.998 -12.755 1.00 46.53 692 SER A N 1
ATOM 5036 C CA . SER A 1 692 ? -4.914 -0.171 -12.243 1.00 46.53 692 SER A CA 1
ATOM 5037 C C . SER A 1 692 ? -6.169 -0.406 -13.090 1.00 46.53 692 SER A C 1
ATOM 5039 O O . SER A 1 692 ? -7.204 0.229 -12.877 1.00 46.53 692 SER A O 1
ATOM 5041 N N . GLY A 1 693 ? -6.077 -1.285 -14.086 1.00 39.66 693 GLY A N 1
ATOM 5042 C CA . GLY A 1 693 ? -7.241 -1.818 -14.781 1.00 39.66 693 GLY A CA 1
ATOM 5043 C C . GLY A 1 693 ? -8.069 -2.634 -13.792 1.00 39.66 693 GLY A C 1
ATOM 5044 O O . GLY A 1 693 ? -7.531 -3.475 -13.080 1.00 39.66 693 GLY A O 1
ATOM 5045 N N . ALA A 1 694 ? -9.369 -2.362 -13.728 1.00 32.34 694 ALA A N 1
ATOM 5046 C CA . ALA A 1 694 ? -10.350 -2.871 -12.767 1.00 32.34 694 ALA A CA 1
ATOM 5047 C C . ALA A 1 694 ? -10.619 -4.399 -12.794 1.00 32.34 694 ALA A C 1
ATOM 5049 O O . ALA A 1 694 ? -11.735 -4.837 -12.519 1.00 32.34 694 ALA A O 1
ATOM 5050 N N . ALA A 1 695 ? -9.633 -5.232 -13.125 1.00 33.78 695 ALA A N 1
ATOM 5051 C CA . ALA A 1 695 ? -9.746 -6.680 -13.065 1.00 33.78 695 ALA A CA 1
ATOM 5052 C C . ALA A 1 695 ? -9.086 -7.193 -11.781 1.00 33.78 695 ALA A C 1
ATOM 5054 O O . ALA A 1 695 ? -7.867 -7.323 -11.689 1.00 33.78 695 ALA A O 1
ATOM 5055 N N . ILE A 1 696 ? -9.920 -7.510 -10.791 1.00 34.22 696 ILE A N 1
ATOM 5056 C CA . ILE A 1 696 ? -9.548 -8.373 -9.672 1.00 34.22 696 ILE A CA 1
ATOM 5057 C C . ILE A 1 696 ? -9.108 -9.718 -10.277 1.00 34.22 696 ILE A C 1
ATOM 5059 O O . ILE A 1 696 ? -9.944 -10.539 -10.652 1.00 34.22 696 ILE A O 1
ATOM 5063 N N . LEU A 1 697 ? -7.802 -9.947 -10.407 1.00 38.38 697 LEU A N 1
ATOM 5064 C CA . LEU A 1 697 ? -7.254 -11.269 -10.701 1.00 38.38 697 LEU A CA 1
ATOM 5065 C C . LEU A 1 697 ? -7.252 -12.056 -9.387 1.00 38.38 697 LEU A C 1
ATOM 5067 O O . LEU A 1 697 ? -6.334 -11.965 -8.586 1.00 38.38 697 LEU A O 1
ATOM 5071 N N . THR A 1 698 ? -8.322 -12.808 -9.129 1.00 27.84 698 THR A N 1
ATOM 5072 C CA . THR A 1 698 ? -8.560 -13.558 -7.881 1.00 27.84 698 THR A CA 1
ATOM 5073 C C . THR A 1 698 ? -7.670 -14.802 -7.697 1.00 27.84 698 THR A C 1
ATOM 5075 O O . THR A 1 698 ? -8.127 -15.790 -7.123 1.00 27.84 698 THR A O 1
ATOM 5078 N N . ALA A 1 699 ? -6.425 -14.825 -8.181 1.00 27.09 699 ALA A N 1
ATOM 5079 C CA . ALA A 1 699 ? -5.549 -15.989 -8.022 1.00 27.09 699 ALA A CA 1
ATOM 5080 C C . ALA A 1 699 ? -4.096 -15.597 -7.700 1.00 27.09 699 ALA A C 1
ATOM 5082 O O . ALA A 1 699 ? -3.519 -14.786 -8.424 1.00 27.09 699 ALA A O 1
ATOM 5083 N N . PRO A 1 700 ? -3.464 -16.214 -6.678 1.00 30.75 700 PRO A N 1
ATOM 5084 C CA . PRO A 1 700 ? -2.048 -16.025 -6.395 1.00 30.75 700 PRO A CA 1
ATOM 5085 C C . PRO A 1 700 ? -1.230 -16.680 -7.511 1.00 30.75 700 PRO A C 1
ATOM 5087 O O . PRO A 1 700 ? -1.004 -17.890 -7.515 1.00 30.75 700 PRO A O 1
ATOM 5090 N N . GLN A 1 701 ? -0.794 -15.888 -8.486 1.00 35.81 701 GLN A N 1
ATOM 5091 C CA . GLN A 1 701 ? 0.104 -16.354 -9.535 1.00 35.81 701 GLN A CA 1
ATOM 5092 C C . GLN A 1 701 ? 1.549 -16.222 -9.066 1.00 35.81 701 GLN A C 1
ATOM 5094 O O . GLN A 1 701 ? 2.284 -15.324 -9.458 1.00 35.81 701 GLN A O 1
ATOM 5099 N N . TYR A 1 702 ? 2.007 -17.177 -8.260 1.00 29.30 702 TYR A N 1
ATOM 5100 C CA . TYR A 1 702 ? 3.421 -17.520 -8.355 1.00 29.30 702 TYR A CA 1
ATOM 5101 C C . TYR A 1 702 ? 3.622 -18.243 -9.701 1.00 29.30 702 TYR A C 1
ATOM 5103 O O . TYR A 1 702 ? 2.918 -19.224 -9.945 1.00 29.30 702 TYR A O 1
ATOM 5111 N N . PRO A 1 703 ? 4.515 -17.767 -10.596 1.00 38.75 703 PRO A N 1
ATOM 5112 C CA . PRO A 1 703 ? 5.635 -16.861 -10.334 1.00 38.75 703 PRO A CA 1
ATOM 5113 C C . PRO A 1 703 ? 5.520 -15.445 -10.951 1.00 38.75 703 PRO A C 1
ATOM 5115 O O . PRO A 1 703 ? 6.550 -14.779 -11.078 1.00 38.75 703 PRO A O 1
ATOM 5118 N N . ASN A 1 704 ? 4.341 -14.948 -11.349 1.00 40.44 704 ASN A N 1
ATOM 5119 C CA . ASN A 1 704 ? 4.202 -13.632 -11.993 1.00 40.44 704 ASN A CA 1
ATOM 5120 C C . ASN A 1 704 ? 3.344 -12.653 -11.158 1.00 40.44 704 ASN A C 1
ATOM 5122 O O . ASN A 1 704 ? 2.151 -12.893 -10.996 1.00 40.44 704 ASN A O 1
ATOM 5126 N N . PRO A 1 705 ? 3.925 -11.566 -10.615 1.00 48.31 705 PRO A N 1
ATOM 5127 C CA . PRO A 1 705 ? 3.196 -10.619 -9.786 1.00 48.31 705 PRO A CA 1
ATOM 5128 C C . PRO A 1 705 ? 2.087 -9.916 -10.577 1.00 48.31 705 PRO A C 1
ATOM 5130 O O . PRO A 1 705 ? 2.238 -9.635 -11.766 1.00 48.31 705 PRO A O 1
ATOM 5133 N N . VAL A 1 706 ? 0.989 -9.597 -9.889 1.00 56.53 706 VAL A N 1
ATOM 5134 C CA . VAL A 1 706 ? -0.069 -8.723 -10.411 1.00 56.53 706 VAL A CA 1
ATOM 5135 C C . VAL A 1 706 ? 0.528 -7.357 -10.757 1.00 56.53 706 VAL A C 1
ATOM 5137 O O . VAL A 1 706 ? 1.436 -6.877 -10.067 1.00 56.53 706 VAL A O 1
ATOM 5140 N N . SER A 1 707 ? 0.028 -6.743 -11.835 1.00 65.75 707 SER A N 1
ATOM 5141 C CA . SER A 1 707 ? 0.604 -5.515 -12.383 1.00 65.75 707 SER A CA 1
ATOM 5142 C C . SER A 1 707 ? 0.741 -4.421 -11.318 1.00 65.75 707 SER A C 1
ATOM 5144 O O . SER A 1 707 ? -0.237 -4.067 -10.658 1.00 65.75 707 SER A O 1
ATOM 5146 N N . GLY A 1 708 ? 1.953 -3.895 -11.126 1.00 73.25 708 GLY A N 1
ATOM 5147 C CA . GLY A 1 708 ? 2.213 -2.783 -10.207 1.00 73.25 708 GLY A CA 1
ATOM 5148 C C . GLY A 1 708 ? 2.155 -3.118 -8.708 1.00 73.25 708 GLY A C 1
ATOM 5149 O O . GLY A 1 708 ? 1.892 -2.220 -7.906 1.00 73.25 708 GLY A O 1
ATOM 5150 N N . MET A 1 709 ? 2.367 -4.379 -8.307 1.00 84.38 709 MET A N 1
ATOM 5151 C CA . MET A 1 709 ? 2.371 -4.778 -6.889 1.00 84.38 709 MET A CA 1
ATOM 5152 C C . MET A 1 709 ? 3.496 -4.101 -6.072 1.00 84.38 709 MET A C 1
ATOM 5154 O O . MET A 1 709 ? 4.618 -3.914 -6.546 1.00 84.38 709 MET A O 1
ATOM 5158 N N . LEU A 1 710 ? 3.211 -3.770 -4.809 1.00 92.56 710 LEU A N 1
ATOM 5159 C CA . LEU A 1 710 ? 4.206 -3.347 -3.818 1.00 92.56 710 LEU A CA 1
ATOM 5160 C C . LEU A 1 710 ? 4.510 -4.514 -2.879 1.00 92.56 710 LEU A C 1
ATOM 5162 O O . LEU A 1 710 ? 3.613 -5.026 -2.213 1.00 92.56 710 LEU A O 1
ATOM 5166 N N . ILE A 1 711 ? 5.780 -4.905 -2.782 1.00 93.75 711 ILE A N 1
ATOM 5167 C CA . ILE A 1 711 ? 6.226 -5.965 -1.875 1.00 93.75 711 ILE A CA 1
ATOM 5168 C C . ILE A 1 711 ? 7.157 -5.380 -0.819 1.00 93.75 711 ILE A C 1
ATOM 5170 O O . ILE A 1 711 ? 8.185 -4.781 -1.133 1.00 93.75 711 ILE A O 1
ATOM 5174 N N . LYS A 1 712 ? 6.819 -5.596 0.448 1.00 96.69 712 LYS A N 1
ATOM 5175 C CA . LYS A 1 712 ? 7.643 -5.274 1.607 1.00 96.69 712 LYS A CA 1
ATOM 5176 C C . LYS A 1 712 ? 8.248 -6.556 2.189 1.00 96.69 712 LYS A C 1
ATOM 5178 O O . LYS A 1 712 ? 7.528 -7.412 2.697 1.00 96.69 712 LYS A O 1
ATOM 5183 N N . GLU A 1 713 ? 9.576 -6.644 2.162 1.00 95.06 713 GLU A N 1
ATOM 5184 C CA . GLU A 1 713 ? 10.380 -7.774 2.648 1.00 95.06 713 GLU A CA 1
ATOM 5185 C C . GLU A 1 713 ? 11.192 -7.420 3.906 1.00 95.06 713 GLU A C 1
ATOM 5187 O O . GLU A 1 713 ? 11.428 -6.241 4.197 1.00 95.06 713 GLU A O 1
ATOM 5192 N N . ASN A 1 714 ? 11.685 -8.452 4.605 1.00 95.88 714 ASN A N 1
ATOM 5193 C CA . ASN A 1 714 ? 12.571 -8.364 5.777 1.00 95.88 714 ASN A CA 1
ATOM 5194 C C . ASN A 1 714 ? 12.009 -7.575 6.983 1.00 95.88 714 ASN A C 1
ATOM 5196 O O . ASN A 1 714 ? 10.911 -7.029 6.951 1.00 95.88 714 ASN A O 1
ATOM 5200 N N . GLY A 1 715 ? 12.739 -7.571 8.104 1.00 96.00 715 GLY A N 1
ATOM 5201 C CA . GLY A 1 715 ? 12.245 -7.091 9.404 1.00 96.00 715 GLY A CA 1
ATOM 5202 C C . GLY A 1 715 ? 12.103 -5.572 9.579 1.00 96.00 715 GLY A C 1
ATOM 5203 O O . GLY A 1 715 ? 11.521 -5.154 10.575 1.00 96.00 715 GLY A O 1
ATOM 5204 N N . GLY A 1 716 ? 12.620 -4.743 8.663 1.00 98.31 716 GLY A N 1
ATOM 5205 C CA . GLY A 1 716 ? 12.588 -3.277 8.791 1.00 98.31 716 GLY A CA 1
ATOM 5206 C C . GLY A 1 716 ? 11.233 -2.629 8.494 1.00 98.31 716 GLY A C 1
ATOM 5207 O O . GLY A 1 716 ? 10.253 -3.312 8.182 1.00 98.31 716 GLY A O 1
ATOM 5208 N N . THR A 1 717 ? 11.187 -1.297 8.522 1.00 98.69 717 THR A N 1
ATOM 5209 C CA . THR A 1 717 ? 9.986 -0.497 8.217 1.00 98.69 717 THR A CA 1
ATOM 5210 C C . THR A 1 717 ? 10.103 0.187 6.856 1.00 98.69 717 THR A C 1
ATOM 5212 O O . THR A 1 717 ? 11.052 0.924 6.613 1.00 98.69 717 THR A O 1
ATOM 5215 N N . LEU A 1 718 ? 9.119 0.000 5.978 1.00 98.50 718 LEU A N 1
ATOM 5216 C CA . LEU A 1 718 ? 8.903 0.861 4.812 1.00 98.50 718 LEU A CA 1
ATOM 5217 C C . LEU A 1 718 ? 7.824 1.880 5.173 1.00 98.50 718 LEU A C 1
ATOM 5219 O O . LEU A 1 718 ? 6.709 1.476 5.484 1.00 98.50 718 LEU A O 1
ATOM 5223 N N . SER A 1 719 ? 8.147 3.170 5.144 1.00 97.94 719 SER A N 1
ATOM 5224 C CA . SER A 1 719 ? 7.229 4.254 5.500 1.00 97.94 719 SER A CA 1
ATOM 5225 C C . SER A 1 719 ? 6.878 5.099 4.279 1.00 97.94 719 SER A C 1
ATOM 5227 O O . SER A 1 719 ? 7.760 5.685 3.657 1.00 97.94 719 SER A O 1
ATOM 5229 N N . LEU A 1 720 ? 5.596 5.168 3.932 1.00 97.12 720 LEU A N 1
ATOM 5230 C CA . LEU A 1 720 ? 5.065 6.031 2.879 1.00 97.12 720 LEU A CA 1
ATOM 5231 C C . LEU A 1 720 ? 4.555 7.325 3.519 1.00 97.12 720 LEU A C 1
ATOM 5233 O O . LEU A 1 720 ? 3.589 7.288 4.284 1.00 97.12 720 LEU A O 1
ATOM 5237 N N . THR A 1 721 ? 5.180 8.464 3.210 1.00 97.00 721 THR A N 1
ATOM 5238 C CA . THR A 1 721 ? 4.832 9.763 3.828 1.00 97.00 721 THR A CA 1
ATOM 5239 C C . THR A 1 721 ? 4.279 10.792 2.850 1.00 97.00 721 THR A C 1
ATOM 5241 O O . THR A 1 721 ? 3.650 11.764 3.274 1.00 97.00 721 THR A O 1
ATOM 5244 N N . HIS A 1 722 ? 4.460 10.570 1.548 1.00 95.12 722 HIS A N 1
ATOM 5245 C CA . HIS A 1 722 ? 3.978 11.478 0.516 1.00 95.12 722 HIS A CA 1
ATOM 5246 C C . HIS A 1 722 ? 2.457 11.325 0.271 1.00 95.12 722 HIS A C 1
ATOM 5248 O O . HIS A 1 722 ? 1.964 10.195 0.214 1.00 95.12 722 HIS A O 1
ATOM 5254 N N . PRO A 1 723 ? 1.688 12.421 0.091 1.00 93.50 723 PRO A N 1
ATOM 5255 C CA . PRO A 1 723 ? 0.234 12.355 -0.113 1.00 93.50 723 PRO A CA 1
ATOM 5256 C C . PRO A 1 723 ? -0.192 11.831 -1.489 1.00 93.50 723 PRO A C 1
ATOM 5258 O O . PRO A 1 723 ? -1.299 11.306 -1.622 1.00 93.50 723 PRO A O 1
ATOM 5261 N N . ASN A 1 724 ? 0.669 11.975 -2.501 1.00 89.50 724 ASN A N 1
ATOM 5262 C CA . ASN A 1 724 ? 0.395 11.533 -3.868 1.00 89.50 724 ASN A CA 1
ATOM 5263 C C . ASN A 1 724 ? 1.113 10.214 -4.139 1.00 89.50 724 ASN A C 1
ATOM 5265 O O . ASN A 1 724 ? 2.297 10.215 -4.466 1.00 89.50 724 ASN A O 1
ATOM 5269 N N . ASN A 1 725 ? 0.387 9.113 -4.012 1.00 88.06 725 ASN A N 1
ATOM 5270 C CA . ASN A 1 725 ? 0.844 7.771 -4.344 1.00 88.06 725 ASN A CA 1
ATOM 5271 C C . ASN A 1 725 ? -0.203 7.166 -5.264 1.00 88.06 725 ASN A C 1
ATOM 5273 O O . ASN A 1 725 ? -1.213 6.654 -4.805 1.00 88.06 725 ASN A O 1
ATOM 5277 N N . SER A 1 726 ? 0.013 7.286 -6.566 1.00 81.62 726 SER A N 1
ATOM 5278 C CA . SER A 1 726 ? -0.934 6.879 -7.615 1.00 81.62 726 SER A CA 1
ATOM 5279 C C . SER A 1 726 ? -0.773 5.424 -8.055 1.00 81.62 726 SER A C 1
ATOM 5281 O O . SER A 1 726 ? -1.288 5.023 -9.094 1.00 81.62 726 SER A O 1
ATOM 5283 N N . SER A 1 727 ? -0.005 4.649 -7.292 1.00 66.50 727 SER A N 1
ATOM 5284 C CA . SER A 1 727 ? 0.507 3.359 -7.722 1.00 66.50 727 SER A CA 1
ATOM 5285 C C . SER A 1 727 ? 0.456 2.327 -6.631 1.00 66.50 727 SER A C 1
ATOM 5287 O O . SER A 1 727 ? 1.410 2.154 -5.869 1.00 66.50 727 SER A O 1
ATOM 5289 N N . CYS A 1 728 ? -0.654 1.613 -6.566 1.00 65.81 728 CYS A N 1
ATOM 5290 C CA . CYS A 1 728 ? -0.686 0.382 -5.805 1.00 65.81 728 CYS A CA 1
ATOM 5291 C C . CYS A 1 728 ? -1.543 -0.624 -6.569 1.00 65.81 728 CYS A C 1
ATOM 5293 O O . CYS A 1 728 ? -2.771 -0.528 -6.549 1.00 65.81 728 CYS A O 1
ATOM 5295 N N . GLY A 1 729 ? -0.888 -1.593 -7.214 1.00 76.75 729 GLY A N 1
ATOM 5296 C CA . GLY A 1 729 ? -1.484 -2.907 -7.430 1.00 76.75 729 GLY A CA 1
ATOM 5297 C C . GLY A 1 729 ? -1.686 -3.606 -6.083 1.00 76.75 729 GLY A C 1
ATOM 5298 O O . GLY A 1 729 ? -1.853 -2.957 -5.052 1.00 76.75 729 GLY A O 1
ATOM 5299 N N . GLU A 1 730 ? -1.649 -4.931 -6.056 1.00 86.50 730 GLU A N 1
ATOM 5300 C CA . GLU A 1 730 ? -1.679 -5.661 -4.783 1.00 86.50 730 GLU A CA 1
ATOM 5301 C C . GLU A 1 730 ? -0.547 -5.227 -3.838 1.00 86.50 730 GLU A C 1
ATOM 5303 O O . GLU A 1 730 ? 0.492 -4.718 -4.267 1.00 86.50 730 GLU A O 1
ATOM 5308 N N . ILE A 1 731 ? -0.747 -5.419 -2.536 1.00 93.12 731 ILE A N 1
ATOM 5309 C CA . ILE A 1 731 ? 0.285 -5.189 -1.522 1.00 93.12 731 ILE A CA 1
ATOM 5310 C C . ILE A 1 731 ? 0.621 -6.519 -0.856 1.00 93.12 731 ILE A C 1
ATOM 5312 O O . ILE A 1 731 ? -0.262 -7.197 -0.339 1.00 93.12 731 ILE A O 1
ATOM 5316 N N . LEU A 1 732 ? 1.905 -6.867 -0.800 1.00 94.12 732 LEU A N 1
ATOM 5317 C CA . LEU A 1 732 ? 2.410 -8.015 -0.051 1.00 94.12 732 LEU A CA 1
ATOM 5318 C C . LEU A 1 732 ? 3.386 -7.542 1.025 1.00 94.12 732 LEU A C 1
ATOM 5320 O O . LEU A 1 732 ? 4.432 -6.980 0.722 1.00 94.12 732 LEU A O 1
ATOM 5324 N N . ILE A 1 733 ? 3.072 -7.797 2.290 1.00 97.75 733 ILE A N 1
ATOM 5325 C CA . ILE A 1 733 ? 3.948 -7.525 3.432 1.00 97.75 733 ILE A CA 1
ATOM 5326 C C . ILE A 1 733 ? 4.428 -8.875 3.959 1.00 97.75 733 ILE A C 1
ATOM 5328 O O . ILE A 1 733 ? 3.749 -9.502 4.767 1.00 97.75 733 ILE A O 1
ATOM 5332 N N . ASN A 1 734 ? 5.590 -9.336 3.502 1.00 95.38 734 ASN A N 1
ATOM 5333 C CA . ASN A 1 734 ? 6.169 -10.616 3.922 1.00 95.38 734 ASN A CA 1
ATOM 5334 C C . ASN A 1 734 ? 6.820 -10.549 5.309 1.00 95.38 734 ASN A C 1
ATOM 5336 O O . ASN A 1 734 ? 6.873 -11.554 6.012 1.00 95.38 734 ASN A O 1
ATOM 5340 N N . GLY A 1 735 ? 7.275 -9.366 5.730 1.00 93.12 735 GLY A N 1
ATOM 5341 C CA . GLY A 1 735 ? 7.848 -9.156 7.056 1.00 93.12 735 GLY A CA 1
ATOM 5342 C C . GLY A 1 735 ? 8.042 -7.681 7.408 1.00 93.12 735 GLY A C 1
ATOM 5343 O O . GLY A 1 735 ? 7.927 -6.788 6.560 1.00 93.12 735 GLY A O 1
ATOM 5344 N N . GLY A 1 736 ? 8.345 -7.424 8.682 1.00 97.94 736 GLY A N 1
ATOM 5345 C CA . GLY A 1 736 ? 8.537 -6.068 9.203 1.00 97.94 736 GLY A CA 1
ATOM 5346 C C . GLY A 1 736 ? 7.258 -5.233 9.134 1.00 97.94 736 GLY A C 1
ATOM 5347 O O . GLY A 1 736 ? 6.163 -5.774 9.272 1.00 97.94 736 GLY A O 1
ATOM 5348 N N . THR A 1 737 ? 7.392 -3.927 8.899 1.00 98.69 737 THR A N 1
ATOM 5349 C CA . THR A 1 737 ? 6.259 -2.986 8.892 1.00 98.69 737 THR A CA 1
ATOM 5350 C C . THR A 1 737 ? 6.127 -2.277 7.546 1.00 98.69 737 THR A C 1
ATOM 5352 O O . THR A 1 737 ? 7.108 -1.737 7.034 1.00 98.69 737 THR A O 1
ATOM 5355 N N . LEU A 1 738 ? 4.912 -2.227 6.996 1.00 98.31 738 LEU A N 1
ATOM 5356 C CA . LEU A 1 738 ? 4.510 -1.202 6.031 1.00 98.31 738 LEU A CA 1
ATOM 5357 C C . LEU A 1 738 ? 3.754 -0.114 6.797 1.00 98.31 738 LEU A C 1
ATOM 5359 O O . LEU A 1 738 ? 2.684 -0.375 7.346 1.00 98.31 738 LEU A O 1
ATOM 5363 N N . ALA A 1 739 ? 4.324 1.084 6.851 1.00 98.38 739 ALA A N 1
ATOM 5364 C CA . ALA A 1 739 ? 3.760 2.245 7.517 1.00 98.38 739 ALA A CA 1
ATOM 5365 C C . ALA A 1 739 ? 3.243 3.265 6.496 1.00 98.38 739 ALA A C 1
ATOM 5367 O O . ALA A 1 739 ? 3.907 3.565 5.507 1.00 98.38 739 ALA A O 1
ATOM 5368 N N . VAL A 1 740 ? 2.070 3.830 6.760 1.00 97.75 740 VAL A N 1
ATOM 5369 C CA . VAL A 1 740 ? 1.537 5.004 6.061 1.00 97.75 740 VAL A CA 1
ATOM 5370 C C . VAL A 1 740 ? 1.526 6.140 7.068 1.00 97.75 740 VAL A C 1
ATOM 5372 O O . VAL A 1 740 ? 0.675 6.147 7.953 1.00 97.75 740 VAL A O 1
ATOM 5375 N N . SER A 1 741 ? 2.475 7.067 6.975 1.00 97.38 741 SER A N 1
ATOM 5376 C CA . SER A 1 741 ? 2.763 8.034 8.042 1.00 97.38 741 SER A CA 1
ATOM 5377 C C . SER A 1 741 ? 2.604 9.483 7.582 1.00 97.38 741 SER A C 1
ATOM 5379 O O . SER A 1 741 ? 2.648 9.780 6.393 1.00 97.38 741 SER A O 1
ATOM 5381 N N . GLY A 1 742 ? 2.423 10.423 8.513 1.00 96.00 742 GLY A N 1
ATOM 5382 C CA . GLY A 1 742 ? 2.320 11.850 8.174 1.00 96.00 742 GLY A CA 1
ATOM 5383 C C . GLY A 1 742 ? 1.145 12.133 7.229 1.00 96.00 742 GLY A C 1
ATOM 5384 O O . GLY A 1 742 ? 0.012 11.765 7.534 1.00 96.00 742 GLY A O 1
ATOM 5385 N N . ALA A 1 743 ? 1.408 12.746 6.072 1.00 94.50 743 ALA A N 1
ATOM 5386 C CA . ALA A 1 743 ? 0.405 12.986 5.026 1.00 94.50 743 ALA A CA 1
ATOM 5387 C C . ALA A 1 743 ? 0.240 11.807 4.041 1.00 94.50 743 ALA A C 1
ATOM 5389 O O . ALA A 1 743 ? -0.492 11.933 3.060 1.00 94.50 743 ALA A O 1
ATOM 5390 N N . GLY A 1 744 ? 0.924 10.685 4.289 1.00 95.75 744 GLY A N 1
ATOM 5391 C CA . GLY A 1 744 ? 0.995 9.529 3.404 1.00 95.75 744 GLY A CA 1
ATOM 5392 C C . GLY A 1 744 ? -0.361 8.930 3.047 1.00 95.75 744 GLY A C 1
ATOM 5393 O O . GLY A 1 744 ? -1.286 8.896 3.860 1.00 95.75 744 GLY A O 1
ATOM 5394 N N . ARG A 1 745 ? -0.492 8.416 1.820 1.00 93.50 745 ARG A N 1
ATOM 5395 C CA . ARG A 1 745 ? -1.696 7.691 1.380 1.00 93.50 745 ARG A CA 1
ATOM 5396 C C . ARG A 1 745 ? -1.354 6.459 0.551 1.00 93.50 745 ARG A C 1
ATOM 5398 O O . ARG A 1 745 ? -0.379 6.493 -0.182 1.00 93.50 745 ARG A O 1
ATOM 5405 N N . ILE A 1 746 ? -2.146 5.391 0.631 1.00 91.69 746 ILE A N 1
ATOM 5406 C CA . ILE A 1 746 ? -2.048 4.240 -0.287 1.00 91.69 746 ILE A CA 1
ATOM 5407 C C . ILE A 1 746 ? -3.018 4.482 -1.437 1.00 91.69 746 ILE A C 1
ATOM 5409 O O . ILE A 1 746 ? -4.181 4.782 -1.185 1.00 91.69 746 ILE A O 1
ATOM 5413 N N . ASN A 1 747 ? -2.555 4.378 -2.683 1.00 90.25 747 ASN A N 1
ATOM 5414 C CA . ASN A 1 747 ? -3.348 4.644 -3.887 1.00 90.25 747 ASN A CA 1
ATOM 5415 C C . ASN A 1 747 ? -4.178 5.942 -3.800 1.00 90.25 747 ASN A C 1
ATOM 5417 O O . ASN A 1 747 ? -5.395 5.939 -3.951 1.00 90.25 747 ASN A O 1
ATOM 5421 N N . ASN A 1 748 ? -3.532 7.052 -3.431 1.00 91.00 748 ASN A N 1
ATOM 5422 C CA . ASN A 1 748 ? -4.166 8.350 -3.186 1.00 91.00 748 ASN A CA 1
ATOM 5423 C C . ASN A 1 748 ? -5.335 8.281 -2.186 1.00 91.00 748 ASN A C 1
ATOM 5425 O O . ASN A 1 748 ? -6.267 9.080 -2.246 1.00 91.00 748 ASN A O 1
ATOM 5429 N N . GLY A 1 749 ? -5.251 7.348 -1.238 1.00 92.75 749 GLY A N 1
ATOM 5430 C CA . GLY A 1 749 ? -6.193 7.109 -0.153 1.00 92.75 749 GLY A CA 1
ATOM 5431 C C . GLY A 1 749 ? -7.365 6.214 -0.527 1.00 92.75 749 GLY A C 1
ATOM 5432 O O . GLY A 1 749 ? -8.290 6.136 0.274 1.00 92.75 749 GLY A O 1
ATOM 5433 N N . ASP A 1 750 ? -7.339 5.580 -1.699 1.00 91.44 750 ASP A N 1
ATOM 5434 C CA . ASP A 1 750 ? -8.419 4.737 -2.203 1.00 91.44 750 ASP A CA 1
ATOM 5435 C C . ASP A 1 750 ? -7.889 3.420 -2.791 1.00 91.44 750 ASP A C 1
ATOM 5437 O O . ASP A 1 750 ? -7.690 3.263 -3.995 1.00 91.44 750 ASP A O 1
ATOM 5441 N N . HIS A 1 751 ? -7.571 2.464 -1.922 1.00 91.44 751 HIS A N 1
ATOM 5442 C CA . HIS A 1 751 ? -6.923 1.209 -2.284 1.00 91.44 751 HIS A CA 1
ATOM 5443 C C . HIS A 1 751 ? -7.925 0.052 -2.380 1.00 91.44 751 HIS A C 1
ATOM 5445 O O . HIS A 1 751 ? -8.368 -0.491 -1.369 1.00 91.44 751 HIS A O 1
ATOM 5451 N N . HIS A 1 752 ? -8.246 -0.362 -3.606 1.00 88.31 752 HIS A N 1
ATOM 5452 C CA . HIS A 1 752 ? -9.209 -1.435 -3.894 1.00 88.31 752 HIS A CA 1
ATOM 5453 C C . HIS A 1 752 ? -8.578 -2.802 -4.210 1.00 88.31 752 HIS A C 1
ATOM 5455 O O . HIS A 1 752 ? -9.303 -3.778 -4.402 1.00 88.31 752 HIS A O 1
ATOM 5461 N N . MET A 1 753 ? -7.248 -2.891 -4.257 1.00 86.62 753 MET A N 1
ATOM 5462 C CA . MET A 1 753 ? -6.541 -4.139 -4.558 1.00 86.62 753 MET A CA 1
ATOM 5463 C C . MET A 1 753 ? -6.295 -4.971 -3.289 1.00 86.62 753 MET A C 1
ATOM 5465 O O . MET A 1 753 ? -6.235 -4.413 -2.192 1.00 86.62 753 MET A O 1
ATOM 5469 N N . PRO A 1 754 ? -6.170 -6.306 -3.401 1.00 90.38 754 PRO A N 1
ATOM 5470 C CA . PRO A 1 754 ? -5.832 -7.162 -2.268 1.00 90.38 754 PRO A CA 1
ATOM 5471 C C . PRO A 1 754 ? -4.555 -6.749 -1.521 1.00 90.38 754 PRO A C 1
ATOM 5473 O O . PRO A 1 754 ? -3.566 -6.323 -2.118 1.00 90.38 754 PRO A O 1
ATOM 5476 N N . THR A 1 755 ? -4.564 -6.944 -0.200 1.00 94.31 755 THR A N 1
ATOM 5477 C CA . THR A 1 755 ? -3.383 -6.806 0.665 1.00 94.31 755 THR A CA 1
ATOM 5478 C C . THR A 1 755 ? -3.130 -8.114 1.419 1.00 94.31 755 THR A C 1
ATOM 5480 O O . THR A 1 755 ? -3.981 -8.592 2.165 1.00 94.31 755 THR A O 1
ATOM 5483 N N . VAL A 1 756 ? -1.945 -8.699 1.283 1.00 96.31 756 VAL A N 1
ATOM 5484 C CA . VAL A 1 756 ? -1.492 -9.845 2.083 1.00 96.31 756 VAL A CA 1
ATOM 5485 C C . VAL A 1 756 ? -0.554 -9.329 3.173 1.00 96.31 756 VAL A C 1
ATOM 5487 O O . VAL A 1 756 ? 0.555 -8.882 2.888 1.00 96.31 756 VAL A O 1
ATOM 5490 N N . ASN A 1 757 ? -0.987 -9.378 4.431 1.00 97.94 757 ASN A N 1
ATOM 5491 C CA . ASN A 1 757 ? -0.247 -8.869 5.582 1.00 97.94 757 ASN A CA 1
ATOM 5492 C C . ASN A 1 757 ? 0.298 -10.010 6.456 1.00 97.94 757 ASN A C 1
ATOM 5494 O O . ASN A 1 757 ? -0.415 -10.529 7.312 1.00 97.94 757 ASN A O 1
ATOM 5498 N N . ASN A 1 758 ? 1.569 -10.374 6.281 1.00 97.62 758 ASN A N 1
ATOM 5499 C CA . ASN A 1 758 ? 2.300 -11.308 7.153 1.00 97.62 758 ASN A CA 1
ATOM 5500 C C . ASN A 1 758 ? 3.254 -10.590 8.133 1.00 97.62 758 ASN A C 1
ATOM 5502 O O . ASN A 1 758 ? 3.793 -11.224 9.038 1.00 97.62 758 ASN A O 1
ATOM 5506 N N . GLY A 1 759 ? 3.450 -9.276 7.969 1.00 98.00 759 GLY A N 1
ATOM 5507 C CA . GLY A 1 759 ? 4.186 -8.398 8.884 1.00 98.00 759 GLY A CA 1
ATOM 5508 C C . GLY A 1 759 ? 3.242 -7.524 9.713 1.00 98.00 759 GLY A C 1
ATOM 5509 O O . GLY A 1 759 ? 2.322 -8.028 10.335 1.00 98.00 759 GLY A O 1
ATOM 5510 N N . THR A 1 760 ? 3.463 -6.212 9.751 1.00 98.62 760 THR A N 1
ATOM 5511 C CA . THR A 1 760 ? 2.545 -5.235 10.356 1.00 98.62 760 THR A CA 1
ATOM 5512 C C . THR A 1 760 ? 2.104 -4.220 9.310 1.00 98.62 760 THR A C 1
ATOM 5514 O O . THR A 1 760 ? 2.946 -3.600 8.656 1.00 98.62 760 THR A O 1
ATOM 5517 N N . LEU A 1 761 ? 0.794 -3.992 9.203 1.00 98.56 761 LEU A N 1
ATOM 5518 C CA . LEU A 1 761 ? 0.243 -2.846 8.485 1.00 98.56 761 LEU A CA 1
ATOM 5519 C C . LEU A 1 761 ? -0.040 -1.729 9.494 1.00 98.56 761 LEU A C 1
ATOM 5521 O O . LEU A 1 761 ? -0.972 -1.822 10.297 1.00 98.56 761 LEU A O 1
ATOM 5525 N N . LEU A 1 762 ? 0.785 -0.684 9.466 1.00 98.69 762 LEU A N 1
ATOM 5526 C CA . LEU A 1 762 ? 0.676 0.480 10.339 1.00 98.69 762 LEU A CA 1
ATOM 5527 C C . LEU A 1 762 ? 0.079 1.660 9.565 1.00 98.69 762 LEU A C 1
ATOM 5529 O O . LEU A 1 762 ? 0.706 2.216 8.669 1.00 98.69 762 LEU A O 1
ATOM 5533 N N . ILE A 1 763 ? -1.121 2.085 9.941 1.00 98.44 763 ILE A N 1
ATOM 5534 C CA . ILE A 1 763 ? -1.754 3.287 9.400 1.00 98.44 763 ILE A CA 1
ATOM 5535 C C . ILE A 1 763 ? -1.593 4.412 10.424 1.00 98.44 763 ILE A C 1
ATOM 5537 O O . ILE A 1 763 ? -2.348 4.488 11.387 1.00 98.44 763 ILE A O 1
ATOM 5541 N N . ASP A 1 764 ? -0.597 5.272 10.231 1.00 98.00 764 ASP A N 1
ATOM 5542 C CA . ASP A 1 764 ? -0.165 6.345 11.140 1.00 98.00 764 ASP A CA 1
ATOM 5543 C C . ASP A 1 764 ? -0.201 7.731 10.468 1.00 98.00 764 ASP A C 1
ATOM 5545 O O . ASP A 1 764 ? 0.696 8.570 10.589 1.00 98.00 764 ASP A O 1
ATOM 5549 N N . THR A 1 765 ? -1.264 7.971 9.706 1.00 97.62 765 THR A N 1
ATOM 5550 C CA . THR A 1 765 ? -1.435 9.172 8.886 1.00 97.62 765 THR A CA 1
ATOM 5551 C C . THR A 1 765 ? -2.597 10.041 9.366 1.00 97.62 765 THR A C 1
ATOM 5553 O O . THR A 1 765 ? -3.588 9.560 9.923 1.00 97.62 765 THR A O 1
ATOM 5556 N N . THR A 1 766 ? -2.480 11.348 9.137 1.00 97.06 766 THR A N 1
ATOM 5557 C CA . THR A 1 766 ? -3.568 12.320 9.310 1.00 97.06 766 THR A CA 1
ATOM 5558 C C . THR A 1 766 ? -4.565 12.300 8.145 1.00 97.06 766 THR A C 1
ATOM 5560 O O . THR A 1 766 ? -5.659 12.847 8.268 1.00 97.06 766 THR A O 1
ATOM 5563 N N . ALA A 1 767 ? -4.218 11.667 7.019 1.00 96.88 767 ALA A N 1
ATOM 5564 C CA . ALA A 1 767 ? -5.059 11.566 5.834 1.00 96.88 767 ALA A CA 1
ATOM 5565 C C . ALA A 1 767 ? -5.999 10.353 5.894 1.00 96.88 767 ALA A C 1
ATOM 5567 O O . ALA A 1 767 ? -5.666 9.295 6.432 1.00 96.88 767 ALA A O 1
ATOM 5568 N N . ASN A 1 768 ? -7.175 10.484 5.280 1.00 96.56 768 ASN A N 1
ATOM 5569 C CA . ASN A 1 768 ? -8.126 9.380 5.187 1.00 96.56 768 ASN A CA 1
ATOM 5570 C C . ASN A 1 768 ? -7.644 8.300 4.205 1.00 96.56 768 ASN A C 1
ATOM 5572 O O . ASN A 1 768 ? -7.126 8.615 3.127 1.00 96.56 768 ASN A O 1
ATOM 5576 N N . GLN A 1 769 ? -7.883 7.042 4.577 1.00 96.56 769 GLN A N 1
ATOM 5577 C CA . GLN A 1 769 ? -7.633 5.850 3.769 1.00 96.56 769 GLN A CA 1
ATOM 5578 C C . GLN A 1 769 ? -8.932 5.064 3.583 1.00 96.56 769 GLN A C 1
ATOM 5580 O O . GLN A 1 769 ? -9.683 4.864 4.540 1.00 96.56 769 GLN A O 1
ATOM 5585 N N . ILE A 1 770 ? -9.154 4.560 2.379 1.00 96.00 770 ILE A N 1
ATOM 5586 C CA . ILE A 1 770 ? -10.130 3.524 2.064 1.00 96.00 770 ILE A CA 1
ATOM 5587 C C . ILE A 1 770 ? -9.327 2.295 1.642 1.00 96.00 770 ILE A C 1
ATOM 5589 O O . ILE A 1 770 ? -8.523 2.361 0.719 1.00 96.00 770 ILE A O 1
ATOM 5593 N N . LEU A 1 771 ? -9.517 1.192 2.359 1.00 95.44 771 LEU A N 1
ATOM 5594 C CA . LEU A 1 771 ? -8.966 -0.123 2.055 1.00 95.44 771 LEU A CA 1
ATOM 5595 C C . LEU A 1 771 ? -10.148 -1.017 1.653 1.00 95.44 771 LEU A C 1
ATOM 5597 O O . LEU A 1 771 ? -10.839 -1.593 2.498 1.00 95.44 771 LEU A O 1
ATOM 5601 N N . GLY A 1 772 ? -10.446 -1.034 0.356 1.00 92.44 772 GLY A N 1
ATOM 5602 C CA . GLY A 1 772 ? -11.570 -1.765 -0.227 1.00 92.44 772 GLY A CA 1
ATOM 5603 C C . GLY A 1 772 ? -11.236 -3.168 -0.718 1.00 92.44 772 GLY A C 1
ATOM 5604 O O . GLY A 1 772 ? -12.141 -3.993 -0.834 1.00 92.44 772 GLY A O 1
ATOM 5605 N N . GLY A 1 773 ? -9.961 -3.460 -0.976 1.00 90.38 773 GLY A N 1
ATOM 5606 C CA . GLY A 1 773 ? -9.518 -4.810 -1.315 1.00 90.38 773 GLY A CA 1
ATOM 5607 C C . GLY A 1 773 ? -9.505 -5.747 -0.106 1.00 90.38 773 GLY A C 1
ATOM 5608 O O . GLY A 1 773 ? -9.406 -5.306 1.040 1.00 90.38 773 GLY A O 1
ATOM 5609 N N . ALA A 1 774 ? -9.603 -7.054 -0.361 1.00 92.69 774 ALA A N 1
ATOM 5610 C CA . ALA A 1 774 ? -9.547 -8.062 0.694 1.00 92.69 774 ALA A CA 1
ATOM 5611 C C . ALA A 1 774 ? -8.163 -8.080 1.358 1.00 92.69 774 ALA A C 1
ATOM 5613 O O . ALA A 1 774 ? -7.139 -8.180 0.676 1.00 92.69 774 ALA A O 1
ATOM 5614 N N . ILE A 1 775 ? -8.140 -8.031 2.691 1.00 96.75 775 ILE A N 1
ATOM 5615 C CA . ILE A 1 775 ? -6.917 -8.184 3.480 1.00 96.75 775 ILE A CA 1
ATOM 5616 C C . ILE A 1 775 ? -6.826 -9.602 4.046 1.00 96.75 775 ILE A C 1
ATOM 5618 O O . ILE A 1 775 ? -7.767 -10.099 4.669 1.00 96.75 775 ILE A O 1
ATOM 5622 N N . SER A 1 776 ? -5.678 -10.245 3.855 1.00 97.25 776 SER A N 1
ATOM 5623 C CA . SER A 1 776 ? -5.371 -11.601 4.329 1.00 97.25 776 SER A CA 1
ATOM 5624 C C . SER A 1 776 ? -4.029 -11.645 5.076 1.00 97.25 776 SER A C 1
ATOM 5626 O O . SER A 1 776 ? -3.364 -10.620 5.208 1.00 97.25 776 SER A O 1
ATOM 5628 N N . GLY A 1 777 ? -3.632 -12.816 5.584 1.00 97.81 777 GLY A N 1
ATOM 56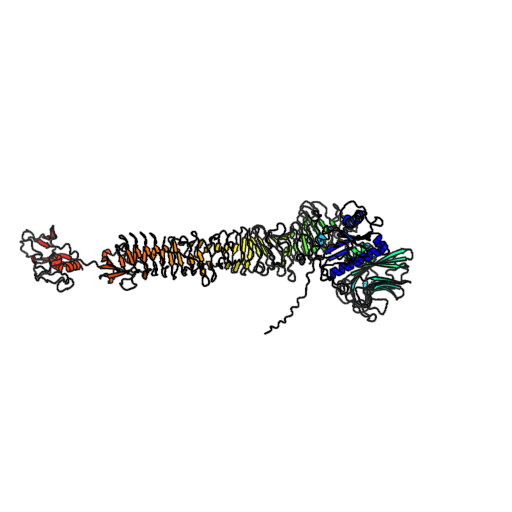29 C CA . GLY A 1 777 ? -2.365 -13.020 6.302 1.00 97.81 777 GLY A CA 1
ATOM 5630 C C . GLY A 1 777 ? -2.496 -12.997 7.830 1.00 97.81 777 GLY A C 1
ATOM 5631 O O . GLY A 1 777 ? -3.588 -12.873 8.385 1.00 97.81 777 GLY A O 1
ATOM 5632 N N . THR A 1 778 ? -1.379 -13.179 8.531 1.00 97.44 778 THR A N 1
ATOM 5633 C CA . THR A 1 778 ? -1.352 -13.351 9.998 1.00 97.44 778 THR A CA 1
ATOM 5634 C C . THR A 1 778 ? -0.945 -12.097 10.771 1.00 97.44 778 THR A C 1
ATOM 5636 O O . THR A 1 778 ? -0.991 -12.083 12.000 1.00 97.44 778 THR A O 1
ATOM 5639 N N . GLY A 1 779 ? -0.511 -11.059 10.063 1.00 98.00 779 GLY A N 1
ATOM 5640 C CA . GLY A 1 779 ? 0.057 -9.841 10.615 1.00 98.00 779 GLY A CA 1
ATOM 5641 C C . GLY A 1 779 ? -0.960 -8.938 11.317 1.00 98.00 779 GLY A C 1
ATOM 5642 O O . GLY A 1 779 ? -2.114 -8.868 10.877 1.00 98.00 779 GLY A O 1
ATOM 5643 N N . PRO A 1 780 ? -0.581 -8.216 12.392 1.00 98.50 780 PRO A N 1
ATOM 5644 C CA . PRO A 1 780 ? -1.463 -7.237 13.014 1.00 98.50 780 PRO A CA 1
ATOM 5645 C C . PRO A 1 780 ? -1.699 -6.009 12.126 1.00 98.50 780 PRO A C 1
ATOM 5647 O O . PRO A 1 780 ? -0.886 -5.655 11.264 1.00 98.50 780 PRO A O 1
ATOM 5650 N N . ILE A 1 781 ? -2.808 -5.324 12.404 1.00 98.75 781 ILE A N 1
ATOM 5651 C CA . ILE A 1 781 ? -3.118 -3.994 11.879 1.00 98.75 781 ILE A CA 1
ATOM 5652 C C . ILE A 1 781 ? -3.117 -3.006 13.043 1.00 98.75 781 ILE A C 1
ATOM 5654 O O . ILE A 1 781 ? -3.809 -3.203 14.046 1.00 98.75 781 ILE A O 1
ATOM 5658 N N . VAL A 1 782 ? -2.359 -1.923 12.898 1.00 98.75 782 VAL A N 1
ATOM 5659 C CA . VAL A 1 782 ? -2.270 -0.855 13.898 1.00 98.75 782 VAL A CA 1
ATOM 5660 C C . VAL A 1 782 ? -2.729 0.452 13.268 1.00 98.75 782 VAL A C 1
ATOM 5662 O O . VAL A 1 782 ? -2.176 0.895 12.266 1.00 98.75 782 VAL A O 1
ATOM 5665 N N . LYS A 1 783 ? -3.744 1.080 13.860 1.00 98.50 783 LYS A N 1
ATOM 5666 C CA . LYS A 1 783 ? -4.282 2.373 13.446 1.00 98.50 783 LYS A CA 1
ATOM 5667 C C . LYS A 1 783 ? -3.918 3.443 14.471 1.00 98.50 783 LYS A C 1
ATOM 5669 O O . LYS A 1 783 ? -4.435 3.440 15.584 1.00 98.50 783 LYS A O 1
ATOM 5674 N N . ASN A 1 784 ? -3.082 4.387 14.072 1.00 98.00 784 ASN A N 1
ATOM 5675 C CA . ASN A 1 784 ? -2.648 5.542 14.851 1.00 98.00 784 ASN A CA 1
ATOM 5676 C C . ASN A 1 784 ? -3.143 6.845 14.205 1.00 98.00 784 ASN A C 1
ATOM 5678 O O . ASN A 1 784 ? -3.722 6.829 13.118 1.00 98.00 784 ASN A O 1
ATOM 5682 N N . ASN A 1 785 ? -2.869 7.975 14.862 1.00 97.56 785 ASN A N 1
ATOM 5683 C CA . ASN A 1 785 ? -3.079 9.325 14.331 1.00 97.56 785 ASN A CA 1
ATOM 5684 C C . ASN A 1 785 ? -4.542 9.642 13.945 1.00 97.56 785 ASN A C 1
ATOM 5686 O O . ASN A 1 785 ? -5.446 8.831 14.131 1.00 97.56 785 ASN A O 1
ATOM 5690 N N . THR A 1 786 ? -4.817 10.852 13.467 1.00 96.94 786 THR A N 1
ATOM 5691 C CA . THR A 1 786 ? -6.183 11.399 13.386 1.00 96.94 786 THR A CA 1
ATOM 5692 C C . THR A 1 786 ? -6.982 10.984 12.151 1.00 96.94 786 THR A C 1
ATOM 5694 O O . THR A 1 786 ? -8.208 11.097 12.182 1.00 96.94 786 THR A O 1
ATOM 5697 N N . GLY A 1 787 ? -6.339 10.481 11.090 1.00 97.31 787 GLY A N 1
ATOM 5698 C CA . GLY A 1 787 ? -7.022 10.100 9.851 1.00 97.31 787 GLY A CA 1
ATOM 5699 C C . GLY A 1 787 ? -8.086 9.019 10.067 1.00 97.31 787 GLY A C 1
ATOM 5700 O O . GLY A 1 787 ? -8.009 8.227 11.010 1.00 97.31 787 GLY A O 1
ATOM 5701 N N . THR A 1 788 ? -9.090 8.964 9.193 1.00 98.38 788 THR A N 1
ATOM 5702 C CA . THR A 1 788 ? -10.065 7.861 9.167 1.00 98.38 788 THR A CA 1
ATOM 5703 C C . THR A 1 788 ? -9.581 6.757 8.235 1.00 98.38 788 THR A C 1
ATOM 5705 O O . THR A 1 788 ? -9.271 7.022 7.077 1.00 98.38 788 THR A O 1
ATOM 5708 N N . THR A 1 789 ? -9.563 5.512 8.705 1.00 98.50 789 THR A N 1
ATOM 5709 C CA . THR A 1 789 ? -9.294 4.336 7.866 1.00 98.50 789 THR A CA 1
ATOM 5710 C C . THR A 1 789 ? -10.567 3.525 7.719 1.00 98.50 789 THR A C 1
ATOM 5712 O O . THR A 1 789 ? -11.076 3.001 8.705 1.00 98.50 789 THR A O 1
ATOM 5715 N N . THR A 1 790 ? -11.081 3.426 6.497 1.00 98.50 790 THR A N 1
ATOM 5716 C CA . THR A 1 790 ? -12.308 2.695 6.172 1.00 98.50 790 THR A CA 1
ATOM 5717 C C . THR A 1 790 ? -11.958 1.360 5.542 1.00 98.50 790 THR A C 1
ATOM 5719 O O . THR A 1 790 ? -11.262 1.329 4.534 1.00 98.50 790 THR A O 1
ATOM 5722 N N . PHE A 1 791 ? -12.465 0.269 6.105 1.00 98.00 791 PHE A N 1
ATOM 5723 C CA . PHE A 1 791 ? -12.387 -1.063 5.518 1.00 98.00 791 PHE A CA 1
ATOM 5724 C C . PHE A 1 791 ? -13.734 -1.382 4.873 1.00 98.00 791 PHE A C 1
ATOM 5726 O O . PHE A 1 791 ? -14.734 -1.494 5.579 1.00 98.00 791 PHE A O 1
ATOM 5733 N N . SER A 1 792 ? -13.786 -1.533 3.550 1.00 93.62 792 SER A N 1
ATOM 5734 C CA . SER A 1 792 ? -15.035 -1.848 2.827 1.00 93.62 792 SER A CA 1
ATOM 5735 C C . SER A 1 792 ? -15.071 -3.260 2.232 1.00 93.62 792 SER A C 1
ATOM 5737 O O . SER A 1 792 ? -16.142 -3.733 1.855 1.00 93.62 792 SER A O 1
ATOM 5739 N N . GLY A 1 793 ? -13.936 -3.967 2.212 1.00 91.38 793 GLY A N 1
ATOM 5740 C CA . GLY A 1 793 ? -13.838 -5.363 1.777 1.00 91.38 793 GLY A CA 1
ATOM 5741 C C . GLY A 1 793 ? -14.101 -6.390 2.887 1.00 91.38 793 GLY A C 1
ATOM 5742 O O . GLY A 1 793 ? -13.927 -6.116 4.078 1.00 91.38 793 GLY A O 1
ATOM 5743 N N . SER A 1 794 ? -14.487 -7.603 2.491 1.00 93.00 794 SER A N 1
ATOM 5744 C CA . SER A 1 794 ? -14.453 -8.795 3.351 1.00 93.00 794 SER A CA 1
ATOM 5745 C C . SER A 1 794 ? -13.007 -9.249 3.549 1.00 93.00 794 SER A C 1
ATOM 5747 O O . SER A 1 794 ? -12.274 -9.387 2.571 1.00 93.00 794 SER A O 1
ATOM 5749 N N . ASN A 1 795 ? -12.596 -9.500 4.794 1.00 96.56 795 ASN A N 1
ATOM 5750 C CA . ASN A 1 795 ? -11.196 -9.781 5.112 1.00 96.56 795 ASN A CA 1
ATOM 5751 C C . ASN A 1 795 ? -11.025 -11.122 5.826 1.00 96.56 795 ASN A C 1
ATOM 5753 O O . ASN A 1 795 ? -11.866 -11.508 6.634 1.00 96.56 795 ASN A O 1
ATOM 5757 N N . SER A 1 796 ? -9.901 -11.792 5.574 1.00 96.44 796 SER A N 1
ATOM 5758 C CA . SER A 1 796 ? -9.554 -13.096 6.152 1.00 96.44 796 SER A CA 1
ATOM 5759 C C . SER A 1 796 ? -8.265 -13.075 6.983 1.00 96.44 796 SER A C 1
ATOM 5761 O O . SER A 1 796 ? -7.743 -14.137 7.321 1.00 96.44 796 SER A O 1
ATOM 5763 N N . PHE A 1 797 ? -7.714 -11.894 7.290 1.00 97.81 797 PHE A N 1
ATOM 5764 C CA . PHE A 1 797 ? -6.518 -11.790 8.127 1.00 97.81 797 PHE A CA 1
ATOM 5765 C C . PHE A 1 797 ? -6.814 -12.168 9.586 1.00 97.81 797 PHE A C 1
ATOM 5767 O O . PHE A 1 797 ? -7.895 -11.894 10.110 1.00 97.81 797 PHE A O 1
ATOM 5774 N N . THR A 1 798 ? -5.840 -12.793 10.248 1.00 98.19 798 THR A N 1
ATOM 5775 C CA . THR A 1 798 ? -6.015 -13.359 11.598 1.00 98.19 798 THR A CA 1
ATOM 5776 C C . THR A 1 798 ? -5.299 -12.584 12.698 1.00 98.19 798 THR A C 1
ATOM 5778 O O . THR A 1 798 ? -5.488 -12.878 13.879 1.00 98.19 798 THR A O 1
ATOM 5781 N N . GLY A 1 799 ? -4.462 -11.611 12.334 1.00 98.25 799 GLY A N 1
ATOM 5782 C CA . GLY A 1 799 ? -3.735 -10.782 13.291 1.00 98.25 799 GLY A CA 1
ATOM 5783 C C . GLY A 1 799 ? -4.648 -9.889 14.135 1.00 98.25 799 GLY A C 1
ATOM 5784 O O . GLY A 1 799 ? -5.819 -9.673 13.820 1.00 98.25 799 GLY A O 1
ATOM 5785 N N . ALA A 1 800 ? -4.099 -9.359 15.228 1.00 98.38 800 ALA A N 1
ATOM 5786 C CA . ALA A 1 800 ? -4.812 -8.438 16.107 1.00 98.38 800 ALA A CA 1
ATOM 5787 C C . ALA A 1 800 ? -5.034 -7.070 15.441 1.00 98.38 800 ALA A C 1
ATOM 5789 O O . ALA A 1 800 ? -4.211 -6.611 14.645 1.00 98.38 800 ALA A O 1
ATOM 5790 N N . VAL A 1 801 ? -6.109 -6.383 15.833 1.00 98.81 801 VAL A N 1
ATOM 5791 C CA . VAL A 1 801 ? -6.390 -5.000 15.425 1.00 98.81 801 VAL A CA 1
ATOM 5792 C C . VAL A 1 801 ? -6.232 -4.081 16.629 1.00 98.81 801 VAL A C 1
ATOM 5794 O O . VAL A 1 801 ? -6.899 -4.264 17.645 1.00 98.81 801 VAL A O 1
ATOM 5797 N N . THR A 1 802 ? -5.366 -3.075 16.522 1.00 98.81 802 THR A N 1
ATOM 5798 C CA . THR A 1 802 ? -5.169 -2.062 17.572 1.00 98.81 802 THR A CA 1
ATOM 5799 C C . THR A 1 802 ? -5.476 -0.673 17.034 1.00 98.81 802 THR A C 1
ATOM 5801 O O . THR A 1 802 ? -4.897 -0.260 16.034 1.00 98.81 802 THR A O 1
ATOM 5804 N N . VAL A 1 803 ? -6.356 0.067 17.706 1.00 98.88 803 VAL A N 1
ATOM 5805 C CA . VAL A 1 803 ? -6.735 1.438 17.344 1.00 98.88 803 VAL A CA 1
ATOM 5806 C C . VAL A 1 803 ? -6.266 2.389 18.442 1.00 98.88 803 VAL A C 1
ATOM 5808 O O . VAL A 1 803 ? -6.863 2.453 19.512 1.00 98.88 803 VAL A O 1
ATOM 5811 N N . ASN A 1 804 ? -5.184 3.118 18.184 1.00 98.50 804 ASN A N 1
ATOM 5812 C CA . ASN A 1 804 ? -4.575 4.085 19.099 1.00 98.50 804 ASN A CA 1
ATOM 5813 C C . ASN A 1 804 ? -5.004 5.532 18.842 1.00 98.50 804 ASN A C 1
ATOM 5815 O O . ASN A 1 804 ? -4.843 6.369 19.723 1.00 98.50 804 ASN A O 1
ATOM 5819 N N . GLY A 1 805 ? -5.532 5.847 17.656 1.00 96.94 805 GLY A N 1
ATOM 5820 C CA . GLY A 1 805 ? -5.995 7.196 17.340 1.00 96.94 805 GLY A CA 1
ATOM 5821 C C . GLY A 1 805 ? -6.914 7.265 16.125 1.00 96.94 805 GLY A C 1
ATOM 5822 O O . GLY A 1 805 ? -6.924 6.372 15.270 1.00 96.94 805 GLY A O 1
ATOM 5823 N N . GLY A 1 806 ? -7.678 8.356 16.047 1.00 98.06 806 GLY A N 1
ATOM 5824 C CA . GLY A 1 806 ? -8.589 8.629 14.937 1.00 98.06 806 GLY A CA 1
ATOM 5825 C C . GLY A 1 806 ? -9.733 7.619 14.868 1.00 98.06 806 GLY A C 1
ATOM 5826 O O . GLY A 1 806 ? -10.184 7.105 15.893 1.00 98.06 806 GLY A O 1
ATOM 5827 N N . ILE A 1 807 ? -10.208 7.346 13.651 1.00 98.75 807 ILE A N 1
ATOM 5828 C CA . ILE A 1 807 ? -11.342 6.447 13.411 1.00 98.75 807 ILE A CA 1
ATOM 5829 C C . ILE A 1 807 ? -10.882 5.251 12.576 1.00 98.75 807 ILE A C 1
ATOM 5831 O O . ILE A 1 807 ? -10.332 5.420 11.486 1.00 98.75 807 ILE A O 1
ATOM 5835 N N . LEU A 1 808 ? -11.153 4.042 13.064 1.00 98.81 808 LEU A N 1
ATOM 5836 C CA . LEU A 1 808 ? -11.168 2.826 12.256 1.00 98.81 808 LEU A CA 1
ATOM 5837 C C . LEU A 1 808 ? -12.627 2.491 11.938 1.00 98.81 808 LEU A C 1
ATOM 5839 O O . LEU A 1 808 ? -13.404 2.250 12.858 1.00 98.81 808 LEU A O 1
ATOM 5843 N N . TYR A 1 809 ? -13.007 2.507 10.664 1.00 98.75 809 TYR A N 1
ATOM 5844 C CA . TYR A 1 809 ? -14.387 2.328 10.224 1.00 98.75 809 TYR A CA 1
ATOM 5845 C C . TYR A 1 809 ? -14.574 0.994 9.492 1.00 98.75 809 TYR A C 1
ATOM 5847 O O . TYR A 1 809 ? -14.095 0.821 8.372 1.00 98.75 809 TYR A O 1
ATOM 5855 N N . ALA A 1 810 ? -15.283 0.058 10.123 1.00 98.25 810 ALA A N 1
ATOM 5856 C CA . ALA A 1 810 ? -15.762 -1.168 9.494 1.00 98.25 810 ALA A CA 1
ATOM 5857 C C . ALA A 1 810 ? -17.016 -0.864 8.659 1.00 98.25 810 ALA A C 1
ATOM 5859 O O . ALA A 1 810 ? -18.077 -0.565 9.210 1.00 98.25 810 ALA A O 1
ATOM 5860 N N . ASN A 1 811 ? -16.889 -0.914 7.336 1.00 97.00 811 ASN A N 1
ATOM 5861 C CA . ASN A 1 811 ? -17.934 -0.546 6.384 1.00 97.00 811 ASN A CA 1
ATOM 5862 C C . ASN A 1 811 ? -18.061 -1.561 5.231 1.00 97.00 811 ASN A C 1
ATOM 5864 O O . ASN A 1 811 ? -18.291 -1.189 4.080 1.00 97.00 811 ASN A O 1
ATOM 5868 N N . ALA A 1 812 ? -17.868 -2.851 5.515 1.00 95.62 812 ALA A N 1
ATOM 5869 C CA . ALA A 1 812 ? -18.239 -3.919 4.589 1.00 95.62 812 ALA A CA 1
ATOM 5870 C C . ALA A 1 812 ? -19.757 -3.975 4.364 1.00 95.62 812 ALA A C 1
ATOM 5872 O O . ALA A 1 812 ? -20.541 -3.640 5.254 1.00 95.62 812 ALA A O 1
ATOM 5873 N N . ALA A 1 813 ? -20.176 -4.473 3.197 1.00 93.62 813 ALA A N 1
ATOM 5874 C CA . ALA A 1 813 ? -21.582 -4.761 2.923 1.00 93.62 813 ALA A CA 1
ATOM 5875 C C . ALA A 1 813 ? -22.184 -5.711 3.981 1.00 93.62 813 ALA A C 1
ATOM 5877 O O . ALA A 1 813 ? -21.490 -6.574 4.523 1.00 93.62 813 ALA A O 1
ATOM 5878 N N . ASN A 1 814 ? -23.483 -5.587 4.251 1.00 93.12 814 ASN A N 1
ATOM 5879 C CA . ASN A 1 814 ? -24.193 -6.427 5.219 1.00 93.12 814 ASN A CA 1
ATOM 5880 C C . ASN A 1 814 ? -24.266 -7.895 4.733 1.00 93.12 814 ASN A C 1
ATOM 5882 O O . ASN A 1 814 ? -24.771 -8.142 3.638 1.00 93.12 814 ASN A O 1
ATOM 5886 N N . ALA A 1 815 ? -23.760 -8.866 5.511 1.00 94.81 815 ALA A N 1
ATOM 5887 C CA . ALA A 1 815 ? -23.985 -10.305 5.281 1.00 94.81 815 ALA A CA 1
ATOM 5888 C C . ALA A 1 815 ? -23.654 -11.178 6.510 1.00 94.81 815 ALA A C 1
ATOM 5890 O O . ALA A 1 815 ? -23.153 -10.672 7.512 1.00 94.81 815 ALA A O 1
ATOM 5891 N N . ALA A 1 816 ? -23.953 -12.487 6.423 1.00 94.88 816 ALA A N 1
ATOM 5892 C CA . ALA A 1 816 ? -23.963 -13.461 7.537 1.00 94.88 816 ALA A CA 1
ATOM 5893 C C . ALA A 1 816 ? -22.637 -13.590 8.271 1.00 94.88 816 ALA A C 1
ATOM 5895 O O . ALA A 1 816 ? -22.610 -13.446 9.489 1.00 94.88 816 ALA A O 1
ATOM 5896 N N . THR A 1 817 ? -21.568 -13.790 7.511 1.00 94.50 817 THR A N 1
ATOM 5897 C CA . THR A 1 817 ? -20.208 -14.057 7.985 1.00 94.50 817 THR A CA 1
ATOM 5898 C C . THR A 1 817 ? -19.202 -13.300 7.128 1.00 94.50 817 THR A C 1
ATOM 5900 O O . THR A 1 817 ? -19.569 -12.651 6.146 1.00 94.50 817 THR A O 1
ATOM 5903 N N . ASP A 1 818 ? -17.913 -13.404 7.452 1.00 94.94 818 ASP A N 1
ATOM 5904 C CA . ASP A 1 818 ? -16.808 -12.970 6.582 1.00 94.94 818 ASP A CA 1
ATOM 5905 C C . ASP A 1 818 ? -16.838 -11.470 6.282 1.00 94.94 818 ASP A C 1
ATOM 5907 O O . ASP A 1 818 ? -16.834 -11.023 5.134 1.00 94.94 818 ASP A O 1
ATOM 5911 N N . ARG A 1 819 ? -16.953 -10.680 7.347 1.00 96.31 819 ARG A N 1
ATOM 5912 C CA . ARG A 1 819 ? -16.966 -9.217 7.313 1.00 96.31 819 ARG A CA 1
ATOM 5913 C C . ARG A 1 819 ? -15.574 -8.661 7.614 1.00 96.31 819 ARG A C 1
ATOM 5915 O O . ARG A 1 819 ? -14.581 -9.369 7.454 1.00 96.31 819 ARG A O 1
ATOM 5922 N N . ASN A 1 820 ? -15.466 -7.390 8.007 1.00 97.38 820 ASN A N 1
ATOM 5923 C CA . ASN A 1 820 ? -14.163 -6.737 8.112 1.00 97.38 820 ASN A CA 1
ATOM 5924 C C . ASN A 1 820 ? -13.224 -7.412 9.120 1.00 97.38 820 ASN A C 1
ATOM 5926 O O . ASN A 1 820 ? -12.023 -7.440 8.859 1.00 97.38 820 ASN A O 1
ATOM 5930 N N . PHE A 1 821 ? -13.747 -7.941 10.235 1.00 97.69 821 PHE A N 1
ATOM 5931 C CA . PHE A 1 821 ? -12.940 -8.473 11.338 1.00 97.69 821 PHE A CA 1
ATOM 5932 C C . PHE A 1 821 ? -13.374 -9.867 11.825 1.00 97.69 821 PHE A C 1
ATOM 5934 O O . PHE A 1 821 ? -13.021 -10.276 12.926 1.00 97.69 821 PHE A O 1
ATOM 5941 N N . SER A 1 822 ? -14.086 -10.648 11.010 1.00 97.06 822 SER A N 1
ATOM 5942 C CA . SER A 1 822 ? -14.564 -12.001 11.367 1.00 97.06 822 SER A CA 1
ATOM 5943 C C . SER A 1 822 ? -13.457 -13.011 11.727 1.00 97.06 822 SER A C 1
ATOM 5945 O O . SER A 1 822 ? -13.728 -14.035 12.355 1.00 97.06 822 SER A O 1
ATOM 5947 N N . TYR A 1 823 ? -12.206 -12.750 11.334 1.00 97.38 823 TYR A N 1
ATOM 5948 C CA . TYR A 1 823 ? -11.078 -13.681 11.487 1.00 97.38 823 TYR A CA 1
ATOM 5949 C C . TYR A 1 823 ? -9.991 -13.215 12.457 1.00 97.38 823 TYR A C 1
ATOM 5951 O O . TYR A 1 823 ? -9.118 -14.011 12.802 1.00 97.38 823 TYR A O 1
ATOM 5959 N N . VAL A 1 824 ? -10.066 -11.975 12.947 1.00 98.38 824 VAL A N 1
ATOM 5960 C CA . VAL A 1 824 ? -9.021 -11.389 13.798 1.00 98.38 824 VAL A CA 1
ATOM 5961 C C . VAL A 1 824 ? -8.920 -12.108 15.140 1.00 98.38 824 VAL A C 1
ATOM 5963 O O . VAL A 1 824 ? -9.888 -12.699 15.626 1.00 98.38 824 VAL A O 1
ATOM 5966 N N . SER A 1 825 ? -7.758 -12.037 15.784 1.00 97.69 825 SER A N 1
ATOM 5967 C CA . SER A 1 825 ? -7.576 -12.595 17.130 1.00 97.69 825 SER A CA 1
ATOM 5968 C C . SER A 1 825 ? -8.280 -11.776 18.221 1.00 97.69 825 SER A C 1
ATOM 5970 O O . SER A 1 825 ? -8.611 -12.304 19.279 1.00 97.69 825 SER A O 1
ATOM 5972 N N . GLY A 1 826 ? -8.508 -10.486 17.971 1.00 98.00 826 GLY A N 1
ATOM 5973 C CA . GLY A 1 826 ? -9.191 -9.555 18.864 1.00 98.00 826 GLY A CA 1
ATOM 5974 C C . GLY A 1 826 ? -8.987 -8.106 18.425 1.00 98.00 826 GLY A C 1
ATOM 5975 O O . GLY A 1 826 ? -8.118 -7.814 17.596 1.00 98.00 826 GLY A O 1
ATOM 5976 N N . ILE A 1 827 ? -9.794 -7.207 18.985 1.00 98.88 827 ILE A N 1
ATOM 5977 C CA . ILE A 1 827 ? -9.749 -5.772 18.691 1.00 98.88 827 ILE A CA 1
ATOM 5978 C C . ILE A 1 827 ? -9.519 -4.996 19.990 1.00 98.88 827 ILE A C 1
ATOM 5980 O O . ILE A 1 827 ? -10.253 -5.187 20.956 1.00 98.88 827 ILE A O 1
ATOM 5984 N N . THR A 1 828 ? -8.542 -4.090 20.004 1.00 98.88 828 THR A N 1
ATOM 5985 C CA . THR A 1 828 ? -8.277 -3.180 21.129 1.00 98.88 828 THR A CA 1
ATOM 5986 C C . THR A 1 828 ? -8.417 -1.734 20.672 1.00 98.88 828 THR A C 1
ATOM 5988 O O . THR A 1 828 ? -7.757 -1.317 19.722 1.00 98.88 828 THR A O 1
ATOM 5991 N N . VAL A 1 829 ? -9.247 -0.955 21.363 1.00 98.88 829 VAL A N 1
ATOM 5992 C CA . VAL A 1 829 ? -9.470 0.474 21.105 1.00 98.88 829 VAL A CA 1
ATOM 5993 C C . VAL A 1 829 ? -8.957 1.273 22.302 1.00 98.88 829 VAL A C 1
ATOM 5995 O O . VAL A 1 829 ? -9.418 1.078 23.427 1.00 98.88 829 VAL A O 1
ATOM 5998 N N . ASN A 1 830 ? -7.986 2.150 22.065 1.00 98.69 830 ASN A N 1
ATOM 5999 C CA . ASN A 1 830 ? -7.276 2.922 23.083 1.00 98.69 830 ASN A CA 1
ATOM 6000 C C . ASN A 1 830 ? -7.742 4.384 23.138 1.00 98.69 830 ASN A C 1
ATOM 6002 O O . ASN A 1 830 ? -8.544 4.842 22.325 1.00 98.69 830 ASN A O 1
ATOM 6006 N N . THR A 1 831 ? -7.270 5.105 24.155 1.00 97.69 831 THR A N 1
ATOM 6007 C CA . THR A 1 831 ? -7.711 6.460 24.506 1.00 97.69 831 THR A CA 1
ATOM 6008 C C . THR A 1 831 ? -7.725 7.416 23.312 1.00 97.69 831 THR A C 1
ATOM 6010 O O . THR A 1 831 ? -6.734 7.545 22.601 1.00 97.69 831 THR A O 1
ATOM 6013 N N . GLY A 1 832 ? -8.848 8.113 23.106 1.00 94.56 832 GLY A N 1
ATOM 6014 C CA . GLY A 1 832 ? -9.018 9.079 22.016 1.00 94.56 832 GLY A CA 1
ATOM 6015 C C . GLY A 1 832 ? -9.314 8.461 20.644 1.00 94.56 832 GLY A C 1
ATOM 6016 O O . GLY A 1 832 ? -9.543 9.201 19.688 1.00 94.56 832 GLY A O 1
ATOM 6017 N N . ALA A 1 833 ? -9.342 7.131 20.531 1.00 98.62 833 ALA A N 1
ATOM 6018 C CA . ALA A 1 833 ? -9.686 6.431 19.301 1.00 98.62 833 ALA A CA 1
ATOM 6019 C C . ALA A 1 833 ? -11.160 6.007 19.252 1.00 98.62 833 ALA A C 1
ATOM 6021 O O . ALA A 1 833 ? -11.822 5.813 20.277 1.00 98.62 833 ALA A O 1
ATOM 6022 N N . THR A 1 834 ? -11.664 5.823 18.031 1.00 98.81 834 THR A N 1
ATOM 6023 C CA . THR A 1 834 ? -13.007 5.299 17.772 1.00 98.81 834 THR A CA 1
ATOM 6024 C C . THR A 1 834 ? -12.958 4.099 16.832 1.00 98.81 834 THR A C 1
ATOM 6026 O O . THR A 1 834 ? -12.415 4.187 15.730 1.00 98.81 834 THR A O 1
ATOM 6029 N N . LEU A 1 835 ? -13.584 2.994 17.239 1.00 98.81 835 LEU A N 1
ATOM 6030 C CA . LEU A 1 835 ? -13.983 1.917 16.333 1.00 98.81 835 LEU A CA 1
ATOM 6031 C C . LEU A 1 835 ? -15.416 2.189 15.879 1.00 98.81 835 LEU A C 1
ATOM 6033 O O . LEU A 1 835 ? -16.348 2.081 16.673 1.00 98.81 835 LEU A O 1
ATOM 6037 N N . ARG A 1 836 ? -15.587 2.570 14.615 1.00 98.56 836 ARG A N 1
ATOM 6038 C CA . ARG A 1 836 ? -16.885 2.854 13.999 1.00 98.56 836 ARG A CA 1
ATOM 6039 C C . ARG A 1 836 ? -17.327 1.666 13.151 1.00 98.56 836 ARG A C 1
ATOM 6041 O O . ARG A 1 836 ? -16.489 1.031 12.517 1.00 98.56 836 ARG A O 1
ATOM 6048 N N . THR A 1 837 ? -18.622 1.380 13.091 1.00 98.00 837 THR A N 1
ATOM 6049 C CA . THR A 1 837 ? -19.151 0.273 12.281 1.00 98.00 837 THR A CA 1
ATOM 6050 C C . THR A 1 837 ? -20.510 0.597 11.670 1.00 98.00 837 THR A C 1
ATOM 6052 O O . THR A 1 837 ? -21.357 1.223 12.309 1.00 98.00 837 THR A O 1
ATOM 6055 N N . ASN A 1 838 ? -20.710 0.134 10.438 1.00 95.88 838 ASN A N 1
ATOM 6056 C CA . ASN A 1 838 ? -22.009 0.087 9.771 1.00 95.88 838 ASN A CA 1
ATOM 6057 C C . ASN A 1 838 ? -22.721 -1.255 10.085 1.00 95.88 838 ASN A C 1
ATOM 6059 O O . ASN A 1 838 ? -22.189 -2.086 10.833 1.00 95.88 838 ASN A O 1
ATOM 6063 N N . ALA A 1 839 ? -23.934 -1.445 9.559 1.00 95.38 839 ALA A N 1
ATOM 6064 C CA . ALA A 1 839 ? -24.802 -2.599 9.761 1.00 95.38 839 ALA A CA 1
ATOM 6065 C C . ALA A 1 839 ? -24.071 -3.916 9.470 1.00 95.38 839 ALA A C 1
ATOM 6067 O O . ALA A 1 839 ? -23.703 -4.213 8.331 1.00 95.38 839 ALA A O 1
ATOM 6068 N N . ASN A 1 840 ? -23.860 -4.697 10.529 1.00 95.12 840 ASN A N 1
ATOM 6069 C CA . ASN A 1 840 ? -23.190 -5.994 10.538 1.00 95.12 840 ASN A CA 1
ATOM 6070 C C . ASN A 1 840 ? -21.821 -6.022 9.841 1.00 95.12 840 ASN A C 1
ATOM 6072 O O . ASN A 1 840 ? -21.358 -7.093 9.472 1.00 95.12 840 ASN A O 1
ATOM 6076 N N . SER A 1 841 ? -21.135 -4.887 9.677 1.00 96.69 841 SER A N 1
ATOM 6077 C CA . SER A 1 841 ? -19.838 -4.824 8.987 1.00 96.69 841 SER A CA 1
ATOM 6078 C C . SER A 1 841 ? -18.671 -5.361 9.822 1.00 96.69 841 SER A C 1
ATOM 6080 O O . SER A 1 841 ? -17.605 -5.651 9.279 1.00 96.69 841 SER A O 1
ATOM 6082 N N . LEU A 1 842 ? -18.849 -5.502 11.139 1.00 96.56 842 LEU A N 1
ATOM 6083 C CA . LEU A 1 842 ? -17.791 -5.938 12.048 1.00 96.56 842 LEU A CA 1
ATOM 6084 C C . LEU A 1 842 ? -17.502 -7.444 11.906 1.00 96.56 842 LEU A C 1
ATOM 6086 O O . LEU A 1 842 ? -16.403 -7.823 11.495 1.00 96.56 842 LEU A O 1
ATOM 6090 N N . PHE A 1 843 ? -18.502 -8.290 12.181 1.00 96.62 843 PHE A N 1
ATOM 6091 C CA . PHE A 1 843 ? -18.366 -9.756 12.198 1.00 96.62 843 PHE A CA 1
ATOM 6092 C C . PHE A 1 843 ? -19.404 -10.505 11.352 1.00 96.62 843 PHE A C 1
ATOM 6094 O O . PHE A 1 843 ? -19.125 -11.625 10.919 1.00 96.62 843 PHE A O 1
ATOM 6101 N N . GLY A 1 844 ? -20.556 -9.884 11.091 1.00 95.31 844 GLY A N 1
ATOM 6102 C CA . GLY A 1 844 ? -21.710 -10.479 10.417 1.00 95.31 844 GLY A CA 1
ATOM 6103 C C . GLY A 1 844 ? -22.946 -10.498 11.317 1.00 95.31 844 GLY A C 1
ATOM 6104 O O . GLY A 1 844 ? -22.879 -10.033 12.454 1.00 95.31 844 GLY A O 1
ATOM 6105 N N . TRP A 1 845 ? -24.086 -10.984 10.809 1.00 92.12 845 TRP A N 1
ATOM 6106 C CA . TRP A 1 845 ? -25.345 -11.018 11.578 1.00 92.12 845 TRP A CA 1
ATOM 6107 C C . TRP A 1 845 ? -25.635 -12.345 12.278 1.00 92.12 845 TRP A C 1
ATOM 6109 O O . TRP A 1 845 ? -26.476 -12.338 13.175 1.00 92.12 845 TRP A O 1
ATOM 6119 N N . ASP A 1 846 ? -24.959 -13.442 11.913 1.00 91.50 846 ASP A N 1
ATOM 6120 C CA . ASP A 1 846 ? -25.264 -14.792 12.422 1.00 91.50 846 ASP A CA 1
ATOM 6121 C C . ASP A 1 846 ? -24.567 -15.160 13.747 1.00 91.50 846 ASP A C 1
ATOM 6123 O O . ASP A 1 846 ? -24.825 -16.220 14.320 1.00 91.50 846 ASP A O 1
ATOM 6127 N N . GLY A 1 847 ? -23.666 -14.297 14.221 1.00 89.81 847 GLY A N 1
ATOM 6128 C CA . GLY A 1 847 ? -22.926 -14.451 15.473 1.00 89.81 847 GLY A CA 1
ATOM 6129 C C . GLY A 1 847 ? -21.858 -15.554 15.489 1.00 89.81 847 GLY A C 1
ATOM 6130 O O . GLY A 1 847 ? -21.225 -15.780 16.514 1.00 89.81 847 GLY A O 1
ATOM 6131 N N . THR A 1 848 ? -21.602 -16.267 14.387 1.00 92.38 848 THR A N 1
ATOM 6132 C CA . THR A 1 848 ? -20.671 -17.419 14.375 1.00 92.38 848 THR A CA 1
ATOM 6133 C C . THR A 1 848 ? -19.194 -17.023 14.305 1.00 92.38 848 THR A C 1
ATOM 6135 O O . THR A 1 848 ? -18.305 -17.843 14.557 1.00 92.38 848 THR A O 1
ATOM 6138 N N . LYS A 1 849 ? -18.914 -15.769 13.936 1.00 94.88 849 LYS A N 1
ATOM 6139 C CA . LYS A 1 849 ? -17.563 -15.231 13.702 1.00 94.88 849 LYS A CA 1
ATOM 6140 C C . LYS A 1 849 ? -17.214 -14.039 14.588 1.00 94.88 849 LYS A C 1
ATOM 6142 O O . LYS A 1 849 ? -16.282 -13.297 14.282 1.00 94.88 849 LYS A O 1
ATOM 6147 N N . GLU A 1 850 ? -17.953 -13.835 15.668 1.00 95.25 850 GLU A N 1
ATOM 6148 C CA . GLU A 1 850 ? -17.700 -12.732 16.588 1.00 95.25 850 GLU A CA 1
ATOM 6149 C C . GLU A 1 850 ? -16.361 -12.898 17.313 1.00 95.25 850 GLU A C 1
ATOM 6151 O O . GLU A 1 850 ? -15.942 -14.006 17.661 1.00 95.25 850 GLU A O 1
ATOM 6156 N N . LYS A 1 851 ? -15.668 -11.777 17.526 1.00 96.88 851 LYS A N 1
ATOM 6157 C CA . LYS A 1 851 ? -14.358 -11.723 18.184 1.00 96.88 851 LYS A CA 1
ATOM 6158 C C . LYS A 1 851 ? -14.389 -10.768 19.374 1.00 96.88 851 LYS A C 1
ATOM 6160 O O . LYS A 1 851 ? -15.186 -9.830 19.371 1.00 96.88 851 LYS A O 1
ATOM 6165 N N . PRO A 1 852 ? -13.532 -10.982 20.389 1.00 97.81 852 PRO A N 1
ATOM 6166 C CA . PRO A 1 852 ? -13.483 -10.102 21.546 1.00 97.81 852 PRO A CA 1
ATOM 6167 C C . PRO A 1 852 ? -13.038 -8.687 21.154 1.00 97.81 852 PRO A C 1
ATOM 6169 O O . PRO A 1 852 ? -12.059 -8.504 20.424 1.00 97.81 852 PRO A O 1
ATOM 6172 N N . VAL A 1 853 ? -13.743 -7.689 21.686 1.00 98.81 853 VAL A N 1
ATOM 6173 C CA . VAL A 1 853 ? -13.428 -6.262 21.546 1.00 98.81 853 VAL A CA 1
ATOM 6174 C C . VAL A 1 853 ? -13.169 -5.667 22.924 1.00 98.81 853 VAL A C 1
ATOM 6176 O O . VAL A 1 853 ? -14.023 -5.756 23.800 1.00 98.81 853 VAL A O 1
ATOM 6179 N N . THR A 1 854 ? -12.015 -5.034 23.120 1.00 98.81 854 THR A N 1
ATOM 6180 C CA . THR A 1 854 ? -11.675 -4.284 24.337 1.00 98.81 854 THR A CA 1
ATOM 6181 C C . THR A 1 854 ? -11.670 -2.789 24.046 1.00 98.81 854 THR A C 1
ATOM 6183 O O . THR A 1 854 ? -10.950 -2.326 23.163 1.00 98.81 854 THR A O 1
ATOM 6186 N N . VAL A 1 855 ? -12.442 -2.022 24.814 1.00 98.88 855 VAL A N 1
ATOM 6187 C CA . VAL A 1 855 ? -12.556 -0.563 24.694 1.00 98.88 855 VAL A CA 1
ATOM 6188 C C . VAL A 1 855 ? -12.020 0.073 25.974 1.00 98.88 855 VAL A C 1
ATOM 6190 O O . VAL A 1 855 ? -12.657 0.009 27.027 1.00 98.88 855 VAL A O 1
ATOM 6193 N N . ASN A 1 856 ? -10.824 0.653 25.898 1.00 98.75 856 ASN A N 1
ATOM 6194 C CA . ASN A 1 856 ? -10.127 1.234 27.044 1.00 98.75 856 ASN A CA 1
ATOM 6195 C C . ASN A 1 856 ? -10.629 2.645 27.388 1.00 98.75 856 ASN A C 1
ATOM 6197 O O . ASN A 1 856 ? -11.416 3.254 26.661 1.00 98.75 856 ASN A O 1
ATOM 6201 N N . ALA A 1 857 ? -10.158 3.169 28.520 1.00 98.31 857 ALA A N 1
ATOM 6202 C CA . ALA A 1 857 ? -10.522 4.483 29.030 1.00 98.31 857 ALA A CA 1
ATOM 6203 C C . ALA A 1 857 ? -10.388 5.591 27.972 1.00 98.31 857 ALA A C 1
ATOM 6205 O O . ALA A 1 857 ? -9.341 5.754 27.344 1.00 98.31 857 ALA A O 1
ATOM 6206 N N . GLY A 1 858 ? -11.464 6.358 27.778 1.00 97.25 858 GLY A N 1
ATOM 6207 C CA . GLY A 1 858 ? -11.524 7.450 26.799 1.00 97.25 858 GLY A CA 1
ATOM 6208 C C . GLY A 1 858 ? -11.630 7.009 25.332 1.00 97.25 858 GLY A C 1
ATOM 6209 O O . GLY A 1 858 ? -11.534 7.858 24.448 1.00 97.25 858 GLY A O 1
ATOM 6210 N N . ALA A 1 859 ? -11.804 5.715 25.057 1.00 98.75 859 ALA A N 1
ATOM 6211 C CA . ALA A 1 859 ? -12.086 5.182 23.727 1.00 98.75 859 ALA A CA 1
ATOM 6212 C C . ALA A 1 859 ? -13.594 4.985 23.504 1.00 98.75 859 ALA A C 1
ATOM 6214 O O . ALA A 1 859 ? -14.361 4.819 24.459 1.00 98.75 859 ALA A O 1
ATOM 6215 N N . THR A 1 860 ? -14.015 4.962 22.237 1.00 98.75 860 THR A N 1
ATOM 6216 C CA . THR A 1 860 ? -15.423 4.761 21.860 1.00 98.75 860 THR A CA 1
ATOM 6217 C C . THR A 1 860 ? -15.586 3.641 20.837 1.00 98.75 860 THR A C 1
ATOM 6219 O O . THR A 1 860 ? -14.853 3.564 19.852 1.00 98.75 860 THR A O 1
ATOM 6222 N N . MET A 1 861 ? -16.592 2.795 21.038 1.00 98.62 861 MET A N 1
ATOM 6223 C CA . MET A 1 861 ? -17.121 1.886 20.025 1.00 98.62 861 MET A CA 1
ATOM 6224 C C . MET A 1 861 ? -18.472 2.434 19.548 1.00 98.62 861 MET A C 1
ATOM 6226 O O . MET A 1 861 ? -19.381 2.626 20.356 1.00 98.62 861 MET A O 1
ATOM 6230 N N . LEU A 1 862 ? -18.580 2.754 18.257 1.00 98.50 862 LEU A N 1
ATOM 6231 C CA . LEU A 1 862 ? -19.664 3.557 17.686 1.00 98.50 862 LEU A CA 1
ATOM 6232 C C . LEU A 1 862 ? -20.369 2.832 16.534 1.00 98.50 862 LEU A C 1
ATOM 6234 O O . LEU A 1 862 ? -19.763 2.578 15.494 1.00 98.50 862 LEU A O 1
ATOM 6238 N N . ALA A 1 863 ? -21.665 2.575 16.687 1.00 97.94 863 ALA A N 1
ATOM 6239 C CA . ALA A 1 863 ? -22.520 2.124 15.595 1.00 97.94 863 ALA A CA 1
ATOM 6240 C C . ALA A 1 863 ? -23.083 3.328 14.828 1.00 97.94 863 ALA A C 1
ATOM 6242 O O . ALA A 1 863 ? -23.433 4.357 15.419 1.00 97.94 863 ALA A O 1
ATOM 6243 N N . ASP A 1 864 ? -23.176 3.205 13.508 1.00 97.31 864 ASP A N 1
ATOM 6244 C CA . ASP A 1 864 ? -23.840 4.201 12.674 1.00 97.31 864 ASP A CA 1
ATOM 6245 C C . ASP A 1 864 ? -25.346 4.299 12.936 1.00 97.31 864 ASP A C 1
ATOM 6247 O O . ASP A 1 864 ? -25.969 3.414 13.527 1.00 97.31 864 ASP A O 1
ATOM 6251 N N . SER A 1 865 ? -25.955 5.398 12.481 1.00 94.88 865 SER A N 1
ATOM 6252 C CA . SER A 1 865 ? -27.411 5.519 12.472 1.00 94.88 865 SER A CA 1
ATOM 6253 C C . SER A 1 865 ? -28.015 4.369 11.673 1.00 94.88 865 SER A C 1
ATOM 6255 O O . SER A 1 865 ? -27.606 4.137 10.534 1.00 94.88 865 SER A O 1
ATOM 6257 N N . ASN A 1 866 ? -29.017 3.703 12.233 1.00 91.81 866 ASN A N 1
ATOM 6258 C CA . ASN A 1 866 ? -29.667 2.543 11.633 1.00 91.81 866 ASN A CA 1
ATOM 6259 C C . ASN A 1 866 ? -28.703 1.383 11.320 1.00 91.81 866 ASN A C 1
ATOM 6261 O O . ASN A 1 866 ? -28.992 0.582 10.435 1.00 91.81 866 ASN A O 1
ATOM 6265 N N . ALA A 1 867 ? -27.582 1.268 12.034 1.00 93.88 867 ALA A N 1
ATOM 6266 C CA . ALA A 1 867 ? -26.780 0.054 12.017 1.00 93.88 867 ALA A CA 1
ATOM 6267 C C . ALA A 1 867 ? -27.279 -0.915 13.092 1.00 93.88 867 ALA A C 1
ATOM 6269 O O . ALA A 1 867 ? -27.443 -0.525 14.246 1.00 93.88 867 ALA A O 1
ATOM 6270 N N . ASP A 1 868 ? -27.497 -2.170 12.712 1.00 92.56 868 ASP A N 1
ATOM 6271 C CA . ASP A 1 868 ? -27.582 -3.311 13.617 1.00 92.56 868 ASP A CA 1
ATOM 6272 C C . ASP A 1 868 ? -26.259 -4.066 13.597 1.00 92.56 868 ASP A C 1
ATOM 6274 O O . ASP A 1 868 ? -25.779 -4.445 12.534 1.00 92.56 868 ASP A O 1
ATOM 6278 N N . VAL A 1 869 ? -25.629 -4.254 14.755 1.00 95.50 869 VAL A N 1
ATOM 6279 C CA . VAL A 1 869 ? -24.281 -4.835 14.820 1.00 95.50 869 VAL A CA 1
ATOM 6280 C C . VAL A 1 869 ? -24.258 -6.023 15.771 1.00 95.50 869 VAL A C 1
ATOM 6282 O O . VAL A 1 869 ? -24.441 -5.845 16.974 1.00 95.50 869 VAL A O 1
ATOM 6285 N N . GLY A 1 870 ? -24.004 -7.221 15.235 1.00 94.06 870 GLY A N 1
ATOM 6286 C CA . GLY A 1 870 ? -23.720 -8.425 16.026 1.00 94.06 870 GLY A CA 1
ATOM 6287 C C . GLY A 1 870 ? -22.350 -8.359 16.705 1.00 94.06 870 GLY A C 1
ATOM 6288 O O . GLY A 1 870 ? -21.347 -8.025 16.060 1.00 94.06 870 GLY A O 1
ATOM 6289 N N . VAL A 1 871 ? -22.318 -8.626 18.010 1.00 96.81 871 VAL A N 1
ATOM 6290 C CA . VAL A 1 871 ? -21.115 -8.640 18.845 1.00 96.81 871 VAL A CA 1
ATOM 6291 C C . VAL A 1 871 ? -21.187 -9.752 19.890 1.00 96.81 871 VAL A C 1
ATOM 6293 O O . VAL A 1 871 ? -22.212 -9.947 20.531 1.00 96.81 871 VAL A O 1
ATOM 6296 N N . GLY A 1 872 ? -20.043 -10.394 20.133 1.00 95.75 872 GLY A N 1
ATOM 6297 C CA . GLY A 1 872 ? -19.942 -11.467 21.121 1.00 95.75 872 GLY A CA 1
ATOM 6298 C C . GLY A 1 872 ? -19.531 -10.942 22.490 1.00 95.75 872 GLY A C 1
ATOM 6299 O O . GLY A 1 872 ? -20.347 -10.577 23.336 1.00 95.75 872 GLY A O 1
ATOM 6300 N N . VAL A 1 873 ? -18.218 -10.874 22.722 1.00 97.56 873 VAL A N 1
ATOM 6301 C CA . VAL A 1 873 ? -17.655 -10.325 23.964 1.00 97.56 873 VAL A CA 1
ATOM 6302 C C . VAL A 1 873 ? -17.165 -8.901 23.733 1.00 97.56 873 VAL A C 1
ATOM 6304 O O . VAL A 1 873 ? -16.174 -8.686 23.033 1.00 97.56 873 VAL A O 1
ATOM 6307 N N . VAL A 1 874 ? -17.815 -7.933 24.379 1.00 98.75 874 VAL A N 1
ATOM 6308 C CA . VAL A 1 874 ? -17.349 -6.541 24.444 1.00 98.75 874 VAL A CA 1
ATOM 6309 C C . VAL A 1 874 ? -16.904 -6.241 25.870 1.00 98.75 874 VAL A C 1
ATOM 6311 O O . VAL A 1 874 ? -17.714 -6.243 26.794 1.00 98.75 874 VAL A O 1
ATOM 6314 N N . THR A 1 875 ? -15.615 -5.967 26.053 1.00 98.75 875 THR A N 1
ATOM 6315 C CA . THR A 1 875 ? -15.026 -5.553 27.328 1.00 98.75 875 THR A CA 1
ATOM 6316 C C . THR A 1 875 ? -14.873 -4.038 27.355 1.00 98.75 875 THR A C 1
ATOM 6318 O O . THR A 1 875 ? -14.050 -3.483 26.626 1.00 98.75 875 THR A O 1
ATOM 6321 N N . LEU A 1 876 ? -15.618 -3.352 28.219 1.00 98.81 876 LEU A N 1
ATOM 6322 C CA . LEU A 1 876 ? -15.399 -1.937 28.502 1.00 98.81 876 LEU A CA 1
ATOM 6323 C C . LEU A 1 876 ? -14.475 -1.798 29.718 1.00 98.81 876 LEU A C 1
ATOM 6325 O O . LEU A 1 876 ? -14.832 -2.113 30.857 1.00 98.81 876 LEU A O 1
ATOM 6329 N N . ASN A 1 877 ? -13.270 -1.306 29.457 1.00 98.50 877 ASN A N 1
ATOM 6330 C CA . ASN A 1 877 ? -12.237 -1.028 30.444 1.00 98.50 877 ASN A CA 1
ATOM 6331 C C . ASN A 1 877 ? -12.090 0.490 30.630 1.00 98.50 877 ASN A C 1
ATOM 6333 O O . ASN A 1 877 ? -11.036 1.073 30.380 1.00 98.50 877 ASN A O 1
ATOM 6337 N N . GLY A 1 878 ? -13.195 1.143 30.997 1.00 98.12 878 GLY A N 1
ATOM 6338 C CA . GLY A 1 878 ? -13.314 2.602 31.080 1.00 98.12 878 GLY A CA 1
ATOM 6339 C C . GLY A 1 878 ? -13.831 3.266 29.798 1.00 98.12 878 GLY A C 1
ATOM 6340 O O . GLY A 1 878 ? -13.889 4.493 29.720 1.00 98.12 878 GLY A O 1
ATOM 6341 N N . GLY A 1 879 ? -14.153 2.469 28.776 1.00 98.44 879 GLY A N 1
ATOM 6342 C CA . GLY A 1 879 ? -14.602 2.928 27.463 1.00 98.44 879 GLY A CA 1
ATOM 6343 C C . GLY A 1 879 ? -16.097 3.239 27.367 1.00 98.44 879 GLY A C 1
ATOM 6344 O O . GLY A 1 879 ? -16.859 3.093 28.328 1.00 98.44 879 GLY A O 1
ATOM 6345 N N . THR A 1 880 ? -16.517 3.654 26.168 1.00 98.69 880 THR A N 1
ATOM 6346 C CA . THR A 1 880 ? -17.921 3.955 25.846 1.00 98.69 880 THR A CA 1
ATOM 6347 C C . THR A 1 880 ? -18.445 3.103 24.687 1.00 98.69 880 THR A C 1
ATOM 6349 O O . THR A 1 880 ? -17.791 3.008 23.649 1.00 98.69 880 THR A O 1
ATOM 6352 N N . LEU A 1 881 ? -19.649 2.541 24.840 1.00 98.62 881 LEU A N 1
ATOM 6353 C CA . LEU A 1 881 ? -20.436 1.936 23.756 1.00 98.62 881 LEU A CA 1
ATOM 6354 C C . LEU A 1 881 ? -21.567 2.893 23.338 1.00 98.62 881 LEU A C 1
ATOM 6356 O O . LEU A 1 881 ? -22.394 3.268 24.174 1.00 98.62 881 LEU A O 1
ATOM 6360 N N . ALA A 1 882 ? -21.604 3.292 22.066 1.00 98.12 882 ALA A N 1
ATOM 6361 C CA . ALA A 1 882 ? -22.467 4.365 21.561 1.00 98.12 882 ALA A CA 1
ATOM 6362 C C . ALA A 1 882 ? -23.090 4.050 20.186 1.00 98.12 882 ALA A C 1
ATOM 6364 O O . ALA A 1 882 ? -22.638 3.152 19.472 1.00 98.12 882 ALA A O 1
ATOM 6365 N N . ASN A 1 883 ? -24.101 4.826 19.784 1.00 96.62 883 ASN A N 1
ATOM 6366 C CA . ASN A 1 883 ? -24.605 4.888 18.408 1.00 96.62 883 ASN A CA 1
ATOM 6367 C C . ASN A 1 883 ? -24.889 6.346 17.990 1.00 96.62 883 ASN A C 1
ATOM 6369 O O . ASN A 1 883 ? -25.240 7.171 18.830 1.00 96.62 883 ASN A O 1
ATOM 6373 N N . SER A 1 884 ? -24.695 6.685 16.711 1.00 94.12 884 SER A N 1
ATOM 6374 C CA . SER A 1 884 ? -24.711 8.081 16.219 1.00 94.12 884 SER A CA 1
ATOM 6375 C C . SER A 1 884 ? -26.091 8.624 15.817 1.00 94.12 884 SER A C 1
ATOM 6377 O O . SER A 1 884 ? -26.204 9.778 15.409 1.00 94.12 884 SER A O 1
ATOM 6379 N N . GLY A 1 885 ? -27.149 7.823 15.932 1.00 88.44 885 GLY A N 1
ATOM 6380 C CA . GLY A 1 885 ? -28.500 8.203 15.523 1.00 88.44 885 GLY A CA 1
ATOM 6381 C C . GLY A 1 885 ? -29.547 7.187 15.979 1.00 88.44 885 GLY A C 1
ATOM 6382 O O . GLY A 1 885 ? -29.284 6.433 16.913 1.00 88.44 885 GLY A O 1
ATOM 6383 N N . PRO A 1 886 ? -30.734 7.138 15.353 1.00 84.12 886 PRO A N 1
ATOM 6384 C CA . PRO A 1 886 ? -31.723 6.114 15.671 1.00 84.12 886 PRO A CA 1
ATOM 6385 C C . PRO A 1 886 ? -31.172 4.709 15.396 1.00 84.12 886 PRO A C 1
ATOM 6387 O O . PRO A 1 886 ? -30.244 4.524 14.608 1.00 84.12 886 PRO A O 1
ATOM 6390 N N . SER A 1 887 ? -31.735 3.720 16.075 1.00 81.69 887 SER A N 1
ATOM 6391 C CA . SER A 1 887 ? -31.432 2.301 15.895 1.00 81.69 887 SER A CA 1
ATOM 6392 C C . SER A 1 887 ? -32.461 1.641 14.978 1.00 81.69 887 SER A C 1
ATOM 6394 O O . SER A 1 887 ? -33.592 2.111 14.843 1.00 81.69 887 SER A O 1
ATOM 6396 N N . THR A 1 888 ? -32.074 0.534 14.345 1.00 83.19 888 THR A N 1
ATOM 6397 C CA . THR A 1 888 ? -33.004 -0.277 13.549 1.00 83.19 888 THR A CA 1
ATOM 6398 C C . THR A 1 888 ? -33.979 -1.043 14.441 1.00 83.19 888 THR A C 1
ATOM 6400 O O . THR A 1 888 ? -33.797 -1.164 15.653 1.00 83.19 888 THR A O 1
ATOM 6403 N N . ALA A 1 889 ? -34.958 -1.694 13.811 1.00 81.25 889 ALA A N 1
ATOM 6404 C CA . ALA A 1 889 ? -35.810 -2.690 14.455 1.00 81.25 889 ALA A CA 1
ATOM 6405 C C . ALA A 1 889 ? -35.087 -4.007 14.834 1.00 81.25 889 ALA A C 1
ATOM 6407 O O . ALA A 1 889 ? -35.753 -4.987 15.151 1.00 81.25 889 ALA A O 1
ATOM 6408 N N . TYR A 1 890 ? -33.755 -4.070 14.788 1.00 85.38 890 TYR A N 1
ATOM 6409 C CA . TYR A 1 890 ? -32.969 -5.205 15.286 1.00 85.38 890 TYR A CA 1
ATOM 6410 C C . TYR A 1 890 ? -32.091 -4.831 16.489 1.00 85.38 890 TYR A C 1
ATOM 6412 O O . TYR A 1 890 ? -31.538 -5.720 17.133 1.00 85.38 890 TYR A O 1
ATOM 6420 N N . GLY A 1 891 ? -32.010 -3.542 16.832 1.00 88.75 891 GLY A N 1
ATOM 6421 C CA . GLY A 1 891 ? -31.103 -3.018 17.851 1.00 88.75 891 GLY A CA 1
ATOM 6422 C C . GLY A 1 891 ? -29.868 -2.357 17.245 1.00 88.75 891 GLY A C 1
ATOM 6423 O O . GLY A 1 891 ? -29.546 -2.591 16.086 1.00 88.75 891 GLY A O 1
ATOM 6424 N N . SER A 1 892 ? -29.189 -1.505 18.018 1.00 93.00 892 SER A N 1
ATOM 6425 C CA . SER A 1 892 ? -27.908 -0.899 17.614 1.00 93.00 892 SER A CA 1
ATOM 6426 C C . SER A 1 892 ? -26.739 -1.869 17.799 1.00 93.00 892 SER A C 1
ATOM 6428 O O . SER A 1 892 ? -25.909 -2.048 16.911 1.00 93.00 892 SER A O 1
ATOM 6430 N N . TRP A 1 893 ? -26.726 -2.544 18.947 1.00 95.62 893 TRP A N 1
ATOM 6431 C CA . TRP A 1 893 ? -25.749 -3.555 19.337 1.00 95.62 893 TRP A CA 1
ATOM 6432 C C . TRP A 1 893 ? -26.490 -4.806 19.787 1.00 95.62 893 TRP A C 1
ATOM 6434 O O . TRP A 1 893 ? -27.374 -4.708 20.640 1.00 95.62 893 TRP A O 1
ATOM 6444 N N . ARG A 1 894 ? -26.146 -5.961 19.217 1.00 93.88 894 ARG A N 1
ATOM 6445 C CA . ARG A 1 894 ? -26.820 -7.239 19.455 1.00 93.88 894 ARG A CA 1
ATOM 6446 C C . ARG A 1 894 ? -25.857 -8.250 20.072 1.00 93.88 894 ARG A C 1
ATOM 6448 O O . ARG A 1 894 ? -24.864 -8.592 19.445 1.00 93.88 894 ARG A O 1
ATOM 6455 N N . PHE A 1 895 ? -26.201 -8.719 21.267 1.00 94.75 895 PHE A N 1
ATOM 6456 C CA . PHE A 1 895 ? -25.576 -9.828 21.992 1.00 94.75 895 PHE A CA 1
ATOM 6457 C C . PHE A 1 895 ? -26.554 -11.013 21.951 1.00 94.75 895 PHE A C 1
ATOM 6459 O O . PHE A 1 895 ? -27.382 -11.176 22.850 1.00 94.75 895 PHE A O 1
ATOM 6466 N N . ASP A 1 896 ? -26.579 -11.753 20.845 1.00 90.38 896 ASP A N 1
ATOM 6467 C CA . ASP A 1 896 ? -27.656 -12.704 20.537 1.00 90.38 896 ASP A CA 1
ATOM 6468 C C . ASP A 1 896 ? -27.367 -14.142 21.000 1.00 90.38 896 ASP A C 1
ATOM 6470 O O . ASP A 1 896 ? -28.305 -14.897 21.267 1.00 90.38 896 ASP A O 1
ATOM 6474 N N . GLN A 1 897 ? -26.102 -14.527 21.156 1.00 92.56 897 GLN A N 1
ATOM 6475 C CA . GLN A 1 897 ? -25.706 -15.875 21.550 1.00 92.56 897 GLN A CA 1
ATOM 6476 C C . GLN A 1 897 ? -25.647 -16.041 23.069 1.00 92.56 897 GLN A C 1
ATOM 6478 O O . GLN A 1 897 ? -25.454 -15.109 23.845 1.00 92.56 897 GLN A O 1
ATOM 6483 N N . ALA A 1 898 ? -25.761 -17.290 23.525 1.00 92.81 898 ALA A N 1
ATOM 6484 C CA . ALA A 1 898 ? -25.702 -17.617 24.950 1.00 92.81 898 ALA A CA 1
ATOM 6485 C C . ALA A 1 898 ? -24.348 -17.295 25.613 1.00 92.81 898 ALA A C 1
ATOM 6487 O O . ALA A 1 898 ? -24.283 -17.163 26.834 1.00 92.81 898 ALA A O 1
ATOM 6488 N N . THR A 1 899 ? -23.279 -17.203 24.820 1.00 94.00 899 THR A N 1
ATOM 6489 C CA . THR A 1 899 ? -21.918 -16.877 25.268 1.00 94.00 899 THR A CA 1
ATOM 6490 C C . THR A 1 899 ? -21.618 -15.382 25.268 1.00 94.00 899 THR A C 1
ATOM 6492 O O . THR A 1 899 ? -20.562 -14.982 25.767 1.00 94.00 899 THR A O 1
ATOM 6495 N N . ASP A 1 900 ? -22.511 -14.568 24.711 1.00 96.25 900 ASP A N 1
ATOM 6496 C CA . ASP A 1 900 ? -22.260 -13.150 24.496 1.00 96.25 900 ASP A CA 1
ATOM 6497 C C . ASP A 1 900 ? -22.340 -12.385 25.805 1.00 96.25 900 ASP A C 1
ATOM 6499 O O . ASP A 1 900 ? -23.134 -12.691 26.703 1.00 96.25 900 ASP A O 1
ATOM 6503 N N . LYS A 1 901 ? -21.493 -11.366 25.935 1.00 97.31 901 LYS A N 1
ATOM 6504 C CA . LYS A 1 901 ? -21.505 -10.532 27.128 1.00 97.31 901 LYS A CA 1
ATOM 6505 C C . LYS A 1 901 ? -20.902 -9.159 26.927 1.00 97.31 901 LYS A C 1
ATOM 6507 O O . LYS A 1 901 ? -19.891 -8.975 26.247 1.00 97.31 901 LYS A O 1
ATOM 6512 N N . LEU A 1 902 ? -21.480 -8.219 27.662 1.00 98.56 902 LEU A N 1
ATOM 6513 C CA . LEU A 1 902 ? -20.901 -6.920 27.940 1.00 98.56 902 LEU A CA 1
ATOM 6514 C C . LEU A 1 902 ? -20.170 -6.992 29.289 1.00 98.56 902 LEU A C 1
ATOM 6516 O O . LEU A 1 902 ? -20.802 -6.997 30.346 1.00 98.56 902 LEU A O 1
ATOM 6520 N N . ALA A 1 903 ? -18.842 -7.083 29.250 1.00 98.50 903 ALA A N 1
ATOM 6521 C CA . ALA A 1 903 ? -17.985 -7.208 30.425 1.00 98.50 903 ALA A CA 1
ATOM 6522 C C . ALA A 1 903 ? -17.398 -5.850 30.825 1.00 98.50 903 ALA A C 1
ATOM 6524 O O . ALA A 1 903 ? -16.843 -5.135 29.996 1.00 98.50 903 ALA A O 1
ATOM 6525 N N . ILE A 1 904 ? -17.488 -5.489 32.101 1.00 98.69 904 ILE A N 1
ATOM 6526 C CA . ILE A 1 904 ? -17.045 -4.192 32.618 1.00 98.69 904 ILE A CA 1
ATOM 6527 C C . ILE A 1 904 ? -15.923 -4.421 33.621 1.00 98.69 904 ILE A C 1
ATOM 6529 O O . ILE A 1 904 ? -16.152 -4.938 34.716 1.00 98.69 904 ILE A O 1
ATOM 6533 N N . THR A 1 905 ? -14.705 -4.038 33.238 1.00 98.38 905 THR A N 1
ATOM 6534 C CA . THR A 1 905 ? -13.492 -4.218 34.056 1.00 98.38 905 THR A CA 1
ATOM 6535 C C . THR A 1 905 ? -13.040 -2.933 34.740 1.00 98.38 905 THR A C 1
ATOM 6537 O O . THR A 1 905 ? -12.318 -2.994 35.730 1.00 98.38 905 THR A O 1
ATOM 6540 N N . ALA A 1 906 ? -13.503 -1.783 34.251 1.00 98.50 906 ALA A N 1
ATOM 6541 C CA . ALA A 1 906 ? -13.391 -0.478 34.891 1.00 98.50 906 ALA A CA 1
ATOM 6542 C C . ALA A 1 906 ? -14.666 0.327 34.606 1.00 98.50 906 ALA A C 1
ATOM 6544 O O . ALA A 1 906 ? -15.368 0.048 33.632 1.00 98.50 906 ALA A O 1
ATOM 6545 N N . SER A 1 907 ? -14.988 1.309 35.451 1.00 98.44 907 SER A N 1
ATOM 6546 C CA . SER A 1 907 ? -16.242 2.065 35.338 1.00 98.44 907 SER A CA 1
ATOM 6547 C C . SER A 1 907 ? -16.423 2.677 33.947 1.00 98.44 907 SER A C 1
ATOM 6549 O O . SER A 1 907 ? -15.572 3.437 33.497 1.00 98.44 907 SER A O 1
ATOM 6551 N N . SER A 1 908 ? -17.519 2.330 33.273 1.00 98.69 908 SER A N 1
ATOM 6552 C CA . SER A 1 908 ? -17.721 2.546 31.832 1.00 98.69 908 SER A CA 1
ATOM 6553 C C . SER A 1 908 ? -19.121 3.079 31.525 1.00 98.69 908 SER A C 1
ATOM 6555 O O . SER A 1 908 ? -20.002 3.073 32.390 1.00 98.69 908 SER A O 1
ATOM 6557 N N . THR A 1 909 ? -19.339 3.526 30.286 1.00 98.38 909 THR A N 1
ATOM 6558 C CA . THR A 1 909 ? -20.620 4.106 29.850 1.00 98.38 909 THR A CA 1
ATOM 6559 C C . THR A 1 909 ? -21.205 3.361 28.652 1.00 98.38 909 THR A C 1
ATOM 6561 O O . THR A 1 909 ? -20.497 3.030 27.703 1.00 98.38 909 THR A O 1
ATOM 6564 N N . VAL A 1 910 ? -22.520 3.152 28.664 1.00 98.12 910 VAL A N 1
ATOM 6565 C CA . VAL A 1 910 ? -23.298 2.772 27.479 1.00 98.12 910 VAL A CA 1
ATOM 6566 C C . VAL A 1 910 ? -24.304 3.878 27.209 1.00 98.12 910 VAL A C 1
ATOM 6568 O O . VAL A 1 910 ? -25.299 4.013 27.921 1.00 98.12 910 VAL A O 1
ATOM 6571 N N . SER A 1 911 ? -24.027 4.677 26.184 1.00 96.44 911 SER A N 1
ATOM 6572 C CA . SER A 1 911 ? -24.952 5.691 25.671 1.00 96.44 911 SER A CA 1
ATOM 6573 C C . SER A 1 911 ? -25.787 5.176 24.502 1.00 96.44 911 SER A C 1
ATOM 6575 O O . SER A 1 911 ? -26.718 5.854 24.071 1.00 96.44 911 SER A O 1
ATOM 6577 N N . ALA A 1 912 ? -25.470 3.981 23.996 1.00 95.81 912 ALA A N 1
ATOM 6578 C CA . ALA A 1 912 ? -26.195 3.380 22.895 1.00 95.81 912 ALA A CA 1
ATOM 6579 C C . ALA A 1 912 ? -27.662 3.095 23.248 1.00 95.81 912 ALA A C 1
ATOM 6581 O O . ALA A 1 912 ? -27.974 2.536 24.300 1.00 95.81 912 ALA A O 1
ATOM 6582 N N . THR A 1 913 ? -28.566 3.452 22.343 1.00 93.38 913 THR A N 1
ATOM 6583 C CA . THR A 1 913 ? -30.006 3.189 22.469 1.00 93.38 913 THR A CA 1
ATOM 6584 C C . THR A 1 913 ? -30.386 1.892 21.766 1.00 93.38 913 THR A C 1
ATOM 6586 O O . THR A 1 913 ? -29.767 1.529 20.764 1.00 93.38 913 THR A O 1
ATOM 6589 N N . ASN A 1 914 ? -31.420 1.204 22.262 1.00 91.50 914 ASN A N 1
ATOM 6590 C CA . ASN A 1 914 ? -31.890 -0.078 21.723 1.00 91.50 914 ASN A CA 1
ATOM 6591 C C . ASN A 1 914 ? -30.757 -1.117 21.621 1.00 91.50 914 ASN A C 1
ATOM 6593 O O . ASN A 1 914 ? -30.484 -1.677 20.560 1.00 91.50 914 ASN A O 1
ATOM 6597 N N . VAL A 1 915 ? -30.030 -1.311 22.719 1.00 94.81 915 VAL A N 1
ATOM 6598 C CA . VAL A 1 915 ? -29.081 -2.422 22.849 1.00 94.81 915 VAL A CA 1
ATOM 6599 C C . VAL A 1 915 ? -29.873 -3.693 23.135 1.00 94.81 915 VAL A C 1
ATOM 6601 O O . VAL A 1 915 ? -30.786 -3.682 23.963 1.00 94.81 915 VAL A O 1
ATOM 6604 N N . LYS A 1 916 ? -29.525 -4.787 22.464 1.00 93.44 916 LYS A N 1
ATOM 6605 C CA . LYS A 1 916 ? -30.254 -6.052 22.517 1.00 93.44 916 LYS A CA 1
ATOM 6606 C C . LYS A 1 916 ? -29.396 -7.168 23.102 1.00 93.44 916 LYS A C 1
ATOM 6608 O O . LYS A 1 916 ? -28.254 -7.348 22.692 1.00 93.44 916 LYS A O 1
ATOM 6613 N N . PHE A 1 917 ? -29.989 -7.956 23.994 1.00 94.69 917 PHE A N 1
ATOM 6614 C CA . PHE A 1 917 ? -29.431 -9.201 24.521 1.00 94.69 917 PHE A CA 1
ATOM 6615 C C . PHE A 1 917 ? -30.389 -10.342 24.161 1.00 94.69 917 PHE A C 1
ATOM 6617 O O . PHE A 1 917 ? -31.328 -10.625 24.901 1.00 94.69 917 PHE A O 1
ATOM 6624 N N . GLY A 1 918 ? -30.213 -10.938 22.980 1.00 92.06 918 GLY A N 1
ATOM 6625 C CA . GLY A 1 918 ? -31.185 -11.845 22.353 1.00 92.06 918 GLY A CA 1
ATOM 6626 C C . GLY A 1 918 ? -31.316 -13.227 23.001 1.00 92.06 918 GLY A C 1
ATOM 6627 O O . GLY A 1 918 ? -32.271 -13.949 22.723 1.00 92.06 918 GLY A O 1
ATOM 6628 N N . SER A 1 919 ? -30.388 -13.594 23.885 1.00 92.00 919 SER A N 1
ATOM 6629 C CA . SER A 1 919 ? -30.416 -14.846 24.642 1.00 92.00 919 SER A CA 1
ATOM 6630 C C . SER A 1 919 ? -30.560 -14.578 26.135 1.00 92.00 919 SER A C 1
ATOM 6632 O O . SER A 1 919 ? -29.895 -13.705 26.685 1.00 92.00 919 SER A O 1
ATOM 6634 N N . ALA A 1 920 ? -31.343 -15.403 26.836 1.00 91.56 920 ALA A N 1
ATOM 6635 C CA . ALA A 1 920 ? -31.466 -15.337 28.296 1.00 91.56 920 ALA A CA 1
ATOM 6636 C C . ALA A 1 920 ? -30.125 -15.554 29.034 1.00 91.56 920 ALA A C 1
ATOM 6638 O O . ALA A 1 920 ? -29.975 -15.183 30.201 1.00 91.56 920 ALA A O 1
ATOM 6639 N N . SER A 1 921 ? -29.140 -16.164 28.363 1.00 93.88 921 SER A N 1
ATOM 6640 C CA . SER A 1 921 ? -27.795 -16.371 28.913 1.00 93.88 921 SER A CA 1
ATOM 6641 C C . SER A 1 921 ? -26.817 -15.234 28.602 1.00 93.88 921 SER A C 1
ATOM 6643 O O . SER A 1 921 ? -25.819 -15.122 29.318 1.00 93.88 921 SER A O 1
ATOM 6645 N N . ALA A 1 922 ? -27.113 -14.384 27.608 1.00 95.31 922 ALA A N 1
ATOM 6646 C CA . ALA A 1 922 ? -26.290 -13.223 27.285 1.00 95.31 922 ALA A CA 1
ATOM 6647 C C . ALA A 1 922 ? -26.288 -12.248 28.469 1.00 95.31 922 ALA A C 1
ATOM 6649 O O . ALA A 1 922 ? -27.347 -11.933 29.016 1.00 95.31 922 ALA A O 1
ATOM 6650 N N . ALA A 1 923 ? -25.109 -11.805 28.907 1.00 96.81 923 ALA A N 1
ATOM 6651 C CA . ALA A 1 923 ? -24.959 -11.177 30.220 1.00 96.81 923 ALA A CA 1
ATOM 6652 C C . ALA A 1 923 ? -24.346 -9.773 30.185 1.00 96.81 923 ALA A C 1
ATOM 6654 O O . ALA A 1 923 ? -23.462 -9.464 29.389 1.00 96.81 923 ALA A O 1
ATOM 6655 N N . ILE A 1 924 ? -24.752 -8.948 31.150 1.00 98.50 924 ILE A N 1
ATOM 6656 C CA . ILE A 1 924 ? -24.002 -7.765 31.572 1.00 98.50 924 ILE A CA 1
ATOM 6657 C C . ILE A 1 924 ? -23.212 -8.156 32.825 1.00 98.50 924 ILE A C 1
ATOM 6659 O O . ILE A 1 924 ? -23.788 -8.362 33.896 1.00 98.50 924 ILE A O 1
ATOM 6663 N N . GLU A 1 925 ? -21.892 -8.269 32.699 1.00 98.31 925 GLU A N 1
ATOM 6664 C CA . GLU A 1 925 ? -20.976 -8.645 33.780 1.00 98.31 925 GLU A CA 1
ATOM 6665 C C . GLU A 1 925 ? -20.248 -7.404 34.296 1.00 98.31 925 GLU A C 1
ATOM 6667 O O . GLU A 1 925 ? -19.382 -6.862 33.617 1.00 98.31 925 GLU A O 1
ATOM 6672 N N . VAL A 1 926 ? -20.584 -6.949 35.507 1.00 98.69 926 VAL A N 1
ATOM 6673 C CA . VAL A 1 926 ? -19.938 -5.772 36.112 1.00 98.69 926 VAL A CA 1
ATOM 6674 C C . VAL A 1 926 ? -19.029 -6.205 37.255 1.00 98.69 926 VAL A C 1
ATOM 6676 O O . VAL A 1 926 ? -19.512 -6.744 38.254 1.00 98.69 926 VAL A O 1
ATOM 6679 N N . ASN A 1 927 ? -17.720 -5.981 37.123 1.00 98.06 927 ASN A N 1
ATOM 6680 C CA . ASN A 1 927 ? -16.742 -6.371 38.139 1.00 98.06 927 ASN A CA 1
ATOM 6681 C C . ASN A 1 927 ? -16.922 -5.595 39.449 1.00 98.06 927 ASN A C 1
ATOM 6683 O O . ASN A 1 927 ? -17.471 -4.491 39.478 1.00 98.06 927 ASN A O 1
ATOM 6687 N N . ALA A 1 928 ? -16.427 -6.171 40.547 1.00 97.00 928 ALA A N 1
ATOM 6688 C CA . ALA A 1 928 ? -16.422 -5.517 41.853 1.00 97.00 928 ALA A CA 1
ATOM 6689 C C . ALA A 1 928 ? -15.794 -4.113 41.779 1.00 97.00 928 ALA A C 1
ATOM 6691 O O . ALA A 1 928 ? -14.840 -3.897 41.034 1.00 97.00 928 ALA A O 1
ATOM 6692 N N . PHE A 1 929 ? -16.333 -3.174 42.561 1.00 95.38 929 PHE A N 1
ATOM 6693 C CA . PHE A 1 929 ? -15.872 -1.777 42.641 1.00 95.38 929 PHE A CA 1
ATOM 6694 C C . PHE A 1 929 ? -15.962 -0.971 41.333 1.00 95.38 929 PHE A C 1
ATOM 6696 O O . PHE A 1 929 ? -15.401 0.119 41.242 1.00 95.38 929 PHE A O 1
ATOM 6703 N N . THR A 1 930 ? -16.690 -1.469 40.329 1.00 98.12 930 THR A N 1
ATOM 6704 C CA . THR A 1 930 ? -16.926 -0.755 39.069 1.00 98.12 930 THR A CA 1
ATOM 6705 C C . THR A 1 930 ? -18.405 -0.463 38.855 1.00 98.12 930 THR A C 1
ATOM 6707 O O . THR A 1 930 ? -19.284 -1.171 39.361 1.00 98.12 930 THR A O 1
ATOM 6710 N N . ASN A 1 931 ? -18.667 0.591 38.081 1.00 97.81 931 ASN A N 1
ATOM 6711 C CA . ASN A 1 931 ? -20.008 1.023 37.713 1.00 97.81 931 ASN A CA 1
ATOM 6712 C C . ASN A 1 931 ? -20.187 0.967 36.194 1.00 97.81 931 ASN A C 1
ATOM 6714 O O . ASN A 1 931 ? -19.368 1.510 35.454 1.00 97.81 931 ASN A O 1
ATOM 6718 N N . LEU A 1 932 ? -21.296 0.396 35.730 1.00 98.50 932 LEU A N 1
ATOM 6719 C CA . LEU A 1 932 ? -21.773 0.601 34.367 1.00 98.50 932 LEU A CA 1
ATOM 6720 C C . LEU A 1 932 ? -22.855 1.675 34.367 1.00 98.50 932 LEU A C 1
ATOM 6722 O O . LEU A 1 932 ? -23.946 1.450 34.892 1.00 98.50 932 LEU A O 1
ATOM 6726 N N . ASN A 1 933 ? -22.562 2.830 33.773 1.00 97.44 933 ASN A N 1
ATOM 6727 C CA . ASN A 1 933 ? -23.558 3.869 33.548 1.00 97.44 933 ASN A CA 1
ATOM 6728 C C . ASN A 1 933 ? -24.282 3.620 32.220 1.00 97.44 933 ASN A C 1
ATOM 6730 O O . ASN A 1 933 ? -23.750 3.932 31.154 1.00 97.44 933 ASN A O 1
ATOM 6734 N N . PHE A 1 934 ? -25.478 3.038 32.278 1.00 97.06 934 PHE A N 1
ATOM 6735 C CA . PHE A 1 934 ? -26.291 2.739 31.104 1.00 97.06 934 PHE A CA 1
ATOM 6736 C C . PHE A 1 934 ? -27.338 3.846 30.921 1.00 97.06 934 PHE A C 1
ATOM 6738 O O . PHE A 1 934 ? -28.420 3.827 31.518 1.00 97.06 934 PHE A O 1
ATOM 6745 N N . THR A 1 935 ? -26.983 4.856 30.127 1.00 93.94 935 THR A N 1
ATOM 6746 C CA . THR A 1 935 ? -27.830 6.030 29.859 1.00 93.94 935 THR A CA 1
ATOM 6747 C C . THR A 1 935 ? -28.730 5.847 28.645 1.00 93.94 935 THR A C 1
ATOM 6749 O O . THR A 1 935 ? -29.742 6.535 28.532 1.00 93.94 935 THR A O 1
ATOM 6752 N N . GLY A 1 936 ? -28.379 4.918 27.754 1.00 93.19 936 GLY A N 1
ATOM 6753 C CA . GLY A 1 936 ? -29.244 4.485 26.668 1.00 93.19 936 GLY A CA 1
ATOM 6754 C C . GLY A 1 936 ? -30.377 3.563 27.130 1.00 93.19 936 GLY A C 1
ATOM 6755 O O . GLY A 1 936 ? -30.800 3.586 28.287 1.00 93.19 936 GLY A O 1
ATOM 6756 N N . THR A 1 937 ? -30.879 2.739 26.213 1.00 93.12 937 THR A N 1
ATOM 6757 C CA . THR A 1 937 ? -32.035 1.863 26.456 1.00 93.12 937 THR A CA 1
ATOM 6758 C C . THR A 1 937 ? -31.777 0.439 25.987 1.00 93.12 937 THR A C 1
ATOM 6760 O O . THR A 1 937 ? -31.093 0.209 24.990 1.00 93.12 937 THR A O 1
ATOM 6763 N N . ILE A 1 938 ? -32.376 -0.512 26.697 1.00 94.38 938 ILE A N 1
ATOM 6764 C CA . ILE A 1 938 ? -32.554 -1.901 26.283 1.00 94.38 938 ILE A CA 1
ATOM 6765 C C . ILE A 1 938 ? -34.011 -2.035 25.850 1.00 94.38 938 ILE A C 1
ATOM 6767 O O . ILE A 1 938 ? -34.926 -1.721 26.619 1.00 94.38 938 ILE A O 1
ATOM 6771 N N . THR A 1 939 ? -34.245 -2.469 24.620 1.00 89.12 939 THR A N 1
ATOM 6772 C CA . THR A 1 939 ? -35.597 -2.594 24.071 1.00 89.12 939 THR A CA 1
ATOM 6773 C C . THR A 1 939 ? -35.708 -3.848 23.226 1.00 89.12 939 THR A C 1
ATOM 6775 O O . THR A 1 939 ? -34.722 -4.320 22.661 1.00 89.12 939 THR A O 1
ATOM 6778 N N . ASP A 1 940 ? -36.922 -4.376 23.143 1.00 84.50 940 ASP A N 1
ATOM 6779 C CA . ASP A 1 940 ? -37.267 -5.333 22.105 1.00 84.50 940 ASP A CA 1
ATOM 6780 C C . ASP A 1 940 ? -37.564 -4.585 20.823 1.00 84.50 940 ASP A C 1
ATOM 6782 O O . ASP A 1 940 ? -37.938 -3.409 20.829 1.00 84.50 940 ASP A O 1
ATOM 6786 N N . ALA A 1 941 ? -37.475 -5.300 19.718 1.00 66.94 941 ALA A N 1
ATOM 6787 C CA . ALA A 1 941 ? -37.942 -4.775 18.463 1.00 66.94 941 ALA A CA 1
ATOM 6788 C C . ALA A 1 941 ? -38.783 -5.816 17.731 1.00 66.94 941 ALA A C 1
ATOM 6790 O O . ALA A 1 941 ? -38.575 -7.023 17.857 1.00 66.94 941 ALA A O 1
ATOM 6791 N N . THR A 1 942 ? -39.753 -5.334 16.956 1.00 64.00 942 THR A N 1
ATOM 6792 C CA . THR A 1 942 ? -40.836 -6.124 16.351 1.00 64.00 942 THR A CA 1
ATOM 6793 C C . THR A 1 942 ? -40.357 -7.275 15.463 1.00 64.00 942 THR A C 1
ATOM 6795 O O . THR A 1 942 ? -41.118 -8.208 15.239 1.00 64.00 942 THR A O 1
ATOM 6798 N N . SER A 1 943 ? -39.123 -7.215 14.943 1.00 69.69 943 SER A N 1
ATOM 6799 C CA . SER A 1 943 ? -38.566 -8.191 13.987 1.00 69.69 943 SER A CA 1
ATOM 6800 C C . SER A 1 943 ? -37.344 -8.968 14.504 1.00 69.69 943 SER A C 1
ATOM 6802 O O . SER A 1 943 ? -36.934 -9.933 13.867 1.00 69.69 943 SER A O 1
ATOM 6804 N N . GLY A 1 944 ? -36.750 -8.561 15.633 1.00 67.75 944 GLY A N 1
ATOM 6805 C CA . GLY A 1 944 ? -35.489 -9.119 16.147 1.00 67.75 944 GLY A CA 1
ATOM 6806 C C . GLY A 1 944 ? -35.646 -10.166 17.252 1.00 67.75 944 GLY A C 1
ATOM 6807 O O . GLY A 1 944 ? -34.658 -10.780 17.647 1.00 67.75 944 GLY A O 1
ATOM 6808 N N . GLY A 1 945 ? -36.862 -10.372 17.755 1.00 84.19 945 GLY A N 1
ATOM 6809 C CA . GLY A 1 945 ? -37.121 -11.245 18.897 1.00 84.19 945 GLY A CA 1
ATOM 6810 C C . GLY A 1 945 ? -36.889 -10.559 20.246 1.00 84.19 945 GLY A C 1
ATOM 6811 O O . GLY A 1 945 ? -36.726 -9.341 20.332 1.00 84.19 945 GLY A O 1
ATOM 6812 N N . ILE A 1 946 ? -36.918 -11.373 21.296 1.00 90.88 946 ILE A N 1
ATOM 6813 C CA . ILE A 1 946 ? -36.951 -10.943 22.695 1.00 90.88 946 ILE A CA 1
ATOM 6814 C C . ILE A 1 946 ? -35.551 -10.516 23.160 1.00 90.88 946 ILE A C 1
ATOM 6816 O O . ILE A 1 946 ? -34.569 -11.188 22.854 1.00 90.88 946 ILE A O 1
ATOM 6820 N N . SER A 1 947 ? -35.462 -9.425 23.920 1.00 93.94 947 SER A N 1
ATOM 6821 C CA . SER A 1 947 ? -34.264 -8.999 24.645 1.00 93.94 947 SER A CA 1
ATOM 6822 C C . SER A 1 947 ? -34.412 -9.302 26.138 1.00 93.94 947 SER A C 1
ATOM 6824 O O . SER A 1 947 ? -35.473 -9.090 26.728 1.00 93.94 947 SER A O 1
ATOM 6826 N N . TYR A 1 948 ? -33.347 -9.794 26.761 1.00 95.12 948 TYR A N 1
ATOM 6827 C CA . TYR A 1 948 ? -33.294 -10.142 28.180 1.00 95.12 948 TYR A CA 1
ATOM 6828 C C . TYR A 1 948 ? -32.402 -9.166 28.951 1.00 95.12 948 TYR A C 1
ATOM 6830 O O . TYR A 1 948 ? -31.570 -8.463 28.382 1.00 95.12 948 TYR A O 1
ATOM 6838 N N . LEU A 1 949 ? -32.526 -9.147 30.277 1.00 96.62 949 LEU A N 1
ATOM 6839 C CA . LEU A 1 949 ? -31.547 -8.477 31.132 1.00 96.62 949 LEU A CA 1
ATOM 6840 C C . LEU A 1 949 ? -31.002 -9.464 32.160 1.00 96.62 949 LEU A C 1
ATOM 6842 O O . LEU A 1 949 ? -31.631 -9.705 33.184 1.00 96.62 949 LEU A O 1
ATOM 6846 N N . ASN A 1 950 ? -29.812 -10.006 31.910 1.00 97.06 950 ASN A N 1
ATOM 6847 C CA . ASN A 1 950 ? -29.116 -10.899 32.834 1.00 97.06 950 ASN A CA 1
ATOM 6848 C C . ASN A 1 950 ? -27.894 -10.187 33.433 1.00 97.06 950 ASN A C 1
ATOM 6850 O O . ASN A 1 950 ? -26.844 -10.068 32.799 1.00 97.06 950 ASN A O 1
ATOM 6854 N N . LYS A 1 951 ? -28.031 -9.683 34.660 1.00 97.88 951 LYS A N 1
ATOM 6855 C CA . LYS A 1 951 ? -26.962 -8.982 35.378 1.00 97.88 951 LYS A CA 1
ATOM 6856 C C . LYS A 1 951 ? -26.159 -9.963 36.231 1.00 97.88 951 LYS A C 1
ATOM 6858 O O . LYS A 1 951 ? -26.698 -10.610 37.127 1.00 97.88 951 LYS A O 1
ATOM 6863 N N . LYS A 1 952 ? -24.844 -9.991 36.011 1.00 97.56 952 LYS A N 1
ATOM 6864 C CA . LYS A 1 952 ? -23.846 -10.758 36.771 1.00 97.56 952 LYS A CA 1
ATOM 6865 C C . LYS A 1 952 ? -22.731 -9.846 37.305 1.00 97.56 952 LYS A C 1
ATOM 6867 O O . LYS A 1 952 ? -22.666 -8.653 36.991 1.00 97.56 952 LYS A O 1
ATOM 6872 N N . GLY A 1 953 ? -21.843 -10.413 38.121 1.00 97.69 953 GLY A N 1
ATOM 6873 C CA . GLY A 1 953 ? -20.718 -9.705 38.739 1.00 97.69 953 GLY A CA 1
ATOM 6874 C C . GLY A 1 953 ? -21.129 -8.790 39.900 1.00 97.69 953 GLY A C 1
ATOM 6875 O O . GLY A 1 953 ? -22.275 -8.359 39.999 1.00 97.69 953 GLY A O 1
ATOM 6876 N N . ALA A 1 954 ? -20.188 -8.509 40.801 1.00 97.31 954 ALA A N 1
ATOM 6877 C CA . ALA A 1 954 ? -20.454 -7.821 42.067 1.00 97.31 954 ALA A CA 1
ATOM 6878 C C . ALA A 1 954 ? -20.634 -6.292 41.951 1.00 97.31 954 ALA A C 1
ATOM 6880 O O . ALA A 1 954 ? -21.044 -5.658 42.919 1.00 97.31 954 ALA A O 1
ATOM 6881 N N . GLY A 1 955 ? -20.323 -5.687 40.802 1.00 98.25 955 GLY A N 1
ATOM 6882 C CA . GLY A 1 955 ? -20.422 -4.241 40.593 1.00 98.25 955 GLY A CA 1
ATOM 6883 C C . GLY A 1 955 ? -21.842 -3.727 40.357 1.00 98.25 955 GLY A C 1
ATOM 6884 O O . GLY A 1 955 ? -22.821 -4.487 40.367 1.00 98.25 955 GLY A O 1
ATOM 6885 N N . ILE A 1 956 ? -21.940 -2.418 40.108 1.00 98.06 956 ILE A N 1
ATOM 6886 C CA . ILE A 1 956 ? -23.209 -1.688 40.001 1.00 98.06 956 ILE A CA 1
ATOM 6887 C C . ILE A 1 956 ? -23.578 -1.463 38.531 1.00 98.06 956 ILE A C 1
ATOM 6889 O O . ILE A 1 956 ? -22.846 -0.809 37.791 1.00 98.06 956 ILE A O 1
ATOM 6893 N N . LEU A 1 957 ? -24.746 -1.947 38.111 1.00 98.50 957 LEU A N 1
ATOM 6894 C CA . LEU A 1 957 ? -25.393 -1.544 36.861 1.00 98.50 957 LEU A CA 1
ATOM 6895 C C . LEU A 1 957 ? -26.378 -0.408 37.150 1.00 98.50 957 LEU A C 1
ATOM 6897 O O . LEU A 1 957 ? -27.297 -0.579 37.944 1.00 98.50 957 LEU A O 1
ATOM 6901 N N . ILE A 1 958 ? -26.204 0.739 36.503 1.00 97.19 958 ILE A N 1
ATOM 6902 C CA . ILE A 1 958 ? -27.089 1.898 36.635 1.00 97.19 958 ILE A CA 1
ATOM 6903 C C . ILE A 1 958 ? -27.964 1.974 35.386 1.00 97.19 958 ILE A C 1
ATOM 6905 O O . ILE A 1 958 ? -27.437 2.154 34.293 1.00 97.19 958 ILE A O 1
ATOM 6909 N N . LEU A 1 959 ? -29.283 1.869 35.553 1.00 96.31 959 LEU A N 1
ATOM 6910 C CA . LEU A 1 959 ? -30.267 1.954 34.470 1.00 96.31 959 LEU A CA 1
ATOM 6911 C C . LEU A 1 959 ? -31.101 3.225 34.626 1.00 96.31 959 LEU A C 1
ATOM 6913 O O . LEU A 1 959 ? -31.983 3.304 35.488 1.00 96.31 959 LEU A O 1
ATOM 6917 N N . ALA A 1 960 ? -30.812 4.217 33.785 1.00 91.00 960 ALA A N 1
ATOM 6918 C CA . ALA A 1 960 ? -31.501 5.506 33.809 1.00 91.00 960 ALA A CA 1
ATOM 6919 C C . ALA A 1 960 ? -32.582 5.654 32.728 1.00 91.00 960 ALA A C 1
ATOM 6921 O O . ALA A 1 960 ? -33.522 6.422 32.923 1.00 91.00 960 ALA A O 1
ATOM 6922 N N . GLY A 1 961 ? -32.468 4.920 31.618 1.00 90.25 961 GLY A N 1
ATOM 6923 C CA . GLY A 1 961 ? -33.427 4.954 30.516 1.00 90.25 961 GLY A CA 1
ATOM 6924 C C . GLY A 1 961 ? -34.737 4.205 30.792 1.00 90.25 961 GLY A C 1
ATOM 6925 O O . GLY A 1 961 ? -34.840 3.382 31.705 1.00 90.25 961 GLY A O 1
ATOM 6926 N N . VAL A 1 962 ? -35.740 4.478 29.956 1.00 91.31 962 VAL A N 1
ATOM 6927 C CA . VAL A 1 962 ? -36.988 3.703 29.886 1.00 91.31 962 VAL A CA 1
ATOM 6928 C C . VAL A 1 962 ? -36.714 2.453 29.057 1.00 91.31 962 VAL A C 1
ATOM 6930 O O . VAL A 1 962 ? -36.544 2.542 27.841 1.00 91.31 962 VAL A O 1
ATOM 6933 N N . ASN A 1 963 ? -36.626 1.294 29.707 1.00 93.62 963 ASN A N 1
ATOM 6934 C CA . ASN A 1 963 ? -36.375 0.028 29.025 1.00 93.62 963 ASN A CA 1
ATOM 6935 C C . ASN A 1 963 ? -37.704 -0.687 28.759 1.00 93.62 963 ASN A C 1
ATOM 6937 O O . ASN A 1 963 ? -38.524 -0.817 29.667 1.00 93.62 963 ASN A O 1
ATOM 6941 N N . THR A 1 964 ? -37.917 -1.143 27.524 1.00 90.81 964 THR A N 1
ATOM 6942 C CA . THR A 1 964 ? -39.202 -1.700 27.051 1.00 90.81 964 THR A CA 1
ATOM 6943 C C . THR A 1 964 ? -39.074 -3.114 26.479 1.00 90.81 964 THR A C 1
ATOM 6945 O O . THR A 1 964 ? -39.905 -3.544 25.683 1.00 90.81 964 THR A O 1
ATOM 6948 N N . TYR A 1 965 ? -38.023 -3.843 26.858 1.00 93.19 965 TYR A N 1
ATOM 6949 C CA . TYR A 1 965 ? -37.846 -5.241 26.467 1.00 93.19 965 TYR A CA 1
ATOM 6950 C C . TYR A 1 965 ? -38.911 -6.165 27.084 1.00 93.19 965 TYR A C 1
ATOM 6952 O O . TYR A 1 965 ? -39.480 -5.851 28.133 1.00 93.19 965 TYR A O 1
ATOM 6960 N N . THR A 1 966 ? -39.184 -7.303 26.438 1.00 93.38 966 THR A N 1
ATOM 6961 C CA . THR A 1 966 ? -40.212 -8.279 26.854 1.00 93.38 966 THR A CA 1
ATOM 6962 C C . THR A 1 966 ? -39.635 -9.591 27.399 1.00 93.38 966 THR A C 1
ATOM 6964 O O . THR A 1 966 ? -40.383 -10.456 27.857 1.00 93.38 966 THR A O 1
ATOM 6967 N N . GLY A 1 967 ? -38.308 -9.730 27.454 1.00 94.44 967 GLY A N 1
ATOM 6968 C CA . GLY A 1 967 ? -37.650 -10.840 28.140 1.00 94.44 967 GLY A CA 1
ATOM 6969 C C . GLY A 1 967 ? -37.577 -10.644 29.650 1.00 94.44 967 GLY A C 1
ATOM 6970 O O . GLY A 1 967 ? -37.707 -9.535 30.170 1.00 94.44 967 GLY A O 1
ATOM 6971 N N . ALA A 1 968 ? -37.361 -11.741 30.372 1.00 95.50 968 ALA A N 1
ATOM 6972 C CA . ALA A 1 968 ? -37.206 -11.707 31.823 1.00 95.50 968 ALA A CA 1
ATOM 6973 C C . ALA A 1 968 ? -35.928 -10.962 32.251 1.00 95.50 968 ALA A C 1
ATOM 6975 O O . ALA A 1 968 ? -34.899 -10.996 31.564 1.00 95.50 968 ALA A O 1
ATOM 6976 N N . THR A 1 969 ? -35.984 -10.338 33.425 1.00 97.56 969 THR A N 1
ATOM 6977 C CA . THR A 1 969 ? -34.830 -9.732 34.092 1.00 97.56 969 THR A CA 1
ATOM 6978 C C . THR A 1 969 ? -34.324 -10.653 35.200 1.00 97.56 969 THR A C 1
ATOM 6980 O O . THR A 1 969 ? -35.044 -10.942 36.151 1.00 97.56 969 THR A O 1
ATOM 6983 N N . ALA A 1 970 ? -33.059 -11.058 35.138 1.00 97.62 970 ALA A N 1
ATOM 6984 C CA . ALA A 1 970 ? -32.383 -11.801 36.194 1.00 97.62 970 ALA A CA 1
ATOM 6985 C C . ALA A 1 970 ? -31.238 -10.969 36.783 1.00 97.62 970 ALA A C 1
ATOM 6987 O O . ALA A 1 970 ? -30.239 -10.696 36.114 1.00 97.62 970 ALA A O 1
ATOM 6988 N N . ILE A 1 971 ? -31.362 -10.579 38.051 1.00 98.38 971 ILE A N 1
ATOM 6989 C CA . ILE A 1 971 ? -30.294 -9.931 38.817 1.00 98.38 971 ILE A CA 1
ATOM 6990 C C . ILE A 1 971 ? -29.604 -11.009 39.651 1.00 98.38 971 ILE A C 1
ATOM 6992 O O . ILE A 1 971 ? -30.011 -11.304 40.772 1.00 98.38 971 ILE A O 1
ATOM 6996 N N . ASN A 1 972 ? -28.566 -11.615 39.077 1.00 98.00 972 ASN A N 1
ATOM 6997 C CA . ASN A 1 972 ? -27.890 -12.773 39.661 1.00 98.00 972 ASN A CA 1
ATOM 6998 C C . ASN A 1 972 ? -26.799 -12.399 40.672 1.00 98.00 972 ASN A C 1
ATOM 7000 O O . ASN A 1 972 ? -26.480 -13.201 41.543 1.00 98.00 972 ASN A O 1
ATOM 7004 N N . ALA A 1 973 ? -26.197 -11.211 40.550 1.00 97.62 973 ALA A N 1
ATOM 7005 C CA . ALA A 1 973 ? -25.173 -10.723 41.474 1.00 97.62 973 ALA A CA 1
ATOM 7006 C C . ALA A 1 973 ? -25.005 -9.194 41.415 1.00 97.62 973 ALA A C 1
ATOM 7008 O O . ALA A 1 973 ? -25.307 -8.544 40.403 1.00 97.62 973 ALA A O 1
ATOM 7009 N N . GLY A 1 974 ? -24.442 -8.640 42.492 1.00 97.81 974 GLY A N 1
ATOM 7010 C CA . GLY A 1 974 ? -24.137 -7.216 42.616 1.00 97.81 974 GLY A CA 1
ATOM 7011 C C . GLY A 1 974 ? -25.393 -6.359 42.732 1.00 97.81 974 GLY A C 1
ATOM 7012 O O . GLY A 1 974 ? -26.425 -6.818 43.219 1.00 97.81 974 GLY A O 1
ATOM 7013 N N . THR A 1 975 ? -25.300 -5.114 42.267 1.00 97.88 975 THR A N 1
ATOM 7014 C CA . THR A 1 975 ? -26.371 -4.122 42.429 1.00 97.88 975 THR A CA 1
ATOM 7015 C C . THR A 1 975 ? -26.908 -3.664 41.079 1.00 97.88 975 THR A C 1
ATOM 7017 O O . THR A 1 975 ? -26.136 -3.338 40.176 1.00 97.88 975 THR A O 1
ATOM 7020 N N . VAL A 1 976 ? -28.230 -3.570 40.949 1.00 98.06 976 VAL A N 1
ATOM 7021 C CA . VAL A 1 976 ? -28.888 -2.780 39.900 1.00 98.06 976 VAL A CA 1
ATOM 7022 C C . VAL A 1 976 ? -29.491 -1.544 40.544 1.00 98.06 976 VAL A C 1
ATOM 7024 O O . VAL A 1 976 ? -30.359 -1.652 41.407 1.00 98.06 976 VAL A O 1
ATOM 7027 N N . ARG A 1 977 ? -29.039 -0.364 40.120 1.00 96.31 977 ARG A N 1
ATOM 7028 C CA . ARG A 1 977 ? -29.613 0.922 40.510 1.00 96.31 977 ARG A CA 1
ATOM 7029 C C . ARG A 1 977 ? -30.518 1.431 39.399 1.00 96.31 977 ARG A C 1
ATOM 7031 O O . ARG A 1 977 ? -30.044 1.859 38.349 1.00 96.31 977 ARG A O 1
ATOM 7038 N N . LEU A 1 978 ? -31.816 1.397 39.652 1.00 96.38 978 LEU A N 1
ATOM 7039 C CA . LEU A 1 978 ? -32.859 1.729 38.698 1.00 96.38 978 LEU A CA 1
ATOM 7040 C C . LEU A 1 978 ? -33.412 3.130 38.973 1.00 96.38 978 LEU A C 1
ATOM 7042 O O . LEU A 1 978 ? -34.041 3.368 40.004 1.00 96.38 978 LEU A O 1
ATOM 7046 N N . THR A 1 979 ? -33.198 4.059 38.045 1.00 91.31 979 THR A N 1
ATOM 7047 C CA . THR A 1 979 ? -33.840 5.387 38.061 1.00 91.31 979 THR A CA 1
ATOM 7048 C C . THR A 1 979 ? -34.822 5.580 36.906 1.00 91.31 979 THR A C 1
ATOM 7050 O O . THR A 1 979 ? -35.661 6.469 36.988 1.00 91.31 979 THR A O 1
ATOM 7053 N N . GLY A 1 980 ? -34.735 4.751 35.858 1.00 93.06 980 GLY A N 1
ATOM 7054 C CA . GLY A 1 980 ? -35.715 4.668 34.772 1.00 93.06 980 GLY A CA 1
ATOM 7055 C C . GLY A 1 980 ? -36.760 3.570 35.005 1.00 93.06 980 GLY A C 1
ATOM 7056 O O . GLY A 1 980 ? -37.315 3.456 36.098 1.00 93.06 980 GLY A O 1
ATOM 7057 N N . SER A 1 981 ? -37.011 2.734 33.995 1.00 93.50 981 SER A N 1
ATOM 7058 C CA . SER A 1 981 ? -37.925 1.584 34.099 1.00 93.50 981 SER A CA 1
ATOM 7059 C C . SER A 1 981 ? -37.305 0.289 33.574 1.00 93.50 981 SER A C 1
ATOM 7061 O O . SER A 1 981 ? -36.450 0.327 32.687 1.00 93.50 981 SER A O 1
ATOM 7063 N N . LEU A 1 982 ? -37.742 -0.855 34.104 1.00 94.88 982 LEU A N 1
ATOM 7064 C CA . LEU A 1 982 ? -37.532 -2.180 33.503 1.00 94.88 982 LEU A CA 1
ATOM 7065 C C . LEU A 1 982 ? -38.716 -2.557 32.598 1.00 94.88 982 LEU A C 1
ATOM 7067 O O . LEU A 1 982 ? -39.763 -1.907 32.638 1.00 94.88 982 LEU A O 1
ATOM 7071 N N . GLY A 1 983 ? -38.548 -3.629 31.820 1.00 88.12 983 GLY A N 1
ATOM 7072 C CA . GLY A 1 983 ? -39.621 -4.215 31.020 1.00 88.12 983 GLY A CA 1
ATOM 7073 C C . GLY A 1 983 ? -40.825 -4.661 31.862 1.00 88.12 983 GLY A C 1
ATOM 7074 O O . GLY A 1 983 ? -40.733 -4.879 33.073 1.00 88.12 983 GLY A O 1
ATOM 7075 N N . GLY A 1 984 ? -41.982 -4.806 31.212 1.00 90.25 984 GLY A N 1
ATOM 7076 C CA . GLY A 1 984 ? -43.226 -5.300 31.820 1.00 90.25 984 GLY A CA 1
ATOM 7077 C C . GLY A 1 984 ? -43.236 -6.812 32.075 1.00 90.25 984 GLY A C 1
ATOM 7078 O O . GLY A 1 984 ? -44.231 -7.466 31.785 1.00 90.25 984 GLY A O 1
ATOM 7079 N N . THR A 1 985 ? -42.122 -7.380 32.535 1.00 93.31 985 THR A N 1
ATOM 7080 C CA . THR A 1 985 ? -41.821 -8.819 32.502 1.00 93.31 985 THR A CA 1
ATOM 7081 C C . THR A 1 985 ? -41.367 -9.321 33.872 1.00 93.31 985 THR A C 1
ATOM 7083 O O . THR A 1 985 ? -41.109 -8.504 34.758 1.00 93.31 985 THR A O 1
ATOM 7086 N N . PRO A 1 986 ? -41.278 -10.647 34.090 1.00 96.25 986 PRO A N 1
ATOM 7087 C CA . PRO A 1 986 ? -40.780 -11.179 35.352 1.00 96.25 986 PRO A CA 1
ATOM 7088 C C . PRO A 1 986 ? -39.351 -10.719 35.658 1.00 96.25 986 PRO A C 1
ATOM 7090 O O . PRO A 1 986 ? -38.447 -10.862 34.831 1.00 96.25 986 PRO A O 1
ATOM 7093 N N . VAL A 1 987 ? -39.154 -10.209 36.870 1.00 98.00 987 VAL A N 1
ATOM 7094 C CA . VAL A 1 987 ? -37.880 -9.772 37.437 1.00 98.00 987 VAL A CA 1
ATOM 7095 C C . VAL A 1 987 ? -37.560 -10.629 38.656 1.00 98.00 987 VAL A C 1
ATOM 7097 O O . VAL A 1 987 ? -38.330 -10.669 39.610 1.00 98.00 987 VAL A O 1
ATOM 7100 N N . THR A 1 988 ? -36.398 -11.276 38.661 1.00 98.00 988 THR A N 1
ATOM 7101 C CA . THR A 1 988 ? -35.909 -12.057 39.806 1.00 98.00 988 THR A CA 1
ATOM 7102 C C . THR A 1 988 ? -34.626 -11.456 40.362 1.00 98.00 988 THR A C 1
ATOM 7104 O O . THR A 1 988 ? -33.687 -11.191 39.603 1.00 98.00 988 THR A O 1
ATOM 7107 N N . VAL A 1 989 ? -34.549 -11.305 41.683 1.00 98.69 989 VAL A N 1
ATOM 7108 C CA . VAL A 1 989 ? -33.344 -10.875 42.405 1.00 98.69 989 VAL A CA 1
ATOM 7109 C C . VAL A 1 989 ? -32.812 -12.049 43.219 1.00 98.69 989 VAL A C 1
ATOM 7111 O O . VAL A 1 989 ? -33.480 -12.531 44.134 1.00 98.69 989 VAL A O 1
ATOM 7114 N N . ALA A 1 990 ? -31.620 -12.532 42.867 1.00 98.44 990 ALA A N 1
ATOM 7115 C CA . ALA A 1 990 ? -30.991 -13.675 43.519 1.00 98.44 990 ALA A CA 1
ATOM 7116 C C . ALA A 1 990 ? -30.446 -13.325 44.917 1.00 98.44 990 ALA A C 1
ATOM 7118 O O . ALA A 1 990 ? -30.247 -12.156 45.257 1.00 98.44 990 ALA A O 1
ATOM 7119 N N . GLY A 1 991 ? -30.168 -14.354 45.722 1.00 97.50 991 GLY A N 1
ATOM 7120 C CA . GLY A 1 991 ? -29.566 -14.188 47.046 1.00 97.50 991 GLY A CA 1
ATOM 7121 C C . GLY A 1 991 ? -28.242 -13.419 46.991 1.00 97.50 991 GLY A C 1
ATOM 7122 O O . GLY A 1 991 ? -27.402 -13.677 46.132 1.00 97.50 991 GLY A O 1
ATOM 7123 N N . GLY A 1 992 ? -28.072 -12.436 47.879 1.00 94.50 992 GLY A N 1
ATOM 7124 C CA . GLY A 1 992 ? -26.906 -11.548 47.904 1.00 94.50 992 GLY A CA 1
ATOM 7125 C C . GLY A 1 992 ? -26.881 -10.452 46.826 1.00 94.50 992 GLY A C 1
ATOM 7126 O O . GLY A 1 992 ? -26.025 -9.569 46.893 1.00 94.50 992 GLY A O 1
ATOM 7127 N N . ALA A 1 993 ? -27.801 -10.456 45.855 1.00 98.44 993 ALA A N 1
ATOM 7128 C CA . ALA A 1 993 ? -27.950 -9.366 44.895 1.00 98.44 993 ALA A CA 1
ATOM 7129 C C . ALA A 1 993 ? -28.868 -8.254 45.433 1.00 98.44 993 ALA A C 1
ATOM 7131 O O . ALA A 1 993 ? -29.700 -8.481 46.313 1.00 98.44 993 ALA A O 1
ATOM 7132 N N . THR A 1 994 ? -28.711 -7.038 44.904 1.00 98.06 994 THR A N 1
ATOM 7133 C CA . THR A 1 994 ? -29.461 -5.849 45.335 1.00 98.06 994 THR A CA 1
ATOM 7134 C C . THR A 1 994 ? -30.176 -5.174 44.166 1.00 98.06 994 THR A C 1
ATOM 7136 O O . THR A 1 994 ? -29.546 -4.842 43.160 1.00 98.06 994 THR A O 1
ATOM 7139 N N . LEU A 1 995 ? -31.469 -4.886 44.322 1.00 98.00 995 LEU A N 1
ATOM 7140 C CA . LEU A 1 995 ? -32.187 -3.901 43.505 1.00 98.00 995 LEU A CA 1
ATOM 7141 C C . LEU A 1 995 ? -32.391 -2.627 44.332 1.00 98.00 995 LEU A C 1
ATOM 7143 O O . LEU A 1 995 ? -32.853 -2.695 45.471 1.00 98.00 995 LEU A O 1
ATOM 7147 N N . THR A 1 996 ? -32.022 -1.475 43.775 1.00 96.50 996 THR A N 1
ATOM 7148 C CA . THR A 1 996 ? -32.110 -0.169 44.445 1.00 96.50 996 THR A CA 1
ATOM 7149 C C . THR A 1 996 ? -32.560 0.942 43.495 1.00 96.50 996 THR A C 1
ATOM 7151 O O . THR A 1 996 ? -32.582 0.754 42.277 1.00 96.50 996 THR A O 1
ATOM 7154 N N . GLY A 1 997 ? -32.876 2.123 44.029 1.00 95.00 997 GLY A N 1
ATOM 7155 C CA . GLY A 1 997 ? -33.328 3.291 43.275 1.00 95.00 997 GLY A CA 1
ATOM 7156 C C . GLY A 1 997 ? -34.840 3.529 43.340 1.00 95.00 997 GLY A C 1
ATOM 7157 O O . GLY A 1 997 ? -35.574 2.841 44.042 1.00 95.00 997 GLY A O 1
ATOM 7158 N N . GLY A 1 998 ? -35.299 4.573 42.649 1.00 92.25 998 GLY A N 1
ATOM 7159 C CA . GLY A 1 998 ? -36.702 5.018 42.641 1.00 92.25 998 GLY A CA 1
ATOM 7160 C C . GLY A 1 998 ? -37.444 4.737 41.331 1.00 92.25 998 GLY A C 1
ATOM 7161 O O . GLY A 1 998 ? -38.474 5.345 41.070 1.00 92.25 998 GLY A O 1
ATOM 7162 N N . GLY A 1 999 ? -36.888 3.897 40.458 1.00 94.94 999 GLY A N 1
ATOM 7163 C CA . GLY A 1 999 ? -37.488 3.603 39.159 1.00 94.94 999 GLY A CA 1
ATOM 7164 C C . GLY A 1 999 ? -38.661 2.617 39.212 1.00 94.94 999 GLY A C 1
ATOM 7165 O O . GLY A 1 999 ? -39.036 2.112 40.277 1.00 94.94 999 GLY A O 1
ATOM 7166 N N . MET A 1 1000 ? -39.219 2.331 38.035 1.00 95.12 1000 MET A N 1
ATOM 7167 C CA . MET A 1 1000 ? -40.421 1.512 37.847 1.00 95.12 1000 MET A CA 1
ATOM 7168 C C . MET A 1 1000 ? -40.099 0.078 37.397 1.00 95.12 1000 MET A C 1
ATOM 7170 O O . MET A 1 1000 ? -39.336 -0.130 36.454 1.00 95.12 1000 MET A O 1
ATOM 7174 N N . VAL A 1 1001 ? -40.747 -0.909 38.010 1.00 96.06 1001 VAL A N 1
ATOM 7175 C CA . VAL A 1 1001 ? -40.758 -2.312 37.578 1.00 96.06 1001 VAL A CA 1
ATOM 7176 C C . VAL A 1 1001 ? -42.164 -2.670 37.101 1.00 96.06 1001 VAL A C 1
ATOM 7178 O O . VAL A 1 1001 ? -43.124 -2.606 37.868 1.00 96.06 1001 VAL A O 1
ATOM 7181 N N . GLY A 1 1002 ? -42.294 -2.991 35.813 1.00 89.88 1002 GLY A N 1
ATOM 7182 C CA . GLY A 1 1002 ? -43.595 -3.194 35.177 1.00 89.88 1002 GLY A CA 1
ATOM 7183 C C . GLY A 1 1002 ? -44.239 -4.551 35.485 1.00 89.88 1002 GLY A C 1
ATOM 7184 O O . GLY A 1 1002 ? -45.445 -4.620 35.725 1.00 89.88 1002 GLY A O 1
ATOM 7185 N N . GLY A 1 1003 ? -43.439 -5.623 35.462 1.00 92.44 1003 GLY A N 1
ATOM 7186 C CA . GLY A 1 1003 ? -43.898 -6.999 35.671 1.00 92.44 1003 GLY A CA 1
ATOM 7187 C C . GLY A 1 1003 ? -43.767 -7.492 37.113 1.00 92.44 1003 GLY A C 1
ATOM 7188 O O . GLY A 1 1003 ? -43.677 -6.695 38.049 1.00 92.44 1003 GLY A O 1
ATOM 7189 N N . THR A 1 1004 ? -43.812 -8.816 37.297 1.00 95.06 1004 THR A N 1
ATOM 7190 C CA . THR A 1 1004 ? -43.633 -9.430 38.621 1.00 95.06 1004 THR A CA 1
ATOM 7191 C C . THR A 1 1004 ? -42.207 -9.211 39.118 1.00 95.06 1004 THR A C 1
ATOM 7193 O O . THR A 1 1004 ? -41.272 -9.238 38.325 1.00 95.06 1004 THR A O 1
ATOM 7196 N N . LEU A 1 1005 ? -42.028 -8.988 40.416 1.00 98.00 1005 LEU A N 1
ATOM 7197 C CA . LEU A 1 1005 ? -40.730 -8.769 41.044 1.00 98.00 1005 LEU A CA 1
ATOM 7198 C C . LEU A 1 1005 ? -40.577 -9.703 42.241 1.00 98.00 1005 LEU A C 1
ATOM 7200 O O . LEU A 1 1005 ? -41.254 -9.511 43.243 1.00 98.00 1005 LEU A O 1
ATOM 7204 N N . ASP A 1 1006 ? -39.661 -10.663 42.156 1.00 97.94 1006 ASP A N 1
ATOM 7205 C CA . ASP A 1 1006 ? -39.437 -11.664 43.199 1.00 97.94 1006 ASP A CA 1
ATOM 7206 C C . ASP A 1 1006 ? -38.030 -11.550 43.799 1.00 97.94 1006 ASP A C 1
ATOM 7208 O O . ASP A 1 1006 ? -37.017 -11.620 43.095 1.00 97.94 1006 ASP A O 1
ATOM 7212 N N . PHE A 1 1007 ? -37.965 -11.411 45.123 1.00 98.56 1007 PHE A N 1
ATOM 7213 C CA . PHE A 1 1007 ? -36.729 -11.428 45.903 1.00 98.56 1007 PHE A CA 1
ATOM 7214 C C . PHE A 1 1007 ? -36.511 -12.811 46.520 1.00 98.56 1007 PHE A C 1
ATOM 7216 O O . PHE A 1 1007 ? -37.290 -13.255 47.367 1.00 98.56 1007 PHE A O 1
ATOM 7223 N N . ALA A 1 1008 ? -35.432 -13.484 46.114 1.00 98.44 1008 ALA A N 1
ATOM 7224 C CA . ALA A 1 1008 ? -35.031 -14.775 46.665 1.00 98.44 1008 ALA A CA 1
ATOM 7225 C C . ALA A 1 1008 ? -34.516 -14.655 48.111 1.00 98.44 1008 ALA A C 1
ATOM 7227 O O . ALA A 1 1008 ? -34.286 -13.559 48.630 1.00 98.44 1008 ALA A O 1
ATOM 7228 N N . THR A 1 1009 ? -34.293 -15.796 48.767 1.00 97.62 1009 THR A N 1
ATOM 7229 C CA . THR A 1 1009 ? -33.702 -15.847 50.112 1.00 97.62 1009 THR A CA 1
ATOM 7230 C C . THR A 1 1009 ? -32.395 -15.052 50.132 1.00 97.62 1009 THR A C 1
ATOM 7232 O O . THR A 1 1009 ? -31.556 -15.252 49.252 1.00 97.62 1009 THR A O 1
ATOM 7235 N N . THR A 1 1010 ? -32.199 -14.160 51.109 1.00 96.88 1010 THR A N 1
ATOM 7236 C CA . THR A 1 1010 ? -31.031 -13.254 51.246 1.00 96.88 1010 THR A CA 1
ATOM 7237 C C . THR A 1 1010 ? -30.867 -12.170 50.167 1.00 96.88 1010 THR A C 1
ATOM 7239 O O . THR A 1 1010 ? -29.869 -11.448 50.173 1.00 96.88 1010 THR A O 1
ATOM 7242 N N . ALA A 1 1011 ? -31.810 -12.026 49.231 1.00 98.38 1011 ALA A N 1
ATOM 7243 C CA . ALA A 1 1011 ? -31.811 -10.917 48.275 1.00 98.38 1011 ALA A CA 1
ATOM 7244 C C . ALA A 1 1011 ? -32.165 -9.593 48.973 1.00 98.38 1011 ALA A C 1
ATOM 7246 O O . ALA A 1 1011 ? -32.893 -9.586 49.969 1.00 98.38 1011 ALA A O 1
ATOM 7247 N N . ILE A 1 1012 ? -31.670 -8.470 48.444 1.00 98.19 1012 ILE A N 1
ATOM 7248 C CA . ILE A 1 1012 ? -31.830 -7.145 49.055 1.00 98.19 1012 ILE A CA 1
ATOM 7249 C C . ILE A 1 1012 ? -32.663 -6.230 48.149 1.00 98.19 1012 ILE A C 1
ATOM 7251 O O . ILE A 1 1012 ? -32.294 -5.947 47.009 1.00 98.19 1012 ILE A O 1
ATOM 7255 N N . HIS A 1 1013 ? -33.756 -5.697 48.685 1.00 97.81 1013 HIS A N 1
ATOM 7256 C CA . HIS A 1 1013 ? -34.506 -4.587 48.104 1.00 97.81 1013 HIS A CA 1
ATOM 7257 C C . HIS A 1 1013 ? -34.154 -3.309 48.870 1.00 97.81 1013 HIS A C 1
ATOM 7259 O O . HIS A 1 1013 ? -34.541 -3.156 50.023 1.00 97.81 1013 HIS A O 1
ATOM 7265 N N . ALA A 1 1014 ? -33.427 -2.382 48.256 1.00 96.06 1014 ALA A N 1
ATOM 7266 C CA . ALA A 1 1014 ? -33.059 -1.102 48.861 1.00 96.06 1014 ALA A CA 1
ATOM 7267 C C . ALA A 1 1014 ? -33.736 0.053 48.099 1.00 96.06 1014 ALA A C 1
ATOM 7269 O O . ALA A 1 1014 ? -33.070 0.716 47.300 1.00 96.06 1014 ALA A O 1
ATOM 7270 N N . PRO A 1 1015 ? -35.058 0.257 48.259 1.00 94.31 1015 PRO A N 1
ATOM 7271 C CA . PRO A 1 1015 ? -35.787 1.289 47.524 1.00 94.31 1015 PRO A CA 1
ATOM 7272 C C . PRO A 1 1015 ? -35.206 2.683 47.800 1.00 94.31 1015 PRO A C 1
ATOM 7274 O O . PRO A 1 1015 ? -34.816 2.993 48.923 1.00 94.31 1015 PRO A O 1
ATOM 7277 N N . GLY A 1 1016 ? -35.179 3.541 46.782 1.00 86.62 1016 GLY A N 1
ATOM 7278 C CA . GLY A 1 1016 ? -34.548 4.864 46.859 1.00 86.62 1016 GLY A CA 1
ATOM 7279 C C . GLY A 1 1016 ? -33.024 4.833 46.683 1.00 86.62 1016 GLY A C 1
ATOM 7280 O O . GLY A 1 1016 ? -32.428 3.775 46.502 1.00 86.62 1016 GLY A O 1
ATOM 7281 N N . ASN A 1 1017 ? -32.395 6.014 46.641 1.00 81.19 1017 ASN A N 1
ATOM 7282 C CA . ASN A 1 1017 ? -30.933 6.171 46.727 1.00 81.19 1017 ASN A CA 1
ATOM 7283 C C . ASN A 1 1017 ? -30.542 7.621 47.125 1.00 81.19 1017 ASN A C 1
ATOM 7285 O O . ASN A 1 1017 ? -30.294 8.436 46.232 1.00 81.19 1017 ASN A O 1
ATOM 7289 N N . PRO A 1 1018 ? -30.487 7.968 48.425 1.00 80.62 1018 PRO A N 1
ATOM 7290 C CA . PRO A 1 1018 ? -30.842 7.101 49.548 1.00 80.62 1018 PRO A CA 1
ATOM 7291 C C . PRO A 1 1018 ? -32.361 6.961 49.717 1.00 80.62 1018 PRO A C 1
ATOM 7293 O O . PRO A 1 1018 ? -32.825 5.889 50.067 1.00 80.62 1018 PRO A O 1
ATOM 7296 N N . VAL A 1 1019 ? -33.139 7.997 49.381 1.00 89.19 1019 VAL A N 1
ATOM 7297 C CA . VAL A 1 1019 ? -34.610 8.036 49.517 1.00 89.19 1019 VAL A CA 1
ATOM 7298 C C . VAL A 1 1019 ? -35.300 8.164 48.160 1.00 89.19 1019 VAL A C 1
ATOM 7300 O O . VAL A 1 1019 ? -34.664 8.475 47.152 1.00 89.19 1019 VAL A O 1
ATOM 7303 N N . GLY A 1 1020 ? -36.597 7.869 48.110 1.00 91.38 1020 GLY A N 1
ATOM 7304 C CA . GLY A 1 1020 ? -37.390 7.831 46.880 1.00 91.38 1020 GLY A CA 1
ATOM 7305 C C . GLY A 1 1020 ? -38.417 6.702 46.899 1.00 91.38 1020 GLY A C 1
ATOM 7306 O O . GLY A 1 1020 ? -38.395 5.854 47.787 1.00 91.38 1020 GLY A O 1
ATOM 7307 N N . THR A 1 1021 ? -39.329 6.696 45.926 1.00 93.69 1021 THR A N 1
ATOM 7308 C CA . THR A 1 1021 ? -40.356 5.648 45.811 1.00 93.69 1021 THR A CA 1
ATOM 7309 C C . THR A 1 1021 ? -40.008 4.694 44.676 1.00 93.69 1021 THR A C 1
ATOM 7311 O O . THR A 1 1021 ? -39.991 5.118 43.528 1.00 93.69 1021 THR A O 1
ATOM 7314 N N . GLN A 1 1022 ? -39.760 3.418 44.973 1.00 96.25 1022 GLN A N 1
ATOM 7315 C CA . GLN A 1 1022 ? -39.705 2.361 43.960 1.00 96.25 1022 GLN A CA 1
ATOM 7316 C C . GLN A 1 1022 ? -41.142 1.959 43.602 1.00 96.25 1022 GLN A C 1
ATOM 7318 O O . GLN A 1 1022 ? -41.931 1.635 44.493 1.00 96.25 1022 GLN A O 1
ATOM 7323 N N . THR A 1 1023 ? -41.493 1.984 42.316 1.00 96.25 1023 THR A N 1
ATOM 7324 C CA . THR A 1 1023 ? -42.842 1.617 41.848 1.00 96.25 1023 THR A CA 1
ATOM 7325 C C . THR A 1 1023 ? -42.816 0.235 41.204 1.00 96.25 1023 THR A C 1
ATOM 7327 O O . THR A 1 1023 ? -41.993 -0.012 40.330 1.00 96.25 1023 THR A O 1
ATOM 7330 N N . VAL A 1 1024 ? -43.722 -0.656 41.598 1.00 96.75 1024 VAL A N 1
ATOM 7331 C CA . VAL A 1 1024 ? -43.865 -2.019 41.074 1.00 96.75 1024 VAL A CA 1
ATOM 7332 C C . VAL A 1 1024 ? -45.324 -2.224 40.677 1.00 96.75 1024 VAL A C 1
ATOM 7334 O O . VAL A 1 1024 ? -46.190 -2.314 41.537 1.00 96.75 1024 VAL A O 1
ATOM 7337 N N . THR A 1 1025 ? -45.642 -2.269 39.387 1.00 92.44 1025 THR A N 1
ATOM 7338 C CA . THR A 1 1025 ? -47.046 -2.432 38.960 1.00 92.44 1025 THR A CA 1
ATOM 7339 C C . THR A 1 1025 ? -47.511 -3.884 38.955 1.00 92.44 1025 THR A C 1
ATOM 7341 O O . THR A 1 1025 ? -48.705 -4.136 39.101 1.00 92.44 1025 THR A O 1
ATOM 7344 N N . GLY A 1 1026 ? -46.588 -4.838 38.805 1.00 90.06 1026 GLY A N 1
ATOM 7345 C CA . GLY A 1 1026 ? -46.880 -6.265 38.918 1.00 90.06 1026 GLY A CA 1
ATOM 7346 C C . GLY A 1 1026 ? -46.929 -6.766 40.364 1.00 90.06 1026 GLY A C 1
ATOM 7347 O O . GLY A 1 1026 ? -46.909 -5.991 41.323 1.00 90.06 1026 GLY A O 1
ATOM 7348 N N . ALA A 1 1027 ? -47.008 -8.090 40.518 1.00 93.56 1027 ALA A N 1
ATOM 7349 C CA . ALA A 1 1027 ? -46.934 -8.729 41.828 1.00 93.56 1027 ALA A CA 1
ATOM 7350 C C . ALA A 1 1027 ? -45.507 -8.654 42.398 1.00 93.56 1027 ALA A C 1
ATOM 7352 O O . ALA A 1 1027 ? -44.544 -8.867 41.667 1.00 93.56 1027 ALA A O 1
ATOM 7353 N N . LEU A 1 1028 ? -45.380 -8.377 43.692 1.00 97.81 1028 LEU A N 1
ATOM 7354 C CA . LEU A 1 1028 ? -44.119 -8.269 44.421 1.00 97.81 1028 LEU A CA 1
ATOM 7355 C C . LEU A 1 1028 ? -44.003 -9.405 45.447 1.00 97.81 1028 LEU A C 1
ATOM 7357 O O . LEU A 1 1028 ? -44.812 -9.491 46.369 1.00 97.81 1028 LEU A O 1
ATOM 7361 N N . GLY A 1 1029 ? -43.000 -10.264 45.297 1.00 97.56 1029 GLY A N 1
ATOM 7362 C CA . GLY A 1 1029 ? -42.733 -11.403 46.169 1.00 97.56 1029 GLY A CA 1
ATOM 7363 C C . GLY A 1 1029 ? -41.473 -11.228 47.017 1.00 97.56 1029 GLY A C 1
ATOM 7364 O O . GLY A 1 1029 ? -40.422 -10.822 46.521 1.00 97.56 1029 GLY A O 1
ATOM 7365 N N . TYR A 1 1030 ? -41.562 -11.602 48.292 1.00 98.44 1030 TYR A N 1
ATOM 7366 C CA . TYR A 1 1030 ? -40.427 -11.709 49.210 1.00 98.44 1030 TYR A CA 1
ATOM 7367 C C . TYR A 1 1030 ? -40.347 -13.125 49.781 1.00 98.44 1030 TYR A C 1
ATOM 7369 O O . TYR A 1 1030 ? -41.280 -13.588 50.445 1.00 98.44 1030 TYR A O 1
ATOM 7377 N N . ALA A 1 1031 ? -39.239 -13.824 49.535 1.00 98.19 1031 ALA A N 1
ATOM 7378 C CA . ALA A 1 1031 ? -38.945 -15.108 50.168 1.00 98.19 1031 ALA A CA 1
ATOM 7379 C C . ALA A 1 1031 ? -38.487 -14.930 51.630 1.00 98.19 1031 ALA A C 1
ATOM 7381 O O . ALA A 1 1031 ? -38.131 -13.824 52.050 1.00 98.19 1031 ALA A O 1
ATOM 7382 N N . ALA A 1 1032 ? -38.449 -16.025 52.397 1.00 96.56 1032 ALA A N 1
ATOM 7383 C CA . ALA A 1 1032 ? -37.840 -16.037 53.730 1.00 96.56 1032 ALA A CA 1
ATOM 7384 C C . ALA A 1 1032 ? -36.394 -15.506 53.672 1.00 96.56 1032 ALA A C 1
ATOM 7386 O O . ALA A 1 1032 ? -35.702 -15.712 52.677 1.00 96.56 1032 ALA A O 1
ATOM 7387 N N . ASP A 1 1033 ? -35.943 -14.782 54.696 1.00 96.44 1033 ASP A N 1
ATOM 7388 C CA . ASP A 1 1033 ? -34.610 -14.163 54.787 1.00 96.44 1033 ASP A CA 1
ATOM 7389 C C . ASP A 1 1033 ? -34.263 -13.120 53.705 1.00 96.44 1033 ASP A C 1
ATOM 7391 O O . ASP A 1 1033 ? -33.150 -12.584 53.700 1.00 96.44 1033 ASP A O 1
ATOM 7395 N N . SER A 1 1034 ? -35.169 -12.800 52.773 1.00 98.06 1034 SER A N 1
ATOM 7396 C CA . SER A 1 1034 ? -35.019 -11.611 51.924 1.00 98.06 1034 SER A CA 1
ATOM 7397 C C . SER A 1 1034 ? -35.137 -10.341 52.773 1.00 98.06 1034 SER A C 1
ATOM 7399 O O . SER A 1 1034 ? -35.799 -10.336 53.815 1.00 98.06 1034 SER A O 1
ATOM 7401 N N . ARG A 1 1035 ? -34.459 -9.264 52.363 1.00 97.25 1035 ARG A N 1
ATOM 7402 C CA . ARG A 1 1035 ? -34.320 -8.040 53.165 1.00 97.25 1035 ARG A CA 1
ATOM 7403 C C . ARG A 1 1035 ? -34.780 -6.816 52.401 1.00 97.25 1035 ARG A C 1
ATOM 7405 O O . ARG A 1 1035 ? -34.265 -6.522 51.324 1.00 97.25 1035 ARG A O 1
ATOM 7412 N N . VAL A 1 1036 ? -35.685 -6.051 52.993 1.00 97.69 1036 VAL A N 1
ATOM 7413 C CA . VAL A 1 1036 ? -35.965 -4.678 52.570 1.00 97.69 1036 VAL A CA 1
ATOM 7414 C C . VAL A 1 1036 ? -35.105 -3.740 53.409 1.00 97.69 1036 VAL A C 1
ATOM 7416 O O . VAL A 1 1036 ? -35.231 -3.732 54.625 1.00 97.69 1036 VAL A O 1
ATOM 7419 N N . LYS A 1 1037 ? -34.240 -2.945 52.779 1.00 96.31 1037 LYS A N 1
ATOM 7420 C CA . LYS A 1 1037 ? -33.475 -1.879 53.438 1.00 96.31 1037 LYS A CA 1
ATOM 7421 C C . LYS A 1 1037 ? -34.214 -0.562 53.276 1.00 96.31 1037 LYS A C 1
ATOM 7423 O O . LYS A 1 1037 ? -34.112 0.091 52.240 1.00 96.31 1037 LYS A O 1
ATOM 7428 N N . TRP A 1 1038 ? -34.983 -0.199 54.290 1.00 96.44 1038 TRP A N 1
ATOM 7429 C CA . TRP A 1 1038 ? -35.720 1.053 54.321 1.00 96.44 1038 TRP A CA 1
ATOM 7430 C C . TRP A 1 1038 ? -34.848 2.160 54.902 1.00 96.44 1038 TRP A C 1
ATOM 7432 O O . TRP A 1 1038 ? -34.302 2.004 55.992 1.00 96.44 1038 TRP A O 1
ATOM 7442 N N . THR A 1 1039 ? -34.710 3.275 54.186 1.00 95.81 1039 THR A N 1
ATOM 7443 C CA . THR A 1 1039 ? -33.856 4.386 54.611 1.00 95.81 1039 THR A CA 1
ATOM 7444 C C . THR A 1 1039 ? -34.676 5.576 55.088 1.00 95.81 1039 THR A C 1
ATOM 7446 O O . THR A 1 1039 ? -35.621 5.986 54.415 1.00 95.81 1039 THR A O 1
ATOM 7449 N N . LEU A 1 1040 ? -34.266 6.173 56.208 1.00 95.69 1040 LEU A N 1
ATOM 7450 C CA . LEU A 1 1040 ? -34.709 7.492 56.656 1.00 95.69 1040 LEU A CA 1
ATOM 7451 C C . LEU A 1 1040 ? -33.521 8.447 56.623 1.00 95.69 1040 LEU A C 1
ATOM 7453 O O . LEU A 1 1040 ? -32.535 8.235 57.325 1.00 95.69 1040 LEU A O 1
ATOM 7457 N N . ASN A 1 1041 ? -33.617 9.503 55.819 1.00 92.94 1041 ASN A N 1
ATOM 7458 C CA . ASN A 1 1041 ? -32.480 10.396 55.580 1.00 92.94 1041 ASN A CA 1
ATOM 7459 C C . ASN A 1 1041 ? -32.546 11.702 56.388 1.00 92.94 1041 ASN A C 1
ATOM 7461 O O . ASN A 1 1041 ? -31.572 12.451 56.462 1.00 92.94 1041 ASN A O 1
ATOM 7465 N N . THR A 1 1042 ? -33.706 12.009 56.966 1.00 94.75 1042 THR A N 1
ATOM 7466 C CA . THR A 1 1042 ? -33.948 13.230 57.745 1.00 94.75 1042 THR A CA 1
ATOM 7467 C C . THR A 1 1042 ? -34.935 12.944 58.873 1.00 94.75 1042 THR A C 1
ATOM 7469 O O . THR A 1 1042 ? -35.833 12.126 58.679 1.00 94.75 1042 THR A O 1
ATOM 7472 N N . ASN A 1 1043 ? -34.843 13.670 59.994 1.00 94.88 1043 ASN A N 1
ATOM 7473 C CA . ASN A 1 1043 ? -35.786 13.604 61.127 1.00 94.88 1043 ASN A CA 1
ATOM 7474 C C . ASN A 1 1043 ? -37.176 14.170 60.759 1.00 94.88 1043 ASN A C 1
ATOM 7476 O O . ASN A 1 1043 ? -37.554 15.257 61.190 1.00 94.88 1043 ASN A O 1
ATOM 7480 N N . SER A 1 1044 ? -37.903 13.485 59.877 1.00 93.50 1044 SER A N 1
ATOM 7481 C CA . SER A 1 1044 ? -39.188 13.925 59.340 1.00 93.50 1044 SER A CA 1
ATOM 7482 C C . SER A 1 1044 ? -40.029 12.739 58.872 1.00 93.50 1044 SER A C 1
ATOM 7484 O O . SER A 1 1044 ? -39.511 11.750 58.350 1.00 93.50 1044 SER A O 1
ATOM 7486 N N . ASN A 1 1045 ? -41.348 12.856 59.011 1.00 89.31 1045 ASN A N 1
ATOM 7487 C CA . ASN A 1 1045 ? -42.334 11.936 58.438 1.00 89.31 1045 ASN A CA 1
ATOM 7488 C C . ASN A 1 1045 ? -42.923 12.446 57.107 1.00 89.31 1045 ASN A C 1
ATOM 7490 O O . ASN A 1 1045 ? -43.817 11.816 56.537 1.00 89.31 1045 ASN A O 1
ATOM 7494 N N . ALA A 1 1046 ? -42.410 13.567 56.585 1.00 88.56 1046 ALA A N 1
ATOM 7495 C CA . ALA A 1 1046 ? -42.850 14.130 55.318 1.00 88.56 1046 ALA A CA 1
ATOM 7496 C C . ALA A 1 1046 ? -42.598 13.171 54.143 1.00 88.56 1046 ALA A C 1
ATOM 7498 O O . ALA A 1 1046 ? -41.647 12.380 54.126 1.00 88.56 1046 ALA A O 1
ATOM 7499 N N . ALA A 1 1047 ? -43.438 13.274 53.113 1.00 79.50 1047 ALA A N 1
ATOM 7500 C CA . ALA A 1 1047 ? -43.230 12.547 51.867 1.00 79.50 1047 ALA A CA 1
ATOM 7501 C C . ALA A 1 1047 ? -41.846 12.888 51.279 1.00 79.50 1047 ALA A C 1
ATOM 7503 O O . ALA A 1 1047 ? -41.500 14.057 51.132 1.00 79.50 1047 ALA A O 1
ATOM 7504 N N . GLY A 1 1048 ? -41.053 11.862 50.960 1.00 84.19 1048 GLY A N 1
ATOM 7505 C CA . GLY A 1 1048 ? -39.687 12.016 50.446 1.00 84.19 1048 GLY A CA 1
ATOM 7506 C C . GLY A 1 1048 ? -38.581 12.029 51.509 1.00 84.19 1048 GLY A C 1
ATOM 7507 O O . GLY A 1 1048 ? -37.419 11.920 51.140 1.00 84.19 1048 GLY A O 1
ATOM 7508 N N . ALA A 1 1049 ? -38.908 12.079 52.807 1.00 91.12 1049 ALA A N 1
ATOM 7509 C CA . ALA A 1 1049 ? -37.917 11.952 53.887 1.00 91.12 1049 ALA A CA 1
ATOM 7510 C C . ALA A 1 1049 ? -37.351 10.525 54.029 1.00 91.12 1049 ALA A C 1
ATOM 7512 O O . ALA A 1 1049 ? -36.271 10.328 54.590 1.00 91.12 1049 ALA A O 1
ATOM 7513 N N . SER A 1 1050 ? -38.090 9.535 53.525 1.00 94.00 1050 SER A N 1
ATOM 7514 C CA . SER A 1 1050 ? -37.767 8.113 53.597 1.00 94.00 1050 SER A CA 1
ATOM 7515 C C . SER A 1 1050 ? -37.960 7.403 52.262 1.00 94.00 1050 SER A C 1
ATOM 7517 O O . SER A 1 1050 ? -38.655 7.889 51.361 1.00 94.00 1050 SER A O 1
ATOM 7519 N N . SER A 1 1051 ? -37.344 6.233 52.143 1.00 95.12 1051 SER A N 1
ATOM 7520 C CA . SER A 1 1051 ? -37.592 5.300 51.053 1.00 95.12 1051 SER A CA 1
ATOM 7521 C C . SER A 1 1051 ? -39.002 4.728 51.121 1.00 95.12 1051 SER A C 1
ATOM 7523 O O . SER A 1 1051 ? -39.546 4.493 52.198 1.00 95.12 1051 SER A O 1
ATOM 7525 N N . ARG A 1 1052 ? -39.604 4.478 49.962 1.00 94.81 1052 ARG A N 1
ATOM 7526 C CA . ARG A 1 1052 ? -40.959 3.935 49.854 1.00 94.81 1052 ARG A CA 1
ATOM 7527 C C . ARG A 1 1052 ? -41.060 2.903 48.746 1.00 94.81 1052 ARG A C 1
ATOM 7529 O O . ARG A 1 1052 ? -40.351 2.983 47.745 1.00 94.81 1052 ARG A O 1
ATOM 7536 N N . ILE A 1 1053 ? -41.997 1.978 48.905 1.00 97.00 1053 ILE A N 1
ATOM 7537 C CA . ILE A 1 1053 ? -42.384 1.016 47.875 1.00 97.00 1053 ILE A CA 1
ATOM 7538 C C . ILE A 1 1053 ? -43.871 1.210 47.566 1.00 97.00 1053 ILE A C 1
ATOM 7540 O O . ILE A 1 1053 ? -44.717 1.188 48.460 1.00 97.00 1053 ILE A O 1
ATOM 7544 N N . ALA A 1 1054 ? -44.203 1.397 46.297 1.00 95.62 1054 ALA A N 1
ATOM 7545 C CA . ALA A 1 1054 ? -45.577 1.369 45.811 1.00 95.62 1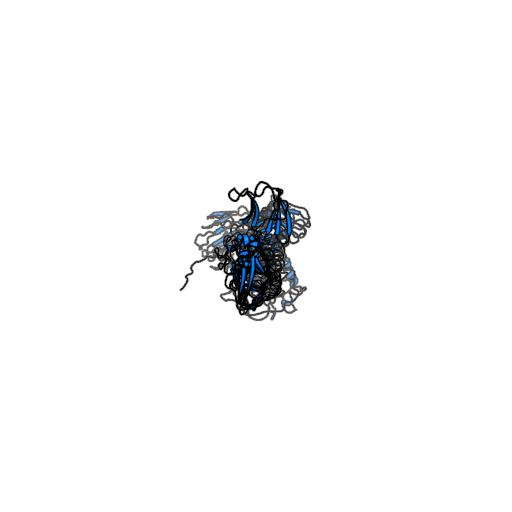054 ALA A CA 1
ATOM 7546 C C . ALA A 1 1054 ? -45.731 0.143 44.915 1.00 95.62 1054 ALA A C 1
ATOM 7548 O O . ALA A 1 1054 ? -45.084 0.082 43.874 1.00 95.62 1054 ALA A O 1
ATOM 7549 N N . ALA A 1 1055 ? -46.526 -0.840 45.332 1.00 95.94 1055 ALA A N 1
ATOM 7550 C CA . ALA A 1 1055 ? -46.622 -2.135 44.667 1.00 95.94 1055 ALA A CA 1
ATOM 7551 C C . ALA A 1 1055 ? -48.062 -2.497 44.255 1.00 95.94 1055 ALA A C 1
ATOM 7553 O O . ALA A 1 1055 ? -49.030 -1.965 44.798 1.00 95.94 1055 ALA A O 1
ATOM 7554 N N . GLY A 1 1056 ? -48.199 -3.437 43.315 1.00 92.44 1056 GLY A N 1
ATOM 7555 C CA . GLY A 1 1056 ? -49.449 -4.128 43.002 1.00 92.44 1056 GLY A CA 1
ATOM 7556 C C . GLY A 1 1056 ? -49.866 -5.085 44.126 1.00 92.44 1056 GLY A C 1
ATOM 7557 O O . GLY A 1 1056 ? -50.106 -4.668 45.260 1.00 92.44 1056 GLY A O 1
ATOM 7558 N N . ALA A 1 1057 ? -50.033 -6.373 43.829 1.00 94.88 1057 ALA A N 1
ATOM 7559 C CA . ALA A 1 1057 ? -50.219 -7.394 44.868 1.00 94.88 1057 ALA A CA 1
ATOM 7560 C C . ALA A 1 1057 ? -48.867 -7.719 45.524 1.00 94.88 1057 ALA A C 1
ATOM 7562 O O . ALA A 1 1057 ? -47.858 -7.765 44.826 1.00 94.88 1057 ALA A O 1
ATOM 7563 N N . VAL A 1 1058 ? -48.827 -7.956 46.836 1.00 97.81 1058 VAL A N 1
ATOM 7564 C CA . VAL A 1 1058 ? -47.592 -8.253 47.577 1.00 97.81 1058 VAL A CA 1
ATOM 7565 C C . VAL A 1 1058 ? -47.744 -9.558 48.353 1.00 97.81 1058 VAL A C 1
ATOM 7567 O O . VAL A 1 1058 ? -48.692 -9.717 49.120 1.00 97.81 1058 VAL A O 1
ATOM 7570 N N . ASN A 1 1059 ? -46.779 -10.463 48.198 1.00 97.44 1059 ASN A N 1
ATOM 7571 C CA . ASN A 1 1059 ? -46.695 -11.713 48.947 1.00 97.44 1059 ASN A CA 1
ATOM 7572 C C . ASN A 1 1059 ? -45.402 -11.735 49.766 1.00 97.44 1059 ASN A C 1
ATOM 7574 O O . ASN A 1 1059 ? -44.304 -11.748 49.208 1.00 97.44 1059 ASN A O 1
ATOM 7578 N N . ILE A 1 1060 ? -45.529 -11.754 51.091 1.00 97.75 1060 ILE A N 1
ATOM 7579 C CA . ILE A 1 1060 ? -44.404 -11.763 52.026 1.00 97.75 1060 ILE A CA 1
ATOM 7580 C C . ILE A 1 1060 ? -44.358 -13.126 52.714 1.00 97.75 1060 ILE A C 1
ATOM 7582 O O . ILE A 1 1060 ? -45.209 -13.458 53.539 1.00 97.75 1060 ILE A O 1
ATOM 7586 N N . THR A 1 1061 ? -43.355 -13.931 52.378 1.00 97.50 1061 THR A N 1
ATOM 7587 C CA . THR A 1 1061 ? -43.142 -15.231 53.022 1.00 97.50 1061 THR A CA 1
ATOM 7588 C C . THR A 1 1061 ? -42.653 -15.023 54.454 1.00 97.50 1061 THR A C 1
ATOM 7590 O O . THR A 1 1061 ? -41.835 -14.139 54.715 1.00 97.50 1061 THR A O 1
ATOM 7593 N N . SER A 1 1062 ? -43.134 -15.848 55.389 1.00 95.12 1062 SER A N 1
ATOM 7594 C CA . SER A 1 1062 ? -42.687 -15.810 56.788 1.00 95.12 1062 SER A CA 1
ATOM 7595 C C . SER A 1 1062 ? -41.156 -15.882 56.878 1.00 95.12 1062 SER A C 1
ATOM 7597 O O . SER A 1 1062 ? -40.536 -16.711 56.214 1.00 95.12 1062 SER A O 1
ATOM 7599 N N . GLY A 1 1063 ? -40.559 -14.990 57.673 1.00 93.25 1063 GLY A N 1
ATOM 7600 C CA . GLY A 1 1063 ? -39.106 -14.853 57.814 1.00 93.25 1063 GLY A CA 1
ATOM 7601 C C . GLY A 1 1063 ? -38.460 -13.786 56.921 1.00 93.25 1063 GLY A C 1
ATOM 7602 O O . GLY A 1 1063 ? -37.264 -13.556 57.048 1.00 93.25 1063 GLY A O 1
ATOM 7603 N N . ALA A 1 1064 ? -39.199 -13.112 56.031 1.00 97.44 1064 ALA A N 1
ATOM 7604 C CA . ALA A 1 1064 ? -38.690 -11.920 55.345 1.00 97.44 1064 ALA A CA 1
ATOM 7605 C C . ALA A 1 1064 ? -38.487 -10.754 56.334 1.00 97.44 1064 ALA A C 1
ATOM 7607 O O . ALA A 1 1064 ? -39.278 -10.566 57.264 1.00 97.44 1064 ALA A O 1
ATOM 7608 N N . LEU A 1 1065 ? -37.450 -9.943 56.117 1.00 97.88 1065 LEU A N 1
ATOM 7609 C CA . LEU A 1 1065 ? -36.975 -8.944 57.076 1.00 97.88 1065 LEU A CA 1
ATOM 7610 C C . LEU A 1 1065 ? -37.077 -7.513 56.534 1.00 97.88 1065 LEU A C 1
ATOM 7612 O O . LEU A 1 1065 ? -36.783 -7.257 55.364 1.00 97.88 1065 LEU A O 1
ATOM 7616 N N . LEU A 1 1066 ? -37.426 -6.569 57.409 1.00 97.62 1066 LEU A N 1
ATOM 7617 C CA . LEU A 1 1066 ? -37.276 -5.133 57.161 1.00 97.62 1066 LEU A CA 1
ATOM 7618 C C . LEU A 1 1066 ? -36.125 -4.574 58.002 1.00 97.62 1066 LEU A C 1
ATOM 7620 O O . LEU A 1 1066 ? -36.257 -4.446 59.217 1.00 97.62 1066 LEU A O 1
ATOM 7624 N N . ASP A 1 1067 ? -35.034 -4.191 57.351 1.00 97.50 1067 ASP A N 1
ATOM 7625 C CA . ASP A 1 1067 ? -33.920 -3.481 57.970 1.00 97.50 1067 ASP A CA 1
ATOM 7626 C C . ASP A 1 1067 ? -34.164 -1.964 57.914 1.00 97.50 1067 ASP A C 1
ATOM 7628 O O . ASP A 1 1067 ? -34.545 -1.415 56.875 1.00 97.50 1067 ASP A O 1
ATOM 7632 N N . VAL A 1 1068 ? -33.909 -1.281 59.027 1.00 96.50 1068 VAL A N 1
ATOM 7633 C CA . VAL A 1 1068 ? -34.037 0.173 59.166 1.00 96.50 1068 VAL A CA 1
ATOM 7634 C C . VAL A 1 1068 ? -32.649 0.794 59.052 1.00 96.50 1068 VAL A C 1
ATOM 7636 O O . VAL A 1 1068 ? -31.774 0.519 59.866 1.00 96.50 1068 VAL A O 1
ATOM 7639 N N . VAL A 1 1069 ? -32.441 1.629 58.038 1.00 95.81 1069 VAL A N 1
ATOM 7640 C CA . VAL A 1 1069 ? -31.169 2.306 57.754 1.00 95.81 1069 VAL A CA 1
ATOM 7641 C C . VAL A 1 1069 ? -31.326 3.794 58.052 1.00 95.81 1069 VAL A C 1
ATOM 7643 O O . VAL A 1 1069 ? -32.052 4.500 57.350 1.00 95.81 1069 VAL A O 1
ATOM 7646 N N . LEU A 1 1070 ? -30.654 4.278 59.092 1.00 95.44 1070 LEU A N 1
ATOM 7647 C CA . LEU A 1 1070 ? -30.749 5.672 59.550 1.00 95.44 1070 LEU A CA 1
ATOM 7648 C C . LEU A 1 1070 ? -29.464 6.466 59.273 1.00 95.44 1070 LEU A C 1
ATOM 7650 O O . LEU A 1 1070 ? -29.464 7.691 59.347 1.00 95.44 1070 LEU A O 1
ATOM 7654 N N . ASP A 1 1071 ? -28.391 5.781 58.896 1.00 93.31 1071 ASP A N 1
ATOM 7655 C CA . ASP A 1 1071 ? -27.028 6.281 58.708 1.00 93.31 1071 ASP A CA 1
ATOM 7656 C C . ASP A 1 1071 ? -26.566 6.212 57.241 1.00 93.31 1071 ASP A C 1
ATOM 7658 O O . ASP A 1 1071 ? -25.371 6.232 56.943 1.00 93.31 1071 ASP A O 1
ATOM 7662 N N . ALA A 1 1072 ? -27.506 6.134 56.292 1.00 91.12 1072 ALA A N 1
ATOM 7663 C CA . ALA A 1 1072 ? -27.168 6.176 54.873 1.00 91.12 1072 ALA A CA 1
ATOM 7664 C C . ALA A 1 1072 ? -26.349 7.435 54.532 1.00 91.12 1072 ALA A C 1
ATOM 7666 O O . ALA A 1 1072 ? -26.477 8.478 55.174 1.00 91.12 1072 ALA A O 1
ATOM 7667 N N . ALA A 1 1073 ? -25.515 7.359 53.492 1.00 85.44 1073 ALA A N 1
ATOM 7668 C CA . ALA A 1 1073 ? -24.674 8.480 53.084 1.00 85.44 1073 ALA A CA 1
ATOM 7669 C C . ALA A 1 1073 ? -25.510 9.754 52.834 1.00 85.44 1073 ALA A C 1
ATOM 7671 O O . ALA A 1 1073 ? -26.385 9.770 51.967 1.00 85.44 1073 ALA A O 1
ATOM 7672 N N . GLY A 1 1074 ? -25.214 10.820 53.586 1.00 88.75 1074 GLY A N 1
ATOM 7673 C CA . GLY A 1 1074 ? -25.963 12.082 53.547 1.00 88.75 1074 GLY A CA 1
ATOM 7674 C C . GLY A 1 1074 ? -27.185 12.138 54.471 1.00 88.75 1074 GLY A C 1
ATOM 7675 O O . GLY A 1 1074 ? -27.961 13.091 54.374 1.00 88.75 1074 GLY A O 1
ATOM 7676 N N . SER A 1 1075 ? -27.366 11.151 55.351 1.00 92.88 1075 SER A N 1
ATOM 7677 C CA . SER A 1 1075 ? -28.404 11.171 56.376 1.00 92.88 1075 SER A CA 1
ATOM 7678 C C . SER A 1 1075 ? -28.097 12.189 57.473 1.00 92.88 1075 SER A C 1
ATOM 7680 O O . SER A 1 1075 ? -26.950 12.399 57.862 1.00 92.88 1075 SER A O 1
ATOM 7682 N N . SER A 1 1076 ? -29.161 12.810 57.973 1.00 94.81 1076 SER A N 1
ATOM 7683 C CA . SER A 1 1076 ? -29.182 13.722 59.125 1.00 94.81 1076 SER A CA 1
ATOM 7684 C C . SER A 1 1076 ? -30.057 13.187 60.260 1.00 94.81 1076 SER A C 1
ATOM 7686 O O . SER A 1 1076 ? -30.388 13.909 61.202 1.00 94.81 1076 SER A O 1
ATOM 7688 N N . THR A 1 1077 ? -30.497 11.936 60.145 1.00 95.00 1077 THR A N 1
ATOM 7689 C CA . THR A 1 1077 ? -31.350 11.288 61.133 1.00 95.00 1077 THR A CA 1
ATOM 7690 C C . THR A 1 1077 ? -30.579 11.103 62.437 1.00 95.00 1077 THR A C 1
ATOM 7692 O O . THR A 1 1077 ? -29.545 10.447 62.429 1.00 95.00 1077 THR A O 1
ATOM 7695 N N . ALA A 1 1078 ? -31.051 11.688 63.536 1.00 94.56 1078 ALA A N 1
ATOM 7696 C CA . ALA A 1 1078 ? -30.387 11.661 64.837 1.00 94.56 1078 ALA A CA 1
ATOM 7697 C C . ALA A 1 1078 ? -31.429 11.563 65.958 1.00 94.56 1078 ALA A C 1
ATOM 7699 O O . ALA A 1 1078 ? -32.306 12.426 66.048 1.00 94.56 1078 ALA A O 1
ATOM 7700 N N . PHE A 1 1079 ? -31.331 10.553 66.821 1.00 90.81 1079 PHE A N 1
ATOM 7701 C CA . PHE A 1 1079 ? -32.280 10.287 67.907 1.00 90.81 1079 PHE A CA 1
ATOM 7702 C C . PHE A 1 1079 ? -32.302 11.381 68.980 1.00 90.81 1079 PHE A C 1
ATOM 7704 O O . PHE A 1 1079 ? -33.304 11.553 69.670 1.00 90.81 1079 PHE A O 1
ATOM 7711 N N . SER A 1 1080 ? -31.238 12.180 69.080 1.00 88.12 1080 SER A N 1
ATOM 7712 C CA . SER A 1 1080 ? -31.183 13.378 69.928 1.00 88.12 1080 SER A CA 1
ATOM 7713 C C . SER A 1 1080 ? -32.101 14.517 69.456 1.00 88.12 1080 SER A C 1
ATOM 7715 O O . SER A 1 1080 ? -32.336 15.474 70.194 1.00 88.12 1080 SER A O 1
ATOM 7717 N N . ASN A 1 1081 ? -32.637 14.443 68.233 1.00 91.94 1081 ASN A N 1
ATOM 7718 C CA . ASN A 1 1081 ? -33.573 15.431 67.713 1.00 91.94 1081 ASN A CA 1
ATOM 7719 C C . ASN A 1 1081 ? -34.944 15.319 68.407 1.00 91.94 1081 ASN A C 1
ATOM 7721 O O . ASN A 1 1081 ? -35.477 14.223 68.573 1.00 91.94 1081 ASN A O 1
ATOM 7725 N N . SER A 1 1082 ? -35.571 16.459 68.726 1.00 87.62 1082 SER A N 1
ATOM 7726 C CA . SER A 1 1082 ? -36.889 16.510 69.380 1.00 87.62 1082 SER A CA 1
ATOM 7727 C C . SER A 1 1082 ? -37.999 15.784 68.611 1.00 87.62 1082 SER A C 1
ATOM 7729 O O . SER A 1 1082 ? -38.982 15.362 69.219 1.00 87.62 1082 SER A O 1
ATOM 7731 N N . PHE A 1 1083 ? -37.831 15.567 67.304 1.00 89.62 1083 PHE A N 1
ATOM 7732 C CA . PHE A 1 1083 ? -38.691 14.719 66.479 1.00 89.62 1083 PHE A CA 1
ATOM 7733 C C . PHE A 1 1083 ? -38.915 13.314 67.080 1.00 89.62 1083 PHE A C 1
ATOM 7735 O O . PHE A 1 1083 ? -40.026 12.789 66.998 1.00 89.62 1083 PHE A O 1
ATOM 7742 N N . TRP A 1 1084 ? -37.909 12.735 67.745 1.00 90.56 1084 TRP A N 1
ATOM 7743 C CA . TRP A 1 1084 ? -37.965 11.394 68.348 1.00 90.56 1084 TRP A CA 1
ATOM 7744 C C . TRP A 1 1084 ? -38.549 11.363 69.770 1.00 90.56 1084 TRP A C 1
ATOM 7746 O O . TRP A 1 1084 ? -38.600 10.304 70.388 1.00 90.56 1084 TRP A O 1
ATOM 7756 N N . SER A 1 1085 ? -39.021 12.498 70.301 1.00 83.25 1085 SER A N 1
ATOM 7757 C CA . SER A 1 1085 ? -39.705 12.555 71.609 1.00 83.25 1085 SER A CA 1
ATOM 7758 C C . SER A 1 1085 ? -41.190 12.172 71.549 1.00 83.25 1085 SER A C 1
ATOM 7760 O O . SER A 1 1085 ? -41.849 12.068 72.578 1.00 83.25 1085 SER A O 1
ATOM 7762 N N . GLN A 1 1086 ? -41.731 11.971 70.346 1.00 83.25 1086 GLN A N 1
ATOM 7763 C CA . GLN A 1 1086 ? -43.130 11.623 70.094 1.00 83.25 1086 GLN A CA 1
ATOM 7764 C C . GLN A 1 1086 ? -43.206 10.339 69.257 1.00 83.25 1086 GLN A C 1
ATOM 7766 O O . GLN A 1 1086 ? -42.254 10.032 68.534 1.00 83.25 1086 GLN A O 1
ATOM 7771 N N . PRO A 1 1087 ? -44.319 9.585 69.306 1.00 84.38 1087 PRO A N 1
ATOM 7772 C CA . PRO A 1 1087 ? -44.555 8.491 68.373 1.00 84.38 1087 PRO A CA 1
ATOM 7773 C C . PRO A 1 1087 ? -44.479 8.972 66.921 1.00 84.38 1087 PRO A C 1
ATOM 7775 O O . PRO A 1 1087 ? -45.122 9.954 66.550 1.00 84.38 1087 PRO A O 1
ATOM 7778 N N . GLN A 1 1088 ? -43.709 8.267 66.093 1.00 94.44 1088 GLN A N 1
ATOM 7779 C CA . GLN A 1 1088 ? -43.561 8.572 64.668 1.00 94.44 1088 GLN A CA 1
ATOM 7780 C C . GLN A 1 1088 ? -43.967 7.373 63.827 1.00 94.44 1088 GLN A C 1
ATOM 7782 O O . GLN A 1 1088 ? -43.859 6.227 64.260 1.00 94.44 1088 GLN A O 1
ATOM 7787 N N . SER A 1 1089 ? -44.434 7.624 62.606 1.00 93.69 1089 SER A N 1
ATOM 7788 C CA . SER A 1 1089 ? -44.766 6.548 61.679 1.00 93.69 1089 SER A CA 1
ATOM 7789 C C . SER A 1 1089 ? -44.399 6.893 60.244 1.00 93.69 1089 SER A C 1
ATOM 7791 O O . SER A 1 1089 ? -44.493 8.044 59.813 1.00 93.69 1089 SER A O 1
ATOM 7793 N N . TRP A 1 1090 ? -43.994 5.868 59.497 1.00 96.00 1090 TRP A N 1
ATOM 7794 C CA . TRP A 1 1090 ? -43.672 5.963 58.081 1.00 96.00 1090 TRP A CA 1
ATOM 7795 C C . TRP A 1 1090 ? -44.281 4.801 57.324 1.00 96.00 1090 TRP A C 1
ATOM 7797 O O . TRP A 1 1090 ? -44.130 3.638 57.694 1.00 96.00 1090 TRP A O 1
ATOM 7807 N N . ILE A 1 1091 ? -44.919 5.115 56.205 1.00 93.75 1091 ILE A N 1
ATOM 7808 C CA . ILE A 1 1091 ? -45.341 4.098 55.248 1.00 93.75 1091 ILE A CA 1
ATOM 7809 C C . ILE A 1 1091 ? -44.091 3.599 54.525 1.00 93.75 1091 ILE A C 1
ATOM 7811 O O . ILE A 1 1091 ? -43.489 4.349 53.755 1.00 93.75 1091 ILE A O 1
ATOM 7815 N N . VAL A 1 1092 ? -43.733 2.342 54.774 1.00 95.00 1092 VAL A N 1
ATOM 7816 C CA . VAL A 1 1092 ? -42.639 1.634 54.098 1.00 95.00 1092 VAL A CA 1
ATOM 7817 C C . VAL A 1 1092 ? -43.118 1.164 52.735 1.00 95.00 1092 VAL A C 1
ATOM 7819 O O . VAL A 1 1092 ? -42.451 1.391 51.723 1.00 95.00 1092 VAL A O 1
ATOM 7822 N N . MET A 1 1093 ? -44.303 0.544 52.702 1.00 95.88 1093 MET A N 1
ATOM 7823 C CA . MET A 1 1093 ? -44.916 0.099 51.460 1.00 95.88 1093 MET A CA 1
ATOM 7824 C C . MET A 1 1093 ? -46.428 0.285 51.421 1.00 95.88 1093 MET A C 1
ATOM 7826 O O . MET A 1 1093 ? -47.107 0.202 52.445 1.00 95.88 1093 MET A O 1
ATOM 7830 N N . THR A 1 1094 ? -46.934 0.458 50.204 1.00 96.00 1094 THR A N 1
ATOM 7831 C CA . THR A 1 1094 ? -48.358 0.372 49.859 1.00 96.00 1094 THR A CA 1
ATOM 7832 C C . THR A 1 1094 ? -48.567 -0.716 48.812 1.00 96.00 1094 THR A C 1
ATOM 7834 O O . THR A 1 1094 ? -47.700 -0.923 47.961 1.00 96.00 1094 THR A O 1
ATOM 7837 N N . GLY A 1 1095 ? -49.698 -1.414 48.890 1.00 94.81 1095 GLY A N 1
ATOM 7838 C CA . GLY A 1 1095 ? -50.072 -2.494 47.984 1.00 94.81 1095 GLY A CA 1
ATOM 7839 C C . GLY A 1 1095 ? -51.584 -2.568 47.779 1.00 94.81 1095 GLY A C 1
ATOM 7840 O O . GLY A 1 1095 ? -52.357 -2.144 48.633 1.00 94.81 1095 GLY A O 1
ATOM 7841 N N . SER A 1 1096 ? -52.009 -3.133 46.651 1.00 94.25 1096 SER A N 1
ATOM 7842 C CA . SER A 1 1096 ? -53.428 -3.422 46.372 1.00 94.25 1096 SER A CA 1
ATOM 7843 C C . SER A 1 1096 ? -53.987 -4.574 47.219 1.00 94.25 1096 SER A C 1
ATOM 7845 O O . SER A 1 1096 ? -55.173 -4.585 47.537 1.00 94.25 1096 SER A O 1
ATOM 7847 N N . ASN A 1 1097 ? -53.129 -5.534 47.578 1.00 94.44 1097 ASN A N 1
ATOM 7848 C CA . ASN A 1 1097 ? -53.400 -6.633 48.499 1.00 94.44 1097 ASN A CA 1
ATOM 7849 C C . ASN A 1 1097 ? -52.058 -7.165 49.030 1.00 94.44 1097 ASN A C 1
ATOM 7851 O O . ASN A 1 1097 ? -51.250 -7.642 48.234 1.00 94.44 1097 ASN A O 1
ATOM 7855 N N . ILE A 1 1098 ? -51.807 -7.062 50.333 1.00 97.25 1098 ILE A N 1
ATOM 7856 C CA . ILE A 1 1098 ? -50.592 -7.534 51.007 1.00 97.25 1098 ILE A CA 1
ATOM 7857 C C . ILE A 1 1098 ? -50.937 -8.777 51.826 1.00 97.25 1098 ILE A C 1
ATOM 7859 O O . ILE A 1 1098 ? -51.780 -8.722 52.722 1.00 97.25 1098 ILE A O 1
ATOM 7863 N N . THR A 1 1099 ? -50.268 -9.892 51.529 1.00 95.44 1099 THR A N 1
ATOM 7864 C CA . THR A 1 1099 ? -50.406 -11.154 52.265 1.00 95.44 1099 THR A CA 1
ATOM 7865 C C . THR A 1 1099 ? -49.100 -11.527 52.967 1.00 95.44 1099 THR A C 1
ATOM 7867 O O . THR A 1 1099 ? -48.012 -11.346 52.420 1.00 95.44 1099 THR A O 1
ATOM 7870 N N . GLY A 1 1100 ? -49.209 -12.041 54.196 1.00 94.75 1100 GLY A N 1
ATOM 7871 C CA . GLY A 1 1100 ? -48.061 -12.263 55.080 1.00 94.75 1100 GLY A CA 1
ATOM 7872 C C . GLY A 1 1100 ? -47.563 -10.975 55.743 1.00 94.75 1100 GLY A C 1
ATOM 7873 O O . GLY A 1 1100 ? -48.281 -9.978 55.794 1.00 94.75 1100 GLY A O 1
ATOM 7874 N N . GLY A 1 1101 ? -46.347 -10.997 56.287 1.00 93.00 1101 GLY A N 1
ATOM 7875 C CA . GLY A 1 1101 ? -45.764 -9.824 56.932 1.00 93.00 1101 GLY A CA 1
ATOM 7876 C C . GLY A 1 1101 ? -44.270 -9.961 57.192 1.00 93.00 1101 GLY A C 1
ATOM 7877 O O . GLY A 1 1101 ? -43.755 -11.064 57.374 1.00 93.00 1101 GLY A O 1
ATOM 7878 N N . PHE A 1 1102 ? -43.582 -8.825 57.213 1.00 97.00 1102 PHE A N 1
ATOM 7879 C CA . PHE A 1 1102 ? -42.176 -8.738 57.585 1.00 97.00 1102 PHE A CA 1
ATOM 7880 C C . PHE A 1 1102 ? -41.992 -8.923 59.088 1.00 97.00 1102 PHE A C 1
ATOM 7882 O O . PHE A 1 1102 ? -42.830 -8.502 59.891 1.00 97.00 1102 PHE A O 1
ATOM 7889 N N . THR A 1 1103 ? -40.851 -9.483 59.468 1.00 95.38 1103 THR A N 1
ATOM 7890 C CA . THR A 1 1103 ? -40.280 -9.312 60.804 1.00 95.38 1103 THR A CA 1
ATOM 7891 C C . THR A 1 1103 ? -39.318 -8.127 60.773 1.00 95.38 1103 THR A C 1
ATOM 7893 O O . THR A 1 1103 ? -38.655 -7.880 59.764 1.00 95.38 1103 THR A O 1
ATOM 7896 N N . LEU A 1 1104 ? -39.254 -7.357 61.861 1.00 95.44 1104 LEU A N 1
ATOM 7897 C CA . LEU A 1 1104 ? -38.256 -6.299 61.965 1.00 95.44 1104 LEU A CA 1
ATOM 7898 C C . LEU A 1 1104 ? -36.865 -6.946 61.980 1.00 95.44 1104 LEU A C 1
ATOM 7900 O O . LEU A 1 1104 ? -36.595 -7.832 62.788 1.00 95.44 1104 LEU A O 1
ATOM 7904 N N . GLY A 1 1105 ? -36.027 -6.537 61.037 1.00 94.94 1105 GLY A N 1
ATOM 7905 C CA . GLY A 1 1105 ? -34.647 -6.972 60.919 1.00 94.94 1105 GLY A CA 1
ATOM 7906 C C . GLY A 1 1105 ? -33.720 -6.095 61.751 1.00 94.94 1105 GLY A C 1
ATOM 7907 O O . GLY A 1 1105 ? -34.024 -5.708 62.879 1.00 94.94 1105 GLY A O 1
ATOM 7908 N N . THR A 1 1106 ? -32.565 -5.775 61.184 1.00 94.94 1106 THR A N 1
ATOM 7909 C CA . THR A 1 1106 ? -31.576 -4.920 61.833 1.00 94.94 1106 THR A CA 1
ATOM 7910 C C . THR A 1 1106 ? -32.075 -3.479 61.862 1.00 94.94 1106 THR A C 1
ATOM 7912 O O . THR A 1 1106 ? -32.403 -2.912 60.820 1.00 94.94 1106 THR A O 1
ATOM 7915 N N . VAL A 1 1107 ? -32.064 -2.858 63.041 1.00 95.31 1107 VAL A N 1
ATOM 7916 C CA . VAL A 1 1107 ? -32.170 -1.402 63.167 1.00 95.31 1107 VAL A CA 1
ATOM 7917 C C . VAL A 1 1107 ? -30.760 -0.838 63.244 1.00 95.31 1107 VAL A C 1
ATOM 7919 O O . VAL A 1 1107 ? -30.032 -1.122 64.193 1.00 95.31 1107 VAL A O 1
ATOM 7922 N N . GLY A 1 1108 ? -30.364 -0.099 62.212 1.00 93.06 1108 GLY A N 1
ATOM 7923 C CA . GLY A 1 1108 ? -29.090 0.602 62.171 1.00 93.06 1108 GLY A CA 1
ATOM 7924 C C . GLY A 1 1108 ? -29.034 1.724 63.200 1.00 93.06 1108 GLY A C 1
ATOM 7925 O O . GLY A 1 1108 ? -30.065 2.245 63.637 1.00 93.06 1108 GLY A O 1
ATOM 7926 N N . ASN A 1 1109 ? -27.815 2.103 63.565 1.00 94.94 1109 ASN A N 1
ATOM 7927 C CA . ASN A 1 1109 ? -27.594 3.301 64.357 1.00 94.94 1109 ASN A CA 1
ATOM 7928 C C . ASN A 1 1109 ? -28.024 4.529 63.550 1.00 94.94 1109 ASN A C 1
ATOM 7930 O O . ASN A 1 1109 ? -28.091 4.491 62.319 1.00 94.94 1109 ASN A O 1
ATOM 7934 N N . ASP A 1 1110 ? -28.325 5.618 64.244 1.00 94.75 1110 ASP A N 1
ATOM 7935 C CA . ASP A 1 1110 ? -28.564 6.895 63.589 1.00 94.75 1110 ASP A CA 1
ATOM 7936 C C . ASP A 1 1110 ? -27.282 7.472 62.950 1.00 94.75 1110 ASP A C 1
ATOM 7938 O O . ASP A 1 1110 ? -26.188 6.917 63.072 1.00 94.75 1110 ASP A O 1
ATOM 7942 N N . SER A 1 1111 ? -27.396 8.614 62.266 1.00 94.00 1111 SER A N 1
ATOM 7943 C CA . SER A 1 1111 ? -26.253 9.276 61.615 1.00 94.00 1111 SER A CA 1
ATOM 7944 C C . SER A 1 1111 ? -25.153 9.747 62.584 1.00 94.00 1111 SER A C 1
ATOM 7946 O O . SER A 1 1111 ? -24.061 10.094 62.135 1.00 94.00 1111 SER A O 1
ATOM 7948 N N . THR A 1 1112 ? -25.414 9.747 63.896 1.00 93.00 1112 THR A N 1
ATOM 7949 C CA . THR A 1 1112 ? -24.446 10.070 64.957 1.00 93.00 1112 THR A CA 1
ATOM 7950 C C . THR A 1 1112 ? -23.842 8.834 65.626 1.00 93.00 1112 THR A C 1
ATOM 7952 O O . THR A 1 1112 ? -22.923 8.965 66.432 1.00 93.00 1112 THR A O 1
ATOM 7955 N N . GLY A 1 1113 ? -24.286 7.634 65.240 1.00 92.06 1113 GLY A N 1
ATOM 7956 C CA . GLY A 1 1113 ? -23.809 6.365 65.776 1.00 92.06 1113 GLY A CA 1
ATOM 7957 C C . GLY A 1 1113 ? -24.589 5.861 66.990 1.00 92.06 1113 GLY A C 1
ATOM 7958 O O . GLY A 1 1113 ? -24.203 4.828 67.538 1.00 92.06 1113 GLY A O 1
ATOM 7959 N N . GLU A 1 1114 ? -25.689 6.511 67.378 1.00 91.56 1114 GLU A N 1
ATOM 7960 C CA . GLU A 1 1114 ? -26.495 6.112 68.535 1.00 91.56 1114 GLU A CA 1
ATOM 7961 C C . GLU A 1 1114 ? -27.486 4.986 68.176 1.00 91.56 1114 GLU A C 1
ATOM 7963 O O . GLU A 1 1114 ? -28.168 5.057 67.144 1.00 91.56 1114 GLU A O 1
ATOM 7968 N N . PRO A 1 1115 ? -27.594 3.925 69.001 1.00 92.12 1115 PRO A N 1
ATOM 7969 C CA . PRO A 1 1115 ? -28.547 2.842 68.784 1.00 92.12 1115 PRO A CA 1
ATOM 7970 C C . PRO A 1 1115 ? -29.956 3.212 69.276 1.00 92.12 1115 PRO A C 1
ATOM 7972 O O . PRO A 1 1115 ? -30.128 3.890 70.288 1.00 92.12 1115 PRO A O 1
ATOM 7975 N N . VAL A 1 1116 ? -30.992 2.666 68.627 1.00 89.69 1116 VAL A N 1
ATOM 7976 C CA . VAL A 1 1116 ? -32.400 2.953 68.984 1.00 89.69 1116 VAL A CA 1
ATOM 7977 C C . VAL A 1 1116 ? -32.763 2.578 70.428 1.00 89.69 1116 VAL A C 1
ATOM 7979 O O . VAL A 1 1116 ? -33.615 3.225 71.032 1.00 89.69 1116 VAL A O 1
ATOM 7982 N N . ALA A 1 1117 ? -32.105 1.562 71.000 1.00 82.25 1117 ALA A N 1
ATOM 7983 C CA . ALA A 1 1117 ? -32.446 0.989 72.306 1.00 82.25 1117 ALA A CA 1
ATOM 7984 C C . ALA A 1 1117 ? -32.364 1.991 73.473 1.00 82.25 1117 ALA A C 1
ATOM 7986 O O . ALA A 1 1117 ? -33.021 1.789 74.490 1.00 82.25 1117 ALA A O 1
ATOM 7987 N N . SER A 1 1118 ? -31.592 3.071 73.319 1.00 79.88 1118 SER A N 1
ATOM 7988 C CA . SER A 1 1118 ? -31.457 4.139 74.319 1.00 79.88 1118 SER A CA 1
ATOM 7989 C C . SER A 1 1118 ? -32.564 5.201 74.240 1.00 79.88 1118 SER A C 1
ATOM 7991 O O . SER A 1 1118 ? -32.646 6.055 75.118 1.00 79.88 1118 SER A O 1
ATOM 7993 N N . HIS A 1 1119 ? -33.402 5.176 73.197 1.00 83.94 1119 HIS A N 1
ATOM 7994 C CA . HIS A 1 1119 ? -34.357 6.249 72.881 1.00 83.94 1119 HIS A CA 1
ATOM 7995 C C . HIS A 1 1119 ? -35.796 5.758 72.701 1.00 83.94 1119 HIS A C 1
ATOM 7997 O O . HIS A 1 1119 ? -36.749 6.466 73.031 1.00 83.94 1119 HIS A O 1
ATOM 8003 N N . GLY A 1 1120 ? -35.976 4.537 72.206 1.00 87.06 1120 GLY A N 1
ATOM 8004 C CA . GLY A 1 1120 ? -37.292 3.971 71.969 1.00 87.06 1120 GLY A CA 1
ATOM 8005 C C . GLY A 1 1120 ? -37.220 2.620 71.284 1.00 87.06 1120 GLY A C 1
ATOM 8006 O O . GLY A 1 1120 ? -36.255 1.870 71.418 1.00 87.06 1120 GLY A O 1
ATOM 8007 N N . SER A 1 1121 ? -38.268 2.290 70.542 1.00 89.38 1121 SER A N 1
ATOM 8008 C CA . SER A 1 1121 ? -38.336 1.044 69.785 1.00 89.38 1121 SER A CA 1
ATOM 8009 C C . SER A 1 1121 ? -39.029 1.250 68.448 1.00 89.38 1121 SER A C 1
ATOM 8011 O O . SER A 1 1121 ? -39.924 2.086 68.318 1.00 89.38 1121 SER A O 1
ATOM 8013 N N . PHE A 1 1122 ? -38.613 0.475 67.448 1.00 94.25 1122 PHE A N 1
ATOM 8014 C CA . PHE A 1 1122 ? -39.349 0.342 66.198 1.00 94.25 1122 PHE A CA 1
ATOM 8015 C C . PHE A 1 1122 ? -40.230 -0.903 66.240 1.00 94.25 1122 PHE A C 1
ATOM 8017 O O . PHE A 1 1122 ? -39.837 -1.949 66.751 1.00 94.25 1122 PHE A O 1
ATOM 8024 N N . SER A 1 1123 ? -41.410 -0.796 65.650 1.00 93.12 1123 SER A N 1
ATOM 8025 C CA . SER A 1 1123 ? -42.339 -1.899 65.446 1.00 93.12 1123 SER A CA 1
ATOM 8026 C C . SER A 1 1123 ? -42.990 -1.797 64.069 1.00 93.12 1123 SER A C 1
ATOM 8028 O O . SER A 1 1123 ? -42.939 -0.756 63.408 1.00 93.12 1123 SER A O 1
ATOM 8030 N N . LEU A 1 1124 ? -43.585 -2.898 63.613 1.00 95.81 1124 LEU A N 1
ATOM 8031 C CA . LEU A 1 1124 ? -44.273 -2.966 62.328 1.00 95.81 1124 LEU A CA 1
ATOM 8032 C C . LEU A 1 1124 ? -45.776 -3.085 62.533 1.00 95.81 1124 LEU A C 1
ATOM 8034 O O . LEU A 1 1124 ? -46.246 -3.981 63.229 1.00 95.81 1124 LEU A O 1
ATOM 8038 N N . GLN A 1 1125 ? -46.524 -2.222 61.853 1.00 94.00 1125 GLN A N 1
ATOM 8039 C CA . GLN A 1 1125 ? -47.968 -2.331 61.697 1.00 94.00 1125 GLN A CA 1
ATOM 8040 C C . GLN A 1 1125 ? -48.280 -2.698 60.249 1.00 94.00 1125 GLN A C 1
ATOM 8042 O O . GLN A 1 1125 ? -47.913 -1.980 59.320 1.00 94.00 1125 GLN A O 1
ATOM 8047 N N . GLN A 1 1126 ? -48.934 -3.840 60.050 1.00 93.00 1126 GLN A N 1
ATOM 8048 C CA . GLN A 1 1126 ? -49.150 -4.426 58.729 1.00 93.00 1126 GLN A CA 1
ATOM 8049 C C . GLN A 1 1126 ? -50.630 -4.746 58.551 1.00 93.00 1126 GLN A C 1
ATOM 8051 O O . GLN A 1 1126 ? -51.257 -5.328 59.433 1.00 93.00 1126 GLN A O 1
ATOM 8056 N N . ASN A 1 1127 ? -51.192 -4.348 57.415 1.00 93.00 1127 ASN A N 1
ATOM 8057 C CA . ASN A 1 1127 ? -52.557 -4.679 57.018 1.00 93.00 1127 ASN A CA 1
ATOM 8058 C C . ASN A 1 1127 ? -52.583 -5.074 55.534 1.00 93.00 1127 ASN A C 1
ATOM 8060 O O . ASN A 1 1127 ? -51.553 -5.059 54.864 1.00 93.00 1127 ASN A O 1
ATOM 8064 N N . ALA A 1 1128 ? -53.769 -5.380 55.006 1.00 92.94 1128 ALA A N 1
ATOM 8065 C CA . ALA A 1 1128 ? -53.940 -5.835 53.626 1.00 92.94 1128 ALA A CA 1
ATOM 8066 C C . ALA A 1 1128 ? -53.517 -4.814 52.546 1.00 92.94 1128 ALA A C 1
ATOM 8068 O O . ALA A 1 1128 ? -53.515 -5.154 51.371 1.00 92.94 1128 ALA A O 1
ATOM 8069 N N . THR A 1 1129 ? -53.171 -3.574 52.899 1.00 94.56 1129 THR A N 1
ATOM 8070 C CA . THR A 1 1129 ? -52.849 -2.502 51.939 1.00 94.56 1129 THR A CA 1
ATOM 8071 C C . THR A 1 1129 ? -51.576 -1.715 52.260 1.00 94.56 1129 THR A C 1
ATOM 8073 O O . THR A 1 1129 ? -51.067 -1.000 51.396 1.00 94.56 1129 THR A O 1
ATOM 8076 N N . SER A 1 1130 ? -51.021 -1.834 53.470 1.00 95.38 1130 SER A N 1
ATOM 8077 C CA . SER A 1 1130 ? -49.829 -1.081 53.871 1.00 95.38 1130 SER A CA 1
ATOM 8078 C C . SER A 1 1130 ? -48.971 -1.796 54.913 1.00 95.38 1130 SER A C 1
ATOM 8080 O O . SER A 1 1130 ? -49.498 -2.424 55.834 1.00 95.38 1130 SER A O 1
ATOM 8082 N N . VAL A 1 1131 ? -47.656 -1.579 54.821 1.00 96.69 1131 VAL A N 1
ATOM 8083 C CA . VAL A 1 1131 ? -46.684 -1.828 55.897 1.00 96.69 1131 VAL A CA 1
ATOM 8084 C C . VAL A 1 1131 ? -46.198 -0.478 56.411 1.00 96.69 1131 VAL A C 1
ATOM 8086 O O . VAL A 1 1131 ? -45.607 0.307 55.663 1.00 96.69 1131 VAL A O 1
ATOM 8089 N N . THR A 1 1132 ? -46.442 -0.221 57.691 1.00 95.38 1132 THR A N 1
ATOM 8090 C CA . THR A 1 1132 ? -46.067 1.006 58.390 1.00 95.38 1132 THR A CA 1
ATOM 8091 C C . THR A 1 1132 ? -45.028 0.677 59.450 1.00 95.38 1132 THR A C 1
ATOM 8093 O O . THR A 1 1132 ? -45.243 -0.187 60.300 1.00 95.38 1132 THR A O 1
ATOM 8096 N N . LEU A 1 1133 ? -43.901 1.379 59.406 1.00 96.81 1133 LEU A N 1
ATOM 8097 C CA . LEU A 1 1133 ? -42.910 1.372 60.471 1.00 96.81 1133 LEU A CA 1
ATOM 8098 C C . LEU A 1 1133 ? -43.327 2.406 61.514 1.00 96.81 1133 LEU A C 1
ATOM 8100 O O . LEU A 1 1133 ? -43.553 3.566 61.168 1.00 96.81 1133 LEU A O 1
ATOM 8104 N N . VAL A 1 1134 ? -43.429 1.992 62.772 1.00 94.75 1134 VAL A N 1
ATOM 8105 C CA . VAL A 1 1134 ? -43.808 2.852 63.894 1.00 94.75 1134 VAL A CA 1
ATOM 8106 C C . VAL A 1 1134 ? -42.649 2.923 64.867 1.00 94.75 1134 VAL A C 1
ATOM 8108 O O . VAL A 1 1134 ? -42.139 1.895 65.301 1.00 94.75 1134 VAL A O 1
ATOM 8111 N N . TYR A 1 1135 ? -42.246 4.137 65.210 1.00 93.75 1135 TYR A N 1
ATOM 8112 C CA . TYR A 1 1135 ? -41.348 4.402 66.318 1.00 93.75 1135 TYR A CA 1
ATOM 8113 C C . TYR A 1 1135 ? -42.163 4.806 67.545 1.00 93.75 1135 TYR A C 1
ATOM 8115 O O . TYR A 1 1135 ? -43.006 5.704 67.468 1.00 93.75 1135 TYR A O 1
ATOM 8123 N N . THR A 1 1136 ? -41.882 4.171 68.676 1.00 86.94 1136 THR A N 1
ATOM 8124 C CA . THR A 1 1136 ? -42.446 4.516 69.981 1.00 86.94 1136 THR A CA 1
ATOM 8125 C C . THR A 1 1136 ? -41.309 4.981 70.891 1.00 86.94 1136 THR A C 1
ATOM 8127 O O . THR A 1 1136 ? -40.388 4.193 71.126 1.00 86.94 1136 THR A O 1
ATOM 8130 N N . PRO A 1 1137 ? -41.346 6.228 71.402 1.00 82.00 1137 PRO A N 1
ATOM 8131 C CA . PRO A 1 1137 ? -40.390 6.693 72.400 1.00 82.00 1137 PRO A CA 1
ATOM 8132 C C . PRO A 1 1137 ? -40.416 5.783 73.629 1.00 82.00 1137 PRO A C 1
ATOM 8134 O O . PRO A 1 1137 ? -41.481 5.306 74.026 1.00 82.00 1137 PRO A O 1
ATOM 8137 N N . GLY A 1 1138 ? -39.263 5.552 74.252 1.00 70.62 1138 GLY A N 1
ATOM 8138 C CA . GLY A 1 1138 ? -39.229 4.950 75.581 1.00 70.62 1138 GLY A CA 1
ATOM 8139 C C . GLY A 1 1138 ? -39.838 5.929 76.582 1.00 70.62 1138 GLY A C 1
ATOM 8140 O O . GLY A 1 1138 ? -39.308 7.023 76.756 1.00 70.62 1138 GLY A O 1
ATOM 8141 N N . GLY A 1 1139 ? -40.964 5.568 77.206 1.00 62.47 1139 GLY A N 1
ATOM 8142 C CA . GLY A 1 1139 ? -41.571 6.391 78.252 1.00 62.47 1139 GLY A CA 1
ATOM 8143 C C . GLY A 1 1139 ? -40.670 6.451 79.485 1.00 62.47 1139 GLY A C 1
ATOM 8144 O O . GLY A 1 1139 ? -40.061 5.449 79.866 1.00 62.47 1139 GLY A O 1
ATOM 8145 N N . SER A 1 1140 ? -40.596 7.610 80.138 1.00 64.50 1140 SER A N 1
ATOM 8146 C CA . SER A 1 1140 ? -39.953 7.704 81.452 1.00 64.50 1140 SER A CA 1
ATOM 8147 C C . SER A 1 1140 ? -40.674 6.793 82.470 1.00 64.50 1140 SER A C 1
ATOM 8149 O O . SER A 1 1140 ? -41.875 6.523 82.317 1.00 64.50 1140 SER A O 1
ATOM 8151 N N . PRO A 1 1141 ? -40.003 6.310 83.539 1.00 70.19 1141 PRO A N 1
ATOM 8152 C CA . PRO A 1 1141 ? -40.657 5.499 84.575 1.00 70.19 1141 PRO A CA 1
ATOM 8153 C C . PRO A 1 1141 ? -41.908 6.175 85.163 1.00 70.19 1141 PRO A C 1
ATOM 8155 O O . PRO A 1 1141 ? -42.920 5.523 85.426 1.00 70.19 1141 PRO A O 1
ATOM 8158 N N . ARG A 1 1142 ? -41.878 7.511 85.262 1.00 77.75 1142 ARG A N 1
ATOM 8159 C CA . ARG A 1 1142 ? -43.013 8.361 85.629 1.00 77.75 1142 ARG A CA 1
ATOM 8160 C C . ARG A 1 1142 ? -44.196 8.232 84.670 1.00 77.75 1142 ARG A C 1
ATOM 8162 O O . ARG A 1 1142 ? -45.314 8.005 85.123 1.00 77.75 1142 ARG A O 1
ATOM 8169 N N . GLU A 1 1143 ? -43.972 8.377 83.368 1.00 74.81 1143 GLU A N 1
ATOM 8170 C CA . GLU A 1 1143 ? -45.043 8.304 82.361 1.00 74.81 1143 GLU A CA 1
ATOM 8171 C C . GLU A 1 1143 ? -45.646 6.900 82.284 1.00 74.81 1143 GLU A C 1
ATOM 8173 O O . GLU A 1 1143 ? -46.863 6.752 82.181 1.00 74.81 1143 GLU A O 1
ATOM 8178 N N . THR A 1 1144 ? -44.807 5.872 82.436 1.00 72.88 1144 THR A N 1
ATOM 8179 C CA . THR A 1 1144 ? -45.245 4.470 82.485 1.00 72.88 1144 THR A CA 1
ATOM 8180 C C . THR A 1 1144 ? -46.165 4.220 83.686 1.00 72.88 1144 THR A C 1
ATOM 8182 O O . THR A 1 1144 ? -47.216 3.593 83.549 1.00 72.88 1144 THR A O 1
ATOM 8185 N N . TRP A 1 1145 ? -45.820 4.761 84.861 1.00 81.31 1145 TRP A N 1
ATOM 8186 C CA . TRP A 1 1145 ? -46.660 4.668 86.057 1.00 81.31 1145 TRP A CA 1
ATOM 8187 C C . TRP A 1 1145 ? -47.967 5.466 85.923 1.00 81.31 1145 TRP A C 1
ATOM 8189 O O . TRP A 1 1145 ? -49.023 4.971 86.315 1.00 81.31 1145 TRP A O 1
ATOM 8199 N N . GLN A 1 1146 ? -47.938 6.665 85.330 1.00 82.38 1146 GLN A N 1
ATOM 8200 C CA . GLN A 1 1146 ? -49.153 7.462 85.119 1.00 82.38 1146 GLN A CA 1
ATOM 8201 C C . GLN A 1 1146 ? -50.139 6.763 84.169 1.00 82.38 1146 GLN A C 1
ATOM 8203 O O . GLN A 1 1146 ? -51.339 6.734 84.438 1.00 82.38 1146 GLN A O 1
ATOM 8208 N N . GLN A 1 1147 ? -49.646 6.172 83.078 1.00 78.19 1147 GLN A N 1
ATOM 8209 C CA . GLN A 1 1147 ? -50.483 5.440 82.119 1.00 78.19 1147 GLN A CA 1
ATOM 8210 C C . GLN A 1 1147 ? -51.135 4.208 82.746 1.00 78.19 1147 GLN A C 1
ATOM 8212 O O . GLN A 1 1147 ? -52.311 3.944 82.500 1.00 78.19 1147 GLN A O 1
ATOM 8217 N N . ALA A 1 1148 ? -50.395 3.485 83.591 1.00 79.56 1148 ALA A N 1
ATOM 8218 C CA . ALA A 1 1148 ? -50.911 2.306 84.276 1.00 79.56 1148 ALA A CA 1
ATOM 8219 C C . ALA A 1 1148 ? -52.021 2.640 85.286 1.00 79.56 1148 ALA A C 1
ATOM 8221 O O . ALA A 1 1148 ? -52.958 1.859 85.431 1.00 79.56 1148 ALA A O 1
ATOM 8222 N N . ASN A 1 1149 ? -51.927 3.784 85.972 1.00 83.00 1149 ASN A N 1
ATOM 8223 C CA . ASN A 1 1149 ? -52.822 4.096 87.087 1.00 83.00 1149 ASN A CA 1
ATOM 8224 C C . ASN A 1 1149 ? -53.981 5.033 86.728 1.00 83.00 1149 ASN A C 1
ATOM 8226 O O . ASN A 1 1149 ? -55.016 4.957 87.374 1.00 83.00 1149 ASN A O 1
ATOM 8230 N N . PHE A 1 1150 ? -53.872 5.889 85.709 1.00 84.12 1150 PHE A N 1
ATOM 8231 C CA . PHE A 1 1150 ? -54.901 6.911 85.444 1.00 84.12 1150 PHE A CA 1
ATOM 8232 C C . PHE A 1 1150 ? -55.652 6.742 84.118 1.00 84.12 1150 PHE A C 1
ATOM 8234 O O . PHE A 1 1150 ? -56.499 7.578 83.795 1.00 84.12 1150 PHE A O 1
ATOM 8241 N N . GLY A 1 1151 ? -55.373 5.683 83.346 1.00 79.19 1151 GLY A N 1
ATOM 8242 C CA . GLY A 1 1151 ? -56.052 5.413 82.073 1.00 79.19 1151 GLY A CA 1
ATOM 8243 C C . GLY A 1 1151 ? -56.044 6.639 81.155 1.00 79.19 1151 GLY A C 1
ATOM 8244 O O . GLY A 1 1151 ? -55.016 7.293 81.019 1.00 79.19 1151 GLY A O 1
ATOM 8245 N N . ASP A 1 1152 ? -57.192 7.014 80.588 1.00 76.12 1152 ASP A N 1
ATOM 8246 C CA . ASP A 1 1152 ? -57.321 8.176 79.688 1.00 76.12 1152 ASP A CA 1
ATOM 8247 C C . ASP A 1 1152 ? -56.931 9.527 80.330 1.00 76.12 1152 ASP A C 1
ATOM 8249 O O . ASP A 1 1152 ? -56.636 10.482 79.615 1.00 76.12 1152 ASP A O 1
ATOM 8253 N N . ASN A 1 1153 ? -56.880 9.616 81.665 1.00 79.12 1153 ASN A N 1
ATOM 8254 C CA . ASN A 1 1153 ? -56.494 10.827 82.399 1.00 79.12 1153 ASN A CA 1
ATOM 8255 C C . ASN A 1 1153 ? -54.995 10.896 82.732 1.00 79.12 1153 ASN A C 1
ATOM 8257 O O . ASN A 1 1153 ? -54.570 11.810 83.441 1.00 79.12 1153 ASN A O 1
ATOM 8261 N N . TRP A 1 1154 ? -54.170 9.968 82.236 1.00 75.62 1154 TRP A N 1
ATOM 8262 C CA . TRP A 1 1154 ? -52.742 9.901 82.569 1.00 75.62 1154 TRP A CA 1
ATOM 8263 C C . TRP A 1 1154 ? -51.950 11.169 82.241 1.00 75.62 1154 TRP A C 1
ATOM 8265 O O . TRP A 1 1154 ? -50.963 11.462 82.916 1.00 75.62 1154 TRP A O 1
ATOM 8275 N N . ASN A 1 1155 ? -52.395 11.952 81.258 1.00 73.56 1155 ASN A N 1
ATOM 8276 C CA . ASN A 1 1155 ? -51.775 13.210 80.847 1.00 73.56 1155 ASN A CA 1
ATOM 8277 C C . ASN A 1 1155 ? -52.446 14.463 81.449 1.00 73.56 1155 ASN A C 1
ATOM 8279 O O . ASN A 1 1155 ? -52.054 15.576 81.100 1.00 73.56 1155 ASN A O 1
ATOM 8283 N N . ASN A 1 1156 ? -53.440 14.316 82.334 1.00 80.69 1156 ASN A N 1
ATOM 8284 C CA . ASN A 1 1156 ? -54.103 15.439 82.990 1.00 80.69 1156 ASN A CA 1
ATOM 8285 C C . ASN A 1 1156 ? -53.359 15.815 84.286 1.00 80.69 1156 ASN A C 1
ATOM 8287 O O . ASN A 1 1156 ? -53.516 15.125 85.294 1.00 80.69 1156 ASN A O 1
ATOM 8291 N N . PRO A 1 1157 ? -52.605 16.929 84.325 1.00 79.12 1157 PRO A N 1
ATOM 8292 C CA . PRO A 1 1157 ? -51.766 17.274 85.473 1.00 79.12 1157 PRO A CA 1
ATOM 8293 C C . PRO A 1 1157 ? -52.556 17.573 86.755 1.00 79.12 1157 PRO A C 1
ATOM 8295 O O . PRO A 1 1157 ? -51.975 17.519 87.833 1.00 79.12 1157 PRO A O 1
ATOM 8298 N N . LEU A 1 1158 ? -53.861 17.859 86.663 1.00 80.75 1158 LEU A N 1
ATOM 8299 C CA . LEU A 1 1158 ? -54.724 18.039 87.837 1.00 80.75 1158 LEU A CA 1
ATOM 8300 C C . LEU A 1 1158 ? -55.131 16.712 88.492 1.00 80.75 1158 LEU A C 1
ATOM 8302 O O . LEU A 1 1158 ? -55.576 16.724 89.633 1.00 80.75 1158 LEU A O 1
ATOM 8306 N N . VAL A 1 1159 ? -54.998 15.592 87.776 1.00 82.88 1159 VAL A N 1
ATOM 8307 C CA . VAL A 1 1159 ? -55.391 14.253 88.241 1.00 82.88 1159 VAL A CA 1
ATOM 8308 C C . VAL A 1 1159 ? -54.162 13.370 88.435 1.00 82.88 1159 VAL A C 1
ATOM 8310 O O . VAL A 1 1159 ? -54.012 12.764 89.484 1.00 82.88 1159 VAL A O 1
ATOM 8313 N N . SER A 1 1160 ? -53.256 13.327 87.456 1.00 86.38 1160 SER A N 1
ATOM 8314 C CA . SER A 1 1160 ? -52.074 12.457 87.452 1.00 86.38 1160 SER A CA 1
ATOM 8315 C C . SER A 1 1160 ? -50.771 13.173 87.820 1.00 86.38 1160 SER A C 1
ATOM 8317 O O . SER A 1 1160 ? -49.714 12.539 87.874 1.00 86.38 1160 SER A O 1
ATOM 8319 N N . GLY A 1 1161 ? -50.800 14.497 88.013 1.00 84.12 1161 GLY A N 1
ATOM 8320 C CA . GLY A 1 1161 ? -49.618 15.291 88.352 1.00 84.12 1161 GLY A CA 1
ATOM 8321 C C . GLY A 1 1161 ? -49.034 14.897 89.707 1.00 84.12 1161 GLY A C 1
ATOM 8322 O O . GLY A 1 1161 ? -49.750 14.409 90.571 1.00 84.12 1161 GLY A O 1
ATOM 8323 N N . ASP A 1 1162 ? -47.736 15.135 89.902 1.00 85.50 1162 ASP A N 1
ATOM 8324 C CA . ASP A 1 1162 ? -46.989 14.678 91.087 1.00 85.50 1162 ASP A CA 1
ATOM 8325 C C . ASP A 1 1162 ? -47.553 15.225 92.413 1.00 85.50 1162 ASP A C 1
ATOM 8327 O O . ASP A 1 1162 ? -47.451 14.549 93.431 1.00 85.50 1162 ASP A O 1
ATOM 8331 N N . SER A 1 1163 ? -48.190 16.402 92.390 1.00 86.06 1163 SER A N 1
ATOM 8332 C CA . SER A 1 1163 ? -48.848 17.028 93.550 1.00 86.06 1163 SER A CA 1
ATOM 8333 C C . SER A 1 1163 ? -50.358 16.775 93.636 1.00 86.06 1163 SER A C 1
ATOM 8335 O O . SER A 1 1163 ? -50.996 17.312 94.538 1.00 86.06 1163 SER A O 1
ATOM 8337 N N . ALA A 1 1164 ? -50.948 16.050 92.682 1.00 87.56 1164 ALA A N 1
ATOM 8338 C CA . ALA A 1 1164 ? -52.369 15.718 92.714 1.00 87.56 1164 ALA A CA 1
ATOM 8339 C C . ALA A 1 1164 ? -52.626 14.547 93.676 1.00 87.56 1164 ALA A C 1
ATOM 8341 O O . ALA A 1 1164 ? -51.752 13.705 93.864 1.00 87.56 1164 ALA A O 1
ATOM 8342 N N . ASP A 1 1165 ? -53.815 14.534 94.271 1.00 87.50 1165 ASP A N 1
ATOM 8343 C CA . ASP A 1 1165 ? -54.317 13.541 95.233 1.00 87.50 1165 ASP A CA 1
ATOM 8344 C C . ASP A 1 1165 ? -55.792 13.277 94.861 1.00 87.50 1165 ASP A C 1
ATOM 8346 O O . ASP A 1 1165 ? -56.700 13.951 95.359 1.00 87.50 1165 ASP A O 1
ATOM 8350 N N . PRO A 1 1166 ? -56.043 12.457 93.824 1.00 86.19 1166 PRO A N 1
ATOM 8351 C CA . PRO A 1 1166 ? -57.381 12.317 93.259 1.00 86.19 1166 PRO A CA 1
ATOM 8352 C C . PRO A 1 1166 ? -58.311 11.433 94.104 1.00 86.19 1166 PRO A C 1
ATOM 8354 O O . PRO A 1 1166 ? -59.533 11.563 93.981 1.00 86.19 1166 PRO A O 1
ATOM 8357 N N . ASP A 1 1167 ? -57.779 10.580 94.977 1.00 85.62 1167 ASP A N 1
ATOM 8358 C CA . ASP A 1 1167 ? -58.535 9.792 95.954 1.00 85.62 1167 ASP A CA 1
ATOM 8359 C C . ASP A 1 1167 ? -58.723 10.494 97.314 1.00 85.62 1167 ASP A C 1
ATOM 8361 O O . ASP A 1 1167 ? -59.532 10.032 98.124 1.00 85.62 1167 ASP A O 1
ATOM 8365 N N . ASN A 1 1168 ? -58.135 11.683 97.493 1.00 87.12 1168 ASN A N 1
ATOM 8366 C CA . ASN A 1 1168 ? -58.293 12.601 98.629 1.00 87.12 1168 ASN A CA 1
ATOM 8367 C C . ASN A 1 1168 ? -57.918 11.983 99.980 1.00 87.12 1168 ASN A C 1
ATOM 8369 O O . ASN A 1 1168 ? -58.583 12.236 100.994 1.00 87.12 1168 ASN A O 1
ATOM 8373 N N . ASP A 1 1169 ? -56.871 11.167 100.007 1.00 85.25 1169 ASP A N 1
ATOM 8374 C CA . ASP A 1 1169 ? -56.383 10.536 101.232 1.00 85.25 1169 ASP A CA 1
ATOM 8375 C C . ASP A 1 1169 ? -55.233 11.309 101.905 1.00 85.25 1169 ASP A C 1
ATOM 8377 O O . ASP A 1 1169 ? -54.809 10.974 103.017 1.00 85.25 1169 ASP A O 1
ATOM 8381 N N . GLY A 1 1170 ? -54.793 12.401 101.274 1.00 86.25 1170 GLY A N 1
ATOM 8382 C CA . GLY A 1 1170 ? -53.708 13.264 101.716 1.00 86.25 1170 GLY A CA 1
ATOM 8383 C C . GLY A 1 1170 ? -52.336 12.875 101.161 1.00 86.25 1170 GLY A C 1
ATOM 8384 O O . GLY A 1 1170 ? -51.352 13.543 101.503 1.00 86.25 1170 GLY A O 1
ATOM 8385 N N . VAL A 1 1171 ? -52.233 11.831 100.331 1.00 88.00 1171 VAL A N 1
ATOM 8386 C CA . VAL A 1 1171 ? -50.987 11.361 99.723 1.00 88.00 1171 VAL A CA 1
ATOM 8387 C C . VAL A 1 1171 ? -50.929 11.779 98.257 1.00 88.00 1171 VAL A C 1
ATOM 8389 O O . VAL A 1 1171 ? -51.717 11.389 97.409 1.00 88.00 1171 VAL A O 1
ATOM 8392 N N . SER A 1 1172 ? -49.937 12.604 97.920 1.00 90.12 1172 SER A N 1
ATOM 8393 C CA . SER A 1 1172 ? -49.758 13.025 96.530 1.00 90.12 1172 SER A CA 1
ATOM 8394 C C . SER A 1 1172 ? -49.298 11.861 95.651 1.00 90.12 1172 SER A C 1
ATOM 8396 O O . SER A 1 1172 ? -48.471 11.057 96.088 1.00 90.12 1172 SER A O 1
ATOM 8398 N N . ASN A 1 1173 ? -49.663 11.877 94.375 1.00 89.44 1173 ASN A N 1
ATOM 8399 C CA . ASN A 1 1173 ? -49.243 10.899 93.374 1.00 89.44 1173 ASN A CA 1
ATOM 8400 C C . ASN A 1 1173 ? -47.725 10.653 93.306 1.00 89.44 1173 ASN A C 1
ATOM 8402 O O . ASN A 1 1173 ? -47.292 9.552 92.973 1.00 89.44 1173 ASN A O 1
ATOM 8406 N N . LEU A 1 1174 ? -46.885 11.656 93.599 1.00 88.62 1174 LEU A N 1
ATOM 8407 C CA . LEU A 1 1174 ? -45.435 11.453 93.703 1.00 88.62 1174 LEU A CA 1
ATOM 8408 C C . LEU A 1 1174 ? -45.082 10.455 94.808 1.00 88.62 1174 LEU A C 1
ATOM 8410 O O . LEU A 1 1174 ? -44.218 9.606 94.613 1.00 88.62 1174 LEU A O 1
ATOM 8414 N N . LEU A 1 1175 ? -45.737 10.569 95.960 1.00 88.75 1175 LEU A N 1
ATOM 8415 C CA . LEU A 1 1175 ? -45.535 9.695 97.109 1.00 88.75 1175 LEU A CA 1
ATOM 8416 C C . LEU A 1 1175 ? -46.210 8.338 96.875 1.00 88.75 1175 LEU A C 1
ATOM 8418 O O . LEU A 1 1175 ? -45.567 7.325 97.127 1.00 88.75 1175 LEU A O 1
ATOM 8422 N N . GLU A 1 1176 ? -47.404 8.296 96.277 1.00 89.12 1176 GLU A N 1
ATOM 8423 C CA . GLU A 1 1176 ? -48.034 7.053 95.795 1.00 89.12 1176 GLU A CA 1
ATOM 8424 C C . GLU A 1 1176 ? -47.077 6.267 94.888 1.00 89.12 1176 GLU A C 1
ATOM 8426 O O . GLU A 1 1176 ? -46.764 5.099 95.131 1.00 89.12 1176 GLU A O 1
ATOM 8431 N N . ARG A 1 1177 ? -46.487 6.942 93.893 1.00 88.88 1177 ARG A N 1
ATOM 8432 C CA . ARG A 1 1177 ? -45.483 6.356 92.994 1.00 88.88 1177 ARG A CA 1
ATOM 8433 C C . ARG A 1 1177 ? -44.232 5.901 93.737 1.00 88.88 1177 ARG A C 1
ATOM 8435 O O . ARG A 1 1177 ? -43.690 4.838 93.435 1.00 88.88 1177 ARG A O 1
ATOM 8442 N N . ALA A 1 1178 ? -43.757 6.704 94.683 1.00 87.94 1178 ALA A N 1
ATOM 8443 C CA . ALA A 1 1178 ? -42.525 6.451 95.416 1.00 87.94 1178 ALA A CA 1
ATOM 8444 C C . ALA A 1 1178 ? -42.638 5.271 96.387 1.00 87.94 1178 ALA A C 1
ATOM 8446 O O . ALA A 1 1178 ? -41.718 4.457 96.469 1.00 87.94 1178 ALA A O 1
ATOM 8447 N N . PHE A 1 1179 ? -43.762 5.160 97.091 1.00 88.88 1179 PHE A N 1
ATOM 8448 C CA . PHE A 1 1179 ? -44.016 4.143 98.113 1.00 88.88 1179 PHE A CA 1
ATOM 8449 C C . PHE A 1 1179 ? -44.806 2.937 97.567 1.00 88.88 1179 PHE A C 1
ATOM 8451 O O . PHE A 1 1179 ? -44.998 1.955 98.281 1.00 88.88 1179 PHE A O 1
ATOM 8458 N N . GLY A 1 1180 ? -45.196 2.959 96.289 1.00 83.88 1180 GLY A N 1
ATOM 8459 C CA . GLY A 1 1180 ? -45.879 1.848 95.624 1.00 83.88 1180 GLY A CA 1
ATOM 8460 C C . GLY A 1 1180 ? -47.352 1.709 96.012 1.00 83.88 1180 GLY A C 1
ATOM 8461 O O . GLY A 1 1180 ? -47.844 0.584 96.079 1.00 83.88 1180 GLY A O 1
ATOM 8462 N N . GLY A 1 1181 ? -48.019 2.826 96.302 1.00 82.62 1181 GLY A N 1
ATOM 8463 C CA . GLY A 1 1181 ? -49.463 2.890 96.508 1.00 82.62 1181 GLY A CA 1
ATOM 8464 C C . GLY A 1 1181 ? -50.248 3.010 95.199 1.00 82.62 1181 GLY A C 1
ATOM 8465 O O . GLY A 1 1181 ? -49.671 3.096 94.104 1.00 82.62 1181 GLY A O 1
ATOM 8466 N N . ASN A 1 1182 ? -51.573 2.942 95.319 1.00 85.19 1182 ASN A N 1
ATOM 8467 C CA . ASN A 1 1182 ? -52.494 3.090 94.202 1.00 85.19 1182 ASN A CA 1
ATOM 8468 C C . ASN A 1 1182 ? -53.213 4.440 94.317 1.00 85.19 1182 ASN A C 1
ATOM 8470 O O . ASN A 1 1182 ? -54.124 4.547 95.131 1.00 85.19 1182 ASN A O 1
ATOM 8474 N N . PRO A 1 1183 ? -52.939 5.402 93.422 1.00 87.31 1183 PRO A N 1
ATOM 8475 C CA . PRO A 1 1183 ? -53.449 6.770 93.520 1.00 87.31 1183 PRO A CA 1
ATOM 8476 C C . PRO A 1 1183 ? -54.961 6.909 93.265 1.00 87.31 1183 PRO A C 1
ATOM 8478 O O . PRO A 1 1183 ? -55.472 8.012 93.138 1.00 87.31 1183 PRO A O 1
ATOM 8481 N N . ASN A 1 1184 ? -55.688 5.805 93.082 1.00 84.94 1184 ASN A N 1
ATOM 8482 C CA . ASN A 1 1184 ? -57.148 5.807 92.953 1.00 84.94 1184 ASN A CA 1
ATOM 8483 C C . ASN A 1 1184 ? -57.834 5.108 94.133 1.00 84.94 1184 ASN A C 1
ATOM 8485 O O . ASN A 1 1184 ? -59.038 4.847 94.078 1.00 84.94 1184 ASN A O 1
ATOM 8489 N N . THR A 1 1185 ? -57.074 4.680 95.139 1.00 86.12 1185 THR A N 1
ATOM 8490 C CA . THR A 1 1185 ? -57.568 3.914 96.278 1.00 86.12 1185 THR A CA 1
ATOM 8491 C C . THR A 1 1185 ? -56.962 4.484 97.546 1.00 86.12 1185 THR A C 1
ATOM 8493 O O . THR A 1 1185 ? -55.816 4.190 97.847 1.00 86.12 1185 THR A O 1
ATOM 8496 N N . SER A 1 1186 ? -57.786 5.193 98.320 1.00 86.06 1186 SER A N 1
ATOM 8497 C CA . SER A 1 1186 ? -57.387 5.798 99.592 1.00 86.06 1186 SER A CA 1
ATOM 8498 C C . SER A 1 1186 ? -56.627 4.805 100.492 1.00 86.06 1186 SER A C 1
ATOM 8500 O O . SER A 1 1186 ? -57.221 3.864 101.034 1.00 86.06 1186 SER A O 1
ATOM 8502 N N . GLU A 1 1187 ? -55.315 5.013 100.645 1.00 84.06 1187 GLU A N 1
ATOM 8503 C CA . GLU A 1 1187 ? -54.372 4.179 101.398 1.00 84.06 1187 GLU A CA 1
ATOM 8504 C C . GLU A 1 1187 ? -53.264 5.032 102.057 1.00 84.06 1187 GLU A C 1
ATOM 8506 O O . GLU A 1 1187 ? -52.068 4.811 101.874 1.00 84.06 1187 GLU A O 1
ATOM 8511 N N . ALA A 1 1188 ? -53.633 5.923 102.981 1.00 78.75 1188 ALA A N 1
ATOM 8512 C CA . ALA A 1 1188 ? -52.659 6.731 103.734 1.00 78.75 1188 ALA A CA 1
ATOM 8513 C C . ALA A 1 1188 ? -51.605 5.916 104.535 1.00 78.75 1188 ALA A C 1
ATOM 8515 O O . ALA A 1 1188 ? -50.596 6.459 104.993 1.00 78.75 1188 ALA A O 1
ATOM 8516 N N . ALA A 1 1189 ? -51.809 4.603 104.711 1.00 78.25 1189 ALA A N 1
ATOM 8517 C CA . ALA A 1 1189 ? -50.897 3.692 105.408 1.00 78.25 1189 ALA A CA 1
ATOM 8518 C C . ALA A 1 1189 ? -49.600 3.367 104.634 1.00 78.25 1189 ALA A C 1
ATOM 8520 O O . ALA A 1 1189 ? -48.736 2.671 105.175 1.00 78.25 1189 ALA A O 1
ATOM 8521 N N . ILE A 1 1190 ? -49.437 3.853 103.396 1.00 81.94 1190 ILE A N 1
ATOM 8522 C CA . ILE A 1 1190 ? -48.193 3.687 102.622 1.00 81.94 1190 ILE A CA 1
ATOM 8523 C C . ILE A 1 1190 ? -47.081 4.663 103.028 1.00 81.94 1190 ILE A C 1
ATOM 8525 O O . ILE A 1 1190 ? -45.919 4.461 102.657 1.00 81.94 1190 ILE A O 1
ATOM 8529 N N . LEU A 1 1191 ? -47.424 5.725 103.766 1.00 85.88 1191 LEU A N 1
ATOM 8530 C CA . LEU A 1 1191 ? -46.469 6.736 104.200 1.00 85.88 1191 LEU A CA 1
ATOM 8531 C C . LEU A 1 1191 ? -45.446 6.164 105.198 1.00 85.88 1191 LEU A C 1
ATOM 8533 O O . LEU A 1 1191 ? -45.736 5.205 105.916 1.00 85.88 1191 LEU A O 1
ATOM 8537 N N . PRO A 1 1192 ? -44.241 6.755 105.279 1.00 87.62 1192 PRO A N 1
ATOM 8538 C CA . PRO A 1 1192 ? -43.225 6.333 106.233 1.00 87.62 1192 PRO A CA 1
ATOM 8539 C C . PRO A 1 1192 ? -43.728 6.341 107.683 1.00 87.62 1192 PRO A C 1
ATOM 8541 O O . PRO A 1 1192 ? -44.304 7.328 108.140 1.00 87.62 1192 PRO A O 1
ATOM 8544 N N . LEU A 1 1193 ? -43.436 5.274 108.426 1.00 84.81 1193 LEU A N 1
ATOM 8545 C CA . LEU A 1 1193 ? -43.811 5.119 109.833 1.00 84.81 1193 LEU A CA 1
ATOM 8546 C C . LEU A 1 1193 ? -42.566 5.013 110.724 1.00 84.81 1193 LEU A C 1
ATOM 8548 O O . LEU A 1 1193 ? -41.554 4.441 110.303 1.00 84.81 1193 LEU A O 1
ATOM 8552 N N . PRO A 1 1194 ? -42.611 5.522 111.967 1.00 79.06 1194 PRO A N 1
ATOM 8553 C CA . PRO A 1 1194 ? -41.594 5.200 112.959 1.00 79.06 1194 PRO A CA 1
ATOM 8554 C C . PRO A 1 1194 ? -41.697 3.720 113.367 1.00 79.06 1194 PRO A C 1
ATOM 8556 O O . PRO A 1 1194 ? -42.792 3.178 113.499 1.00 79.06 1194 PRO A O 1
ATOM 8559 N N . ASP A 1 1195 ? -40.561 3.059 113.600 1.00 77.12 1195 ASP A N 1
ATOM 8560 C CA . ASP A 1 1195 ? -40.555 1.721 114.209 1.00 77.12 1195 ASP A CA 1
ATOM 8561 C C . ASP A 1 1195 ? -40.536 1.841 115.739 1.00 77.12 1195 ASP A C 1
ATOM 8563 O O . ASP A 1 1195 ? -39.478 1.968 116.359 1.00 77.12 1195 ASP A O 1
ATOM 8567 N N . GLU A 1 1196 ? -41.718 1.803 116.353 1.00 68.50 1196 GLU A N 1
ATOM 8568 C CA . GLU A 1 1196 ? -41.895 1.955 117.806 1.00 68.50 1196 GLU A CA 1
ATOM 8569 C C . GLU A 1 1196 ? -41.389 0.753 118.623 1.00 68.50 1196 GLU A C 1
ATOM 8571 O O . GLU A 1 1196 ? -41.335 0.808 119.851 1.00 68.50 1196 GLU A O 1
ATOM 8576 N N . THR A 1 1197 ? -40.993 -0.340 117.961 1.00 65.81 1197 THR A N 1
ATOM 8577 C CA . THR A 1 1197 ? -40.490 -1.553 118.625 1.00 65.81 1197 THR A CA 1
ATOM 8578 C C . THR A 1 1197 ? -38.966 -1.577 118.766 1.00 65.81 1197 THR A C 1
ATOM 8580 O O . THR A 1 1197 ? -38.415 -2.443 119.452 1.00 65.81 1197 THR A O 1
ATOM 8583 N N . ALA A 1 1198 ? -38.264 -0.625 118.142 1.00 62.25 1198 ALA A N 1
ATOM 8584 C CA . ALA A 1 1198 ? -36.811 -0.567 118.135 1.00 62.25 1198 ALA A CA 1
ATOM 8585 C C . ALA A 1 1198 ? -36.257 0.251 119.325 1.00 62.25 1198 ALA A C 1
ATOM 8587 O O . ALA A 1 1198 ? -36.738 1.347 119.607 1.00 62.25 1198 ALA A O 1
ATOM 8588 N N . PRO A 1 1199 ? -35.177 -0.203 119.996 1.00 69.44 1199 PRO A N 1
ATOM 8589 C CA . PRO A 1 1199 ? -34.532 0.572 121.065 1.00 69.44 1199 PRO A CA 1
ATOM 8590 C C . PRO A 1 1199 ? -33.854 1.859 120.551 1.00 69.44 1199 PRO A C 1
ATOM 8592 O O . PRO A 1 1199 ? -33.513 2.747 121.335 1.00 69.44 1199 PRO A O 1
ATOM 8595 N N . LEU A 1 1200 ? -33.657 1.962 119.232 1.00 78.12 1200 LEU A N 1
ATOM 8596 C CA . LEU A 1 1200 ? -33.044 3.086 118.533 1.00 78.12 1200 LEU A CA 1
ATOM 8597 C C . LEU A 1 1200 ? -34.018 3.667 117.503 1.00 78.12 1200 LEU A C 1
ATOM 8599 O O . LEU A 1 1200 ? -34.777 2.923 116.877 1.00 78.12 1200 LEU A O 1
ATOM 8603 N N . LEU A 1 1201 ? -33.954 4.983 117.304 1.00 80.12 1201 LEU A N 1
ATOM 8604 C CA . LEU A 1 1201 ? -34.747 5.726 116.333 1.00 80.12 1201 LEU A CA 1
ATOM 8605 C C . LEU A 1 1201 ? -34.639 5.058 114.958 1.00 80.12 1201 LEU A C 1
ATOM 8607 O O . LEU A 1 1201 ? -33.539 4.798 114.468 1.00 80.12 1201 LEU A O 1
ATOM 8611 N N . SER A 1 1202 ? -35.779 4.742 114.355 1.00 80.31 1202 SER A N 1
ATOM 8612 C CA . SER A 1 1202 ? -35.849 4.004 113.095 1.00 80.31 1202 SER A CA 1
ATOM 8613 C C . SER A 1 1202 ? -37.077 4.442 112.298 1.00 80.31 1202 SER A C 1
ATOM 8615 O O . SER A 1 1202 ? -38.118 4.737 112.885 1.00 80.31 1202 SER A O 1
ATOM 8617 N N . ILE A 1 1203 ? -36.957 4.466 110.971 1.00 86.12 1203 ILE A N 1
ATOM 8618 C CA . ILE A 1 1203 ? -38.058 4.751 110.044 1.00 86.12 1203 ILE A CA 1
ATOM 8619 C C . ILE A 1 1203 ? -38.227 3.584 109.072 1.00 86.12 1203 ILE A C 1
ATOM 8621 O O . ILE A 1 1203 ? -37.243 3.042 108.562 1.00 86.12 1203 ILE A O 1
ATOM 8625 N N . ILE A 1 1204 ? -39.475 3.196 108.832 1.00 86.44 1204 ILE A N 1
ATOM 8626 C CA . ILE A 1 1204 ? -39.863 2.164 107.874 1.00 86.44 1204 ILE A CA 1
ATOM 8627 C C . ILE A 1 1204 ? -40.613 2.849 106.740 1.00 86.44 1204 ILE A C 1
ATOM 8629 O O . ILE A 1 1204 ? -41.566 3.583 106.990 1.00 86.44 1204 ILE A O 1
ATOM 8633 N N . TYR A 1 1205 ? -40.206 2.611 105.498 1.00 88.06 1205 TYR A N 1
ATOM 8634 C CA . TYR A 1 1205 ? -40.935 3.096 104.328 1.00 88.06 1205 TYR A CA 1
ATOM 8635 C C . TYR A 1 1205 ? -40.829 2.125 103.156 1.00 88.06 1205 TYR A C 1
ATOM 8637 O O . TYR A 1 1205 ? -39.870 1.364 103.049 1.00 88.06 1205 TYR A O 1
ATOM 8645 N N . ARG A 1 1206 ? -41.826 2.142 102.271 1.00 86.31 1206 ARG A N 1
ATOM 8646 C CA . ARG A 1 1206 ? -41.802 1.372 101.023 1.00 86.31 1206 ARG A CA 1
ATOM 8647 C C . ARG A 1 1206 ? -40.994 2.105 99.950 1.00 86.31 1206 ARG A C 1
ATOM 8649 O O . ARG A 1 1206 ? -40.957 3.321 99.892 1.00 86.31 1206 ARG A O 1
ATOM 8656 N N . LYS A 1 1207 ? -40.343 1.391 99.056 1.00 84.94 1207 LYS A N 1
ATOM 8657 C CA . LYS A 1 1207 ? -39.658 1.954 97.905 1.00 84.94 1207 LYS A CA 1
ATOM 8658 C C . LYS A 1 1207 ? -40.115 1.178 96.690 1.00 84.94 1207 LYS A C 1
ATOM 8660 O O . LYS A 1 1207 ? -39.835 -0.012 96.557 1.00 84.94 1207 LYS A O 1
ATOM 8665 N N . SER A 1 1208 ? -40.826 1.860 95.804 1.00 81.81 1208 SER A N 1
ATOM 8666 C CA . SER A 1 1208 ? -41.231 1.290 94.531 1.00 81.81 1208 SER A CA 1
ATOM 8667 C C . SER A 1 1208 ? -39.993 0.989 93.694 1.00 81.81 1208 SER A C 1
ATOM 8669 O O . SER A 1 1208 ? -39.263 1.887 93.276 1.00 81.81 1208 SER A O 1
ATOM 8671 N N . VAL A 1 1209 ? -39.768 -0.296 93.424 1.00 72.94 1209 VAL A N 1
ATOM 8672 C CA . VAL A 1 1209 ? -38.695 -0.775 92.538 1.00 72.94 1209 VAL A CA 1
ATOM 8673 C C . VAL A 1 1209 ? -38.890 -0.322 91.087 1.00 72.94 1209 VAL A C 1
ATOM 8675 O O . VAL A 1 1209 ? -37.922 -0.275 90.334 1.00 72.94 1209 VAL A O 1
ATOM 8678 N N . ALA A 1 1210 ? -40.117 0.045 90.701 1.00 70.75 1210 ALA A N 1
ATOM 8679 C CA . ALA A 1 1210 ? -40.434 0.552 89.368 1.00 70.75 1210 ALA A CA 1
ATOM 8680 C C . ALA A 1 1210 ? -40.127 2.055 89.196 1.00 70.75 1210 ALA A C 1
ATOM 8682 O O . ALA A 1 1210 ? -40.006 2.522 88.067 1.00 70.75 1210 ALA A O 1
ATOM 8683 N N . ALA A 1 1211 ? -39.973 2.814 90.287 1.00 77.12 1211 ALA A N 1
ATOM 8684 C CA . ALA A 1 1211 ? -39.709 4.255 90.263 1.00 77.12 1211 ALA A CA 1
ATOM 8685 C C . ALA A 1 1211 ? -38.199 4.556 90.297 1.00 77.12 1211 ALA A C 1
ATOM 8687 O O . ALA A 1 1211 ? -37.681 5.177 91.228 1.00 77.12 1211 ALA A O 1
ATOM 8688 N N . THR A 1 1212 ? -37.466 4.073 89.287 1.00 75.50 1212 THR A N 1
ATOM 8689 C CA . THR A 1 1212 ? -35.999 4.224 89.197 1.00 75.50 1212 THR A CA 1
ATOM 8690 C C . THR A 1 1212 ? -35.545 5.671 88.976 1.00 75.50 1212 THR A C 1
ATOM 8692 O O . THR A 1 1212 ? -34.357 5.961 89.080 1.00 75.50 1212 THR A O 1
ATOM 8695 N N . ASP A 1 1213 ? -36.478 6.573 88.669 1.00 74.19 1213 ASP A N 1
ATOM 8696 C CA . ASP A 1 1213 ? -36.297 8.014 88.482 1.00 74.19 1213 ASP A CA 1
ATOM 8697 C C . ASP A 1 1213 ? -36.390 8.828 89.792 1.00 74.19 1213 ASP A C 1
ATOM 8699 O O . ASP A 1 1213 ? -36.233 10.050 89.771 1.00 74.19 1213 ASP A O 1
ATOM 8703 N N . LEU A 1 1214 ? -36.655 8.186 90.937 1.00 84.31 1214 LEU A N 1
ATOM 8704 C CA . LEU A 1 1214 ? -36.835 8.855 92.228 1.00 84.31 1214 LEU A CA 1
ATOM 8705 C C . LEU A 1 1214 ? -35.660 8.629 93.185 1.00 84.31 1214 LEU A C 1
ATOM 8707 O O . LEU A 1 1214 ? -35.186 7.511 93.401 1.00 84.31 1214 LEU A O 1
ATOM 8711 N N . VAL A 1 1215 ? -35.231 9.713 93.830 1.00 83.31 1215 VAL A N 1
ATOM 8712 C CA . VAL A 1 1215 ? -34.222 9.715 94.892 1.00 83.31 1215 VAL A CA 1
ATOM 8713 C C . VAL A 1 1215 ? -34.920 9.829 96.240 1.00 83.31 1215 VAL A C 1
ATOM 8715 O O . VAL A 1 1215 ? -35.747 10.714 96.455 1.00 83.31 1215 VAL A O 1
ATOM 8718 N N . PHE A 1 1216 ? -34.552 8.939 97.159 1.00 85.62 1216 PHE A N 1
ATOM 8719 C CA . PHE A 1 1216 ? -35.078 8.875 98.518 1.00 85.62 1216 PHE A CA 1
ATOM 8720 C C . PHE A 1 1216 ? -33.971 9.300 99.477 1.00 85.62 1216 PHE A C 1
ATOM 8722 O O . PHE A 1 1216 ? -32.884 8.724 99.481 1.00 85.62 1216 PHE A O 1
ATOM 8729 N N . THR A 1 1217 ? -34.224 10.321 100.286 1.00 85.38 1217 THR A N 1
ATOM 8730 C CA . THR A 1 1217 ? -33.281 10.802 101.299 1.00 85.38 1217 THR A CA 1
ATOM 8731 C C . THR A 1 1217 ? -34.000 10.910 102.629 1.00 85.38 1217 THR A C 1
ATOM 8733 O O . THR A 1 1217 ? -34.934 11.698 102.763 1.00 85.38 1217 THR A O 1
ATOM 8736 N N . VAL A 1 1218 ? -33.568 10.151 103.637 1.00 84.62 1218 VAL A N 1
ATOM 8737 C CA . VAL A 1 1218 ? -34.091 10.342 104.993 1.00 84.62 1218 VAL A CA 1
ATOM 8738 C C . VAL A 1 1218 ? -33.483 11.605 105.589 1.00 84.62 1218 VAL A C 1
ATOM 8740 O O . VAL A 1 1218 ? -32.270 11.810 105.548 1.00 84.62 1218 VAL A O 1
ATOM 8743 N N . GLN A 1 1219 ? -34.342 12.466 106.114 1.00 86.00 1219 GLN A N 1
ATOM 8744 C CA . GLN A 1 1219 ? -33.975 13.730 106.728 1.00 86.00 1219 GLN A CA 1
ATOM 8745 C C . GLN A 1 1219 ? -34.415 13.754 108.187 1.00 86.00 1219 GLN A C 1
ATOM 8747 O O . GLN A 1 1219 ? -35.448 13.175 108.533 1.00 86.00 1219 GLN A O 1
ATOM 8752 N N . GLU A 1 1220 ? -33.656 14.459 109.017 1.00 83.31 1220 GLU A N 1
ATOM 8753 C CA . GLU A 1 1220 ? -33.986 14.713 110.413 1.00 83.31 1220 GLU A CA 1
ATOM 8754 C C . GLU A 1 1220 ? -34.118 16.213 110.698 1.00 83.31 1220 GLU A C 1
ATOM 8756 O O . GLU A 1 1220 ? -33.559 17.057 109.993 1.00 83.31 1220 GLU A O 1
ATOM 8761 N N . SER A 1 1221 ? -34.884 16.536 111.734 1.00 84.00 1221 SER A N 1
ATOM 8762 C CA . SER A 1 1221 ? -35.034 17.891 112.258 1.00 84.00 1221 SER A CA 1
ATOM 8763 C C . SER A 1 1221 ? -35.322 17.853 113.761 1.00 84.00 1221 SER A C 1
ATOM 8765 O O . SER A 1 1221 ? -35.842 16.856 114.267 1.00 84.00 1221 SER A O 1
ATOM 8767 N N . ALA A 1 1222 ? -34.999 18.923 114.489 1.00 79.88 1222 ALA A N 1
ATOM 8768 C CA . ALA A 1 1222 ? -35.317 19.030 115.917 1.00 79.88 1222 ALA A CA 1
ATOM 8769 C C . ALA A 1 1222 ? -36.821 19.280 116.152 1.00 79.88 1222 ALA A C 1
ATOM 8771 O O . ALA A 1 1222 ? -37.392 18.845 117.150 1.00 79.88 1222 ALA A O 1
ATOM 8772 N N . ASP A 1 1223 ? -37.482 19.949 115.206 1.00 81.81 1223 ASP A N 1
ATOM 8773 C CA . ASP A 1 1223 ? -38.922 20.194 115.199 1.00 81.81 1223 ASP A CA 1
ATOM 8774 C C . ASP A 1 1223 ? -39.454 20.327 113.755 1.00 81.81 1223 ASP A C 1
ATOM 8776 O O . ASP A 1 1223 ? -38.737 20.104 112.779 1.00 81.81 1223 ASP A O 1
ATOM 8780 N N . LEU A 1 1224 ? -40.735 20.670 113.601 1.00 80.31 1224 LEU A N 1
ATOM 8781 C CA . LEU A 1 1224 ? -41.368 20.820 112.286 1.00 80.31 1224 LEU A CA 1
ATOM 8782 C C . LEU A 1 1224 ? -41.004 22.132 111.560 1.00 80.31 1224 LEU A C 1
ATOM 8784 O O . LEU A 1 1224 ? -41.393 22.295 110.404 1.00 80.31 1224 LEU A O 1
ATOM 8788 N N . VAL A 1 1225 ? -40.297 23.063 112.213 1.00 78.06 1225 VAL A N 1
ATOM 8789 C CA . VAL A 1 1225 ? -40.059 24.436 111.722 1.00 78.06 1225 VAL A CA 1
ATOM 8790 C C . VAL A 1 1225 ? -38.589 24.669 111.352 1.00 78.06 1225 VAL A C 1
ATOM 8792 O O . VAL A 1 1225 ? -38.286 25.433 110.435 1.00 78.06 1225 VAL A O 1
ATOM 8795 N N . THR A 1 1226 ? -37.669 24.002 112.041 1.00 80.12 1226 THR A N 1
ATOM 8796 C CA . THR A 1 1226 ? -36.230 24.030 111.777 1.00 80.12 1226 THR A CA 1
ATOM 8797 C C . THR A 1 1226 ? -35.898 23.329 110.450 1.00 80.12 1226 THR A C 1
ATOM 8799 O O . THR A 1 1226 ? -36.613 22.410 110.035 1.00 80.12 1226 THR A O 1
ATOM 8802 N N . PRO A 1 1227 ? -34.861 23.783 109.710 1.00 82.31 1227 PRO A N 1
ATOM 8803 C CA . PRO A 1 1227 ? -34.522 23.204 108.415 1.00 82.31 1227 PRO A CA 1
ATOM 8804 C C . PRO A 1 1227 ? -34.226 21.708 108.519 1.00 82.31 1227 PRO A C 1
ATOM 8806 O O . PRO A 1 1227 ? -33.375 21.281 109.294 1.00 82.31 1227 PRO A O 1
ATOM 8809 N N . TRP A 1 1228 ? -34.899 20.926 107.681 1.00 85.50 1228 TRP A N 1
ATOM 8810 C CA . TRP A 1 1228 ? -34.695 19.487 107.587 1.00 85.50 1228 TRP A CA 1
ATOM 8811 C C . TRP A 1 1228 ? -33.394 19.183 106.850 1.00 85.50 1228 TRP A C 1
ATOM 8813 O O . TRP A 1 1228 ? -33.269 19.457 105.650 1.00 85.50 1228 TRP A O 1
ATOM 8823 N N . LEU A 1 1229 ? -32.444 18.585 107.556 1.00 83.62 1229 LEU A N 1
ATOM 8824 C CA . LEU A 1 1229 ? -31.148 18.184 107.014 1.00 83.62 1229 LEU A CA 1
ATOM 8825 C C . LEU A 1 1229 ? -31.165 16.682 106.702 1.00 83.62 1229 LEU A C 1
ATOM 8827 O O . LEU A 1 1229 ? -31.926 15.950 107.336 1.00 83.62 1229 LEU A O 1
ATOM 8831 N N . PRO A 1 1230 ? -30.382 16.183 105.725 1.00 82.25 1230 PRO A N 1
ATOM 8832 C CA . PRO A 1 1230 ? -30.129 14.746 105.610 1.00 82.25 1230 PRO A CA 1
ATOM 8833 C C . PRO A 1 1230 ? -29.728 14.179 106.975 1.00 82.25 1230 PRO A C 1
ATOM 8835 O O . PRO A 1 1230 ? -28.957 14.806 107.696 1.00 82.25 1230 PRO A O 1
ATOM 8838 N N . ALA A 1 1231 ? -30.282 13.033 107.358 1.00 74.56 1231 ALA A N 1
ATOM 8839 C CA . ALA A 1 1231 ? -29.998 12.461 108.666 1.00 74.56 1231 ALA A CA 1
ATOM 8840 C C . ALA A 1 1231 ? -28.535 11.978 108.726 1.00 74.56 1231 ALA A C 1
ATOM 8842 O O . ALA A 1 1231 ? -28.197 10.958 108.132 1.00 74.56 1231 ALA A O 1
ATOM 8843 N N . GLU A 1 1232 ? -27.662 12.716 109.426 1.00 60.81 1232 GLU A N 1
ATOM 8844 C CA . GLU A 1 1232 ? -26.209 12.450 109.492 1.00 60.81 1232 GLU A CA 1
ATOM 8845 C C . GLU A 1 1232 ? -25.799 11.426 110.569 1.00 60.81 1232 GLU A C 1
ATOM 8847 O O . GLU A 1 1232 ? -24.617 11.144 110.771 1.00 60.81 1232 GLU A O 1
ATOM 8852 N N . GLY A 1 1233 ? -26.759 10.810 111.262 1.00 59.28 1233 GLY A N 1
ATOM 8853 C CA . GLY A 1 1233 ? -26.473 9.656 112.111 1.00 59.28 1233 GLY A CA 1
ATOM 8854 C C . GLY A 1 1233 ? -26.105 8.450 111.250 1.00 59.28 1233 GLY A C 1
ATOM 8855 O O . GLY A 1 1233 ? -26.824 8.152 110.300 1.00 59.28 1233 GLY A O 1
ATOM 8856 N N . SER A 1 1234 ? -25.024 7.734 111.590 1.00 59.50 1234 SER A N 1
ATOM 8857 C CA . SER A 1 1234 ? -24.691 6.431 110.990 1.00 59.50 1234 SER A CA 1
ATOM 8858 C C . SER A 1 1234 ? -25.942 5.552 110.971 1.00 59.50 1234 SER A C 1
ATOM 8860 O O . SER A 1 1234 ? -26.335 5.003 112.000 1.00 59.50 1234 SER A O 1
ATOM 8862 N N . SER A 1 1235 ? -26.590 5.453 109.817 1.00 66.81 1235 SER A N 1
ATOM 8863 C CA . SER A 1 1235 ? -27.806 4.680 109.646 1.00 66.81 1235 SER A CA 1
ATOM 8864 C C . SER A 1 1235 ? -27.475 3.406 108.895 1.00 66.81 1235 SER A C 1
ATOM 8866 O O . SER A 1 1235 ? -26.628 3.382 108.004 1.00 66.81 1235 SER A O 1
ATOM 8868 N N . THR A 1 1236 ? -28.095 2.312 109.313 1.00 72.19 1236 THR A N 1
ATOM 8869 C CA . THR A 1 1236 ? -27.923 1.010 108.671 1.00 72.19 1236 THR A CA 1
ATOM 8870 C C . THR A 1 1236 ? -29.267 0.575 108.122 1.00 72.19 1236 THR A C 1
ATOM 8872 O O . THR A 1 1236 ? -30.284 0.644 108.818 1.00 72.19 1236 THR A O 1
ATOM 8875 N N . LEU A 1 1237 ? -29.273 0.156 106.857 1.00 73.56 1237 LEU A N 1
ATOM 8876 C CA . LEU A 1 1237 ? -30.389 -0.590 106.292 1.00 73.56 1237 LEU A CA 1
ATOM 8877 C C . LEU A 1 1237 ? -30.396 -1.957 106.981 1.00 73.56 1237 LEU A C 1
ATOM 8879 O O . LEU A 1 1237 ? -29.429 -2.708 106.868 1.00 73.56 1237 LEU A O 1
ATOM 8883 N N . LEU A 1 1238 ? -31.440 -2.241 107.755 1.00 67.38 1238 LEU A N 1
ATOM 8884 C CA . LEU A 1 1238 ? -31.533 -3.492 108.512 1.00 67.38 1238 LEU A CA 1
ATOM 8885 C C . LEU A 1 1238 ? -32.053 -4.639 107.661 1.00 67.38 1238 LEU A C 1
ATOM 8887 O O . LEU A 1 1238 ? -31.565 -5.760 107.771 1.00 67.38 1238 LEU A O 1
ATOM 8891 N N . ASP A 1 1239 ? -33.057 -4.344 106.844 1.00 68.50 1239 ASP A N 1
ATOM 8892 C CA . ASP A 1 1239 ? -33.663 -5.260 105.901 1.00 68.50 1239 ASP A CA 1
ATOM 8893 C C . ASP A 1 1239 ? -34.276 -4.493 104.721 1.00 68.50 1239 ASP A C 1
ATOM 8895 O O . ASP A 1 1239 ? -34.695 -3.338 104.834 1.00 68.50 1239 ASP A O 1
ATOM 8899 N N . GLU A 1 1240 ? -34.289 -5.163 103.569 1.00 72.06 1240 GLU A N 1
ATOM 8900 C CA . GLU A 1 1240 ? -35.113 -4.810 102.419 1.00 72.06 1240 GLU A CA 1
ATOM 8901 C C . GLU A 1 1240 ? -35.832 -6.084 101.973 1.00 72.06 1240 GLU A C 1
ATOM 8903 O O . GLU A 1 1240 ? -35.249 -6.959 101.332 1.00 72.06 1240 GLU A O 1
ATOM 8908 N N . VAL A 1 1241 ? -37.093 -6.229 102.381 1.00 64.38 1241 VAL A N 1
ATOM 8909 C CA . VAL A 1 1241 ? -37.938 -7.374 102.015 1.00 64.38 1241 VAL A CA 1
ATOM 8910 C C . VAL A 1 1241 ? -39.151 -6.833 101.272 1.00 64.38 1241 VAL A C 1
ATOM 8912 O O . VAL A 1 1241 ? -39.901 -6.023 101.811 1.00 64.38 1241 VAL A O 1
ATOM 8915 N N . ASN A 1 1242 ? -39.336 -7.266 100.021 1.00 63.31 1242 ASN A N 1
ATOM 8916 C CA . ASN A 1 1242 ? -40.446 -6.857 99.150 1.00 63.31 1242 ASN A CA 1
ATOM 8917 C C . ASN A 1 1242 ? -40.611 -5.327 99.011 1.00 63.31 1242 ASN A C 1
ATOM 8919 O O . ASN A 1 1242 ? -41.728 -4.817 99.023 1.00 63.31 1242 ASN A O 1
ATOM 8923 N N . GLY A 1 1243 ? -39.499 -4.591 98.897 1.00 67.06 1243 GLY A N 1
ATOM 8924 C CA . GLY A 1 1243 ? -39.511 -3.138 98.707 1.00 67.06 1243 GLY A CA 1
ATOM 8925 C C . GLY A 1 1243 ? -39.798 -2.326 99.972 1.00 67.06 1243 GLY A C 1
ATOM 8926 O O . GLY A 1 1243 ? -39.918 -1.116 99.880 1.00 67.06 1243 GLY A O 1
ATOM 8927 N N . VAL A 1 1244 ? -39.895 -2.927 101.161 1.00 79.06 1244 VAL A N 1
ATOM 8928 C CA . VAL A 1 1244 ? -39.957 -2.186 102.434 1.00 79.06 1244 VAL A CA 1
ATOM 8929 C C . VAL A 1 1244 ? -38.540 -2.010 102.971 1.00 79.06 1244 VAL A C 1
ATOM 8931 O O . VAL A 1 1244 ? -37.869 -3.005 103.229 1.00 79.06 1244 VAL A O 1
ATOM 8934 N N . GLN A 1 1245 ? -38.093 -0.769 103.162 1.00 81.50 1245 GLN A N 1
ATOM 8935 C CA . GLN A 1 1245 ? -36.818 -0.445 103.796 1.00 81.50 1245 GLN A CA 1
ATOM 8936 C C . GLN A 1 1245 ? -37.027 -0.021 105.248 1.00 81.50 1245 GLN A C 1
ATOM 8938 O O . GLN A 1 1245 ? -37.794 0.900 105.537 1.00 81.50 1245 GLN A O 1
ATOM 8943 N N . ARG A 1 1246 ? -36.283 -0.653 106.160 1.00 82.88 1246 ARG A N 1
ATOM 8944 C CA . ARG A 1 1246 ? -36.161 -0.213 107.552 1.00 82.88 1246 ARG A CA 1
ATOM 8945 C C . ARG A 1 1246 ? -34.779 0.383 107.782 1.00 82.88 1246 ARG A C 1
ATOM 8947 O O . ARG A 1 1246 ? -33.767 -0.322 107.776 1.00 82.88 1246 ARG A O 1
ATOM 8954 N N . ILE A 1 1247 ? -34.745 1.687 108.027 1.00 80.62 1247 ILE A N 1
ATOM 8955 C CA . ILE A 1 1247 ? -33.513 2.421 108.308 1.00 80.62 1247 ILE A CA 1
ATOM 8956 C C . ILE A 1 1247 ? -33.445 2.698 109.805 1.00 80.62 1247 ILE A C 1
ATOM 8958 O O . ILE A 1 1247 ? -34.290 3.412 110.348 1.00 80.62 1247 ILE A O 1
ATOM 8962 N N . ARG A 1 1248 ? -32.431 2.133 110.469 1.00 79.75 1248 ARG A N 1
ATOM 8963 C CA . ARG A 1 1248 ? -32.158 2.349 111.896 1.00 79.75 1248 ARG A CA 1
ATOM 8964 C C . ARG A 1 1248 ? -30.980 3.286 112.080 1.00 79.75 1248 ARG A C 1
ATOM 8966 O O . ARG A 1 1248 ? -29.923 3.082 111.483 1.00 79.75 1248 ARG A O 1
ATOM 8973 N N . PHE A 1 1249 ? -31.160 4.264 112.955 1.00 76.00 1249 PHE A N 1
ATOM 8974 C CA . PHE A 1 1249 ? -30.155 5.242 113.354 1.00 76.00 1249 PHE A CA 1
ATOM 8975 C C . PHE A 1 1249 ? -29.464 4.808 114.651 1.00 76.00 1249 PHE A C 1
ATOM 8977 O O . PHE A 1 1249 ? -29.946 3.941 115.374 1.00 76.00 1249 PHE A O 1
ATOM 8984 N N . THR A 1 1250 ? -28.327 5.421 114.975 1.00 73.38 1250 THR A N 1
ATOM 8985 C CA . THR A 1 1250 ? -27.601 5.174 116.234 1.00 73.38 1250 THR A CA 1
ATOM 8986 C C . THR A 1 1250 ? -28.211 5.872 117.455 1.00 73.38 1250 THR A C 1
ATOM 8988 O O . THR A 1 1250 ? -27.833 5.557 118.582 1.00 73.38 1250 THR A O 1
ATOM 8991 N N . ALA A 1 1251 ? -29.143 6.812 117.265 1.00 71.19 1251 ALA A N 1
ATOM 8992 C CA . ALA A 1 1251 ? -29.783 7.554 118.351 1.00 71.19 1251 ALA A CA 1
ATOM 8993 C C . ALA A 1 1251 ? -30.866 6.710 119.062 1.00 71.19 1251 ALA A C 1
ATOM 8995 O O . ALA A 1 1251 ? -31.633 6.035 118.379 1.00 71.19 1251 ALA A O 1
ATOM 8996 N N . PRO A 1 1252 ? -30.982 6.739 120.403 1.00 69.81 1252 PRO A N 1
ATOM 8997 C CA . PRO A 1 1252 ? -32.003 5.987 121.136 1.00 69.81 1252 PRO A CA 1
ATOM 8998 C C . PRO A 1 1252 ? -33.418 6.543 120.921 1.00 69.81 1252 PRO A C 1
ATOM 9000 O O . PRO A 1 1252 ? -33.611 7.756 120.885 1.00 69.81 1252 PRO A O 1
ATOM 9003 N N . ALA A 1 1253 ? -34.419 5.658 120.833 1.00 68.56 1253 ALA A N 1
ATOM 9004 C CA . ALA A 1 1253 ? -35.821 6.044 120.612 1.00 68.56 1253 ALA A CA 1
ATOM 9005 C C . ALA A 1 1253 ? -36.456 6.780 121.818 1.00 68.56 1253 ALA A C 1
ATOM 9007 O O . ALA A 1 1253 ? -37.445 7.488 121.657 1.00 68.56 1253 ALA A O 1
ATOM 9008 N N . ALA A 1 1254 ? -35.870 6.652 123.017 1.00 67.62 1254 ALA A N 1
ATOM 9009 C CA . ALA A 1 1254 ? -36.367 7.221 124.277 1.00 67.62 1254 ALA A CA 1
ATOM 9010 C C . ALA A 1 1254 ? -35.369 8.203 124.941 1.00 67.62 1254 ALA A C 1
ATOM 9012 O O . ALA A 1 1254 ? -35.015 8.049 126.110 1.00 67.62 1254 ALA A O 1
ATOM 9013 N N . GLY A 1 1255 ? -34.871 9.191 124.186 1.00 61.12 1255 GLY A N 1
ATOM 9014 C CA . GLY A 1 1255 ? -33.947 10.237 124.664 1.00 61.12 1255 GLY A CA 1
ATOM 9015 C C . GLY A 1 1255 ? -34.620 11.567 125.055 1.00 61.12 1255 GLY A C 1
ATOM 9016 O O . GLY A 1 1255 ? -35.776 11.811 124.723 1.00 61.12 1255 GLY A O 1
ATOM 9017 N N . ALA A 1 1256 ? -33.885 12.449 125.750 1.00 57.62 1256 ALA A N 1
ATOM 9018 C CA . ALA A 1 1256 ? -34.372 13.764 126.202 1.00 57.62 1256 ALA A CA 1
ATOM 9019 C C . ALA A 1 1256 ? -34.557 14.809 125.075 1.00 57.62 1256 ALA A C 1
ATOM 9021 O O . ALA A 1 1256 ? -35.273 15.789 125.275 1.00 57.62 1256 ALA A O 1
ATOM 9022 N N . GLU A 1 1257 ? -33.957 14.607 123.896 1.00 67.00 1257 GLU A N 1
ATOM 9023 C CA . GLU A 1 1257 ? -34.137 15.471 122.720 1.00 67.00 1257 GLU A CA 1
ATOM 9024 C C . GLU A 1 1257 ? -35.109 14.830 121.720 1.00 67.00 1257 GLU A C 1
ATOM 9026 O O . GLU A 1 1257 ? -34.886 13.717 121.241 1.00 67.00 1257 GLU A O 1
ATOM 9031 N N . ARG A 1 1258 ? -36.197 15.539 121.392 1.00 72.25 1258 ARG A N 1
ATOM 9032 C CA . ARG A 1 1258 ? -37.123 15.126 120.329 1.00 72.25 1258 ARG A CA 1
ATOM 9033 C C . ARG A 1 1258 ? -36.458 15.332 118.967 1.00 72.25 1258 ARG A C 1
ATOM 9035 O O . ARG A 1 1258 ? -35.956 16.415 118.688 1.00 72.25 1258 ARG A O 1
ATOM 9042 N N . LYS A 1 1259 ? -36.514 14.309 118.114 1.00 77.44 1259 LYS A N 1
ATOM 9043 C CA . LYS A 1 1259 ? -36.151 14.390 116.695 1.00 77.44 1259 LYS A CA 1
ATOM 9044 C C . LYS A 1 1259 ? -37.328 13.953 115.832 1.00 77.44 1259 LYS A C 1
ATOM 9046 O O . LYS A 1 1259 ? -38.005 12.980 116.155 1.00 77.44 1259 LYS A O 1
ATOM 9051 N N . MET A 1 1260 ? -37.546 14.664 114.734 1.00 81.75 1260 MET A N 1
ATOM 9052 C CA . MET A 1 1260 ? -38.513 14.325 113.695 1.00 81.75 1260 MET A CA 1
ATOM 9053 C C . MET A 1 1260 ? -37.770 13.706 112.514 1.00 81.75 1260 MET A C 1
ATOM 9055 O O . MET A 1 1260 ? -36.740 14.235 112.099 1.00 81.75 1260 MET A O 1
ATOM 9059 N N . LEU A 1 1261 ? -38.294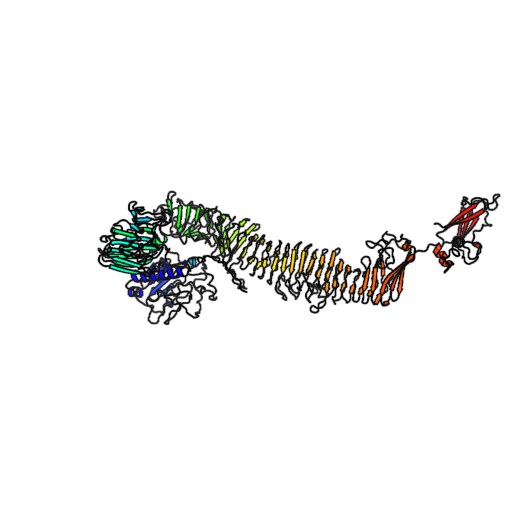 12.612 111.960 1.00 83.38 1261 LEU A N 1
ATOM 9060 C CA . LEU A 1 1261 ? -37.771 11.982 110.747 1.00 83.38 1261 LEU A CA 1
ATOM 9061 C C . LEU A 1 1261 ? -38.778 12.099 109.610 1.00 83.38 1261 LEU A C 1
ATOM 9063 O O . LEU A 1 1261 ? -39.982 11.979 109.825 1.00 83.38 1261 LEU A O 1
ATOM 9067 N N . ARG A 1 1262 ? -38.277 12.284 108.390 1.00 86.50 1262 ARG A N 1
ATOM 9068 C CA . ARG A 1 1262 ? -39.080 12.173 107.170 1.00 86.50 1262 ARG A CA 1
ATOM 9069 C C . ARG A 1 1262 ? -38.275 11.548 106.047 1.00 86.50 1262 ARG A C 1
ATOM 9071 O O . ARG A 1 1262 ? -37.054 11.678 106.006 1.00 86.50 1262 ARG A O 1
ATOM 9078 N N . VAL A 1 1263 ? -38.966 10.955 105.084 1.00 88.31 1263 VAL A N 1
ATOM 9079 C CA . VAL A 1 1263 ? -38.365 10.550 103.812 1.00 88.31 1263 VAL A CA 1
ATOM 9080 C C . VAL A 1 1263 ? -38.648 11.648 102.799 1.00 88.31 1263 VAL A C 1
ATOM 9082 O O . VAL A 1 1263 ? -39.800 11.910 102.461 1.00 88.31 1263 VAL A O 1
ATOM 9085 N N . ARG A 1 1264 ? -37.602 12.324 102.329 1.00 87.25 1264 ARG A N 1
ATOM 9086 C CA . ARG A 1 1264 ? -37.701 13.252 101.209 1.00 87.25 1264 ARG A CA 1
ATOM 9087 C C . ARG A 1 1264 ? -37.593 12.453 99.919 1.00 87.25 1264 ARG A C 1
ATOM 9089 O O . ARG A 1 1264 ? -36.569 11.820 99.673 1.00 87.25 1264 ARG A O 1
ATOM 9096 N N . VAL A 1 1265 ? -38.638 12.523 99.107 1.00 86.62 1265 VAL A N 1
ATOM 9097 C CA . VAL A 1 1265 ? -38.649 11.990 97.748 1.00 86.62 1265 VAL A CA 1
ATOM 9098 C C . VAL A 1 1265 ? -38.455 13.156 96.789 1.00 86.62 1265 VAL A C 1
ATOM 9100 O O . VAL A 1 1265 ? -39.179 14.148 96.853 1.00 86.62 1265 VAL A O 1
ATOM 9103 N N . THR A 1 1266 ? -37.461 13.058 95.917 1.00 78.75 1266 THR A N 1
ATOM 9104 C CA . THR A 1 1266 ? -37.233 14.024 94.838 1.00 78.75 1266 THR A CA 1
ATOM 9105 C C . THR A 1 1266 ? -37.073 13.279 93.530 1.00 78.75 1266 THR A C 1
ATOM 9107 O O . THR A 1 1266 ? -36.368 12.273 93.486 1.00 78.75 1266 THR A O 1
ATOM 9110 N N . SER A 1 1267 ? -37.680 13.779 92.458 1.00 67.56 1267 SER A N 1
ATOM 9111 C CA . SER A 1 1267 ? -37.342 13.316 91.115 1.00 67.56 1267 SER A CA 1
ATOM 9112 C C . SER A 1 1267 ? -35.875 13.625 90.830 1.00 67.56 1267 SER A C 1
ATOM 9114 O O . SER A 1 1267 ? -35.440 14.759 91.043 1.00 67.56 1267 SER A O 1
ATOM 9116 N N . ALA A 1 1268 ? -35.120 12.645 90.340 1.00 56.34 1268 ALA A N 1
ATOM 9117 C CA . ALA A 1 1268 ? -33.874 12.922 89.642 1.00 56.34 1268 ALA A CA 1
ATOM 9118 C C . ALA A 1 1268 ? -34.236 13.464 88.253 1.00 56.34 1268 ALA A C 1
ATOM 9120 O O . ALA A 1 1268 ? -34.310 12.708 87.289 1.00 56.34 1268 ALA A O 1
ATOM 9121 N N . GLN A 1 1269 ? -34.549 14.757 88.171 1.00 41.22 1269 GLN A N 1
ATOM 9122 C CA . GLN A 1 1269 ? -34.380 15.497 86.922 1.00 41.22 1269 GLN A CA 1
ATOM 9123 C C . GLN A 1 1269 ? -33.048 16.225 86.975 1.00 41.22 1269 GLN A C 1
ATOM 9125 O O . GLN A 1 1269 ? -32.799 16.894 88.007 1.00 41.22 1269 GLN A O 1
#

Sequence (1269 aa):
MKPIFLFLALSAFVSPVFAAAEADLLVAYDNSFSDGVGGDDNAEVIAANAVAGSNAINARSSTGARIRIAGYHKTTGQGGRSSLGGFVGWMGNYGDGYLDDVTAAADARGADLVSFVCAPAAGEGAAAVANQPGRYAAYGPGSFWANIIAHETGGHNYGCDHRGGDDNPKTIMMHNYCGGGSQGFFSNPNIWLNGGRLQGTGTCLGAAVNGGDNSYLISTTAQGVADRNNRVITAPKLDSVVRRWSFNQAAGAAPAGTTFTDSVSGTALATVQGAGATFTGTGLRIPGGTGASGAAYVQLPAGLISGYTNMTLEVWAKTISVQNWARVLDFNNGTGNYILLSGARGTDLNTQRFESKNGATVTLDSDIPTAAGVMYHYALTFASTGASTGRWTWFRDGDAVAWLDVAYSLATFPDVNNWLGRSAFAGDSYANAEYAEVRVSNVALTRDQLAANARLGPNRATADANLTADDPVNQNSFNVAGRWSDGLPPSGAKNYETYGFRLRTPADGTSRTFAGQSLNMDGGSFTWKGTSANTYTINNFTLGGTDAEILNAGSGNWTLAGSVEVKSPLVSVRAANGQINLSTNLSGNGSLLLLNNTVTYSGNNASFTGRTIVGDGRFSGISIDSEARLGANPAAFTADQLTLNRGVLFTTVTMTIDDTNRGLRIGESAALFNVANGTTLTIAVPTSGPSSGAAILTAPQYPNPVSGMLIKENGGTLSLTHPNNSSCGEILINGGTLAVSGAGRINNGDHHMPTVNNGTLLIDTTANQILGGAISGTGPIVKNNTGTTTFSGSNSFTGAVTVNGGILYANAANAATDRNFSYVSGITVNTGATLRTNANSLFGWDGTKEKPVTVNAGATMLADSNADVGVGVVTLNGGTLANSGPSTAYGSWRFDQATDKLAITASSTVSATNVKFGSASAAIEVNAFTNLNFTGTITDATSGGISYLNKKGAGILILAGVNTYTGATAINAGTVRLTGSLGGTPVTVAGGATLTGGGMVGGTLDFATTAIHAPGNPVGTQTVTGALGYAADSRVKWTLNTNSNAAGASSRIAAGAVNITSGALLDVVLDAAGSSTAFSNSFWSQPQSWIVMTGSNITGGFTLGTVGNDSTGEPVASHGSFSLQQNATSVTLVYTPGGSPRETWQQANFGDNWNNPLVSGDSADPDNDGVSNLLERAFGGNPNTSEAAILPLPDETAPLLSIIYRKSVAATDLVFTVQESADLVTPWLPAEGSSTLLDEVNGVQRIRFTAPAAGAERKMLRVRVTSAQ

Radius of gyration: 57.66 Å; chains: 1; bounding box: 109×67×198 Å